Protein 8G4P (pdb70)

Secondary structure (DSSP, 8-state):
--EEEEES-SEE-TTS-EEEEEEEESS--TT--EEEEEE-TT---EEEEEE-TTS-EEE-TTTTTTEEEEEETTTTEEEEEE-S--GGG-EEEEEEEEEEEE-TTS-EEEEEEEE---EEEEE-SPPPBPPEEEEE----TTEEEEEEEEEEEBSS--EEEEGGGT--TTEEEPPPEE-TTS-EEEEEEEEEEGGGGTT---EEEEEEGGGTEEEEEE----/---EEEE-SEEEEETT--EEEEEEEEEEE-S-EEEEEE-TTS--EEEEETTTEEPTT--TTEEEEEEEEEEEEEESS--GGG-EEEEEEE-SSSSPEE---EEEEEE---BPPEEEEEPPPHHHHHTTEEEEEEEEEEEBSS--EEEEEETTEEP-SSEEEEEPPPPTTT--EEEEEEEEEEHHHHHT--EEEEEEE-TTSSS-EEEEEETT--/--EEEEE--EEE-TT--EEEEEEEESS-GGGEEEEEEEE-TTS-EEEEEEE-TTT--EEE-TTTTTTEEEEEETTTTEEEEEE-S--GGG-EEEEEEEEEEETT-SS---EEEE---EEEEE-SPPPBPPEEEEE---GGGEETTEEEEEEEEEEEBSS--EEEEGGGT--TTEEEPPPEE-TTS-EEEEEEEEEEGGGBTTB--EEEEEEGGGTEEEEEE----/-EEE-SEEEE-TTS-EEEEEE-S--TT-EEEEEEE-TTS--EEEEETTTEEPTT--TTEEEEEETTEEEEEE-S--GGG-EEEEEEEEETTTTEEEE---EEEEE--S-BPPEEEEEPPPHHHHHTTEEEEEEEEEEEBSS--EEEEEETTEEE-SSEEEEEPPPPTTT--EEEEEEEEEEHHHHHT--EEEEEEE-TTSSS-EEEEEETT-/-HHHHHHHHH---HHHHHHHHHHHHH---HHHHHHHHHHTTTT-HHHHHHHHHHHHHHTTTT--HHHHHHHHHHHHHHHHHHTT-PPPSS----

Foldseek 3Di:
DKAKAKDFADEAEAQAKTKIKIAIDDDQLLFWKKFKWWAAPPGDIHTAKIAASPPRDIDGDPVCPPQKDWGADNVRNMIMIMGRGDDQVVFTWMKMFIFPDTGPDPDGDGTDDIHPTHGHGYHPDDWDAWDKDWFAFEVVQDDPFKGKIKIKTDFGDDDDKDKDKPVNPDDPQKDWDDWDQDPVRTIITMIMGMDTPVCAPVPWIWMWMADVNVRDTDIDTHHHD/DAKDDQEAEEAAQAKDKIKDFAPDDAVKKKWKWWAFFPDDIDTAGIRQFHGDPPHDPQWGWDDDVRMIMIMRGRDALLSQTKMKMWMWHDPVTDIDIYPIHGYAYDDPFFFWDKDKDWADPVVLVVFKTKIKIKTPFGDDPDKDKWKAFPNRTDDDQKDKDKGRQDSHRRGIMMMIMGMGTSVVVVVTFKIKIWMDDPNDPDIDIDIDTPPD/DKAKAKDFAQEDEAQAKGKMKIAIPDDFPAQFKKFKWWAAPVRDIHTAWIAHQVGDIDGDVVQVVFKGKGDDRVRRMIMIMGGRDDQVRFTWMKMFTFDFDQDPVRDTDTDTPHIHPTGTHGYHDDDWDAWDKDKQAWDDPQKIKIKIKTDFTDDDDKDKDKPVPPDDPQKDWDDWDQDPVRGTITMIMGIDGPVCLVVDWMWMWIDDVNVGDTDIDTHHHD/DKAKAKPPQEDEEAFFAKDKMKIFIPWFADFWKWKWWADPPGDTDTADTRQAHGDPPHDPLWGKDDGTGIIMIMRRGDDLLSQTWMWIWGDRDPPIDIYPTYGYAYDDDWDFWDKDKDWADPVVLVVFKTKIKIKTPFGPDPDKDKWKAFVNHTDPPQKDKDKDAQDSHNRGIMMMIIGMDTSVVVVVTFKIKIWMDDPPDPDIDIDIGTPPHD/DVVLVVLLVVFDQVLVLVVLVVVVVVCPCSLVSNLVRLVVCLVPQVSSLVSLLVSLVVCPVVADDPVRSVSSNVCSQCSCVVSVGDHRPDHDND

Nearest PDB structures (foldseek):
  8g4p-assembly1_C  TM=1.004E+00  e=1.514E-43  Homo sapiens
  7uvi-assembly1_A  TM=8.624E-01  e=2.134E-35  Homo sapiens
  7k8o-assembly1_H  TM=7.332E-01  e=3.390E-35  Homo sapiens
  7y3o-assembly1_H  TM=6.859E-01  e=2.111E-36  Homo sapiens
  6m3b-assembly1_C  TM=5.567E-01  e=5.669E-35  Homo sapiens

Radius of gyration: 39.74 Å; Cα contacts (8 Å, |Δi|>4): 2470; chains: 5; bounding box: 72×88×125 Å

InterPro domains:
  IPR000617 Napin/ 2S seed storage protein/Conglutin [PTHR35496] (1-151)
  IPR016140 Bifunctional inhibitor/plant lipid transfer protein/seed storage helical domain [PF00234] (76-148)
  IPR016140 Bifunctional inhibitor/plant lipid transfer protein/seed storage helical domain [SM00499] (33-148)
  IPR036312 Bifunctional inhibitor/plant lipid transfer protein/seed storage helical domain superfamily [G3DSA:1.10.110.10] (32-158)
  IPR036312 Bifunctional inhibitor/plant lipid transfer protein/seed storage helical domain superfamily [SSF47699] (8-149)

Solvent-accessible surface area: 40681 Å² total; per-residue (Å²): 187,47,92,12,82,18,65,37,31,11,46,8,79,77,67,24,76,22,147,0,27,0,78,2,44,54,36,92,1,86,62,42,14,1,5,0,0,2,40,23,105,85,104,18,13,64,8,0,0,17,8,8,9,25,69,83,38,51,37,39,15,137,67,0,122,75,52,6,72,4,45,40,51,73,102,81,49,11,0,39,0,54,0,58,50,10,40,91,70,0,32,2,48,0,10,0,0,8,13,29,9,56,18,4,48,2,16,19,23,1,0,55,31,13,2,130,20,16,30,0,13,18,30,90,60,95,56,37,30,15,55,13,20,18,2,25,12,21,99,28,0,56,43,78,53,67,2,0,2,0,0,5,0,22,50,0,14,0,48,64,17,88,25,41,1,44,92,40,90,36,99,92,34,40,34,57,3,71,25,38,107,34,122,87,30,46,41,9,16,4,0,2,0,38,9,75,42,94,16,40,70,118,43,97,23,55,0,23,2,61,1,113,44,36,98,34,79,44,102,24,53,8,126,75,98,31,104,16,56,45,74,102,34,35,36,39,69,56,83,107,0,78,0,33,5,38,8,102,51,67,30,20,11,8,12,3,1,0,13,18,55,48,79,100,26,7,37,8,2,0,33,21,3,68,47,115,13,105,82,28,68,75,53,5,57,10,59,99,84,66,66,65,16,33,0,41,0,35,61,3,78,30,69,3,5,9,45,0,9,6,3,13,46,10,18,49,43,15,56,12,51,22,2,112,8,0,67,5,41,0,84,84,109,71,17,46,8,48,8,2,0,0,46,14,14,125,85,1,58,95,73,32,60,0,1,0,0,0,0,0,8,60,0,13,32,129,108,18,125,10,48,1,57,5,65,127,54,89,31,101,84,58,41,51,88,12,25,16,88,9,46,31,75,64,3,6,13,0,2,7,4,21,0,50,25,50,26,78,76,9,106,93,64,63,60,0,7,0,44,1,64,13,131,28,34,125,68,94,30,76,81,58,26,84,84,82,126,125,41,117,14,83,9,61,37,81,14,37,12,118,60,87,81,74,0,57,2,40,0,52,6,56,60,36,59,0,5,0,21,2,2,0,0,0,13,22,30,112,70,47,22,14,65,7,3,0,24,0,1,8,10,25,49,48,70,43,26,88,87,12,77,109,60,8,47,14,64,8,47,10,63,140,29,50,2,30,2,66,2,45,61,1,73,76,80,5,43,3,55,1,0,0,0,26,1,48,13,2,108,12,162,69,79,55,15,19,31,12,0,28,38,34,1,165,13,28,45,0,21,10,31,93,52,94,62,32,31,17,51,11,16,32,4,22,9,143,95,91,40,66,13,5,0,0,0,8,0,19,49,0,18,0,50,60,17,78,26,41,1,29,100,40,92,33,100,92,35,40,26,56,3,68,25,41,90,25,128,81,36,46,43,8,15,7,0,1,0,39,9,78,48,96,16,47,80,123,92,103,11,59,0,21,1,72,1,79,39,28,144,46,85,53,101,21,71,7,65,76,126,120,6,88,10,71,8,66,48,70,60,33,73,13,39,74,43,57,171,4,89,0,46,0,111,12,69,89,102,10,108,102,10,0,0,0,0,8,20,52,56,90,92,17,4,97,5,1,0,15,11,10,72,23,65,38,102,80,10,48,99,46,4,74,9,59,40,85,25,39,70,6,28,0,54,0,61,41,0,55,26,68,1,23,5,28,0,1,0,0,0,1,45,66,48,29,9,22,20,3,88,4,0,79,1,66,2,82,78,102,68,21,45,8,62,10,32,19,4,52,14,15,122,101,2,23,138,81,34,40,0,2,0,0,0,0,0,6,59,0,29,27,116,129,33,53,27,71,6,52,7,61,129,55,117,45,105,90,41,55,71,82,15,41,19,110,6,41,49,128,62,4,6,20,0,5,6,1,29,0,52,24,51,73,67,60,9,83,153,62,92,56,0,9,0,35,0,63,9,128,32,34,128,69,75,45,73,72,63,29,50,55,84,104,141,111,69,77,16,80,16,58,2,40,47,7,16,0,49,0,0,12,69,17,2,82,87,73,41,107,113,119,122,69,40,30,10,49,0,0,1,1,0,24,43,2,71,127,73,60,79,1,1,14,40,0,3,57,5,0,31,68,10,9,70,72,76,35,88,56,86,87,36,33,64,77,0,34,58,44,0,52,83,3,0,128,74,0,47,6,68,54,20,118,92,41,72,21,167

Structure (mmCIF, N/CA/C/O backbone):
data_8G4P
#
_entry.id   8G4P
#
_cell.length_a   136.302
_cell.length_b   136.794
_cell.length_c   96.819
_cell.angle_alpha   90.000
_cell.angle_beta   127.340
_cell.angle_gamma   90.000
#
_symmetry.space_group_name_H-M   'C 1 2 1'
#
loop_
_entity.id
_entity.type
_entity.pdbx_description
1 polymer '13t1 Fab heavy chain'
2 polymer '13T1 Fab light chain'
3 polymer '13T5 Fab heavy chain'
4 polymer '13T5 Fab light chain'
5 polymer 'Ara h 2 allergen'
6 non-polymer 1,2-ETHANEDIOL
7 non-polymer 'CHLORIDE ION'
8 non-polymer 'SULFATE ION'
9 non-polymer 2-acetamido-2-deoxy-beta-D-glucopyranose
10 water water
#
loop_
_atom_site.group_PDB
_atom_site.id
_atom_site.type_symbol
_atom_site.label_atom_id
_atom_site.label_alt_id
_atom_site.label_comp_id
_atom_site.label_asym_id
_atom_site.label_entity_id
_atom_site.label_seq_id
_atom_site.pdbx_PDB_ins_code
_atom_site.Cartn_x
_atom_site.Cartn_y
_atom_site.Cartn_z
_atom_site.occupancy
_atom_site.B_iso_or_equiv
_atom_site.auth_seq_id
_atom_site.auth_comp_id
_atom_site.auth_asym_id
_atom_site.auth_atom_id
_atom_site.pdbx_PDB_model_num
ATOM 1 N N . GLU A 1 1 ? 13.33900 17.22300 76.01000 1.000 73.36335 1 GLU C N 1
ATOM 2 C CA . GLU A 1 1 ? 14.41300 16.65300 75.14300 1.000 73.30706 1 GLU C CA 1
ATOM 3 C C . GLU A 1 1 ? 13.90300 15.39500 74.46400 1.000 64.77083 1 GLU C C 1
ATOM 4 O O . GLU A 1 1 ? 12.98600 14.74300 74.96800 1.000 60.90869 1 GLU C O 1
ATOM 18 N N . VAL A 1 2 ? 14.48600 15.05000 73.32500 1.000 51.35880 2 VAL C N 1
ATOM 19 C CA . VAL A 1 2 ? 14.11200 13.81800 72.65200 1.000 53.18637 2 VAL C CA 1
ATOM 20 C C . VAL A 1 2 ? 14.74900 12.66200 73.40200 1.000 49.41989 2 VAL C C 1
ATOM 21 O O . VAL A 1 2 ? 15.91600 12.72600 73.79800 1.000 60.73842 2 VAL C O 1
ATOM 34 N N . GLN A 1 3 ? 13.98000 11.59800 73.59100 1.000 51.71077 3 GLN C N 1
ATOM 35 C CA . GLN A 1 3 ? 14.42000 10.43600 74.35100 1.000 59.00395 3 GLN C CA 1
ATOM 36 C C . GLN A 1 3 ? 13.96300 9.17400 73.63000 1.000 55.73050 3 GLN C C 1
ATOM 37 O O . GLN A 1 3 ? 12.81700 9.09500 73.17300 1.000 53.64800 3 GLN C O 1
ATOM 51 N N . LEU A 1 4 ? 14.87600 8.20800 73.51400 1.000 52.08644 4 LEU C N 1
ATOM 52 C CA . LEU A 1 4 ? 14.59900 6.88600 72.96300 1.000 54.02588 4 LEU C CA 1
ATOM 53 C C . LEU A 1 4 ? 15.16200 5.83600 73.91300 1.000 51.33140 4 LEU C C 1
ATOM 54 O O . LEU A 1 4 ? 16.35700 5.85900 74.22200 1.000 50.78345 4 LEU C O 1
ATOM 70 N N . VAL A 1 5 ? 14.31000 4.91300 74.36100 1.000 49.22858 5 VAL C N 1
ATOM 71 C CA . VAL A 1 5 ? 14.67500 3.88400 75.33300 1.000 53.31379 5 VAL C CA 1
ATOM 72 C C . VAL A 1 5 ? 14.34500 2.52100 74.73800 1.000 53.31419 5 VAL C C 1
ATOM 73 O O . VAL A 1 5 ? 13.16800 2.15300 74.64200 1.000 52.73545 5 VAL C O 1
ATOM 86 N N . GLU A 1 6 ? 15.37900 1.76400 74.36100 1.000 53.94430 6 GLU C N 1
ATOM 87 C CA . GLU A 1 6 ? 15.21800 0.43300 73.79100 1.000 53.08056 6 GLU C CA 1
ATOM 88 C C . GLU A 1 6 ? 15.11300 -0.61600 74.89000 1.000 56.88813 6 GLU C C 1
ATOM 89 O O . GLU A 1 6 ? 15.71800 -0.49300 75.95400 1.000 54.87525 6 GLU C O 1
ATOM 101 N N . SER A 1 7 ? 14.36700 -1.67900 74.60200 1.000 61.41693 7 SER C N 1
ATOM 102 C CA . SER A 1 7 ? 14.14000 -2.73000 75.57900 1.000 66.01814 7 SER C CA 1
ATOM 103 C C . SER A 1 7 ? 13.94800 -4.05300 74.85000 1.000 66.73221 7 SER C C 1
ATOM 104 O O . SER A 1 7 ? 13.81200 -4.10200 73.62400 1.000 57.08340 7 SER C O 1
ATOM 112 N N . GLY A 1 8 ? 13.95300 -5.13500 75.62900 1.000 61.88339 8 GLY C N 1
ATOM 113 C CA . GLY A 1 8 ? 13.59700 -6.44700 75.13500 1.000 61.02784 8 GLY C CA 1
ATOM 114 C C . GLY A 1 8 ? 14.75700 -7.31600 74.71200 1.000 60.41137 8 GLY C C 1
ATOM 115 O O . GLY A 1 8 ? 14.52700 -8.44200 74.25400 1.000 60.42171 8 GLY C O 1
ATOM 119 N N . GLY A 1 9 ? 15.98900 -6.83600 74.84900 1.000 58.55979 9 GLY C N 1
ATOM 120 C CA . GLY A 1 9 ? 17.14000 -7.65500 74.54800 1.000 59.94643 9 GLY C CA 1
ATOM 121 C C . GLY A 1 9 ? 17.29300 -8.79700 75.53400 1.000 64.35801 9 GLY C C 1
ATOM 122 O O . GLY A 1 9 ? 16.61500 -8.89100 76.55900 1.000 60.27506 9 GLY C O 1
ATOM 126 N N . GLY A 1 10 ? 18.21900 -9.68200 75.20400 1.000 64.80675 10 GLY C N 1
ATOM 127 C CA . GLY A 1 10 ? 18.43100 -10.89000 75.97900 1.000 67.82247 10 GLY C CA 1
ATOM 128 C C . GLY A 1 10 ? 19.09400 -11.94100 75.11200 1.000 72.51675 10 GLY C C 1
ATOM 129 O O . GLY A 1 10 ? 19.85500 -11.61800 74.20000 1.000 76.69846 10 GLY C O 1
ATOM 133 N N . VAL A 1 11 ? 18.77400 -13.19500 75.40600 1.000 75.81376 11 VAL C N 1
ATOM 134 C CA . VAL A 1 11 ? 19.26900 -14.33400 74.64500 1.000 77.02006 11 VAL C CA 1
ATOM 135 C C . VAL A 1 11 ? 18.11100 -14.92300 73.86000 1.000 82.04621 11 VAL C C 1
ATOM 136 O O . VAL A 1 11 ? 16.97700 -14.97600 74.35000 1.000 83.19416 11 VAL C O 1
ATOM 149 N N . VAL A 1 12 ? 18.40100 -15.36100 72.64000 1.000 87.67406 12 VAL C N 1
ATOM 150 C CA . VAL A 1 12 ? 17.42100 -15.97300 71.75700 1.000 87.41454 12 VAL C CA 1
ATOM 151 C C . VAL A 1 12 ? 18.02600 -17.24900 71.19500 1.000 87.64415 12 VAL C C 1
ATOM 152 O O . VAL A 1 12 ? 19.14700 -17.23300 70.67500 1.000 90.37136 12 VAL C O 1
ATOM 165 N N . GLN A 1 13 ? 17.27800 -18.34100 71.26900 1.000 85.22072 13 GLN C N 1
ATOM 166 C CA . GLN A 1 13 ? 17.75100 -19.58000 70.67500 1.000 88.34405 13 GLN C CA 1
ATOM 167 C C . GLN A 1 13 ? 17.69400 -19.45000 69.15300 1.000 95.38278 13 GLN C C 1
ATOM 168 O O . GLN A 1 13 ? 16.79200 -18.79800 68.62400 1.000 96.50752 13 GLN C O 1
ATOM 175 N N . PRO A 1 14 ? 18.63400 -20.04900 68.42000 1.000 92.67727 14 PRO C N 1
ATOM 176 C CA . PRO A 1 14 ? 18.54700 -19.96600 66.95400 1.000 93.41357 14 PRO C CA 1
ATOM 177 C C . PRO A 1 14 ? 17.30700 -20.70000 66.46400 1.000 96.88051 14 PRO C C 1
ATOM 178 O O . PRO A 1 14 ? 17.10800 -21.88100 66.75500 1.000 96.78426 14 PRO C O 1
ATOM 189 N N . GLY A 1 15 ? 16.45600 -19.97500 65.74200 1.000 99.96231 15 GLY C N 1
ATOM 190 C CA . GLY A 1 15 ? 15.14100 -20.45900 65.37700 1.000 98.82617 15 GLY C CA 1
ATOM 191 C C . GLY A 1 15 ? 14.02600 -20.09000 66.33400 1.000 92.77809 15 GLY C C 1
ATOM 192 O O . GLY A 1 15 ? 12.94200 -20.68000 66.24600 1.000 88.45309 15 GLY C O 1
ATOM 196 N N . GLY A 1 16 ? 14.25800 -19.14600 67.24700 1.000 89.98929 16 GLY C N 1
ATOM 197 C CA . GLY A 1 16 ? 13.24300 -18.64100 68.15100 1.000 98.96773 16 GLY C CA 1
ATOM 198 C C . GLY A 1 16 ? 12.73200 -17.27800 67.72900 1.000 94.48919 16 GLY C C 1
ATOM 199 O O . GLY A 1 16 ? 12.88400 -16.85700 66.57700 1.000 95.72002 16 GLY C O 1
ATOM 203 N N . SER A 1 17 ? 12.11100 -16.57400 68.68000 1.000 89.36562 17 SER C N 1
ATOM 204 C CA . SER A 1 17 ? 11.53900 -15.25900 68.41400 1.000 89.45766 17 SER C CA 1
ATOM 205 C C . SER A 1 17 ? 11.81300 -14.30200 69.56200 1.000 86.90092 17 SER C C 1
ATOM 206 O O . SER A 1 17 ? 11.80200 -14.69500 70.73100 1.000 84.71071 17 SER C O 1
ATOM 214 N N . LEU A 1 18 ? 12.03100 -13.03600 69.20800 1.000 82.01033 18 LEU C N 1
ATOM 215 C CA . LEU A 1 18 ? 12.25700 -11.97100 70.17300 1.000 76.70007 18 LEU C CA 1
ATOM 216 C C . LEU A 1 18 ? 11.71900 -10.66500 69.61800 1.000 72.64687 18 LEU C C 1
ATOM 217 O O . LEU A 1 18 ? 12.04500 -10.30000 68.48600 1.000 75.02208 18 LEU C O 1
ATOM 224 N N . ARG A 1 19 ? 10.92800 -9.96000 70.42100 1.000 69.88529 19 ARG C N 1
ATOM 225 C CA . ARG A 1 19 ? 10.43800 -8.63400 70.07300 1.000 68.24261 19 ARG C CA 1
ATOM 226 C C . ARG A 1 19 ? 11.23400 -7.58800 70.84300 1.000 67.76093 19 ARG C C 1
ATOM 227 O O . ARG A 1 19 ? 11.17800 -7.53900 72.07800 1.000 66.50663 19 ARG C O 1
ATOM 248 N N . LEU A 1 20 ? 11.94700 -6.74300 70.11100 1.000 60.42767 20 LEU C N 1
ATOM 249 C CA . LEU A 1 20 ? 12.55100 -5.55100 70.68400 1.000 61.38758 20 LEU C CA 1
ATOM 250 C C . LEU A 1 20 ? 11.56700 -4.39200 70.63100 1.000 60.93109 20 LEU C C 1
ATOM 251 O O . LEU A 1 20 ? 10.72500 -4.31100 69.73300 1.000 59.84128 20 LEU C O 1
ATOM 267 N N . SER A 1 21 ? 11.69400 -3.48500 71.59900 1.000 62.51532 21 SER C N 1
ATOM 268 C CA . SER A 1 21 ? 10.84400 -2.30900 71.69500 1.000 59.43165 21 SER C CA 1
ATOM 269 C C . SER A 1 21 ? 11.71500 -1.07600 71.86300 1.000 59.93582 21 SER C C 1
ATOM 270 O O . SER A 1 21 ? 12.87100 -1.16100 72.27900 1.000 59.14178 21 SER C O 1
ATOM 278 N N . CYS A 1 22 ? 11.14300 0.07000 71.50800 1.000 62.60333 22 CYS C N 1
ATOM 279 C CA . CYS A 1 22 ? 11.79200 1.36500 71.68600 1.000 58.59048 22 CYS C CA 1
ATOM 280 C C . CYS A 1 22 ? 10.69800 2.38700 71.93300 1.000 56.80674 22 CYS C C 1
ATOM 281 O O . CYS A 1 22 ? 9.87300 2.62600 71.04900 1.000 61.16704 22 CYS C O 1
ATOM 288 N N . VAL A 1 23 ? 10.69300 2.98600 73.11400 1.000 57.93595 23 VAL C N 1
ATOM 289 C CA . VAL A 1 23 ? 9.71000 4.00000 73.47700 1.000 56.57711 23 VAL C CA 1
ATOM 290 C C . VAL A 1 23 ? 10.31000 5.36700 73.20100 1.000 56.78939 23 VAL C C 1
ATOM 291 O O . VAL A 1 23 ? 11.44000 5.65500 73.61500 1.000 57.93211 23 VAL C O 1
ATOM 304 N N . ALA A 1 24 ? 9.55000 6.20100 72.50100 1.000 56.94091 24 ALA C N 1
ATOM 305 C CA . ALA A 1 24 ? 9.99300 7.49700 72.01800 1.000 57.21562 24 ALA C CA 1
ATOM 306 C C . ALA A 1 24 ? 9.21600 8.60900 72.70300 1.000 53.12350 24 ALA C C 1
ATOM 307 O O . ALA A 1 24 ? 8.01700 8.47900 72.96600 1.000 58.79424 24 ALA C O 1
ATOM 314 N N . SER A 1 25 ? 9.89800 9.72500 72.94400 1.000 54.57112 25 SER C N 1
ATOM 315 C CA . SER A 1 25 ? 9.27500 10.86000 73.60700 1.000 54.59880 25 SER C CA 1
ATOM 316 C C . SER A 1 25 ? 10.06200 12.12300 73.29800 1.000 54.65794 25 SER C C 1
ATOM 317 O O . SER A 1 25 ? 11.20100 12.07200 72.82800 1.000 55.36462 25 SER C O 1
ATOM 325 N N . GLY A 1 26 ? 9.43900 13.26100 73.60400 1.000 52.75766 26 GLY C N 1
ATOM 326 C CA . GLY A 1 26 ? 10.01600 14.56700 73.37300 1.000 52.81833 26 GLY C CA 1
ATOM 327 C C . GLY A 1 26 ? 9.86600 15.10100 71.96300 1.000 58.44234 26 GLY C C 1
ATOM 328 O O . GLY A 1 26 ? 10.46800 16.13100 71.64600 1.000 63.92048 26 GLY C O 1
ATOM 332 N N . PHE A 1 27 ? 9.08900 14.44200 71.10600 1.000 55.89757 27 PHE C N 1
ATOM 333 C CA . PHE A 1 27 ? 8.89400 14.90000 69.73300 1.000 57.33446 27 PHE C CA 1
ATOM 334 C C . PHE A 1 27 ? 7.63900 14.23700 69.17300 1.000 58.41420 27 PHE C C 1
ATOM 335 O O . PHE A 1 27 ? 7.10700 13.28700 69.75100 1.000 58.79705 27 PHE C O 1
ATOM 352 N N . LYS A 1 28 ? 7.16300 14.75900 68.04000 1.000 58.90718 28 LYS C N 1
ATOM 353 C CA . LYS A 1 28 ? 5.93700 14.25300 67.41700 1.000 59.88715 28 LYS C CA 1
ATOM 354 C C . LYS A 1 28 ? 6.28000 12.96300 66.68700 1.000 57.57762 28 LYS C C 1
ATOM 355 O O . LYS A 1 28 ? 6.64400 12.96500 65.51000 1.000 49.18552 28 LYS C O 1
ATOM 367 N N . PHE A 1 29 ? 6.15200 11.85000 67.42200 1.000 57.78468 29 PHE C N 1
ATOM 368 C CA . PHE A 1 29 ? 6.56900 10.53300 66.93900 1.000 58.69807 29 PHE C CA 1
ATOM 369 C C . PHE A 1 29 ? 5.94300 10.19400 65.59500 1.000 59.71114 29 PHE C C 1
ATOM 370 O O . PHE A 1 29 ? 6.58900 9.58800 64.73300 1.000 57.21207 29 PHE C O 1
ATOM 387 N N . GLN A 1 30 ? 4.69000 10.59800 65.39000 1.000 63.39440 30 GLN C N 1
ATOM 388 C CA . GLN A 1 30 ? 3.98900 10.26000 64.15900 1.000 65.10692 30 GLN C CA 1
ATOM 389 C C . GLN A 1 30 ? 4.58000 10.95300 62.92900 1.000 63.43858 30 GLN C C 1
ATOM 390 O O . GLN A 1 30 ? 4.30500 10.51900 61.80500 1.000 64.65136 30 GLN C O 1
ATOM 404 N N . ASN A 1 31 ? 5.39200 11.99900 63.10800 1.000 58.92765 31 ASN C N 1
ATOM 405 C CA . ASN A 1 31 ? 5.84700 12.84500 62.00800 1.000 59.30861 31 ASN C CA 1
ATOM 406 C C . ASN A 1 31 ? 7.29600 12.58300 61.59700 1.000 56.11246 31 ASN C C 1
ATOM 407 O O . ASN A 1 31 ? 7.89500 13.42900 60.92700 1.000 55.28818 31 ASN C O 1
ATOM 418 N N . TYR A 1 32 ? 7.87400 11.44000 61.97600 1.000 52.09742 32 TYR C N 1
ATOM 419 C CA . TYR A 1 32 ? 9.26800 11.13900 61.66500 1.000 47.34033 32 TYR C CA 1
ATOM 420 C C . TYR A 1 32 ? 9.42500 9.67800 61.26900 1.000 51.19809 32 TYR C C 1
ATOM 421 O O . TYR A 1 32 ? 8.78200 8.79600 61.84100 1.000 49.64043 32 TYR C O 1
ATOM 439 N N . GLY A 1 33 ? 10.27400 9.42500 60.27300 1.000 48.57650 33 GLY C N 1
ATOM 440 C CA . GLY A 1 33 ? 10.76300 8.07800 60.06000 1.000 45.36452 33 GLY C CA 1
ATOM 441 C C . GLY A 1 33 ? 11.61700 7.60700 61.22500 1.000 48.68802 33 GLY C C 1
ATOM 442 O O . GLY A 1 33 ? 12.22300 8.40000 61.94800 1.000 42.41145 33 GLY C O 1
ATOM 446 N N . MET A 1 34 ? 11.64700 6.29000 61.41800 1.000 47.76600 34 MET C N 1
ATOM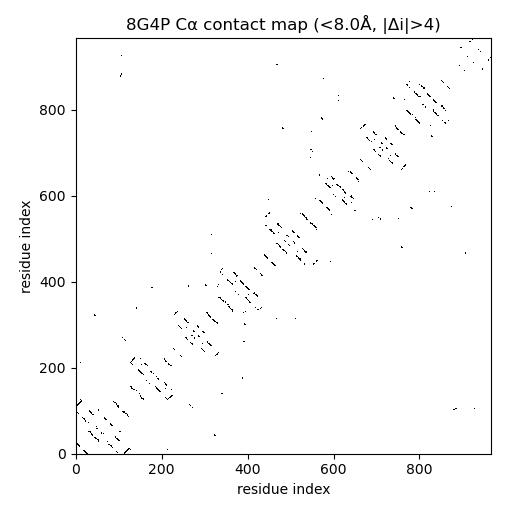 447 C CA . MET A 1 34 ? 12.42200 5.65900 62.47800 1.000 49.13539 34 MET C CA 1
ATOM 448 C C . MET A 1 34 ? 13.17300 4.47400 61.89900 1.000 48.48631 34 MET C C 1
ATOM 449 O O . MET A 1 34 ? 12.75800 3.87800 60.90100 1.000 49.98761 34 MET C O 1
ATOM 463 N N . SER A 1 35 ? 14.26000 4.10900 62.57000 1.000 48.55568 35 SER C N 1
ATOM 464 C CA . SER A 1 35 ? 15.15900 3.08800 62.06400 1.000 50.58174 35 SER C CA 1
ATOM 465 C C . SER A 1 35 ? 15.72800 2.26900 63.21400 1.000 51.50776 35 SER C C 1
ATOM 466 O O . SER A 1 35 ? 15.81800 2.73500 64.35400 1.000 45.09265 35 SER C O 1
ATOM 474 N N . TRP A 1 36 ? 16.09700 1.03200 62.89200 1.000 50.64948 36 TRP C N 1
ATOM 475 C CA . TRP A 1 36 ? 16.93400 0.20000 63.73900 1.000 46.81560 36 TRP C CA 1
ATOM 476 C C . TRP A 1 36 ? 18.29800 0.08300 63.07600 1.000 50.22206 36 TRP C C 1
ATOM 477 O O . TRP A 1 36 ? 18.39000 -0.18200 61.87000 1.000 49.73417 36 TRP C O 1
ATOM 498 N N . VAL A 1 37 ? 19.34300 0.32100 63.86000 1.000 47.64783 37 VAL C N 1
ATOM 499 C CA . VAL A 1 37 ? 20.72600 0.13100 63.45300 1.000 45.11716 37 VAL C CA 1
ATOM 500 C C . VAL A 1 37 ? 21.37000 -0.71900 64.53700 1.000 51.30609 37 VAL C C 1
ATOM 501 O O . VAL A 1 37 ? 21.08900 -0.52200 65.72400 1.000 45.62658 37 VAL C O 1
ATOM 514 N N . ARG A 1 38 ? 22.19900 -1.68200 64.13300 1.000 49.39478 38 ARG C N 1
ATOM 515 C CA . ARG A 1 38 ? 22.83300 -2.59800 65.06900 1.000 49.43124 38 ARG C CA 1
ATOM 516 C C . ARG A 1 38 ? 24.35300 -2.50900 64.97300 1.000 54.16739 38 ARG C C 1
ATOM 517 O O . ARG A 1 38 ? 24.91500 -2.00100 63.99600 1.000 48.92063 38 ARG C O 1
ATOM 538 N N . GLN A 1 39 ? 25.00900 -3.00600 66.02500 1.000 52.17663 39 GLN C N 1
ATOM 539 C CA . GLN A 1 39 ? 26.46600 -3.07300 66.09700 1.000 52.95698 39 GLN C CA 1
ATOM 540 C C . GLN A 1 39 ? 26.84800 -4.41700 66.70100 1.000 58.34657 39 GLN C C 1
ATOM 541 O O . GLN A 1 39 ? 26.67000 -4.63900 67.90300 1.000 56.20163 39 GLN C O 1
ATOM 555 N N . ALA A 1 40 ? 27.36700 -5.30600 65.86900 1.000 61.37039 40 ALA C N 1
ATOM 556 C CA . ALA A 1 40 ? 27.84400 -6.59700 66.33300 1.000 63.72332 40 ALA C CA 1
ATOM 557 C C . ALA A 1 40 ? 29.17900 -6.42400 67.06300 1.000 66.34984 40 ALA C C 1
ATOM 558 O O . ALA A 1 40 ? 29.91100 -5.46700 66.80300 1.000 63.18001 40 ALA C O 1
ATOM 565 N N . PRO A 1 41 ? 29.52100 -7.32400 67.99200 1.000 70.36282 41 PRO C N 1
ATOM 566 C CA . PRO A 1 41 ? 30.69900 -7.07600 68.83500 1.000 73.43420 41 PRO C CA 1
ATOM 567 C C . PRO A 1 41 ? 31.98300 -7.08400 68.01700 1.000 75.55763 41 PRO C C 1
ATOM 568 O O . PRO A 1 41 ? 32.23100 -7.99600 67.22300 1.000 72.58441 41 PRO C O 1
ATOM 579 N N . GLY A 1 42 ? 32.78900 -6.04400 68.20900 1.000 71.82567 42 GLY C N 1
ATOM 580 C CA . GLY A 1 42 ? 33.98700 -5.87400 67.41300 1.000 77.23790 42 GLY C CA 1
ATOM 581 C C . GLY A 1 42 ? 33.73100 -5.50500 65.96800 1.000 74.83013 42 GLY C C 1
ATOM 582 O O . GLY A 1 42 ? 34.54800 -5.82500 65.10200 1.000 77.40853 42 GLY C O 1
ATOM 586 N N . LYS A 1 43 ? 32.61400 -4.84100 65.68000 1.000 73.98411 43 LYS C N 1
ATOM 587 C CA . LYS A 1 43 ? 32.26800 -4.43500 64.32300 1.000 77.94965 43 LYS C CA 1
ATOM 588 C C . LYS A 1 43 ? 31.64100 -3.04700 64.37600 1.000 71.62844 43 LYS C C 1
ATOM 589 O O . LYS A 1 43 ? 31.42800 -2.47800 65.45100 1.000 67.83088 43 LYS C O 1
ATOM 601 N N . GLY A 1 44 ? 31.35900 -2.49400 63.20000 1.000 62.85603 44 GLY C N 1
ATOM 602 C CA . GLY A 1 44 ? 30.83000 -1.15400 63.08400 1.000 54.54398 44 GLY C CA 1
ATOM 603 C C . GLY A 1 44 ? 29.31400 -1.13900 63.07400 1.000 51.57807 44 GLY C C 1
ATOM 604 O O . GLY A 1 44 ? 28.64500 -2.13300 63.35500 1.000 53.82160 44 GLY C O 1
ATOM 608 N N . LEU A 1 45 ? 28.76900 0.02900 62.75500 1.000 49.91836 45 LEU C N 1
ATOM 609 C CA . LEU A 1 45 ? 27.32700 0.16200 62.62700 1.000 48.96160 45 LEU C CA 1
ATOM 610 C C . LEU A 1 45 ? 26.84800 -0.55500 61.37300 1.000 48.64064 45 LEU C C 1
ATOM 611 O O . LEU A 1 45 ? 27.53200 -0.57100 60.34800 1.000 48.96381 45 LEU C O 1
ATOM 627 N N . GLU A 1 46 ? 25.67200 -1.16700 61.47500 1.000 45.94831 46 GLU C N 1
ATOM 628 C CA . GLU A 1 46 ? 25.02300 -1.84900 60.36300 1.000 54.31879 46 GLU C CA 1
ATOM 629 C C . GLU A 1 46 ? 23.54600 -1.50700 60.41000 1.000 47.69137 46 GLU C C 1
ATOM 630 O O . GLU A 1 46 ? 22.87800 -1.79300 61.40600 1.000 47.72387 46 GLU C O 1
ATOM 642 N N . TRP A 1 47 ? 23.03800 -0.91500 59.33800 1.000 46.33598 47 TRP C N 1
ATOM 643 C CA . TRP A 1 47 ? 21.62400 -0.58900 59.27300 1.000 45.46844 47 TRP C CA 1
ATOM 644 C C . TRP A 1 47 ? 20.79500 -1.85900 59.18700 1.000 45.92316 47 TRP C C 1
ATOM 645 O O . TRP A 1 47 ? 21.17100 -2.81600 58.50400 1.000 48.17110 47 TRP C O 1
ATOM 666 N N . VAL A 1 48 ? 19.66100 -1.86000 59.88700 1.000 49.18129 48 VAL C N 1
ATOM 667 C CA . VAL A 1 48 ? 18.75900 -3.00600 59.94300 1.000 50.41517 48 VAL C CA 1
ATOM 668 C C . VAL A 1 48 ? 17.47800 -2.73400 59.16200 1.000 48.71292 48 VAL C C 1
ATOM 669 O O . VAL A 1 48 ? 17.13000 -3.48400 58.24800 1.000 52.39217 48 VAL C O 1
ATOM 682 N N . ALA A 1 49 ? 16.76100 -1.66400 59.50800 1.000 47.17298 49 ALA C N 1
ATOM 683 C CA . ALA A 1 49 ? 15.45300 -1.42500 58.91600 1.000 48.73811 49 ALA C CA 1
ATOM 684 C C . ALA A 1 49 ? 15.02600 0.02100 59.14100 1.000 51.01789 49 ALA C C 1
ATOM 685 O O . ALA A 1 49 ? 15.43300 0.65700 60.11600 1.000 50.78098 49 ALA C O 1
ATOM 692 N N . ASP A 1 50 ? 14.21200 0.53100 58.20800 1.000 48.71126 50 ASP C N 1
ATOM 693 C CA . ASP A 1 50 ? 13.54500 1.82500 58.29600 1.000 48.11461 50 ASP C CA 1
ATOM 694 C C . ASP A 1 50 ? 12.03500 1.62000 58.23200 1.000 51.34433 50 ASP C C 1
ATOM 695 O O . ASP A 1 50 ? 11.55000 0.61500 57.70600 1.000 50.35070 50 ASP C O 1
ATOM 704 N N . ILE A 1 51 ? 11.29700 2.61100 58.72800 1.000 46.65680 51 ILE C N 1
ATOM 705 C CA . ILE A 1 51 ? 9.85000 2.67600 58.57600 1.000 48.27214 51 ILE C CA 1
ATOM 706 C C . ILE A 1 51 ? 9.47600 4.13900 58.39200 1.000 52.32839 51 ILE C C 1
ATOM 707 O O . ILE A 1 51 ? 10.01000 5.01600 59.07900 1.000 47.55284 51 ILE C O 1
ATOM 723 N N . SER A 1 52 ? 8.58200 4.41000 57.44000 1.000 56.61670 52 SER C N 1
ATOM 724 C CA . SER A 1 52 ? 8.25500 5.78600 57.09400 1.000 54.59720 52 SER C CA 1
ATOM 725 C C . SER A 1 52 ? 7.23800 6.36400 58.07200 1.000 56.71503 52 SER C C 1
ATOM 726 O O . SER A 1 52 ? 6.34000 5.66300 58.54400 1.000 58.06111 52 SER C O 1
ATOM 734 N N . GLY A 1 53 ? 7.40500 7.65100 58.39100 1.000 55.58267 53 GLY C N 1
ATOM 735 C CA . GLY A 1 53 ? 6.40300 8.39900 59.12600 1.000 54.87827 53 GLY C CA 1
ATOM 736 C C . GLY A 1 53 ? 5.24800 8.91200 58.28600 1.000 62.50812 53 GLY C C 1
ATOM 737 O O . GLY A 1 53 ? 4.28800 9.45700 58.84000 1.000 61.93569 53 GLY C O 1
ATOM 741 N N . SER A 1 54 ? 5.32500 8.75500 56.96300 1.000 61.62459 54 SER C N 1
ATOM 742 C CA . SER A 1 54 ? 4.22800 9.12500 56.07300 1.000 64.25429 54 SER C CA 1
ATOM 743 C C . SER A 1 54 ? 3.20700 7.99800 55.97000 1.000 65.24705 54 SER C C 1
ATOM 744 O O . SER A 1 54 ? 2.06200 8.15500 56.40400 1.000 69.73965 54 SER C O 1
ATOM 752 N N . ASP A 1 55 ? 3.62100 6.84500 55.42700 1.000 64.11469 55 ASP C N 1
ATOM 753 C CA . ASP A 1 55 ? 2.70500 5.75900 55.09600 1.000 68.24116 55 ASP C CA 1
ATOM 754 C C . ASP A 1 55 ? 3.07300 4.42200 55.73200 1.000 68.41458 55 ASP C C 1
ATOM 755 O O . ASP A 1 55 ? 2.45300 3.40700 55.39000 1.000 71.46987 55 ASP C O 1
ATOM 764 N N . GLU A 1 56 ? 4.04600 4.38800 56.64800 1.000 64.88586 56 GLU C N 1
ATOM 765 C CA . GLU A 1 56 ? 4.45600 3.15500 57.32600 1.000 67.97588 56 GLU C CA 1
ATOM 766 C C . GLU A 1 56 ? 4.96100 2.09700 56.34600 1.000 65.88497 56 GLU C C 1
ATOM 767 O O . GLU A 1 56 ? 4.85700 0.89500 56.60500 1.000 66.43089 56 GLU C O 1
ATOM 779 N N . SER A 1 57 ? 5.51100 2.51700 55.21100 1.000 65.10997 57 SER C N 1
ATOM 780 C CA . SER A 1 57 ? 6.25600 1.58400 54.38300 1.000 60.98191 57 SER C CA 1
ATOM 781 C C . SER A 1 57 ? 7.58100 1.25100 55.06100 1.000 60.28475 57 SER C C 1
ATOM 782 O O . SER A 1 57 ? 8.16900 2.07600 55.77200 1.000 55.84039 57 SER C O 1
ATOM 790 N N . THR A 1 58 ? 8.02800 0.01300 54.86300 1.000 55.77632 58 THR C N 1
ATOM 791 C CA . THR A 1 58 ? 9.16900 -0.54600 55.57200 1.000 59.68564 58 THR C CA 1
ATOM 792 C C . THR A 1 58 ? 10.25500 -0.93000 54.57800 1.000 58.56477 58 THR C C 1
ATOM 793 O O . THR A 1 58 ? 9.96700 -1.34900 53.45400 1.000 52.92509 58 THR C O 1
ATOM 804 N N . TYR A 1 59 ? 11.50900 -0.79900 55.01800 1.000 55.68860 59 TYR C N 1
ATOM 805 C CA . TYR A 1 59 ? 12.68400 -1.09600 54.20800 1.000 53.34334 59 TYR C CA 1
ATOM 806 C C . TYR A 1 59 ? 13.70500 -1.82800 55.06600 1.000 57.28394 59 TYR C C 1
ATOM 807 O O . TYR A 1 59 ? 13.87900 -1.49800 56.24000 1.000 49.94881 59 TYR C O 1
ATOM 825 N N . TYR A 1 60 ? 14.38300 -2.81100 54.47100 1.000 56.07574 60 TYR C N 1
ATOM 826 C CA . TYR A 1 60 ? 15.21100 -3.75600 55.20600 1.000 56.56418 60 TYR C CA 1
ATOM 827 C C . TYR A 1 60 ? 16.54900 -3.94100 54.50400 1.000 57.28834 60 TYR C C 1
ATOM 828 O O . TYR A 1 60 ? 16.63400 -3.91700 53.27400 1.000 55.28223 60 TYR C O 1
ATOM 846 N N . ALA A 1 61 ? 17.59600 -4.14100 55.30300 1.000 55.79610 61 ALA C N 1
ATOM 847 C CA . ALA A 1 61 ? 18.87500 -4.57500 54.76000 1.000 59.08744 61 ALA C CA 1
ATOM 848 C C . ALA A 1 61 ? 18.77500 -6.00700 54.24500 1.000 61.98303 61 ALA C C 1
ATOM 849 O O . ALA A 1 61 ? 18.04100 -6.83500 54.79200 1.000 60.64568 61 ALA C O 1
ATOM 856 N N . ASP A 1 62 ? 19.54600 -6.29900 53.19000 1.000 69.97999 62 ASP C N 1
ATOM 857 C CA . ASP A 1 62 ? 19.41100 -7.57800 52.49100 1.000 70.90190 62 ASP C CA 1
ATOM 858 C C . ASP A 1 62 ? 19.66800 -8.75400 53.42000 1.000 73.25480 62 ASP C C 1
ATOM 859 O O . ASP A 1 62 ? 18.96900 -9.77100 53.35300 1.000 70.30313 62 ASP C O 1
ATOM 868 N N . SER A 1 63 ? 20.59800 -8.58900 54.36600 1.000 75.65372 63 SER C N 1
ATOM 869 C CA . SER A 1 63 ? 20.94200 -9.68100 55.26900 1.000 73.80342 63 SER C CA 1
ATOM 870 C C . SER A 1 63 ? 19.81700 -10.03300 56.23600 1.000 73.38816 63 SER C C 1
ATOM 871 O O . SER A 1 63 ? 19.85400 -11.12100 56.82000 1.000 81.15916 63 SER C O 1
ATOM 879 N N . VAL A 1 64 ? 18.82700 -9.15900 56.41600 1.000 67.11194 64 VAL C N 1
ATOM 880 C CA . VAL A 1 64 ? 17.74400 -9.40300 57.36400 1.000 71.14990 64 VAL C CA 1
ATOM 881 C C . VAL A 1 64 ? 16.37100 -9.47300 56.70400 1.000 70.86007 64 VAL C C 1
ATOM 882 O O . VAL A 1 64 ? 15.39900 -9.84100 57.38400 1.000 70.25017 64 VAL C O 1
ATOM 895 N N . LYS A 1 65 ? 16.25200 -9.15100 55.41200 1.000 75.66735 65 LYS C N 1
ATOM 896 C CA . LYS A 1 65 ? 14.95700 -9.17800 54.73700 1.000 78.41530 65 LYS C CA 1
ATOM 897 C C . LYS A 1 65 ? 14.34300 -10.57100 54.81200 1.000 78.92091 65 LYS C C 1
ATOM 898 O O . LYS A 1 65 ? 14.96700 -11.55900 54.41800 1.000 76.93499 65 LYS C O 1
ATOM 911 N N . GLY A 1 66 ? 13.10800 -10.63800 55.31600 1.000 74.88478 66 GLY C N 1
ATOM 912 C CA . GLY A 1 66 ? 12.38200 -11.88500 55.43600 1.000 69.63823 66 GLY C CA 1
ATOM 913 C C . GLY A 1 66 ? 12.51000 -12.58100 56.77400 1.000 76.54342 66 GLY C C 1
ATOM 914 O O . GLY A 1 66 ? 11.81800 -13.58400 56.99900 1.000 73.78516 66 GLY C O 1
ATOM 918 N N . ARG A 1 67 ? 13.37700 -12.09300 57.65900 1.000 77.95175 67 ARG C N 1
ATOM 919 C CA . ARG A 1 67 ? 13.52500 -12.60800 59.01500 1.000 83.76577 67 ARG C CA 1
ATOM 920 C C . ARG A 1 67 ? 13.05000 -11.62600 60.07500 1.000 79.56461 67 ARG C C 1
ATOM 921 O O . ARG A 1 67 ? 12.38900 -12.03900 61.02900 1.000 79.18212 67 ARG C O 1
ATOM 942 N N . PHE A 1 68 ? 13.34300 -10.33400 59.91800 1.000 73.60571 68 PHE C N 1
ATOM 943 C CA . PHE A 1 68 ? 12.93700 -9.31300 60.87500 1.000 73.02885 68 PHE C CA 1
ATOM 944 C C . PHE A 1 68 ? 11.73200 -8.54400 60.34500 1.000 71.19633 68 PHE C C 1
ATOM 945 O O . PHE A 1 68 ? 11.44800 -8.53500 59.14600 1.000 65.24484 68 PHE C O 1
ATOM 962 N N . THR A 1 69 ? 11.04400 -7.86400 61.26300 1.000 68.79257 69 THR C N 1
ATOM 963 C CA . THR A 1 69 ? 9.89200 -7.03200 60.93100 1.000 65.61095 69 THR C CA 1
ATOM 964 C C . THR A 1 69 ? 9.93700 -5.77800 61.79000 1.000 62.65559 69 THR C C 1
ATOM 965 O O . THR A 1 69 ? 9.83200 -5.86700 63.01600 1.000 64.89644 69 THR C O 1
ATOM 976 N N . ILE A 1 70 ? 10.08400 -4.61700 61.14800 1.000 58.53949 70 ILE C N 1
ATOM 977 C CA . ILE A 1 70 ? 9.96600 -3.32700 61.82000 1.000 55.57958 70 ILE C CA 1
ATOM 978 C C . ILE A 1 70 ? 8.50900 -2.88900 61.79200 1.000 58.79401 70 ILE C C 1
ATOM 979 O O . ILE A 1 70 ? 7.80600 -3.07100 60.78900 1.000 55.85003 70 ILE C O 1
ATOM 995 N N . SER A 1 71 ? 8.05400 -2.30000 62.89500 1.000 59.74930 71 SER C N 1
ATOM 996 C CA . SER A 1 71 ? 6.67800 -1.83700 63.00700 1.000 61.25930 71 SER C CA 1
ATOM 997 C C . SER A 1 71 ? 6.61400 -0.69500 64.01600 1.000 60.11604 71 SER C C 1
ATOM 998 O O . SER A 1 71 ? 7.55800 -0.43400 64.76400 1.000 55.75807 71 SER C O 1
ATOM 1006 N N . ARG A 1 72 ? 5.45100 -0.05600 64.05400 1.000 61.10605 72 ARG C N 1
ATOM 1007 C CA . ARG A 1 72 ? 5.21700 1.23700 64.67700 1.000 66.28358 72 ARG C CA 1
ATOM 1008 C C . ARG A 1 72 ? 3.89900 1.14100 65.43500 1.000 68.53399 72 ARG C C 1
ATOM 1009 O O . ARG A 1 72 ? 2.92600 0.60000 64.90700 1.000 61.21104 72 ARG C O 1
ATOM 1030 N N . ASP A 1 73 ? 3.86300 1.64400 66.67000 1.000 65.95029 73 ASP C N 1
ATOM 1031 C CA . ASP A 1 73 ? 2.63700 1.68600 67.47700 1.000 67.99009 73 ASP C CA 1
ATOM 1032 C C . ASP A 1 73 ? 2.46600 3.14500 67.87500 1.000 70.82255 73 ASP C C 1
ATOM 1033 O O . ASP A 1 73 ? 2.92600 3.57300 68.93600 1.000 68.95720 73 ASP C O 1
ATOM 1042 N N . THR A 1 74 ? 1.80200 3.90100 67.00500 1.000 73.05452 74 THR C N 1
ATOM 1043 C CA . THR A 1 74 ? 1.68000 5.33900 67.20400 1.000 80.37690 74 THR C CA 1
ATOM 1044 C C . THR A 1 74 ? 0.90600 5.66600 68.47800 1.000 79.79945 74 THR C C 1
ATOM 1045 O O . THR A 1 74 ? 1.15100 6.70800 69.09700 1.000 79.90723 74 THR C O 1
ATOM 1056 N N . SER A 1 75 ? -0.01000 4.78400 68.89600 1.000 75.13211 75 SER C N 1
ATOM 1057 C CA . SER A 1 75 ? -0.78600 5.04100 70.10500 1.000 78.19837 75 SER C CA 1
ATOM 1058 C C . SER A 1 75 ? 0.08900 4.99900 71.35300 1.000 74.31039 75 SER C C 1
ATOM 1059 O O . SER A 1 75 ? -0.14500 5.75700 72.30200 1.000 75.56747 75 SER C O 1
ATOM 1067 N N . LYS A 1 76 ? 1.08100 4.10900 71.38200 1.000 71.52940 76 LYS C N 1
ATOM 1068 C CA . LYS A 1 76 ? 2.01200 3.99400 72.50000 1.000 64.81218 76 LYS C CA 1
ATOM 1069 C C . LYS A 1 76 ? 3.35500 4.66700 72.24100 1.000 61.99859 76 LYS C C 1
ATOM 1070 O O . LYS A 1 76 ? 4.24300 4.57400 73.09100 1.000 66.80726 76 LYS C O 1
ATOM 1079 N N . ASN A 1 77 ? 3.51600 5.35700 71.10900 1.000 74.00181 77 ASN C N 1
ATOM 1080 C CA . ASN A 1 77 ? 4.77200 6.02000 70.73600 1.000 67.24391 77 ASN C CA 1
ATOM 1081 C C . ASN A 1 77 ? 5.94800 5.04600 70.81500 1.000 66.73907 77 ASN C C 1
ATOM 1082 O O . ASN A 1 77 ? 6.99300 5.32700 71.40900 1.000 64.74896 77 ASN C O 1
ATOM 1093 N N . THR A 1 78 ? 5.76700 3.88100 70.19800 1.000 62.45019 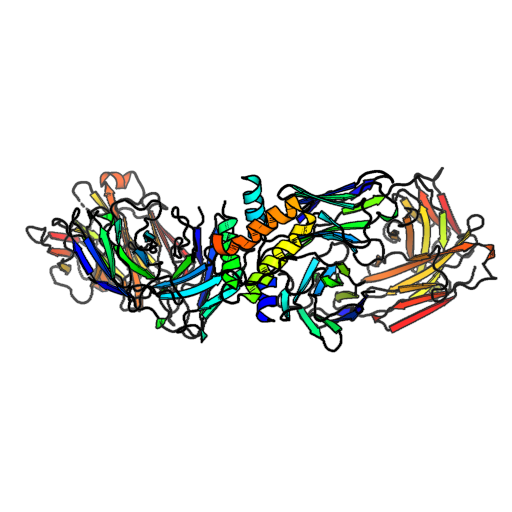78 THR C N 1
ATOM 1094 C CA . THR A 1 78 ? 6.69500 2.77000 70.34900 1.000 61.58110 78 THR C CA 1
ATOM 1095 C C . THR A 1 78 ? 7.08000 2.18700 68.99600 1.000 60.21733 78 THR C C 1
ATOM 1096 O O . THR A 1 78 ? 6.22000 1.94300 68.15000 1.000 57.89571 78 THR C O 1
ATOM 1107 N N . LEU A 1 79 ? 8.37400 1.97100 68.80300 1.000 58.00988 79 LEU C N 1
ATOM 1108 C CA . LEU A 1 79 ? 8.90800 1.25400 67.65800 1.000 53.49718 79 LEU C CA 1
ATOM 1109 C C . LEU A 1 79 ? 9.26400 -0.16700 68.07800 1.000 55.57660 79 LEU C C 1
ATOM 1110 O O . LEU A 1 79 ? 9.62600 -0.41900 69.23100 1.000 55.04211 79 LEU C O 1
ATOM 1126 N N . HIS A 1 80 ? 9.13900 -1.09900 67.13400 1.000 50.76986 80 HIS C N 1
ATOM 1127 C CA . HIS A 1 80 ? 9.32100 -2.51500 67.40400 1.000 53.77123 80 HIS C CA 1
ATOM 1128 C C . HIS A 1 80 ? 10.19200 -3.16100 66.34100 1.000 54.92703 80 HIS C C 1
ATOM 1129 O O . HIS A 1 80 ? 10.15000 -2.78400 65.16600 1.000 56.01013 80 HIS C O 1
ATOM 1143 N N . LEU A 1 81 ? 10.96000 -4.16300 66.76500 1.000 56.77774 81 LEU C N 1
ATOM 1144 C CA . LEU A 1 81 ? 11.63100 -5.08100 65.85000 1.000 61.28353 81 LEU C CA 1
ATOM 1145 C C . LEU A 1 81 ? 11.35200 -6.50300 66.31000 1.000 63.40201 81 LEU C C 1
ATOM 1146 O O . LEU A 1 81 ? 11.75900 -6.89400 67.40900 1.000 63.04300 81 LEU C O 1
ATOM 1162 N N . GLN A 1 82 ? 10.64400 -7.26100 65.47800 1.000 63.61146 82 GLN C N 1
ATOM 1163 C CA . GLN A 1 82 ? 10.46300 -8.69100 65.67900 1.000 70.34016 82 GLN C CA 1
ATOM 1164 C C . GLN A 1 82 ? 11.61700 -9.40600 64.99700 1.000 73.72006 82 GLN C C 1
ATOM 1165 O O . GLN A 1 82 ? 11.95200 -9.08300 63.85700 1.000 70.97159 82 GLN C O 1
ATOM 1179 N N . MET A 1 83 ? 12.20800 -10.37700 65.68700 1.000 76.78841 83 MET C N 1
ATOM 1180 C CA . MET A 1 83 ? 13.34400 -11.14400 65.17900 1.000 80.83945 83 MET C CA 1
ATOM 1181 C C . MET A 1 83 ? 12.93400 -12.61300 65.16300 1.000 89.70224 83 MET C C 1
ATOM 1182 O O . MET A 1 83 ? 13.11800 -13.32500 66.15100 1.000 93.61537 83 MET C O 1
ATOM 1196 N N . SER A 1 84 ? 12.40200 -13.07000 64.02700 1.000 87.73355 84 SER C N 1
ATOM 1197 C CA . SER A 1 84 ? 11.72100 -14.35700 63.95400 1.000 97.84152 84 SER C CA 1
ATOM 1198 C C . SER A 1 84 ? 12.57500 -15.49500 63.40500 1.000 102.56630 84 SER C C 1
ATOM 1199 O O . SER A 1 84 ? 12.14800 -16.65100 63.49100 1.000 105.55804 84 SER C O 1
ATOM 1207 N N . SER A 1 85 ? 13.75300 -15.21700 62.85000 1.000 105.19122 85 SER C N 1
ATOM 1208 C CA . SER A 1 85 ? 14.67400 -16.26300 62.39500 1.000 110.07315 85 SER C CA 1
ATOM 1209 C C . SER A 1 85 ? 16.10000 -15.86300 62.75700 1.000 106.86816 85 SER C C 1
ATOM 1210 O O . SER A 1 85 ? 16.90800 -15.51500 61.89000 1.000 103.01555 85 SER C O 1
ATOM 1218 N N . PRO A 1 86 ? 16.44500 -15.91300 64.04800 1.000 106.08979 86 PRO C N 1
ATOM 1219 C CA . PRO A 1 86 ? 17.78000 -15.47700 64.47900 1.000 100.34051 86 PRO C CA 1
ATOM 1220 C C . PRO A 1 86 ? 18.89700 -16.30400 63.86100 1.000 99.10753 86 PRO C C 1
ATOM 1221 O O . PRO A 1 86 ? 18.75400 -17.50400 63.61900 1.000 99.95479 86 PRO C O 1
ATOM 1232 N N . ARG A 1 87 ? 20.02400 -15.63800 63.61800 1.000 97.49190 87 ARG C N 1
ATOM 1233 C CA . ARG A 1 87 ? 21.22900 -16.27000 63.10000 1.000 94.12059 87 ARG C CA 1
ATOM 1234 C C . ARG A 1 87 ? 22.41900 -15.72800 63.87900 1.000 93.22045 87 ARG C C 1
ATOM 1235 O O . ARG A 1 87 ? 22.29800 -14.76900 64.64700 1.000 88.54300 87 ARG C O 1
ATOM 1239 N N . ALA A 1 88 ? 23.58200 -16.35400 63.67200 1.000 98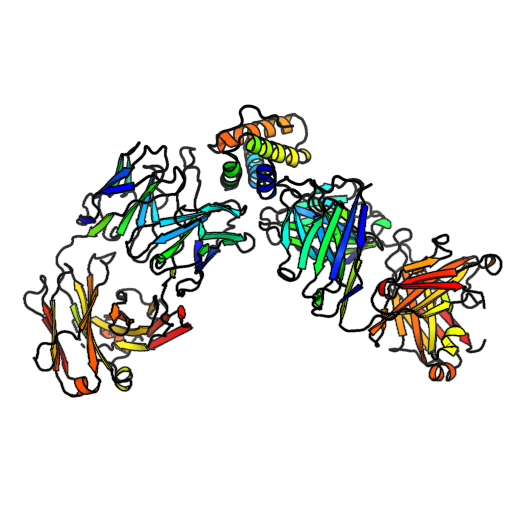.83266 88 ALA C N 1
ATOM 1240 C CA . ALA A 1 88 ? 24.78100 -15.96600 64.41200 1.000 91.90425 88 ALA C CA 1
ATOM 1241 C C . ALA A 1 88 ? 25.15600 -14.51500 64.13900 1.000 89.11957 88 ALA C C 1
ATOM 1242 O O . ALA A 1 88 ? 25.60200 -13.80100 65.04400 1.000 84.35599 88 ALA C O 1
ATOM 1249 N N . GLU A 1 89 ? 24.96300 -14.05500 62.90100 1.000 86.36815 89 GLU C N 1
ATOM 1250 C CA . GLU A 1 89 ? 25.26500 -12.67300 62.55100 1.000 81.17944 89 GLU C CA 1
ATOM 1251 C C . GLU A 1 89 ? 24.36300 -11.66500 63.25100 1.000 76.89126 89 GLU C C 1
ATOM 1252 O O . GLU A 1 89 ? 24.67200 -10.46900 63.21700 1.000 75.84434 89 GLU C O 1
ATOM 1256 N N . ASP A 1 90 ? 23.26300 -12.10200 63.87100 1.000 72.16222 90 ASP C N 1
ATOM 1257 C CA . ASP A 1 90 ? 22.31900 -11.16500 64.46700 1.000 71.69471 90 ASP C CA 1
ATOM 1258 C C . ASP A 1 90 ? 22.72400 -10.72500 65.86900 1.000 68.90912 90 ASP C C 1
ATOM 1259 O O . ASP A 1 90 ? 22.20400 -9.71600 66.35700 1.000 63.33075 90 ASP C O 1
ATOM 1268 N N . THR A 1 91 ? 23.63600 -11.45000 66.52000 1.000 66.39358 91 THR C N 1
ATOM 1269 C CA . THR A 1 91 ? 24.16700 -11.05400 67.82000 1.000 64.88794 91 THR C CA 1
ATOM 1270 C C . THR A 1 91 ? 24.77000 -9.65800 67.76500 1.000 61.80392 91 THR C C 1
ATOM 1271 O O . THR A 1 91 ? 25.81400 -9.45100 67.13700 1.000 64.06950 91 THR C O 1
ATOM 1282 N N . ALA A 1 92 ? 24.13700 -8.70000 68.43000 1.000 57.36255 92 ALA C N 1
ATOM 1283 C CA . ALA A 1 92 ? 24.55600 -7.31400 68.29300 1.000 60.44011 92 ALA C CA 1
ATOM 1284 C C . ALA A 1 92 ? 23.87000 -6.46600 69.35100 1.000 53.93774 92 ALA C C 1
ATOM 1285 O O . ALA A 1 92 ? 22.89800 -6.88400 69.98300 1.000 54.98301 92 ALA C O 1
ATOM 1292 N N . LEU A 1 93 ? 24.40200 -5.25900 69.52800 1.000 53.89629 93 LEU C N 1
ATOM 1293 C CA . LEU A 1 93 ? 23.67400 -4.18100 70.18000 1.000 54.24082 93 LEU C CA 1
ATOM 1294 C C . LEU A 1 93 ? 22.76900 -3.52200 69.15400 1.000 53.33987 93 LEU C C 1
ATOM 1295 O O . LEU A 1 93 ? 23.23100 -3.15200 68.07400 1.000 50.66133 93 LEU C O 1
ATOM 1311 N N . TYR A 1 94 ? 21.49500 -3.35200 69.49900 1.000 51.09180 94 TYR C N 1
ATOM 1312 C CA . TYR A 1 94 ? 20.48900 -2.82500 68.58300 1.000 52.88940 94 TYR C CA 1
ATOM 1313 C C . TYR A 1 94 ? 20.07600 -1.43200 69.03600 1.000 47.94436 94 TYR C C 1
ATOM 1314 O O . TYR A 1 94 ? 19.58300 -1.26300 70.15500 1.000 51.67515 94 TYR C O 1
ATOM 1332 N N . TYR A 1 95 ? 20.29900 -0.44500 68.17400 1.000 44.28068 95 TYR C N 1
ATOM 1333 C CA . TYR A 1 95 ? 19.94200 0.94000 68.43600 1.000 43.61882 95 TYR C CA 1
ATOM 1334 C C . TYR A 1 95 ? 18.64100 1.30500 67.73300 1.000 48.25141 95 TYR C C 1
ATOM 1335 O O . TYR A 1 95 ? 18.39500 0.90400 66.59400 1.000 46.44339 95 TYR C O 1
ATOM 1353 N N . CYS A 1 96 ? 17.85000 2.11400 68.40900 1.000 50.26095 96 CYS C N 1
ATOM 1354 C CA . CYS A 1 96 ? 16.69700 2.80000 67.86200 1.000 51.96642 96 CYS C CA 1
ATOM 1355 C C . CYS A 1 96 ? 17.11700 4.22600 67.52500 1.000 47.67856 96 CYS C C 1
ATOM 1356 O O . CYS A 1 96 ? 17.80800 4.87000 68.32100 1.000 46.40570 96 CYS C O 1
ATOM 1363 N N . ALA A 1 97 ? 16.71400 4.71800 66.34600 1.000 45.70515 97 ALA C N 1
ATOM 1364 C CA . ALA A 1 97 ? 17.17400 6.01900 65.86800 1.000 40.05463 97 ALA C CA 1
ATOM 1365 C C . ALA A 1 97 ? 16.07300 6.79400 65.16500 1.000 48.30960 97 ALA C C 1
ATOM 1366 O O . ALA A 1 97 ? 15.31500 6.23500 64.36900 1.000 46.11624 97 ALA C O 1
ATOM 1373 N N . LYS A 1 98 ? 16.02300 8.09700 65.44900 1.000 46.96154 98 LYS C N 1
ATOM 1374 C CA . LYS A 1 98 ? 15.05700 9.02500 64.86600 1.000 43.46530 98 LYS C CA 1
ATOM 1375 C C . LYS A 1 98 ? 15.68100 9.73500 63.67000 1.000 46.62779 98 LYS C C 1
ATOM 1376 O O . LYS A 1 98 ? 16.79200 10.26500 63.77600 1.000 40.20478 98 LYS C O 1
ATOM 1395 N N . ALA A 1 99 ? 14.92800 9.81700 62.56900 1.000 41.38501 99 ALA C N 1
ATOM 1396 C CA . ALA A 1 99 ? 15.35300 10.60500 61.41500 1.000 42.70834 99 ALA C CA 1
ATOM 1397 C C . ALA A 1 99 ? 15.38600 12.09400 61.74900 1.000 43.18492 99 ALA C C 1
ATOM 1398 O O . ALA A 1 99 ? 14.48200 12.62400 62.40400 1.000 43.98786 99 ALA C O 1
ATOM 1405 N N . THR A 1 100 ? 16.43800 12.77000 61.28500 1.000 42.14230 100 THR C N 1
ATOM 1406 C CA . THR A 1 100 ? 16.53800 14.21700 61.45700 1.000 42.71673 100 THR C CA 1
ATOM 1407 C C . THR A 1 100 ? 15.37500 14.93200 60.77800 1.000 43.79845 100 THR C C 1
ATOM 1408 O O . THR A 1 100 ? 14.63400 15.69300 61.41000 1.000 45.03654 100 THR C O 1
ATOM 1419 N N . ALA A 1 101 ? 15.21300 14.70000 59.47900 1.000 43.20661 101 ALA C N 1
ATOM 1420 C CA . ALA A 1 101 ? 14.22000 15.41300 58.68900 1.000 47.19025 101 ALA C CA 1
ATOM 1421 C C . ALA A 1 101 ? 12.82700 14.82500 58.93200 1.000 46.03845 101 ALA C C 1
ATOM 1422 O O . ALA A 1 101 ? 12.67800 13.60100 58.98400 1.000 44.57713 101 ALA C O 1
ATOM 1429 N N . PRO A 1 102 ? 11.78500 15.65600 59.06300 1.000 45.28080 102 PRO C N 1
ATOM 1430 C CA . PRO A 1 102 ? 10.43600 15.09800 59.23200 1.000 50.58698 102 PRO C CA 1
ATOM 1431 C C . PRO A 1 102 ? 10.00500 14.27800 58.02400 1.000 51.91447 102 PRO C C 1
ATOM 1432 O O . PRO A 1 102 ? 10.56900 14.37500 56.93200 1.000 47.97637 102 PRO C O 1
ATOM 1443 N N . ALA A 1 103 ? 8.96900 13.47000 58.23400 1.000 51.45710 103 ALA C N 1
ATOM 1444 C CA . ALA A 1 103 ? 8.42500 12.67000 57.15300 1.000 56.39069 103 ALA C CA 1
ATOM 1445 C C . ALA A 1 103 ? 7.89200 13.56900 56.04100 1.000 51.55686 103 ALA C C 1
ATOM 1446 O O . ALA A 1 103 ? 7.44900 14.69600 56.27800 1.000 50.38914 103 ALA C O 1
ATOM 1453 N N . GL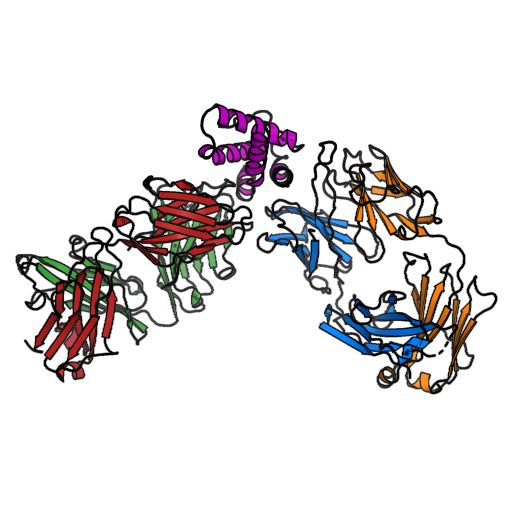Y A 1 104 ? 7.95700 13.06300 54.81500 1.000 55.21822 104 GLY C N 1
ATOM 1454 C CA . GLY A 1 104 ? 7.44200 13.77500 53.66100 1.000 55.63564 104 GLY C CA 1
ATOM 1455 C C . GLY A 1 104 ? 8.44500 14.64300 52.93200 1.000 52.51137 104 GLY C C 1
ATOM 1456 O O . GLY A 1 104 ? 8.03900 15.43600 52.07400 1.000 51.19898 104 GLY C O 1
ATOM 1460 N N . LYS A 1 105 ? 9.73200 14.51900 53.23900 1.000 51.31596 105 LYS C N 1
ATOM 1461 C CA . LYS A 1 105 ? 10.78700 15.29900 52.60800 1.000 47.71264 105 LYS C CA 1
ATOM 1462 C C . LYS A 1 105 ? 11.56400 14.41000 51.64700 1.000 47.29170 105 LYS C C 1
ATOM 1463 O O . LYS A 1 105 ? 11.88400 13.26400 51.97600 1.000 46.59688 105 LYS C O 1
ATOM 1482 N N . TYR A 1 106 ? 11.87300 14.93600 50.45800 1.000 47.24085 106 TYR C N 1
ATOM 1483 C CA . TYR A 1 106 ? 12.71500 14.16900 49.54400 1.000 47.08020 106 TYR C CA 1
ATOM 1484 C C . TYR A 1 106 ? 14.14700 14.08600 50.04900 1.000 50.48682 106 TYR C C 1
ATOM 1485 O O . TYR A 1 106 ? 14.84000 13.10200 49.77600 1.000 54.17911 106 TYR C O 1
ATOM 1503 N N . TYR A 1 107 ? 14.61100 15.10900 50.76200 1.000 45.78844 107 TYR C N 1
ATOM 1504 C CA . TYR A 1 107 ? 15.98300 15.11800 51.23500 1.000 46.79433 107 TYR C CA 1
ATOM 1505 C C . TYR A 1 107 ? 16.10200 14.31800 52.53400 1.000 50.88864 107 TYR C C 1
ATOM 1506 O O . TYR A 1 107 ? 15.13300 14.12800 53.27500 1.000 48.28927 107 TYR C O 1
ATOM 1524 N N . TYR A 1 108 ? 17.31600 13.83600 52.78900 1.000 47.23018 108 TYR C N 1
ATOM 1525 C CA . TYR A 1 108 ? 17.60100 12.96800 53.92400 1.000 51.03598 108 TYR C CA 1
ATOM 1526 C C . TYR A 1 108 ? 18.74700 13.56800 54.72400 1.000 43.34792 108 TYR C C 1
ATOM 1527 O O . TYR A 1 108 ? 19.83700 13.80200 54.18800 1.000 42.72498 108 TYR C O 1
ATOM 1545 N N . TYR A 1 109 ? 18.48900 13.81900 56.00300 1.000 41.18871 109 TYR C N 1
ATOM 1546 C CA . TYR A 1 109 ? 19.40200 14.51300 56.89900 1.000 44.38027 109 TYR C CA 1
ATOM 1547 C C . TYR A 1 109 ? 19.91600 13.60100 58.01600 1.000 42.25387 109 TYR C C 1
ATOM 1548 O O . TYR A 1 109 ? 20.27100 14.07600 59.09800 1.000 44.46718 109 TYR C O 1
ATOM 1566 N N . GLY A 1 110 ? 19.96300 12.28800 57.77200 1.000 42.99455 110 GLY C N 1
ATOM 1567 C CA . GLY A 1 110 ? 20.53600 11.37800 58.74900 1.000 40.05961 110 GLY C CA 1
ATOM 1568 C C . GLY A 1 110 ? 19.61900 11.10200 59.93100 1.000 42.28937 110 GLY C C 1
ATOM 1569 O O . GLY A 1 110 ? 18.38900 11.22700 59.86300 1.000 39.19597 110 GLY C O 1
ATOM 1573 N N . MET A 1 111 ? 20.24900 10.72100 61.04400 1.000 38.81935 111 MET C N 1
ATOM 1574 C CA . MET A 1 111 ? 19.55400 10.32900 62.27000 1.000 37.00922 111 MET C CA 1
ATOM 1575 C C . MET A 1 111 ? 20.10900 11.16700 63.41500 1.000 39.40180 111 MET C C 1
ATOM 1576 O O . MET A 1 111 ? 21.25800 10.97500 63.82900 1.000 39.39119 111 MET C O 1
ATOM 1590 N N . ASP A 1 112 ? 19.30400 12.10900 63.91400 1.000 40.88826 112 ASP C N 1
ATOM 1591 C CA . ASP A 1 112 ? 19.79400 13.08300 64.88000 1.000 43.39633 112 ASP C CA 1
ATOM 1592 C C . ASP A 1 112 ? 19.61300 12.66300 66.33300 1.000 42.25941 112 ASP C C 1
ATOM 1593 O O . ASP A 1 112 ? 20.21200 13.29700 67.20600 1.000 41.33834 112 ASP C O 1
ATOM 1602 N N . VAL A 1 113 ? 18.83400 11.61800 66.62100 1.000 40.35148 113 VAL C N 1
ATOM 1603 C CA . VAL A 1 113 ? 18.72500 11.08700 67.97900 1.000 40.31164 113 VAL C CA 1
ATOM 1604 C C . VAL A 1 113 ? 18.75300 9.56800 67.92300 1.000 41.65975 113 VAL C C 1
ATOM 1605 O O . VAL A 1 113 ? 18.04700 8.95200 67.11400 1.000 45.20979 113 VAL C O 1
ATOM 1618 N N . TRP A 1 114 ? 19.55700 8.97800 68.80200 1.000 43.02873 114 TRP C N 1
ATOM 1619 C CA . TRP A 1 114 ? 19.75900 7.54400 68.91800 1.000 44.48466 114 TRP C CA 1
ATOM 1620 C C . TRP A 1 114 ? 19.54300 7.14800 70.36800 1.000 42.24434 114 TRP C C 1
ATOM 1621 O O . TRP A 1 114 ? 19.82700 7.92900 71.27500 1.000 43.30746 114 TRP C O 1
ATOM 1642 N N . GLY A 1 115 ? 19.06000 5.92300 70.58300 1.000 44.16414 115 GLY C N 1
ATOM 1643 C CA . GLY A 1 115 ? 19.01000 5.38000 71.92300 1.000 48.96634 115 GLY C CA 1
ATOM 1644 C C . GLY A 1 115 ? 20.35800 4.78700 72.33200 1.000 52.22444 115 GLY C C 1
ATOM 1645 O O . GLY A 1 115 ? 21.29700 4.69500 71.53900 1.000 47.22863 115 GLY C O 1
ATOM 1649 N N . GLN A 1 116 ? 20.44800 4.37800 73.60200 1.000 51.09250 116 GLN C N 1
ATOM 1650 C CA . GLN A 1 116 ? 21.65400 3.71400 74.08400 1.000 58.68472 116 GLN C CA 1
ATOM 1651 C C . GLN A 1 116 ? 21.73500 2.25900 73.63700 1.000 55.25513 116 GLN C C 1
ATOM 1652 O O . GLN A 1 116 ? 22.83200 1.69200 73.61400 1.000 50.96101 116 GLN C O 1
ATOM 1666 N N . GLY A 1 117 ? 20.61000 1.65000 73.27900 1.000 52.35333 117 GLY C N 1
ATOM 1667 C CA . GLY A 1 117 ? 20.58600 0.35300 72.63600 1.000 53.53993 117 GLY C CA 1
ATOM 1668 C C . GLY A 1 117 ? 20.25700 -0.77000 73.60400 1.000 55.98767 117 GLY C C 1
ATOM 1669 O O . GLY A 1 117 ? 20.29000 -0.61900 74.82600 1.000 61.37260 117 GLY C O 1
ATOM 1673 N N . THR A 1 118 ? 19.93800 -1.92600 73.02500 1.000 52.32289 118 THR C N 1
ATOM 1674 C CA . THR A 1 118 ? 19.63600 -3.12900 73.78900 1.000 59.76152 118 THR C CA 1
ATOM 1675 C C . THR A 1 118 ? 20.35000 -4.30800 73.14400 1.000 58.99768 118 THR C C 1
ATOM 1676 O O . THR A 1 118 ? 20.46100 -4.38300 71.91700 1.000 58.36589 118 THR C O 1
ATOM 1687 N N . THR A 1 119 ? 20.83400 -5.22300 73.97600 1.000 58.66889 119 THR C N 1
ATOM 1688 C CA . THR A 1 119 ? 21.77600 -6.24900 73.55500 1.000 60.35656 119 THR C CA 1
ATOM 1689 C C . THR A 1 119 ? 21.05200 -7.56300 73.30100 1.000 59.69143 119 THR C C 1
ATOM 1690 O O . THR A 1 119 ? 20.31000 -8.04600 74.16000 1.000 65.33371 119 THR C O 1
ATOM 1701 N N . VAL A 1 120 ? 21.29400 -8.14500 72.13100 1.000 61.74117 120 VAL C N 1
ATOM 1702 C CA . VAL A 1 120 ? 20.72500 -9.42700 71.73600 1.000 64.28053 120 VAL C CA 1
ATOM 1703 C C . VAL A 1 120 ? 21.87900 -10.38100 71.45500 1.000 64.79639 120 VAL C C 1
ATOM 1704 O O . VAL A 1 120 ? 22.83000 -10.02300 70.75000 1.000 64.89815 120 VAL C O 1
ATOM 1717 N N . THR A 1 121 ? 21.79500 -11.58500 72.01500 1.000 62.78679 121 THR C N 1
ATOM 1718 C CA . THR A 1 121 ? 22.74300 -12.66100 71.76200 1.000 66.26943 121 THR C CA 1
ATOM 1719 C C . THR A 1 121 ? 21.97500 -13.85300 71.20500 1.000 72.03436 121 THR C C 1
ATOM 1720 O O . THR A 1 121 ? 20.97500 -14.28000 71.78900 1.000 78.30278 121 THR C O 1
ATOM 1731 N N . VAL A 1 122 ? 22.43300 -14.37900 70.07600 1.000 74.44431 122 VAL C N 1
ATOM 1732 C CA . VAL A 1 122 ? 21.84900 -15.56900 69.46900 1.000 84.00042 122 VAL C CA 1
ATOM 1733 C C . VAL A 1 122 ? 22.71100 -16.75500 69.87600 1.000 86.16291 122 VAL C C 1
ATOM 1734 O O . VAL A 1 122 ? 23.83400 -16.91600 69.39000 1.000 86.69738 122 VAL C O 1
ATOM 1747 N N . SER A 1 123 ? 22.19300 -17.58100 70.77900 1.000 87.74402 123 SER C N 1
ATOM 1748 C CA . SER A 1 123 ? 22.85900 -18.82700 71.12400 1.000 90.10243 123 SER C CA 1
ATOM 1749 C C . SER A 1 123 ? 21.85200 -19.74800 71.79200 1.000 91.22076 123 SER C C 1
ATOM 1750 O O . SER A 1 123 ? 20.79500 -19.31600 72.25900 1.000 92.74818 123 SER C O 1
ATOM 1758 N N . SER A 1 124 ? 22.20000 -21.03000 71.82300 1.000 96.59231 124 SER C N 1
ATOM 1759 C CA . SER A 1 124 ? 21.39200 -22.03700 72.49100 1.000 96.75724 124 SER C CA 1
ATOM 1760 C C . SER A 1 124 ? 21.73400 -22.17800 73.96600 1.000 98.89814 124 SER C C 1
ATOM 1761 O O . SER A 1 124 ? 21.02600 -22.89100 74.68400 1.000 94.79935 124 SER C O 1
ATOM 1769 N N . ALA A 1 125 ? 22.78400 -21.51100 74.43700 1.000 93.62055 125 ALA C N 1
ATOM 1770 C CA . ALA A 1 125 ? 23.20700 -21.66600 75.81800 1.000 92.15457 125 ALA C CA 1
ATOM 1771 C C . ALA A 1 125 ? 22.21600 -21.00400 76.77100 1.000 90.56286 125 ALA C C 1
ATOM 1772 O O . ALA A 1 125 ? 21.41300 -20.14700 76.39000 1.000 96.10155 125 ALA C O 1
ATOM 1779 N N . SER A 1 126 ? 22.29700 -21.40700 78.03200 1.000 97.52919 126 SER C N 1
ATOM 1780 C CA . SER A 1 126 ? 21.35400 -20.97500 79.04900 1.000 95.72959 126 SER C CA 1
ATOM 1781 C C . SER A 1 126 ? 21.83500 -19.70100 79.73400 1.000 90.70780 126 SER C C 1
ATOM 1782 O O . SER A 1 126 ? 23.00400 -19.31900 79.65600 1.000 92.36172 126 SER C O 1
ATOM 1790 N N . THR A 1 127 ? 20.90000 -19.04400 80.41100 1.000 87.85492 127 THR C N 1
ATOM 1791 C CA . THR A 1 127 ? 21.16000 -17.80100 81.12100 1.000 84.14483 127 THR C CA 1
ATOM 1792 C C . THR A 1 127 ? 21.70300 -18.10900 82.51100 1.000 88.24748 127 THR C C 1
ATOM 1793 O O . THR A 1 127 ? 21.09600 -18.88000 83.26200 1.000 90.12350 127 THR C O 1
ATOM 1804 N N . LYS A 1 128 ? 22.84800 -17.51200 82.84400 1.000 85.82188 128 LYS C N 1
ATOM 1805 C CA . LYS A 1 128 ? 23.48900 -17.67800 84.14500 1.000 86.83593 128 LYS C CA 1
ATOM 1806 C C . LYS A 1 128 ? 23.80200 -16.30300 84.71600 1.000 85.21035 128 LYS C C 1
ATOM 1807 O O . LYS A 1 128 ? 24.35500 -15.45000 84.01500 1.000 80.19902 128 LYS C O 1
ATOM 1811 N N . GLY A 1 129 ? 23.44500 -16.08800 85.98100 1.000 79.26277 129 GLY C N 1
ATOM 1812 C CA . GLY A 1 129 ? 23.72000 -14.83200 86.64000 1.000 84.49508 129 GLY C CA 1
ATOM 1813 C C . GLY A 1 129 ? 25.11200 -14.80200 87.23500 1.000 82.03461 129 GLY C C 1
ATOM 1814 O O . GLY A 1 129 ? 25.78100 -15.83500 87.40800 1.000 82.20530 129 GLY C O 1
ATOM 1818 N N . PRO A 1 130 ? 25.57300 -13.60300 87.57900 1.000 86.85717 130 PRO C N 1
ATOM 1819 C CA . PRO A 1 130 ? 26.93100 -13.46300 88.10300 1.000 82.62831 130 PRO C CA 1
ATOM 1820 C C . PRO A 1 130 ? 27.02900 -13.85800 89.56800 1.000 82.42249 130 PRO C C 1
ATOM 1821 O O . PRO A 1 130 ? 26.05300 -13.82500 90.32000 1.000 78.33096 130 PRO C O 1
ATOM 1832 N N . SER A 1 131 ? 28.23600 -14.26200 89.94900 1.000 85.38900 131 SER C N 1
ATOM 1833 C CA . SER A 1 131 ? 28.66500 -14.30100 91.34000 1.000 82.27328 131 SER C CA 1
ATOM 1834 C C . SER A 1 131 ? 29.51700 -13.06400 91.57900 1.000 76.41926 131 SER C C 1
ATOM 1835 O O . SER A 1 131 ? 30.40300 -12.75900 90.77400 1.000 81.40652 131 SER C O 1
ATOM 1843 N N . VAL A 1 132 ? 29.23300 -12.33900 92.65800 1.000 73.29250 132 VAL C N 1
ATOM 1844 C CA . VAL A 1 132 ? 29.88100 -11.06200 92.93600 1.000 74.57964 132 VAL C CA 1
ATOM 1845 C C . VAL A 1 132 ? 30.78800 -11.24000 94.14400 1.000 72.04850 132 VAL C C 1
ATOM 1846 O O . VAL A 1 132 ? 30.32900 -11.65100 95.21600 1.000 78.40629 132 VAL C O 1
ATOM 1859 N N . PHE A 1 133 ? 32.07500 -10.91500 93.97000 1.000 73.19067 133 PHE C N 1
ATOM 1860 C CA . PHE A 1 133 ? 33.09400 -11.03300 95.00200 1.000 74.61045 133 PHE C CA 1
ATOM 1861 C C . PHE A 1 133 ? 33.79100 -9.69100 95.21800 1.000 73.40656 133 PHE C C 1
ATOM 1862 O O . PHE A 1 133 ? 34.03300 -8.97100 94.24500 1.000 73.78896 133 PHE C O 1
ATOM 1879 N N . PRO A 1 134 ? 34.14400 -9.32700 96.45200 1.000 80.17833 134 PRO C N 1
ATOM 1880 C CA . PRO A 1 134 ? 34.79800 -8.03300 96.66500 1.000 80.58859 134 PRO C CA 1
ATOM 1881 C C . PRO A 1 134 ? 36.26500 -8.04000 96.25400 1.000 77.89607 134 PRO C C 1
ATOM 1882 O O . PRO A 1 134 ? 36.92400 -9.07900 96.16200 1.000 77.03961 134 PRO C O 1
ATOM 1893 N N . LEU A 1 135 ? 36.76700 -6.83500 96.00700 1.000 70.52735 135 LEU C N 1
ATOM 1894 C CA . LEU A 1 135 ? 38.18600 -6.56600 95.80400 1.000 74.30922 135 LEU C CA 1
ATOM 1895 C C . LEU A 1 135 ? 38.55900 -5.57400 96.90400 1.000 75.14322 135 LEU C C 1
ATOM 1896 O O . LEU A 1 135 ? 38.47800 -4.35700 96.71800 1.000 74.06649 135 LEU C O 1
ATOM 1912 N N . ALA A 1 136 ? 38.94900 -6.10900 98.06000 1.000 73.47327 136 ALA C N 1
ATOM 1913 C CA . ALA A 1 136 ? 39.03300 -5.29700 99.26600 1.000 74.92776 136 ALA C CA 1
ATOM 1914 C C . ALA A 1 136 ? 40.27100 -4.39700 99.23000 1.000 75.40037 136 ALA C C 1
ATOM 1915 O O . ALA A 1 136 ? 41.35000 -4.84500 98.83300 1.000 75.86522 136 ALA C O 1
ATOM 1922 N N . PRO A 1 137 ? 40.15900 -3.12100 99.66600 1.000 85.48085 137 PRO C N 1
ATOM 1923 C CA . PRO A 1 137 ? 41.35600 -2.27100 99.72100 1.000 90.55683 137 PRO C CA 1
ATOM 1924 C C . PRO A 1 137 ? 42.24400 -2.56000 100.92000 1.000 94.14775 137 PRO C C 1
ATOM 1925 O O . PRO A 1 137 ? 42.00400 -2.03100 102.00800 1.000 103.58924 137 PRO C O 1
ATOM 1936 N N . SER A 1 138 ? 43.26000 -3.40000 100.73200 1.000 88.67768 138 SER C N 1
ATOM 1937 C CA . SER A 1 138 ? 44.30000 -3.62200 101.72700 1.000 89.55115 138 SER C CA 1
ATOM 1938 C C . SER A 1 138 ? 45.46300 -2.66800 101.44600 1.000 94.15521 138 SER C C 1
ATOM 1939 O O . SER A 1 138 ? 45.37300 -1.78500 100.59000 1.000 109.51241 138 SER C O 1
ATOM 1947 N N . SER A 1 139 ? 46.58100 -2.84200 102.16000 1.000 99.16829 139 SER C N 1
ATOM 1948 C CA . SER A 1 139 ? 47.75400 -2.00800 101.91700 1.000 101.81806 139 SER C CA 1
ATOM 1949 C C . SER A 1 139 ? 48.41500 -2.31100 100.57700 1.000 103.31732 139 SER C C 1
ATOM 1950 O O . SER A 1 139 ? 49.19300 -1.48600 100.08300 1.000 101.95437 139 SER C O 1
ATOM 1958 N N . LYS A 1 140 ? 48.13400 -3.47500 99.98600 1.000 110.16685 140 LYS C N 1
ATOM 1959 C CA . LYS A 1 140 ? 48.62900 -3.79000 98.65200 1.000 106.65332 140 LYS C CA 1
ATOM 1960 C C . LYS A 1 140 ? 47.88000 -3.04000 97.55400 1.000 108.94470 140 LYS C C 1
ATOM 1961 O O . LYS A 1 140 ? 48.27400 -3.14300 96.38400 1.000 99.42873 140 LYS C O 1
ATOM 1965 N N . SER A 1 141 ? 46.81900 -2.30300 97.89500 1.000 94.63142 141 SER C N 1
ATOM 1966 C CA . SER A 1 141 ? 46.06700 -1.47400 96.95800 1.000 88.01462 141 SER C CA 1
ATOM 1967 C C . SER A 1 141 ? 45.96800 -0.03800 97.46400 1.000 91.52022 141 SER C C 1
ATOM 1968 O O . SER A 1 141 ? 44.95100 0.64000 97.27000 1.000 94.04387 141 SER C O 1
ATOM 1976 N N . THR A 1 142 ? 47.02600 0.44000 98.12500 1.000 109.06729 142 THR C N 1
ATOM 1977 C CA . THR A 1 142 ? 47.12800 1.81200 98.60900 1.000 115.04465 142 THR C CA 1
ATOM 1978 C C . THR A 1 142 ? 48.42200 2.42000 98.09100 1.000 117.35399 142 THR C C 1
ATOM 1979 O O . THR A 1 142 ? 49.49900 1.84300 98.27600 1.000 115.43742 142 THR C O 1
ATOM 1990 N N . SER A 1 143 ? 48.31300 3.58700 97.45800 1.000 126.20054 143 SER C N 1
ATOM 1991 C CA . SER A 1 143 ? 49.45100 4.31000 96.89900 1.000 132.23265 143 SER C CA 1
ATOM 1992 C C . SER A 1 143 ? 49.35300 5.75100 97.37700 1.000 124.08140 143 SER C C 1
ATOM 1993 O O . SER A 1 143 ? 48.49800 6.50800 96.90400 1.000 122.61383 143 SER C O 1
ATOM 1997 N N . GLY A 1 144 ? 50.22100 6.12900 98.30700 1.000 129.88426 144 GLY C N 1
ATOM 1998 C CA . GLY A 1 144 ? 50.11600 7.45400 98.89100 1.000 130.78706 144 GLY C CA 1
ATOM 1999 C C . GLY A 1 144 ? 48.79100 7.60500 99.61300 1.000 129.51077 144 GLY C C 1
ATOM 2000 O O . GLY A 1 144 ? 48.37500 6.73200 100.38400 1.000 144.35841 144 GLY C O 1
ATOM 2004 N N . GLY A 1 145 ? 48.10300 8.71400 99.34800 1.000 125.18037 145 GLY C N 1
ATOM 2005 C CA . GLY A 1 145 ? 46.85300 9.00900 100.02100 1.000 115.94867 145 GLY C CA 1
ATOM 2006 C C . GLY A 1 145 ? 45.61400 8.55200 99.27600 1.000 111.55339 145 GLY C C 1
ATOM 2007 O O . GLY A 1 145 ? 44.51900 9.06400 99.53100 1.000 110.50400 145 GLY C O 1
ATOM 2011 N N . THR A 1 146 ? 45.76400 7.59400 98.35900 1.000 106.06697 146 THR C N 1
ATOM 2012 C CA . THR A 1 146 ? 44.65100 7.08000 97.57000 1.000 98.54495 146 THR C CA 1
ATOM 2013 C C . THR A 1 146 ? 44.62800 5.56100 97.64900 1.000 99.84813 146 THR C C 1
ATOM 2014 O O . THR A 1 146 ? 45.65600 4.91000 97.44000 1.000 113.13089 146 THR C O 1
ATOM 2025 N N . ALA A 1 147 ? 43.45800 5.00800 97.94200 1.000 87.78794 147 ALA C N 1
ATOM 2026 C CA . ALA A 1 147 ? 43.22300 3.57300 97.92000 1.000 87.82763 147 ALA C CA 1
ATOM 2027 C C . ALA A 1 147 ? 42.42700 3.19300 96.67700 1.000 81.03591 147 ALA C C 1
ATOM 2028 O O . ALA A 1 147 ? 41.78700 4.03100 96.04100 1.000 79.10817 147 ALA C O 1
ATOM 2035 N N . ALA A 1 148 ? 42.47800 1.90800 96.34100 1.000 76.75246 148 ALA C N 1
ATOM 2036 C CA . ALA A 1 148 ? 41.69400 1.33700 95.25800 1.000 74.96326 148 ALA C CA 1
ATOM 2037 C C . ALA A 1 148 ? 40.91100 0.15600 95.80600 1.000 76.93271 148 ALA C C 1
ATOM 2038 O O . ALA A 1 148 ? 41.43600 -0.63600 96.59300 1.000 73.68575 148 ALA C O 1
ATOM 2045 N N . LEU A 1 149 ? 39.64900 0.05700 95.39700 1.000 75.24886 149 LEU C N 1
ATOM 2046 C CA . LEU A 1 149 ? 38.78400 -1.04200 95.79800 1.000 77.19302 149 LEU C CA 1
ATOM 2047 C C . LEU A 1 149 ? 37.82900 -1.32800 94.65400 1.000 73.74078 149 LEU C C 1
ATOM 2048 O O . LEU A 1 149 ? 37.66100 -0.51200 93.74300 1.000 74.98307 149 LEU C O 1
ATOM 2064 N N . GLY A 1 150 ? 37.20100 -2.48700 94.70300 1.000 70.65449 150 GLY C N 1
ATOM 2065 C CA . GLY A 1 150 ? 36.37300 -2.87900 93.59200 1.000 72.40476 150 GLY C CA 1
ATOM 2066 C C . GLY A 1 150 ? 35.42400 -4.00700 93.88100 1.000 73.23835 150 GLY C C 1
ATOM 2067 O O . GLY A 1 150 ? 35.07100 -4.27800 95.02700 1.000 72.54127 150 GLY C O 1
ATOM 2071 N N . CYS A 1 151 ? 35.05200 -4.68400 92.80400 1.000 74.46498 151 CYS C N 1
ATOM 2072 C CA . CYS A 1 151 ? 33.94400 -5.62700 92.77600 1.000 78.89943 151 CYS C CA 1
ATOM 2073 C C . CYS A 1 151 ? 34.20700 -6.53300 91.58400 1.000 73.10604 151 CYS C C 1
ATOM 2074 O O . CYS A 1 151 ? 34.38900 -6.03600 90.46700 1.000 70.75954 151 CYS C O 1
ATOM 2081 N N . LEU A 1 152 ? 34.28300 -7.83800 91.82000 1.000 70.14049 152 LEU C N 1
ATOM 2082 C CA . LEU A 1 152 ? 34.54100 -8.82100 90.77300 1.000 67.72036 152 LEU C CA 1
ATOM 2083 C C . LEU A 1 152 ? 33.22300 -9.47800 90.38100 1.000 68.92118 152 LEU C C 1
ATOM 2084 O O . LEU A 1 152 ? 32.55800 -10.08700 91.22400 1.000 66.44311 152 LEU C O 1
ATOM 2100 N N . VAL A 1 153 ? 32.86300 -9.36300 89.10600 1.000 66.94774 153 VAL C N 1
ATOM 2101 C CA . VAL A 1 153 ? 31.58200 -9.81400 88.57000 1.000 66.02938 153 VAL C CA 1
ATOM 2102 C C . VAL A 1 153 ? 31.87600 -11.01600 87.68100 1.000 69.43154 153 VAL C C 1
ATOM 2103 O O . VAL A 1 153 ? 32.31100 -10.85900 86.53400 1.000 68.35566 153 VAL C O 1
ATOM 2116 N N . LYS A 1 154 ? 31.59700 -12.21800 88.18400 1.000 70.67118 154 LYS C N 1
ATOM 2117 C CA . LYS A 1 154 ? 32.14600 -13.45700 87.64500 1.000 77.69213 154 LYS C CA 1
ATOM 2118 C C . LYS A 1 154 ? 31.04100 -14.38200 87.14200 1.000 75.35201 154 LYS C C 1
ATOM 2119 O O . LYS A 1 154 ? 30.01300 -14.55600 87.80200 1.000 76.92375 154 LYS C O 1
ATOM 2138 N N . ASP A 1 155 ? 31.27800 -14.98000 85.96900 1.000 78.74272 155 ASP C N 1
ATOM 2139 C CA . ASP A 1 155 ? 30.48700 -16.09200 85.42700 1.000 80.20489 155 ASP C CA 1
ATOM 2140 C C . ASP A 1 155 ? 29.00700 -15.71300 85.28300 1.000 81.46006 155 ASP C C 1
ATOM 2141 O O . ASP A 1 155 ? 28.13700 -16.14400 86.04700 1.000 83.10158 155 ASP C O 1
ATOM 2150 N N . TYR A 1 156 ? 28.74700 -14.89500 84.26600 1.000 78.24575 156 TYR C N 1
ATOM 2151 C CA . TYR A 1 156 ? 27.38900 -14.57800 83.84700 1.000 80.33368 156 TYR C CA 1
ATOM 2152 C C . TYR A 1 156 ? 27.29400 -14.71800 82.33400 1.000 76.90383 156 TYR C C 1
ATOM 2153 O O . TYR A 1 156 ? 28.29600 -14.65000 81.61800 1.000 74.32865 156 TYR C O 1
ATOM 2171 N N . PHE A 1 157 ? 26.06100 -14.91600 81.85600 1.000 78.34163 157 PHE C N 1
ATOM 2172 C CA . PHE A 1 157 ? 25.78400 -14.99300 80.42800 1.000 76.61637 157 PHE C CA 1
ATOM 2173 C C . PHE A 1 157 ? 24.30000 -14.74100 80.22100 1.000 78.62451 157 PHE C C 1
ATOM 2174 O O . PHE A 1 157 ? 23.49500 -15.30600 80.97100 1.000 79.63800 157 PHE C O 1
ATOM 2191 N N . PRO A 1 158 ? 23.88400 -13.93100 79.22300 1.000 75.49576 158 PRO C N 1
ATOM 2192 C CA . PRO A 1 158 ? 24.65300 -13.15000 78.24200 1.000 71.22177 158 PRO C CA 1
ATOM 2193 C C . PRO A 1 158 ? 24.98700 -11.75500 78.75000 1.000 69.55802 158 PRO C C 1
ATOM 2194 O O . PRO A 1 158 ? 24.67800 -11.41200 79.88900 1.000 70.97668 158 PRO C O 1
ATOM 2205 N N . GLU A 1 159 ? 25.62900 -10.93400 77.91600 1.000 68.41942 159 GLU C N 1
ATOM 2206 C CA . GLU A 1 159 ? 25.77100 -9.52200 78.21500 1.000 65.77379 159 GLU C CA 1
ATOM 2207 C C . GLU A 1 159 ? 24.39100 -8.86500 78.25800 1.000 67.51800 159 GLU C C 1
ATOM 2208 O O . GLU A 1 159 ? 23.42700 -9.40000 77.70400 1.000 67.28818 159 GLU C O 1
ATOM 2220 N N . PRO A 1 160 ? 24.25900 -7.69500 78.90900 1.000 63.79908 160 PRO C N 1
ATOM 2221 C CA . PRO A 1 160 ? 25.22900 -6.93200 79.70000 1.000 63.56555 160 PRO C CA 1
ATOM 2222 C C . PRO A 1 160 ? 24.99500 -7.06400 81.20500 1.000 64.36706 160 PRO C C 1
ATOM 2223 O O . PRO A 1 160 ? 24.04500 -7.70100 81.64400 1.000 65.19612 160 PRO C O 1
ATOM 2234 N N . VAL A 1 161 ? 25.88400 -6.47700 82.00300 1.000 64.04324 161 VAL C N 1
ATOM 2235 C CA . VAL A 1 161 ? 25.63400 -6.17800 83.40500 1.000 66.94735 161 VAL C CA 1
ATOM 2236 C C . VAL A 1 161 ? 25.87400 -4.68600 83.59700 1.000 67.13144 161 VAL C C 1
ATOM 2237 O O . VAL A 1 161 ? 26.72500 -4.09200 82.92700 1.000 65.67269 161 VAL C O 1
ATOM 2250 N N . THR A 1 162 ? 25.11400 -4.08000 84.50400 1.000 69.93502 162 THR C N 1
ATOM 2251 C CA . THR A 1 162 ? 25.39600 -2.73700 84.99100 1.000 72.59176 162 THR C CA 1
ATOM 2252 C C . THR A 1 162 ? 25.96800 -2.83100 86.40100 1.000 70.27784 162 THR C C 1
ATOM 2253 O O . THR A 1 162 ? 25.59300 -3.71500 87.17700 1.000 72.86981 162 THR C O 1
ATOM 2264 N N . VAL A 1 163 ? 26.90200 -1.93800 86.71000 1.000 67.38014 163 VAL C N 1
ATOM 2265 C CA . VAL A 1 163 ? 27.49200 -1.81300 88.03700 1.000 68.42712 163 VAL C CA 1
ATOM 2266 C C . VAL A 1 163 ? 27.39300 -0.34600 88.42900 1.000 69.05216 163 VAL C C 1
ATOM 2267 O O . VAL A 1 163 ? 27.71200 0.53500 87.62500 1.000 73.47227 163 VAL C O 1
ATOM 2280 N N . SER A 1 164 ? 26.93700 -0.08200 89.64800 1.000 72.24024 164 SER C N 1
ATOM 2281 C CA . SER A 1 164 ? 27.02900 1.24700 90.23200 1.000 74.10004 164 SER C CA 1
ATOM 2282 C C . SER A 1 164 ? 27.68000 1.11800 91.60100 1.000 79.95661 164 SER C C 1
ATOM 2283 O O . SER A 1 164 ? 27.96200 0.01300 92.07700 1.000 80.31326 164 SER C O 1
ATOM 2291 N N . TRP A 1 165 ? 27.94900 2.26500 92.21900 1.000 80.17625 165 TRP C N 1
ATOM 2292 C CA . TRP A 1 165 ? 28.58400 2.32200 93.52700 1.000 77.91382 165 TRP C CA 1
ATOM 2293 C C . TRP A 1 165 ? 27.78700 3.25000 94.42900 1.000 81.37084 165 TRP C C 1
ATOM 2294 O O . TRP A 1 165 ? 27.45500 4.37200 94.03300 1.000 83.79849 165 TRP C O 1
ATOM 2315 N N . ASN A 1 166 ? 27.48300 2.77000 95.63600 1.000 80.98750 166 ASN C N 1
ATOM 2316 C CA . ASN A 1 166 ? 26.70300 3.52700 96.61400 1.000 84.39738 166 ASN C CA 1
ATOM 2317 C C . ASN A 1 166 ? 25.38600 3.99700 96.00800 1.000 84.90608 166 ASN C C 1
ATOM 2318 O O . ASN A 1 166 ? 24.98000 5.15000 96.16300 1.000 89.83498 166 ASN C O 1
ATOM 2329 N N . SER A 1 167 ? 24.72500 3.09000 95.28400 1.000 88.94855 167 SER C N 1
ATOM 2330 C CA . SER A 1 167 ? 23.43100 3.36400 94.65800 1.000 88.83287 167 SER C CA 1
ATOM 2331 C C . SER A 1 167 ? 23.51400 4.56400 93.71900 1.000 88.66190 167 SER C C 1
ATOM 2332 O O . SER A 1 167 ? 22.56700 5.34400 93.59700 1.000 92.70635 167 SER C O 1
ATOM 2336 N N . GLY A 1 168 ? 24.66000 4.72000 93.05500 1.000 88.62051 168 GLY C N 1
ATOM 2337 C CA . GLY A 1 168 ? 24.87100 5.82000 92.14000 1.000 88.44883 168 GLY C CA 1
ATOM 2338 C C . GLY A 1 168 ? 25.41500 7.08800 92.76500 1.000 91.27566 168 GLY C C 1
ATOM 2339 O O . GLY A 1 168 ? 25.64800 8.06300 92.03800 1.000 92.88960 168 GLY C O 1
ATOM 2343 N N . ALA A 1 169 ? 25.61800 7.11200 94.08600 1.000 94.33048 169 ALA C N 1
ATOM 2344 C CA . ALA A 1 169 ? 26.18700 8.28600 94.73900 1.000 93.38572 169 ALA C CA 1
ATOM 2345 C C . ALA A 1 169 ? 27.67100 8.46000 94.44400 1.000 92.85354 169 ALA C C 1
ATOM 2346 O O . ALA A 1 169 ? 28.19300 9.56800 94.61100 1.000 93.58606 169 ALA C O 1
ATOM 2353 N N . LEU A 1 170 ? 28.35600 7.39800 94.02000 1.000 85.28858 170 LEU C N 1
ATOM 2354 C CA . LEU A 1 170 ? 29.79400 7.40700 93.76800 1.000 86.23038 170 LEU C CA 1
ATOM 2355 C C . LEU A 1 170 ? 30.02800 7.16700 92.28000 1.000 85.38887 170 LEU C C 1
ATOM 2356 O O . LEU A 1 170 ? 29.75800 6.07200 91.77500 1.000 84.18397 170 LEU C O 1
ATOM 2372 N N . THR A 1 171 ? 30.52500 8.19100 91.58500 1.000 81.89584 171 THR C N 1
ATOM 2373 C CA . THR A 1 171 ? 30.81700 8.12600 90.15700 1.000 80.14348 171 THR C CA 1
ATOM 2374 C C . THR A 1 171 ? 32.26400 8.45300 89.82800 1.000 77.26201 171 THR C C 1
ATOM 2375 O O . THR A 1 171 ? 32.87300 7.76000 89.01000 1.000 77.30141 171 THR C O 1
ATOM 2386 N N . SER A 1 172 ? 32.82900 9.49300 90.44200 1.000 85.19128 172 SER C N 1
ATOM 2387 C CA . SER A 1 172 ? 34.20700 9.88000 90.16000 1.000 85.80011 172 SER C CA 1
ATOM 2388 C C . SER A 1 172 ? 35.15900 8.74200 90.49800 1.000 79.06482 172 SER C C 1
ATOM 2389 O O . SER A 1 172 ? 35.02700 8.08600 91.53300 1.000 83.73401 172 SER C O 1
ATOM 2397 N N . GLY A 1 173 ? 36.10600 8.48900 89.60000 1.000 74.71205 173 GLY C N 1
ATOM 2398 C CA . GLY A 1 173 ? 37.11400 7.47600 89.82800 1.000 71.42548 173 GLY C CA 1
ATOM 2399 C C . GLY A 1 173 ? 36.69400 6.05200 89.53100 1.000 67.44520 173 GLY C C 1
ATOM 2400 O O . GLY A 1 173 ? 37.50100 5.14000 89.73500 1.000 65.97520 173 GLY C O 1
ATOM 2404 N N . VAL A 1 174 ? 35.47200 5.82600 89.05700 1.000 67.03401 174 VAL C N 1
ATOM 2405 C CA . VAL A 1 174 ? 34.97400 4.47700 88.80600 1.000 64.41214 174 VAL C CA 1
ATOM 2406 C C . VAL A 1 174 ? 35.44300 4.03900 87.42800 1.000 61.19603 174 VAL C C 1
ATOM 2407 O O . VAL A 1 174 ? 35.43600 4.82500 86.47400 1.000 58.88349 174 VAL C O 1
ATOM 2420 N N . HIS A 1 175 ? 35.86800 2.78100 87.32800 1.000 64.06826 175 HIS C N 1
ATOM 2421 C CA . HIS A 1 175 ? 36.19500 2.15700 86.05100 1.000 64.86969 175 HIS C CA 1
ATOM 2422 C C . HIS A 1 175 ? 35.57500 0.77000 86.05100 1.000 63.81032 175 HIS C C 1
ATOM 2423 O O . HIS A 1 175 ? 36.00700 -0.09800 86.81500 1.000 61.91919 175 HIS C O 1
ATOM 2437 N N . THR A 1 176 ? 34.55800 0.57200 85.21300 1.000 60.45791 176 THR C N 1
ATOM 2438 C CA . THR A 1 176 ? 33.95700 -0.73800 84.99700 1.000 61.08024 176 THR C CA 1
ATOM 2439 C C . THR A 1 176 ? 34.50000 -1.28600 83.68200 1.000 58.82753 176 THR C C 1
ATOM 2440 O O . THR A 1 176 ? 34.17000 -0.78300 82.60400 1.000 55.00204 176 THR C O 1
ATOM 2451 N N . PHE A 1 177 ? 35.33500 -2.30900 83.77000 1.000 57.09562 177 PHE C N 1
ATOM 2452 C CA . PHE A 1 177 ? 36.04600 -2.76200 82.59400 1.000 59.45584 177 PHE C CA 1
ATOM 2453 C C . PHE A 1 177 ? 35.10000 -3.48900 81.63600 1.000 56.57387 177 PHE C C 1
ATOM 2454 O O . PHE A 1 177 ? 34.09800 -4.06800 82.06100 1.000 52.49277 177 PHE C O 1
ATOM 2471 N N . PRO A 1 178 ? 35.38200 -3.46100 80.33000 1.000 54.63187 178 PRO C N 1
ATOM 2472 C CA . PRO A 1 178 ? 34.59500 -4.28900 79.41000 1.000 58.14218 178 PRO C CA 1
ATOM 2473 C C . PRO A 1 178 ? 34.81900 -5.75900 79.72300 1.000 57.65442 178 PRO C C 1
ATOM 2474 O O . PRO A 1 178 ? 35.91800 -6.17300 80.09600 1.000 54.57963 178 PRO C O 1
ATOM 2485 N N . ALA A 1 179 ? 33.75600 -6.54500 79.59400 1.000 53.92094 179 ALA C N 1
ATOM 2486 C CA . ALA A 1 179 ? 33.82200 -7.94600 79.96000 1.000 56.48327 179 ALA C CA 1
ATOM 2487 C C . ALA A 1 179 ? 34.70800 -8.71900 78.98900 1.000 57.74427 179 ALA C C 1
ATOM 2488 O O . ALA A 1 179 ? 34.95000 -8.30000 77.85300 1.000 59.03248 179 ALA C O 1
ATOM 2495 N N . VAL A 1 180 ? 35.19400 -9.86600 79.46100 1.000 60.15181 180 VAL C N 1
ATOM 2496 C CA . VAL A 1 180 ? 35.95500 -10.81000 78.65400 1.000 63.83067 180 VAL C CA 1
ATOM 2497 C C . VAL A 1 180 ? 35.21200 -12.13700 78.65900 1.000 67.18112 180 VAL C C 1
ATOM 2498 O O . VAL A 1 180 ? 34.68700 -12.56500 79.69300 1.000 70.92540 180 VAL C O 1
ATOM 2511 N N . LEU A 1 181 ? 35.15400 -12.77400 77.49300 1.000 67.94267 181 LEU C N 1
ATOM 2512 C CA . LEU A 1 181 ? 34.47700 -14.05500 77.33200 1.000 70.50273 181 LEU C CA 1
ATOM 2513 C C . LEU A 1 181 ? 35.44800 -15.16900 77.70500 1.000 74.22248 181 LEU C C 1
ATOM 2514 O O . LEU A 1 181 ? 36.43700 -15.39900 77.00400 1.000 82.03329 181 LEU C O 1
ATOM 2530 N N . GLN A 1 182 ? 35.16100 -15.86500 78.80000 1.000 85.69017 182 GLN C N 1
ATOM 2531 C CA . GLN A 1 182 ? 36.02500 -16.94500 79.24700 1.000 88.06636 182 GLN C CA 1
ATOM 2532 C C . GLN A 1 182 ? 35.83600 -18.17100 78.35400 1.000 93.54943 182 GLN C C 1
ATOM 2533 O O . GLN A 1 182 ? 34.90200 -18.25200 77.55100 1.000 89.73226 182 GLN C O 1
ATOM 2547 N N . SER A 1 183 ? 36.75100 -19.13800 78.50100 1.000 101.57251 183 SER C N 1
ATOM 2548 C CA . SER A 1 183 ? 36.72700 -20.32700 77.65100 1.000 99.58103 183 SER C CA 1
ATOM 2549 C C . SER A 1 183 ? 35.43100 -21.11200 77.81500 1.000 101.53449 183 SER C C 1
ATOM 2550 O O . SER A 1 183 ? 34.97100 -21.76100 76.86700 1.000 98.45407 183 SER C O 1
ATOM 2554 N N . SER A 1 184 ? 34.82100 -21.04300 79.00000 1.000 86.48520 184 SER C N 1
ATOM 2555 C CA . SER A 1 184 ? 33.56900 -21.73900 79.26600 1.000 91.17639 184 SER C CA 1
ATOM 2556 C C . SER A 1 184 ? 32.40000 -21.21300 78.44000 1.000 87.64216 184 SER C C 1
ATOM 2557 O O . SER A 1 184 ? 31.38100 -21.90700 78.32500 1.000 96.96289 184 SER C O 1
ATOM 2565 N N . GLY A 1 185 ? 32.51600 -20.01400 77.87200 1.000 102.64614 185 GLY C N 1
ATOM 2566 C CA . GLY A 1 185 ? 31.38500 -19.33000 77.28500 1.000 95.75375 185 GLY C CA 1
ATOM 2567 C C . GLY A 1 185 ? 30.65100 -18.40300 78.22600 1.000 89.96602 185 GLY C C 1
ATOM 2568 O O . GLY A 1 185 ? 29.53800 -17.97200 77.89900 1.000 91.25758 185 GLY C O 1
ATOM 2572 N N . LEU A 1 186 ? 31.23000 -18.09000 79.38300 1.000 83.84360 186 LEU C N 1
ATOM 2573 C CA . LEU A 1 186 ? 30.66600 -17.15500 80.34100 1.000 81.47031 186 LEU C CA 1
ATOM 2574 C C . LEU A 1 186 ? 31.53200 -15.90500 80.39600 1.000 78.53338 186 LEU C C 1
ATOM 2575 O O . LEU A 1 186 ? 32.74400 -15.96000 80.17200 1.000 77.00914 186 LEU C O 1
ATOM 2591 N N . TYR A 1 187 ? 30.89300 -14.77600 80.68000 1.000 74.61775 187 TYR C N 1
ATOM 2592 C CA . TYR A 1 187 ? 31.57200 -13.49400 80.76300 1.000 68.04168 187 TYR C CA 1
ATOM 2593 C C . TYR A 1 187 ? 32.00000 -13.21000 82.20200 1.000 68.69380 187 TYR C C 1
ATOM 2594 O O . TYR A 1 187 ? 31.46400 -13.76800 83.16000 1.000 66.77701 187 TYR C O 1
ATOM 2612 N N . SER A 1 188 ? 32.98700 -12.32800 82.33900 1.000 67.71871 188 SER C N 1
ATOM 2613 C CA . SER A 1 188 ? 33.44500 -11.87600 83.64200 1.000 66.22809 188 SER C CA 1
ATOM 2614 C C . SER A 1 188 ? 34.04500 -10.48900 83.49500 1.000 63.41922 188 SER C C 1
ATOM 2615 O O . SER A 1 188 ? 34.69400 -10.18300 82.49100 1.000 61.73828 188 SER C O 1
ATOM 2623 N N . LEU A 1 189 ? 33.83300 -9.65800 84.51100 1.000 60.17433 189 LEU C N 1
ATOM 2624 C CA . LEU A 1 189 ? 34.43900 -8.33900 84.54800 1.000 61.56609 189 LEU C CA 1
ATOM 2625 C C . LEU A 1 189 ? 34.70800 -7.94600 85.99000 1.000 60.87333 189 LEU C C 1
ATOM 2626 O O . LEU A 1 189 ? 34.34600 -8.65500 86.93300 1.000 62.03615 189 LEU C O 1
ATOM 2642 N N . SER A 1 190 ? 35.35500 -6.79600 86.14200 1.000 59.35121 190 SER C N 1
ATOM 2643 C CA . SER A 1 190 ? 35.54100 -6.14700 87.42600 1.000 63.09097 190 SER C CA 1
ATOM 2644 C C . SER A 1 190 ? 35.20500 -4.67300 87.27500 1.000 60.45444 190 SER C C 1
ATOM 2645 O O . SER A 1 190 ? 35.26500 -4.11100 86.17500 1.000 56.86421 190 SER C O 1
ATOM 2653 N N . SER A 1 191 ? 34.82700 -4.06500 88.39300 1.000 58.26562 191 SER C N 1
ATOM 2654 C CA . SER A 1 191 ? 34.58300 -2.63300 88.48200 1.000 61.41242 191 SER C CA 1
ATOM 2655 C C . SER A 1 191 ? 35.32800 -2.11700 89.69800 1.000 61.59679 191 SER C C 1
ATOM 2656 O O . SER A 1 191 ? 35.16400 -2.65400 90.79800 1.000 64.45798 191 SER C O 1
ATOM 2664 N N . VAL A 1 192 ? 36.13500 -1.08000 89.49700 1.000 59.00025 192 VAL C N 1
ATOM 2665 C CA . VAL A 1 192 ? 37.03200 -0.56100 90.51600 1.000 62.10631 192 VAL C CA 1
ATOM 2666 C C . VAL A 1 192 ? 36.75200 0.92300 90.69100 1.000 64.56180 192 VAL C C 1
ATOM 2667 O O . VAL A 1 192 ? 36.22700 1.59000 89.79900 1.000 61.52242 192 VAL C O 1
ATOM 2680 N N . VAL A 1 193 ? 37.11000 1.43200 91.86500 1.000 64.70999 193 VAL C N 1
ATOM 2681 C CA . VAL A 1 193 ? 37.02300 2.86000 92.14600 1.000 64.77605 193 VAL C CA 1
ATOM 2682 C C . VAL A 1 193 ? 38.18600 3.23100 93.05800 1.000 70.90261 193 VAL C C 1
ATOM 2683 O O . VAL A 1 193 ? 38.60000 2.44000 93.91100 1.000 69.57030 193 VAL C O 1
ATOM 2696 N N . THR A 1 194 ? 38.74000 4.42300 92.84400 1.000 75.54473 194 THR C N 1
ATOM 2697 C CA . THR A 1 194 ? 39.78700 4.97100 93.69700 1.000 78.60468 194 THR C CA 1
ATOM 2698 C C . THR A 1 194 ? 39.16100 5.95700 94.67100 1.000 81.77997 194 THR C C 1
ATOM 2699 O O . THR A 1 194 ? 38.34200 6.79400 94.27300 1.000 77.64450 194 THR C O 1
ATOM 2710 N N . VAL A 1 195 ? 39.53900 5.84500 95.94100 1.000 87.49470 195 VAL C N 1
ATOM 2711 C CA . VAL A 1 195 ? 39.03500 6.72100 96.99900 1.000 80.55823 195 VAL C CA 1
ATOM 2712 C C . VAL A 1 195 ? 40.18300 7.06900 97.93400 1.000 87.75280 195 VAL C C 1
ATOM 2713 O O . VAL A 1 195 ? 41.17100 6.32800 98.02900 1.000 95.24361 195 VAL C O 1
ATOM 2726 N N . PRO A 1 196 ? 40.08300 8.19700 98.64300 1.000 97.85767 196 PRO C N 1
ATOM 2727 C CA . PRO A 1 196 ? 41.13300 8.52200 99.61300 1.000 103.90635 196 PRO C CA 1
ATOM 2728 C C . PRO A 1 196 ? 41.20900 7.47100 100.71000 1.000 105.64988 196 PRO C C 1
ATOM 2729 O O . PRO A 1 196 ? 40.19200 6.94800 101.17000 1.000 105.86408 196 PRO C O 1
ATOM 2740 N N . SER A 1 197 ? 42.44000 7.15000 101.11200 1.000 111.00041 197 SER C N 1
ATOM 2741 C CA . SER A 1 197 ? 42.65300 6.10900 102.10900 1.000 107.60650 197 SER C CA 1
ATOM 2742 C C . SER A 1 197 ? 42.09500 6.48700 103.47500 1.000 108.69442 197 SER C C 1
ATOM 2743 O O . SER A 1 197 ? 41.81600 5.59300 104.28100 1.000 111.26041 197 SER C O 1
ATOM 2751 N N . SER A 1 198 ? 41.91600 7.78100 103.75300 1.000 111.10593 198 SER C N 1
ATOM 2752 C CA . SER A 1 198 ? 41.30800 8.19500 105.01400 1.000 113.07291 198 SER C CA 1
ATOM 2753 C C . SER A 1 198 ? 39.82000 7.87000 105.07700 1.000 111.48448 198 SER C C 1
ATOM 2754 O O . SER A 1 198 ? 39.26000 7.80100 106.17600 1.000 111.88698 198 SER C O 1
ATOM 2762 N N . SER A 1 199 ? 39.16900 7.67300 103.92900 1.000 112.16638 199 SER C N 1
ATOM 2763 C CA . SER A 1 199 ? 37.75100 7.33900 103.89000 1.000 111.77241 199 SER C CA 1
ATOM 2764 C C . SER A 1 199 ? 37.46500 5.89000 104.26600 1.000 109.48476 199 SER C C 1
ATOM 2765 O O . SER A 1 199 ? 36.29800 5.54700 104.48800 1.000 112.33587 199 SER C O 1
ATOM 2769 N N . LEU A 1 200 ? 38.48400 5.03800 104.33900 1.000 106.21410 200 LEU C N 1
ATOM 2770 C CA . LEU A 1 200 ? 38.26600 3.63900 104.67600 1.000 110.91728 200 LEU C CA 1
ATOM 2771 C C . LEU A 1 200 ? 37.87700 3.50800 106.14200 1.000 115.94024 200 LEU C C 1
ATOM 2772 O O . LEU A 1 200 ? 38.46900 4.14600 107.01900 1.000 117.32485 200 LEU C O 1
ATOM 2776 N N . GLY A 1 201 ? 36.87200 2.68600 106.40400 1.000 111.54160 201 GLY C N 1
ATOM 2777 C CA . GLY A 1 201 ? 36.32100 2.58800 107.75900 1.000 112.23691 201 GLY C CA 1
ATOM 2778 C C . GLY A 1 201 ? 35.30000 3.65900 108.07800 1.000 112.02313 201 GLY C C 1
ATOM 2779 O O . GLY A 1 201 ? 34.23700 3.35700 108.62700 1.000 118.81105 201 GLY C O 1
ATOM 2783 N N . THR A 1 202 ? 35.59400 4.91400 107.73200 1.000 119.40015 202 THR C N 1
ATOM 2784 C CA . THR A 1 202 ? 34.63900 5.99400 107.95900 1.000 119.31205 202 THR C CA 1
ATOM 2785 C C . THR A 1 202 ? 33.50100 5.93700 106.94400 1.000 125.07961 202 THR C C 1
ATOM 2786 O O . THR A 1 202 ? 32.32100 5.97500 107.31600 1.000 121.45559 202 THR C O 1
ATOM 2797 N N . GLN A 1 203 ? 33.83700 5.84500 105.65600 1.000 113.35400 203 GLN C N 1
ATOM 2798 C CA . GLN A 1 203 ? 32.85700 5.80400 104.57900 1.000 108.03608 203 GLN C CA 1
ATOM 2799 C C . GLN A 1 203 ? 32.59800 4.36600 104.15200 1.000 111.33378 203 GLN C C 1
ATOM 2800 O O . GLN A 1 203 ? 33.51600 3.53900 104.12500 1.000 115.39929 203 GLN C O 1
ATOM 2804 N N . THR A 1 204 ? 31.34200 4.07700 103.81700 1.000 119.56151 204 THR C N 1
ATOM 2805 C CA . THR A 1 204 ? 30.93100 2.76000 103.34900 1.000 124.83072 204 THR C CA 1
ATOM 2806 C C . THR A 1 204 ? 30.91500 2.72500 101.82500 1.000 110.01387 204 THR C C 1
ATOM 2807 O O . THR A 1 204 ? 30.56100 3.71500 101.17700 1.000 107.55319 204 THR C O 1
ATOM 2818 N N . TYR A 1 205 ? 31.28700 1.57200 101.26100 1.000 91.57727 205 TYR C N 1
ATOM 2819 C CA . TYR A 1 205 ? 31.35000 1.37300 99.81600 1.000 90.05063 205 TYR C CA 1
ATOM 2820 C C . TYR A 1 205 ? 30.67700 0.05400 99.45500 1.000 89.85684 205 TYR C C 1
ATOM 2821 O O . TYR A 1 205 ? 31.04000 -0.99900 99.99100 1.000 88.91933 205 TYR C O 1
ATOM 2839 N N . ILE A 1 206 ? 29.69400 0.11900 98.55100 1.000 89.94508 206 ILE C N 1
ATOM 2840 C CA . ILE A 1 206 ? 28.89600 -1.03400 98.12900 1.000 82.64934 206 ILE C CA 1
ATOM 2841 C C . ILE A 1 206 ? 28.73800 -0.96900 96.61300 1.000 84.69828 206 ILE C C 1
ATOM 2842 O O . ILE A 1 206 ? 28.41000 0.09200 96.07100 1.000 83.71776 206 ILE C O 1
ATOM 2858 N N . CYS A 1 207 ? 28.96000 -2.09500 95.92700 1.000 91.00222 207 CYS C N 1
ATOM 2859 C CA . CYS A 1 207 ? 28.72700 -2.19600 94.48600 1.000 90.87485 207 CYS C CA 1
ATOM 2860 C C . CYS A 1 207 ? 27.35500 -2.80300 94.22400 1.000 88.65829 207 CYS C C 1
ATOM 2861 O O . CYS A 1 207 ? 27.02300 -3.85900 94.77100 1.000 88.85554 207 CYS C O 1
ATOM 2868 N N . ASN A 1 208 ? 26.57600 -2.14500 93.36800 1.000 86.58624 208 ASN C N 1
ATOM 2869 C CA . ASN A 1 208 ? 25.24200 -2.59900 92.98700 1.000 81.56358 208 ASN C CA 1
ATOM 2870 C C . ASN A 1 208 ? 25.32700 -3.20000 91.58900 1.000 81.71230 208 ASN C C 1
ATOM 2871 O O . ASN A 1 208 ? 25.49900 -2.47300 90.60500 1.000 80.05288 208 ASN C O 1
ATOM 2882 N N . VAL A 1 209 ? 25.20800 -4.52300 91.50700 1.000 77.79181 209 VAL C N 1
ATOM 2883 C CA . VAL A 1 209 ? 25.36500 -5.27100 90.26500 1.000 73.50839 209 VAL C CA 1
ATOM 2884 C C . VAL A 1 209 ? 23.98700 -5.73600 89.81700 1.000 77.74800 209 VAL C C 1
ATOM 2885 O O . VAL A 1 209 ? 23.26700 -6.37900 90.58900 1.000 78.04534 209 VAL C O 1
ATOM 2898 N N . ASN A 1 210 ? 23.62000 -5.40700 88.57500 1.000 85.10626 210 ASN C N 1
ATOM 2899 C CA . ASN A 1 210 ? 22.34100 -5.80100 87.99300 1.000 86.49698 210 ASN C CA 1
ATOM 2900 C C . ASN A 1 210 ? 22.57600 -6.56900 86.70100 1.000 84.31437 210 ASN C C 1
ATOM 2901 O O . ASN A 1 210 ? 23.34100 -6.12700 85.83800 1.000 79.45250 210 ASN C O 1
ATOM 2912 N N . HIS A 1 211 ? 21.91400 -7.71800 86.57900 1.000 79.41777 211 HIS C N 1
ATOM 2913 C CA . HIS A 1 211 ? 21.94200 -8.55800 85.38300 1.000 73.41030 211 HIS C CA 1
ATOM 2914 C C . HIS A 1 211 ? 20.49000 -8.82800 84.99100 1.000 79.32617 211 HIS C C 1
ATOM 2915 O O . HIS A 1 211 ? 19.86600 -9.76200 85.50700 1.000 80.48319 211 HIS C O 1
ATOM 2929 N N . LYS A 1 212 ? 19.96000 -8.00100 84.09000 1.000 83.02579 212 LYS C N 1
ATOM 2930 C CA . LYS A 1 212 ? 18.55400 -8.11600 83.70800 1.000 85.20029 212 LYS C CA 1
ATOM 2931 C C . LYS A 1 212 ? 18.16500 -9.49200 83.17400 1.000 81.29040 212 LYS C C 1
ATOM 2932 O O . LYS A 1 212 ? 17.10400 -9.99100 83.58200 1.000 84.77032 212 LYS C O 1
ATOM 2939 N N . PRO A 1 213 ? 18.93700 -10.14800 82.29200 1.000 81.58421 213 PRO C N 1
ATOM 2940 C CA . PRO A 1 213 ? 18.50700 -11.46400 81.78100 1.000 81.40374 213 PRO C CA 1
ATOM 2941 C C . PRO A 1 213 ? 18.23800 -12.50600 82.85400 1.000 86.91718 213 PRO C C 1
ATOM 2942 O O . PRO A 1 213 ? 17.41200 -13.40000 82.62800 1.000 87.29741 213 PRO C O 1
ATOM 2953 N N . SER A 1 214 ? 18.89500 -12.41300 84.01300 1.000 97.01054 214 SER C N 1
ATOM 2954 C CA . SER A 1 214 ? 18.70100 -13.34800 85.11800 1.000 99.15269 214 SER C CA 1
ATOM 2955 C C . SER A 1 214 ? 17.80700 -12.80600 86.22900 1.000 96.14925 214 SER C C 1
ATOM 2956 O O . SER A 1 214 ? 17.52200 -13.54200 87.17800 1.000 100.06107 214 SER C O 1
ATOM 2964 N N . ASN A 1 215 ? 17.36800 -11.54600 86.14400 1.000 93.19925 215 ASN C N 1
ATOM 2965 C CA . ASN A 1 215 ? 16.65500 -10.88700 87.24200 1.000 95.03587 215 ASN C CA 1
ATOM 2966 C C . ASN A 1 215 ? 17.49400 -10.92500 88.52300 1.000 93.99625 215 ASN C C 1
ATOM 2967 O O . ASN A 1 215 ? 16.99900 -11.21900 89.61200 1.000 95.26872 215 ASN C O 1
ATOM 2971 N N . THR A 1 216 ? 18.78600 -10.63600 88.38100 1.000 92.34107 216 THR C N 1
ATOM 2972 C CA . THR A 1 216 ? 19.73300 -10.61000 89.48800 1.000 93.38848 216 THR C CA 1
ATOM 2973 C C . THR A 1 216 ? 20.07700 -9.16600 89.81800 1.000 95.37004 216 THR C C 1
ATOM 2974 O O . THR A 1 216 ? 20.50200 -8.41000 88.93800 1.000 97.02333 216 THR C O 1
ATOM 2985 N N . LYS A 1 217 ? 19.88900 -8.79000 91.08000 1.000 94.33230 217 LYS C N 1
ATOM 2986 C CA . LYS A 1 217 ? 20.29100 -7.48500 91.59700 1.000 94.86134 217 LYS C CA 1
ATOM 2987 C C . LYS A 1 217 ? 21.01000 -7.73200 92.91600 1.000 96.60543 217 LYS C C 1
ATOM 2988 O O . LYS A 1 217 ? 20.37000 -8.03700 93.92800 1.000 96.90400 217 LYS C O 1
ATOM 2992 N N . VAL A 1 218 ? 22.33500 -7.61000 92.89900 1.000 90.35562 218 VAL C N 1
ATOM 2993 C CA . VAL A 1 218 ? 23.18800 -7.98000 94.02300 1.000 87.70966 218 VAL C CA 1
ATOM 2994 C C . VAL A 1 218 ? 23.87600 -6.72900 94.54700 1.000 86.29438 218 VAL C C 1
ATOM 2995 O O . VAL A 1 218 ? 24.43600 -5.94800 93.76800 1.000 84.64084 218 VAL C O 1
ATOM 3008 N N . ASP A 1 219 ? 23.83000 -6.54800 95.86300 1.000 92.61220 219 ASP C N 1
ATOM 3009 C CA . ASP A 1 219 ? 24.56300 -5.50500 96.56900 1.000 92.90567 219 ASP C CA 1
ATOM 3010 C C . ASP A 1 219 ? 25.60200 -6.19000 97.44800 1.000 95.90083 219 ASP C C 1
ATOM 3011 O O . ASP A 1 219 ? 25.25000 -7.01600 98.29800 1.000 95.69786 219 ASP C O 1
ATOM 3020 N N . LYS A 1 220 ? 26.87200 -5.85900 97.23100 1.000 88.76509 220 LYS C N 1
ATOM 3021 C CA . LYS A 1 220 ? 27.99200 -6.48800 97.92200 1.000 90.13234 220 LYS C CA 1
ATOM 3022 C C . LYS A 1 220 ? 28.80100 -5.40300 98.61500 1.000 88.73303 220 LYS C C 1
ATOM 3023 O O . LYS A 1 220 ? 29.27500 -4.46400 97.96400 1.000 90.39588 220 LYS C O 1
ATOM 3033 N N . ARG A 1 221 ? 28.94900 -5.53300 99.93100 1.000 93.88572 221 ARG C N 1
ATOM 3034 C CA . ARG A 1 221 ? 29.74800 -4.60500 100.71500 1.000 96.01019 221 ARG C CA 1
ATOM 3035 C C . ARG A 1 221 ? 31.22300 -4.97000 100.59200 1.000 91.72950 221 ARG C C 1
ATOM 3036 O O . ARG A 1 221 ? 31.60100 -6.13400 100.76500 1.000 93.24816 221 ARG C O 1
ATOM 3040 N N . VAL A 1 222 ? 32.05000 -3.97600 100.28800 1.000 84.34434 222 VAL C N 1
ATOM 3041 C CA . VAL A 1 222 ? 33.48300 -4.15800 100.10300 1.000 82.50759 222 VAL C CA 1
ATOM 3042 C C . VAL A 1 222 ? 34.15700 -3.53900 101.32000 1.000 89.54261 222 VAL C C 1
ATOM 3043 O O . VAL A 1 222 ? 34.26600 -2.31200 101.42400 1.000 88.01486 222 VAL C O 1
ATOM 3056 N N . GLU A 1 223 ? 34.62500 -4.39100 102.24100 1.000 94.98455 223 GLU C N 1
ATOM 3057 C CA . GLU A 1 223 ? 35.23600 -3.93000 103.47700 1.000 98.11160 223 GLU C CA 1
ATOM 3058 C C . GLU A 1 223 ? 36.75700 -4.03400 103.39000 1.000 92.59483 223 GLU C C 1
ATOM 3059 O O . GLU A 1 223 ? 37.28300 -4.92800 102.72000 1.000 90.93414 223 GLU C O 1
ATOM 3071 N N . PRO A 1 224 ? 37.51300 -3.14200 104.03300 1.000 94.87604 224 PRO C N 1
ATOM 3072 C CA . PRO A 1 224 ? 38.97300 -3.22200 103.92800 1.000 94.49936 224 PRO C CA 1
ATOM 3073 C C . PRO A 1 224 ? 39.51500 -4.48200 104.58900 1.000 93.41029 224 PRO C C 1
ATOM 3074 O O . PRO A 1 224 ? 38.87100 -5.10400 105.43600 1.000 95.60171 224 PRO C O 1
ATOM 3085 N N . LYS A 1 225 ? 40.71900 -4.85800 104.16200 1.000 104.78220 225 LYS C N 1
ATOM 3086 C CA . LYS A 1 225 ? 41.38200 -6.07500 104.62100 1.000 113.00319 225 LYS C CA 1
ATOM 3087 C C . LYS A 1 225 ? 42.65800 -5.73400 105.39500 1.000 111.40798 225 LYS C C 1
ATOM 3088 O O . LYS A 1 225 ? 43.35900 -4.77100 105.06700 1.000 107.44070 225 LYS C O 1
ATOM 3092 N N . MET B 2 4 ? 30.94000 2.85700 50.74600 1.000 96.98234 4 MET D N 1
ATOM 3093 C CA . MET B 2 4 ? 31.57700 3.73300 51.72200 1.000 94.81753 4 MET D CA 1
ATOM 3094 C C . MET B 2 4 ? 32.83100 3.08300 52.28400 1.000 99.87602 4 MET D C 1
ATOM 3095 O O . MET B 2 4 ? 32.75500 2.26900 53.21100 1.000 90.38699 4 MET D O 1
ATOM 3101 N N . THR B 2 5 ? 33.98500 3.44900 51.71600 1.000 79.38435 5 THR D N 1
ATOM 3102 C CA . THR B 2 5 ? 35.28500 2.96700 52.17500 1.000 77.91442 5 THR D CA 1
ATOM 3103 C C . THR B 2 5 ? 35.91400 4.07100 53.02000 1.000 71.08957 5 THR D C 1
ATOM 3104 O O . THR B 2 5 ? 36.28400 5.12500 52.49600 1.000 67.74661 5 THR D O 1
ATOM 3115 N N . GLN B 2 6 ? 36.03000 3.82900 54.32400 1.000 69.66833 6 GLN D N 1
ATOM 3116 C CA . GLN B 2 6 ? 36.47300 4.84100 55.27500 1.000 65.32615 6 GLN D CA 1
ATOM 3117 C C . GLN B 2 6 ? 37.95300 4.67100 55.59400 1.000 62.32517 6 GLN D C 1
ATOM 3118 O O . GLN B 2 6 ? 38.44600 3.54900 55.73300 1.000 66.69239 6 GLN D O 1
ATOM 3132 N N . SER B 2 7 ? 38.65800 5.79200 55.68900 1.000 63.64773 7 SER D N 1
ATOM 3133 C CA . SER B 2 7 ? 40.05200 5.79000 56.10600 1.000 63.21219 7 SER D CA 1
ATOM 3134 C C . SER B 2 7 ? 40.35400 7.12400 56.76700 1.000 63.41474 7 SER D C 1
ATOM 3135 O O . SER B 2 7 ? 39.66300 8.11800 56.51300 1.000 61.71544 7 SER D O 1
ATOM 3143 N N . PRO B 2 8 ? 41.36600 7.17900 57.65300 1.000 66.04733 8 PRO D N 1
ATOM 3144 C CA . PRO B 2 8 ? 42.19600 6.07300 58.15700 1.000 61.37971 8 PRO D CA 1
ATOM 3145 C C . PRO B 2 8 ? 41.39400 5.22900 59.14900 1.000 56.94469 8 PRO D C 1
ATOM 3146 O O . PRO B 2 8 ? 40.39900 5.69800 59.67000 1.000 55.49670 8 PRO D O 1
ATOM 3157 N N . ALA B 2 9 ? 41.77300 3.97500 59.39600 1.000 53.62756 9 ALA D N 1
ATOM 3158 C CA . ALA B 2 9 ? 41.10000 3.18300 60.42000 1.000 56.07790 9 ALA D CA 1
ATOM 3159 C C . ALA B 2 9 ? 41.45700 3.67500 61.81800 1.000 57.70222 9 ALA D C 1
ATOM 3160 O O . ALA B 2 9 ? 40.62000 3.63900 62.72700 1.000 51.61162 9 ALA D O 1
ATOM 3167 N N . THR B 2 10 ? 42.69000 4.14200 61.99800 1.000 64.18969 10 THR D N 1
ATOM 3168 C CA . THR B 2 10 ? 43.23000 4.55800 63.28200 1.000 60.13099 10 THR D CA 1
ATOM 3169 C C . THR B 2 10 ? 43.90500 5.90900 63.11700 1.000 58.45274 10 THR D C 1
ATOM 3170 O O . THR B 2 10 ? 44.52100 6.18800 62.08300 1.000 59.32039 10 THR D O 1
ATOM 3181 N N . LEU B 2 11 ? 43.78300 6.74000 64.14400 1.000 52.18487 11 LEU D N 1
ATOM 3182 C CA . LEU B 2 11 ? 44.35400 8.07400 64.13700 1.000 52.71040 11 LEU D CA 1
ATOM 3183 C C . LEU B 2 11 ? 44.70700 8.43500 65.57500 1.000 49.50332 11 LEU D C 1
ATOM 3184 O O . LEU B 2 11 ? 43.95700 8.11700 66.49900 1.000 44.17852 11 LEU D O 1
ATOM 3200 N N . SER B 2 12 ? 45.86600 9.06000 65.75900 1.000 50.16190 12 SER D N 1
ATOM 3201 C CA . SER B 2 12 ? 46.32000 9.50000 67.07700 1.000 52.93739 12 SER D CA 1
ATOM 3202 C C . SER B 2 12 ? 46.95900 10.87200 66.91600 1.000 48.84156 12 SER D C 1
ATOM 3203 O O . SER B 2 12 ? 48.02400 10.98900 66.30900 1.000 50.75877 12 SER D O 1
ATOM 3211 N N . LEU B 2 13 ? 46.31400 11.89900 67.46800 1.000 51.05380 13 LEU D N 1
ATOM 3212 C CA . LEU B 2 13 ? 46.71900 13.28900 67.29500 1.000 49.49885 13 LEU D CA 1
ATOM 3213 C C . LEU B 2 13 ? 46.62000 14.01800 68.62800 1.000 50.22621 13 LEU D C 1
ATOM 3214 O O . LEU B 2 13 ? 45.86200 13.62200 69.51700 1.000 48.29249 13 LEU D O 1
ATOM 3230 N N . SER B 2 14 ? 47.35700 15.11600 68.74400 1.000 49.44382 14 SER D N 1
ATOM 3231 C CA . SER B 2 14 ? 47.38500 15.85100 69.99900 1.000 54.63953 14 SER D CA 1
ATOM 3232 C C . SER B 2 14 ? 46.32600 16.94400 70.00400 1.000 55.28502 14 SER D C 1
ATOM 3233 O O . SER B 2 14 ? 45.82000 17.33700 68.94700 1.000 56.85055 14 SER D O 1
ATOM 3241 N N . PRO B 2 15 ? 45.95900 17.45600 71.18300 1.000 55.48602 15 PRO D N 1
ATOM 3242 C CA . PRO B 2 15 ? 45.01100 18.57500 71.23000 1.000 55.46740 15 PRO D CA 1
ATOM 3243 C C . PRO B 2 15 ? 45.49600 19.76400 70.41300 1.000 57.85665 15 PRO D C 1
ATOM 3244 O O . PRO B 2 15 ? 46.69500 20.03000 70.30900 1.000 57.54935 15 PRO D O 1
ATOM 3255 N N . GLY B 2 16 ? 44.54000 20.46500 69.80600 1.000 56.14278 16 GLY D N 1
ATOM 3256 C CA . GLY B 2 16 ? 44.84000 21.61700 68.98900 1.000 59.59140 16 GLY D CA 1
ATOM 3257 C C . GLY B 2 16 ? 45.22100 21.31200 67.55700 1.000 60.37476 16 GLY D C 1
ATOM 3258 O O . GLY B 2 16 ? 45.34600 22.24900 66.76100 1.000 62.02330 16 GLY D O 1
ATOM 3262 N N . GLU B 2 17 ? 45.41000 20.04100 67.19900 1.000 60.69587 17 GLU D N 1
ATOM 3263 C CA . GLU B 2 17 ? 45.70600 19.65400 65.83100 1.000 62.28707 17 GLU D CA 1
ATOM 3264 C C . GLU B 2 17 ? 44.40900 19.41600 65.05100 1.000 57.71435 17 GLU D C 1
ATOM 3265 O O . GLU B 2 17 ? 43.30000 19.55300 65.57400 1.000 55.76696 17 GLU D O 1
ATOM 3277 N N . ILE B 2 18 ? 44.55700 19.06000 63.77700 1.000 56.11288 18 ILE D N 1
ATOM 3278 C CA . ILE B 2 18 ? 43.44200 18.85600 62.85900 1.000 53.77445 18 ILE D CA 1
ATOM 3279 C C . ILE B 2 18 ? 43.39400 17.38400 62.48700 1.000 52.24115 18 ILE D C 1
ATOM 3280 O O . ILE B 2 18 ? 44.39700 16.82100 62.03500 1.000 53.11561 18 ILE D O 1
ATOM 3296 N N . ALA B 2 19 ? 42.22400 16.77500 62.64900 1.000 51.80680 19 ALA D N 1
ATOM 3297 C CA . ALA B 2 19 ? 41.96800 15.41000 62.21500 1.000 51.17054 19 ALA D CA 1
ATOM 3298 C C . ALA B 2 19 ? 41.15300 15.43800 60.92800 1.000 55.09072 19 ALA D C 1
ATOM 3299 O O . ALA B 2 19 ? 40.13100 16.13000 60.85500 1.000 53.03542 19 ALA D O 1
ATOM 3306 N N . THR B 2 20 ? 41.58800 14.66100 59.93400 1.000 55.39751 20 THR D N 1
ATOM 3307 C CA . THR B 2 20 ? 40.92400 14.56300 58.63400 1.000 57.18536 20 THR D CA 1
ATOM 3308 C C . THR B 2 20 ? 40.55300 13.10300 58.38800 1.000 53.77602 20 THR D C 1
ATOM 3309 O O . THR B 2 20 ? 41.43000 12.23700 58.31300 1.000 53.09465 20 THR D O 1
ATOM 3320 N N . LEU B 2 21 ? 39.25300 12.83300 58.30100 1.000 54.08686 21 LEU D N 1
ATOM 3321 C CA . LEU B 2 21 ? 38.70400 11.51700 58.00700 1.000 54.26276 21 LEU D CA 1
ATOM 3322 C C . LEU B 2 21 ? 38.02000 11.58900 56.65300 1.000 56.58164 21 LEU D C 1
ATOM 3323 O O . LEU B 2 21 ? 37.42700 12.61600 56.32300 1.000 53.70116 21 LEU D O 1
ATOM 3339 N N . SER B 2 22 ? 38.09100 10.50600 55.87600 1.000 57.63492 22 SER D N 1
ATOM 3340 C CA . SER B 2 22 ? 37.52500 10.50100 54.53300 1.000 61.71059 22 SER D CA 1
ATOM 3341 C C . SER B 2 22 ? 36.76000 9.21100 54.26300 1.000 61.40615 22 SER D C 1
ATOM 3342 O O . SER B 2 22 ? 37.09600 8.14800 54.78900 1.000 57.82023 22 SER D O 1
ATOM 3350 N N . CYS B 2 23 ? 35.72300 9.32600 53.42700 1.000 61.10836 23 CYS D N 1
ATOM 3351 C CA . CYS B 2 23 ? 34.99100 8.18500 52.89300 1.000 65.88310 23 CYS D CA 1
ATOM 3352 C C . CYS B 2 23 ? 34.81100 8.35600 51.38900 1.000 62.95817 23 CYS D C 1
ATOM 3353 O O . CYS B 2 23 ? 34.71800 9.47700 50.87900 1.000 64.30582 23 CYS D O 1
ATOM 3360 N N . ARG B 2 24 ? 34.76900 7.22700 50.68500 1.000 66.90573 24 ARG D N 1
ATOM 3361 C CA . ARG B 2 24 ? 34.51900 7.18400 49.24600 1.000 72.96329 24 ARG D CA 1
ATOM 3362 C C . ARG B 2 24 ? 33.20300 6.45400 49.01800 1.000 75.29385 24 ARG D C 1
ATOM 3363 O O . ARG B 2 24 ? 33.09400 5.25800 49.30400 1.000 78.07932 24 ARG D O 1
ATOM 3367 N N . ALA B 2 25 ? 32.20600 7.17600 48.51500 1.000 91.60439 25 ALA D N 1
ATOM 3368 C CA . ALA B 2 25 ? 30.95800 6.54400 48.11400 1.000 83.43154 25 ALA D CA 1
ATOM 3369 C C . ALA B 2 25 ? 31.16900 5.74900 46.82900 1.000 84.23056 25 ALA D C 1
ATOM 3370 O O . ALA B 2 25 ? 31.80000 6.23300 45.88600 1.000 83.41465 25 ALA D O 1
ATOM 3377 N N . SER B 2 26 ? 30.65000 4.51700 46.79900 1.000 83.09926 26 SER D N 1
ATOM 3378 C CA . SER B 2 26 ? 30.76100 3.70000 45.59400 1.000 86.97809 26 SER D CA 1
ATOM 3379 C C . SER B 2 26 ? 29.89600 4.25800 44.46800 1.000 91.06269 26 SER D C 1
ATOM 3380 O O . SER B 2 26 ? 30.32200 4.28800 43.30700 1.000 94.27049 26 SER D O 1
ATOM 3384 N N . GLN B 2 27 ? 28.67700 4.69300 44.79200 1.000 101.80567 27 GLN D N 1
ATOM 3385 C CA . GLN B 2 27 ? 27.80400 5.38700 43.85500 1.000 98.55314 27 GLN D CA 1
ATOM 3386 C C . GLN B 2 27 ? 27.17200 6.56400 44.58300 1.000 93.07414 27 GLN D C 1
ATOM 3387 O O . GLN B 2 27 ? 27.22800 6.65500 45.81300 1.000 87.87189 27 GLN D O 1
ATOM 3391 N N . THR B 2 28 ? 26.57900 7.47800 43.81000 1.000 91.94021 28 THR D N 1
ATOM 3392 C CA . THR B 2 28 ? 25.96500 8.69200 44.34700 1.000 89.37772 28 THR D CA 1
ATOM 3393 C C . THR B 2 28 ? 24.58700 8.93300 43.73500 1.000 80.57250 28 THR D C 1
ATOM 3394 O O . THR B 2 28 ? 24.19200 10.07300 43.47400 1.000 77.40059 28 THR D O 1
ATOM 3405 N N . VAL B 2 29 ? 23.82200 7.86600 43.51900 1.000 83.97666 29 VAL D N 1
ATOM 3406 C CA . VAL B 2 29 ? 22.43400 7.98400 43.07800 1.000 90.60890 29 VAL D CA 1
ATOM 3407 C C . VAL B 2 29 ? 21.58300 8.42600 44.26800 1.000 82.64038 29 VAL D C 1
ATOM 3408 O O . VAL B 2 29 ? 21.41600 7.66800 45.23000 1.000 66.72663 29 VAL D O 1
ATOM 3421 N N . SER B 2 30 ? 21.02200 9.63700 44.17900 1.000 64.55597 30 SER D N 1
ATOM 3422 C CA . SER B 2 30 ? 20.20800 10.26300 45.22800 1.000 64.30456 30 SER D CA 1
ATOM 3423 C C . SER B 2 30 ? 20.81900 10.01200 46.60800 1.000 57.62963 30 SER D C 1
ATOM 3424 O O . SER B 2 30 ? 20.18900 9.48400 47.52800 1.000 56.13929 30 SER D O 1
ATOM 3432 N N . SER B 2 31 ? 22.10100 10.34100 46.70400 1.000 58.88453 31 SER D N 1
ATOM 3433 C CA . SER B 2 31 ? 22.90700 10.02000 47.86700 1.000 58.52706 31 SER D CA 1
ATOM 3434 C C . SER B 2 31 ? 22.87000 11.16400 48.86700 1.000 53.85506 31 SER D C 1
ATOM 3435 O O . SER B 2 31 ? 22.82400 12.33800 48.48700 1.000 51.72762 31 SER D O 1
ATOM 3443 N N . TYR B 2 32 ? 22.85300 10.80300 50.14900 1.000 48.74752 32 TYR D N 1
ATOM 3444 C CA . TYR B 2 32 ? 22.94300 11.75200 51.24900 1.000 45.50534 32 TYR D CA 1
ATOM 3445 C C . TYR B 2 32 ? 23.94800 11.21300 52.25300 1.000 48.22916 32 TYR D C 1
ATOM 3446 O O . TYR B 2 32 ? 23.84700 10.05500 52.67100 1.000 45.65603 32 TYR D O 1
ATOM 3464 N N . LEU B 2 33 ? 24.92000 12.05000 52.61600 1.000 43.12324 33 LEU D N 1
ATOM 3465 C CA . LEU B 2 33 ? 26.05600 11.66100 53.43800 1.000 46.04668 33 LEU D CA 1
ATOM 3466 C C . LEU B 2 33 ? 25.97500 12.29900 54.82400 1.000 44.93050 33 LEU D C 1
ATOM 3467 O O . LEU B 2 33 ? 25.65600 13.48600 54.95800 1.000 41.24937 33 LEU D O 1
ATOM 3471 N N . ALA B 2 34 ? 26.28400 11.50700 55.85300 1.000 38.13280 34 ALA D N 1
ATOM 3472 C CA . ALA B 2 34 ? 26.33800 11.99900 57.22400 1.000 44.60073 34 ALA D CA 1
ATOM 3473 C C . ALA B 2 34 ? 27.54900 11.40600 57.93600 1.000 42.05455 34 ALA D C 1
ATOM 3474 O O . ALA B 2 34 ? 28.17300 10.45200 57.45900 1.000 40.52416 34 ALA D O 1
ATOM 3481 N N . TRP B 2 35 ? 27.88500 12.00800 59.08400 1.000 42.36401 35 TRP D N 1
ATOM 3482 C CA . TRP B 2 35 ? 28.95500 11.55000 59.96800 1.000 42.41793 35 TRP D CA 1
ATOM 3483 C C . TRP B 2 35 ? 28.45900 11.47000 61.41100 1.000 40.76161 35 TRP D C 1
ATOM 3484 O O . TRP B 2 35 ? 27.77800 12.38400 61.89600 1.000 48.28946 35 TRP D O 1
ATOM 3505 N N . TYR B 2 36 ? 28.81900 10.38000 62.09700 1.000 40.20245 36 TYR D N 1
ATOM 3506 C CA . TYR B 2 36 ? 28.42600 10.13700 63.48300 1.000 40.62423 36 TYR D CA 1
ATOM 3507 C C . TYR B 2 36 ? 29.64000 9.91700 64.37100 1.000 41.47494 36 TYR D C 1
ATOM 3508 O O . TYR B 2 36 ? 30.66900 9.39600 63.93000 1.000 38.92964 36 TYR D O 1
ATOM 3526 N N . GLN B 2 37 ? 29.47900 10.28900 65.63900 1.000 44.84659 37 GLN D N 1
ATOM 3527 C CA . GLN B 2 37 ? 30.49000 10.13400 66.67600 1.000 39.77088 37 GLN D CA 1
ATOM 3528 C C . GLN B 2 37 ? 29.96900 9.20600 67.76700 1.000 43.92134 37 GLN D C 1
ATOM 3529 O O . GLN B 2 37 ? 28.86800 9.40900 68.29000 1.000 45.76747 37 GLN D O 1
ATOM 3543 N N . LEU B 2 38 ? 30.77400 8.21300 68.12500 1.000 41.20632 38 LEU D N 1
ATOM 3544 C CA . LEU B 2 38 ? 30.46500 7.28100 69.20700 1.000 49.39687 38 LEU D CA 1
ATOM 3545 C C . LEU B 2 38 ? 31.49400 7.45800 70.31800 1.000 50.19654 38 LEU D C 1
ATOM 3546 O O . LEU B 2 38 ? 32.59100 6.89700 70.24500 1.000 48.45279 38 LEU D O 1
ATOM 3562 N N . LYS B 2 39 ? 31.14400 8.23100 71.34300 1.000 49.57363 39 LYS D N 1
ATOM 3563 C CA . LYS B 2 39 ? 32.02100 8.38500 72.49100 1.000 53.51230 39 LYS D CA 1
ATOM 3564 C C . LYS B 2 39 ? 31.91900 7.16100 73.39200 1.000 57.85325 39 LYS D C 1
ATOM 3565 O O . LYS B 2 39 ? 30.94600 6.41100 73.31400 1.000 57.83028 39 LYS D O 1
ATOM 3584 N N . PRO B 2 40 ? 32.91300 6.93100 74.25400 1.000 56.82322 40 PRO D N 1
ATOM 3585 C CA . PRO B 2 40 ? 32.81700 5.81300 75.20800 1.000 65.27857 40 PRO D CA 1
ATOM 3586 C C . PRO B 2 40 ? 31.55500 5.90600 76.05300 1.000 61.00082 40 PRO D C 1
ATOM 3587 O O . PRO B 2 40 ? 31.30200 6.91300 76.72000 1.000 59.78590 40 PRO D O 1
ATOM 3598 N N . GLY B 2 41 ? 30.74000 4.85500 75.98100 1.000 68.38238 41 GLY D N 1
ATOM 3599 C CA . GLY B 2 41 ? 29.56700 4.72200 76.81700 1.000 69.93609 41 GLY D CA 1
ATOM 3600 C C . GLY B 2 41 ? 28.32400 5.44900 76.34400 1.000 71.13681 41 GLY D C 1
ATOM 3601 O O . GLY B 2 41 ? 27.27300 5.30400 76.98000 1.000 73.82194 41 GLY D O 1
ATOM 3605 N N . GLN B 2 42 ? 28.39700 6.20400 75.25100 1.000 57.89583 42 GLN D N 1
ATOM 3606 C CA . GLN B 2 42 ? 27.34000 7.12200 74.85900 1.000 61.27738 42 GLN D CA 1
ATOM 3607 C C . GLN B 2 42 ? 26.66600 6.68300 73.56100 1.000 53.22040 42 GLN D C 1
ATOM 3608 O O . GLN B 2 42 ? 27.26500 6.01100 72.71600 1.000 54.29626 42 GLN D O 1
ATOM 3622 N N . ALA B 2 43 ? 25.40400 7.07400 73.41500 1.000 58.47083 43 ALA D N 1
ATOM 3623 C CA . ALA B 2 43 ? 24.68500 6.82000 72.17700 1.000 55.20871 43 ALA D CA 1
ATOM 3624 C C . ALA B 2 43 ? 25.33400 7.60100 71.03000 1.000 51.51737 43 ALA D C 1
ATOM 3625 O O . ALA B 2 43 ? 25.90400 8.67300 71.25700 1.000 50.70499 43 ALA D O 1
ATOM 3632 N N . PRO B 2 44 ? 25.26900 7.09000 69.78700 1.000 48.06309 44 PRO D N 1
ATOM 3633 C CA . PRO B 2 44 ? 25.85900 7.82900 68.66200 1.000 47.95638 44 PRO D CA 1
ATOM 3634 C C . PRO B 2 44 ? 25.29000 9.22900 68.54600 1.000 40.41707 44 PRO D C 1
ATOM 3635 O O . PRO B 2 44 ? 24.13900 9.48600 68.90000 1.000 42.30631 44 PRO D O 1
ATOM 3646 N N . ARG B 2 45 ? 26.13500 10.14300 68.08600 1.000 39.08552 45 ARG D N 1
ATOM 3647 C CA . ARG B 2 45 ? 25.79800 11.55600 67.97000 1.000 41.76940 45 ARG D CA 1
ATOM 3648 C C . ARG B 2 45 ? 26.02100 11.98700 66.52900 1.000 42.56840 45 ARG D C 1
ATOM 3649 O O . ARG B 2 45 ? 27.11500 11.80200 65.98400 1.000 39.02632 45 ARG D O 1
ATOM 3653 N N . LEU B 2 46 ? 24.97900 12.53600 65.91300 1.000 43.10031 46 LEU D N 1
ATOM 3654 C CA . LEU B 2 46 ? 25.10200 13.10900 64.58000 1.000 42.14519 46 LEU D CA 1
ATOM 3655 C C . LEU B 2 46 ? 25.97400 14.36000 64.62500 1.000 39.12084 46 LEU D C 1
ATOM 3656 O O . LEU B 2 46 ? 25.68900 15.29500 65.37200 1.000 47.61269 46 LEU D O 1
ATOM 3672 N N . LEU B 2 47 ? 27.02100 14.38500 63.80100 1.000 44.41592 47 LEU D N 1
ATOM 3673 C CA . LEU B 2 47 ? 27.87700 15.55400 63.62700 1.000 45.69228 47 LEU D CA 1
ATOM 3674 C C . LEU B 2 47 ? 27.50400 16.37200 62.40000 1.000 45.55572 47 LEU D C 1
ATOM 3675 O O . LEU B 2 47 ? 27.30700 17.58700 62.49200 1.000 46.28530 47 LEU D O 1
ATOM 3691 N N . ILE B 2 48 ? 27.45400 15.71800 61.24500 1.000 42.26245 48 ILE D N 1
ATOM 3692 C CA . ILE B 2 48 ? 27.33900 16.36500 59.94500 1.000 44.86033 48 ILE D CA 1
ATOM 3693 C C . ILE B 2 48 ? 26.29100 15.59900 59.16000 1.000 40.31452 48 ILE D C 1
ATOM 3694 O O . ILE B 2 48 ? 26.26600 14.36500 59.18500 1.000 41.08548 48 ILE D O 1
ATOM 3710 N N . TYR B 2 49 ? 25.42400 16.32200 58.47500 1.000 44.01562 49 TYR D N 1
ATOM 3711 C CA . TYR B 2 49 ? 24.44000 15.71500 57.59600 1.000 43.12016 49 TYR D CA 1
ATOM 3712 C C . TYR B 2 49 ? 24.45500 16.43300 56.25300 1.000 43.57250 49 TYR D C 1
ATOM 3713 O O . TYR B 2 49 ? 24.87800 17.58600 56.14800 1.000 42.30411 49 TYR D O 1
ATOM 3731 N N . ASP B 2 50 ? 24.00600 15.71700 55.22000 1.000 45.50903 50 ASP D N 1
ATOM 3732 C CA . ASP B 2 50 ? 24.03000 16.20600 53.84200 1.000 44.96969 50 ASP D CA 1
ATOM 3733 C C . ASP B 2 50 ? 25.41600 16.72400 53.47200 1.000 45.02363 50 ASP D C 1
ATOM 3734 O O . ASP B 2 50 ? 25.56600 17.81600 52.92200 1.000 45.61041 50 ASP D O 1
ATOM 3743 N N . ALA B 2 51 ? 26.43600 15.95300 53.85900 1.000 43.53665 51 ALA D N 1
ATOM 3744 C CA . ALA B 2 51 ? 27.84700 16.17500 53.55200 1.000 48.86610 51 ALA D CA 1
ATOM 3745 C C . ALA B 2 51 ? 28.50900 17.32700 54.31000 1.000 48.22587 51 ALA D C 1
ATOM 3746 O O . ALA B 2 51 ? 29.66000 17.17800 54.74200 1.000 47.44020 51 ALA D O 1
ATOM 3753 N N . SER B 2 52 ? 27.82900 18.47500 54.46600 1.000 47.22842 52 SER D N 1
ATOM 3754 C CA . SER B 2 52 ? 28.46800 19.66400 55.02400 1.000 49.57000 52 SER D CA 1
ATOM 3755 C C . SER B 2 52 ? 27.62000 20.47800 55.99400 1.000 49.49798 52 SER D C 1
ATOM 3756 O O . SER B 2 52 ? 28.07300 21.54500 56.41900 1.000 51.64663 52 SER D O 1
ATOM 3764 N N . ARG B 2 53 ? 26.42200 20.03800 56.35300 1.000 52.45469 53 ARG D N 1
ATOM 3765 C CA . ARG B 2 53 ? 25.57800 20.77700 57.28500 1.000 54.09616 53 ARG D CA 1
ATOM 3766 C C . ARG B 2 53 ? 25.82700 20.25800 58.69300 1.000 50.99808 53 ARG D C 1
ATOM 3767 O O . ARG B 2 53 ? 25.87800 19.04500 58.91800 1.000 47.40537 53 ARG D O 1
ATOM 3788 N N . ARG B 2 54 ? 26.01300 21.18100 59.62800 1.000 51.05308 54 ARG D N 1
ATOM 3789 C CA . ARG B 2 54 ? 26.41300 20.84400 60.98500 1.000 53.44110 54 ARG D CA 1
ATOM 3790 C C . ARG B 2 54 ? 25.17600 20.71300 61.86400 1.000 51.40777 54 ARG D C 1
ATOM 3791 O O . ARG B 2 54 ? 24.29300 21.57100 61.84300 1.000 48.90347 54 ARG D O 1
ATOM 3812 N N . ALA B 2 55 ? 25.10300 19.61300 62.60900 1.000 50.91433 55 ALA D N 1
ATOM 3813 C CA . ALA B 2 55 ? 23.92800 19.34500 63.42000 1.000 51.04177 55 ALA D CA 1
ATOM 3814 C C . ALA B 2 55 ? 23.87200 20.28000 64.62600 1.000 53.18510 55 ALA D C 1
ATOM 3815 O O . ALA B 2 55 ? 24.87100 20.89000 65.02600 1.000 55.06063 55 ALA D O 1
ATOM 3822 N N . ALA B 2 56 ? 22.68100 20.37000 65.21500 1.000 52.82285 56 ALA D N 1
ATOM 3823 C CA . ALA B 2 56 ? 22.48900 21.16800 66.41800 1.000 64.26561 56 ALA D CA 1
ATOM 3824 C C . ALA B 2 56 ? 23.35000 20.63800 67.55900 1.000 59.74862 56 ALA D C 1
ATOM 3825 O O . ALA B 2 56 ? 23.49200 19.42500 67.74600 1.000 58.92449 56 ALA D O 1
ATOM 3832 N N . GLY B 2 57 ? 23.94000 21.55900 68.31800 1.000 61.55181 57 GLY D N 1
ATOM 3833 C CA . GLY B 2 57 ? 24.76100 21.18200 69.44800 1.000 54.79705 57 GLY D CA 1
ATOM 3834 C C . GLY B 2 57 ? 26.16300 20.72800 69.10800 1.000 60.64059 57 GLY D C 1
ATOM 3835 O O . GLY B 2 57 ? 26.85200 20.19200 69.98900 1.000 56.50806 57 GLY D O 1
ATOM 3839 N N . ILE B 2 58 ? 26.61000 20.93100 67.87700 1.000 51.95530 58 ILE D N 1
ATOM 3840 C CA . ILE B 2 58 ? 27.91500 20.47300 67.40100 1.000 53.06945 58 ILE D CA 1
ATOM 3841 C C . ILE B 2 58 ? 28.82000 21.69100 67.24500 1.000 56.26791 58 ILE D C 1
ATOM 3842 O O . ILE B 2 58 ? 28.44800 22.62800 66.53200 1.000 58.06156 58 ILE D O 1
ATOM 3858 N N . PRO B 2 59 ? 30.00900 21.72300 67.87100 1.000 54.02886 59 PRO D N 1
ATOM 3859 C CA . PRO B 2 59 ? 30.88400 22.89300 67.70400 1.000 54.64008 59 PRO D CA 1
ATOM 3860 C C . PRO B 2 59 ? 31.29900 23.13200 66.25800 1.000 55.70408 59 PRO D C 1
ATOM 3861 O O . PRO B 2 59 ? 31.43400 22.20400 65.45400 1.000 50.39193 59 PRO D O 1
ATOM 3872 N N . ALA B 2 60 ? 31.54000 24.41000 65.95000 1.000 55.31515 60 ALA D N 1
ATOM 3873 C CA . ALA B 2 60 ? 31.85900 24.83600 64.59400 1.000 57.67083 60 ALA D CA 1
ATOM 3874 C C . ALA B 2 60 ? 33.17400 24.26800 64.08000 1.000 58.02406 60 ALA D C 1
ATOM 3875 O O . ALA B 2 60 ? 33.40100 24.27300 62.86400 1.000 60.36365 60 ALA D O 1
ATOM 3882 N N . ARG B 2 61 ? 34.05300 23.79500 64.96200 1.000 50.44044 61 ARG D N 1
ATOM 3883 C CA . ARG B 2 61 ? 35.30600 23.20800 64.51200 1.000 49.60091 61 ARG D CA 1
ATOM 3884 C C . ARG B 2 61 ? 35.11200 21.87400 63.78600 1.000 50.17531 61 ARG D C 1
ATOM 3885 O O . ARG B 2 61 ? 36.06200 21.39200 63.16200 1.000 49.14486 61 ARG D O 1
ATOM 3906 N N . PHE B 2 62 ? 33.92500 21.26800 63.86100 1.000 47.32817 62 PHE D N 1
ATOM 3907 C CA . PHE B 2 62 ? 33.56000 20.13300 63.01800 1.000 52.12220 62 PHE D CA 1
ATOM 3908 C C . PHE B 2 62 ? 33.00300 20.65000 61.69400 1.000 52.34058 62 PHE D C 1
ATOM 3909 O O . PHE B 2 62 ? 32.06700 21.45500 61.68600 1.000 51.31989 62 PHE D O 1
ATOM 3926 N N . SER B 2 63 ? 33.55800 20.17400 60.57900 1.000 52.23928 63 SER D N 1
ATOM 3927 C CA . SER B 2 63 ? 33.03100 20.54000 59.27100 1.000 51.79866 63 SER D CA 1
ATOM 3928 C C . SER B 2 63 ? 33.17900 19.36900 58.31100 1.000 51.80404 63 SER D C 1
ATOM 3929 O O . SER B 2 63 ? 34.07000 18.52900 58.45900 1.000 49.42712 63 SER D O 1
ATOM 3937 N N . GLY B 2 64 ? 32.28700 19.32800 57.32900 1.000 53.03785 64 GLY D N 1
ATOM 3938 C CA . GLY B 2 64 ? 32.31000 18.29000 56.32000 1.000 54.87874 64 GLY D CA 1
ATOM 3939 C C . GLY B 2 64 ? 32.34400 18.89000 54.93300 1.000 54.72241 64 GLY D C 1
ATOM 3940 O O . GLY B 2 64 ? 31.88400 20.00800 54.70300 1.000 57.03322 64 GLY D O 1
ATOM 3944 N N . SER B 2 65 ? 32.90500 18.12600 54.00200 1.000 60.65757 65 SER D N 1
ATOM 3945 C CA . SER B 2 65 ? 33.00200 18.56500 52.62000 1.000 59.52469 65 SER D CA 1
ATOM 3946 C C . SER B 2 65 ? 32.94600 17.35000 51.70500 1.000 64.30855 65 SER D C 1
ATOM 3947 O O . SER B 2 65 ? 33.08000 16.20700 52.14600 1.000 62.05241 65 SER D O 1
ATOM 3955 N N . GLU B 2 66 ? 32.72700 17.61400 50.41600 1.000 70.22654 66 GLU D N 1
ATOM 3956 C CA . GLU B 2 66 ? 32.69800 16.57000 49.40200 1.000 76.63959 66 GLU D CA 1
ATOM 3957 C C . GLU B 2 66 ? 33.38200 17.06500 48.13800 1.000 80.95439 66 GLU D C 1
ATOM 3958 O O . GLU B 2 66 ? 33.26100 18.23700 47.77000 1.000 81.12971 66 GLU D O 1
ATOM 3970 N N . SER B 2 67 ? 34.11700 16.16300 47.48900 1.000 94.76528 67 SER D N 1
ATOM 3971 C CA . SER B 2 67 ? 34.76900 16.42900 46.20500 1.000 95.93344 67 SER D CA 1
ATOM 3972 C C . SER B 2 67 ? 34.49200 15.21400 45.32300 1.000 97.84969 67 SER D C 1
ATOM 3973 O O . SER B 2 67 ? 35.28300 14.26700 45.28400 1.000 101.11501 67 SER D O 1
ATOM 3981 N N . GLY B 2 68 ? 33.36000 15.24600 44.62500 1.000 97.37919 68 GLY D N 1
ATOM 3982 C CA . GLY B 2 68 ? 32.95800 14.14400 43.77500 1.000 97.13525 68 GLY D CA 1
ATOM 3983 C C . GLY B 2 68 ? 32.41300 12.97800 44.56900 1.000 93.99040 68 GLY D C 1
ATOM 3984 O O . GLY B 2 68 ? 31.35100 13.08500 45.18900 1.000 95.25153 68 GLY D O 1
ATOM 3988 N N . THR B 2 69 ? 33.13300 11.85800 44.55700 1.000 103.94732 69 THR D N 1
ATOM 3989 C CA . THR B 2 69 ? 32.76600 10.68500 45.33700 1.000 92.06542 69 THR D CA 1
ATOM 3990 C C . THR B 2 69 ? 33.40900 10.65700 46.71900 1.000 88.16255 69 THR D C 1
ATOM 3991 O O . THR B 2 69 ? 33.02600 9.81700 47.54100 1.000 88.25637 69 THR D O 1
ATOM 4002 N N . ASP B 2 70 ? 34.36900 11.53900 46.99300 1.000 82.39339 70 ASP D N 1
ATOM 4003 C CA . ASP B 2 70 ? 35.09200 11.54700 48.25600 1.000 82.34574 70 ASP D CA 1
ATOM 4004 C C . ASP B 2 70 ? 34.47300 12.56900 49.19900 1.000 84.84025 70 ASP D C 1
ATOM 4005 O O . ASP B 2 70 ? 34.30100 13.73700 48.83600 1.000 87.82929 70 ASP D O 1
ATOM 4014 N N . PHE B 2 71 ? 34.13800 12.11300 50.40400 1.000 77.46855 71 PHE D N 1
ATOM 4015 C CA . PHE B 2 71 ? 33.53000 12.91300 51.45600 1.000 75.46581 71 PHE D CA 1
ATOM 4016 C C . PHE B 2 71 ? 34.48300 12.90800 52.64000 1.000 66.54252 71 PHE D C 1
ATOM 4017 O O . PHE B 2 71 ? 35.04800 11.86100 52.97100 1.000 62.71393 71 PHE D O 1
ATOM 4034 N N . THR B 2 72 ? 34.66800 14.06900 53.27700 1.000 59.07621 72 THR D N 1
ATOM 4035 C CA . THR B 2 72 ? 35.66200 14.19800 54.33600 1.000 59.02980 72 THR D CA 1
ATOM 4036 C C . THR B 2 72 ? 35.09700 14.95200 55.53000 1.000 54.05699 72 THR D C 1
ATOM 4037 O O . THR B 2 72 ? 34.38300 15.94600 55.37500 1.000 51.61804 72 THR D O 1
ATOM 4048 N N . LEU B 2 73 ? 35.44800 14.47600 56.72000 1.000 48.36221 73 LEU D N 1
ATOM 4049 C CA . LEU B 2 73 ? 35.17500 15.16300 57.97500 1.000 49.21382 73 LEU D CA 1
ATOM 4050 C C . LEU B 2 73 ? 36.47200 15.76700 58.47900 1.000 47.29217 73 LEU D C 1
ATOM 4051 O O . LEU B 2 73 ? 37.48700 15.07400 58.57500 1.000 50.33898 73 LEU D O 1
ATOM 4067 N N . THR B 2 74 ? 36.43200 17.05400 58.79400 1.000 50.40116 74 THR D N 1
ATOM 4068 C CA . THR B 2 74 ? 37.56900 17.76700 59.35600 1.000 49.80387 74 THR D CA 1
ATOM 4069 C C . THR B 2 74 ? 37.19400 18.20100 60.76600 1.000 49.31395 74 THR D C 1
ATOM 4070 O O . THR B 2 74 ? 36.17400 18.87100 60.96100 1.000 50.30914 74 THR D O 1
ATOM 4081 N N . ILE B 2 75 ? 37.99500 17.78600 61.73900 1.000 50.77949 75 ILE D N 1
ATOM 4082 C CA . ILE B 2 75 ? 37.84000 18.17700 63.13600 1.000 51.28385 75 ILE D CA 1
ATOM 4083 C C . ILE B 2 75 ? 39.06900 19.00100 63.47700 1.000 50.29223 75 ILE D C 1
ATOM 4084 O O . ILE B 2 75 ? 40.14600 18.44500 63.70600 1.000 52.25907 75 ILE D O 1
ATOM 4100 N N . SER B 2 76 ? 38.91600 20.31600 63.51400 1.000 51.33792 76 SER D N 1
ATOM 4101 C CA . SER B 2 76 ? 40.00800 21.20300 63.88000 1.000 57.53022 76 SER D CA 1
ATOM 4102 C C . SER B 2 76 ? 39.97300 21.48900 65.38400 1.000 52.07512 76 SER D C 1
ATOM 4103 O O . SER B 2 76 ? 38.97300 21.24300 66.06000 1.000 49.63015 76 SER D O 1
ATOM 4111 N N . SER B 2 77 ? 41.10100 21.98300 65.90100 1.000 59.77503 77 SER D N 1
ATOM 4112 C CA . SER B 2 77 ? 41.27700 22.33100 67.31800 1.000 57.22008 77 SER D CA 1
ATOM 4113 C C . SER B 2 77 ? 40.83200 21.19200 68.23600 1.000 55.53648 77 SER D C 1
ATOM 4114 O O . SER B 2 77 ? 39.94400 21.34700 69.07700 1.000 57.63787 77 SER D O 1
ATOM 4122 N N . LEU B 2 78 ? 41.47000 20.03500 68.05300 1.000 52.02673 78 LEU D N 1
ATOM 4123 C CA . LEU B 2 78 ? 41.04700 18.81700 68.73500 1.000 55.24214 78 LEU D CA 1
ATOM 4124 C C . LEU B 2 78 ? 41.05600 18.98800 70.25100 1.000 53.36569 78 LEU D C 1
ATOM 4125 O O . LEU B 2 78 ? 41.89900 19.69200 70.81300 1.000 52.75579 78 LEU D O 1
ATOM 4141 N N . GLU B 2 79 ? 40.09900 18.33800 70.90300 1.000 49.85189 79 GLU D N 1
ATOM 4142 C CA . GLU B 2 79 ? 39.94300 18.29200 72.34600 1.000 55.73562 79 GLU D CA 1
ATOM 4143 C C . GLU B 2 79 ? 40.02400 16.84200 72.81000 1.000 53.42969 79 GLU D C 1
ATOM 4144 O O . GLU B 2 79 ? 39.71500 15.92900 72.03400 1.000 51.64136 79 GLU D O 1
ATOM 4156 N N . PRO B 2 80 ? 40.41200 16.59100 74.07300 1.000 54.00170 80 PRO D N 1
ATOM 4157 C CA . PRO B 2 80 ? 40.34000 15.21400 74.60200 1.000 53.86816 80 PRO D CA 1
ATOM 4158 C C . PRO B 2 80 ? 38.98000 14.56200 74.43000 1.000 52.59643 80 PRO D C 1
ATOM 4159 O O . PRO B 2 80 ? 38.89200 13.34900 74.20800 1.000 52.32022 80 PRO D O 1
ATOM 4170 N N . GLU B 2 81 ? 37.91500 15.35400 74.48900 1.000 50.78435 81 GLU D N 1
ATOM 4171 C CA . GLU B 2 81 ? 36.57300 14.82100 74.33500 1.000 59.35908 81 GLU D CA 1
ATOM 4172 C C . GLU B 2 81 ? 36.32100 14.28700 72.92800 1.000 54.41522 81 GLU D C 1
ATOM 4173 O O . GLU B 2 81 ? 35.39000 13.51200 72.73800 1.000 47.56823 81 GLU D O 1
ATOM 4185 N N . ASP B 2 82 ? 37.14800 14.64000 71.94700 1.000 50.70746 82 ASP D N 1
ATOM 4186 C CA . ASP B 2 82 ? 37.00100 14.06300 70.61400 1.000 45.60028 82 ASP D CA 1
ATOM 4187 C C . ASP B 2 82 ? 37.43100 12.59800 70.54000 1.000 46.83539 82 ASP D C 1
ATOM 4188 O O . ASP B 2 82 ? 37.23300 11.97300 69.48900 1.000 44.92071 82 ASP D O 1
ATOM 4197 N N . SER B 2 83 ? 37.99000 12.03200 71.61500 1.000 44.81791 83 SER D N 1
ATOM 4198 C CA . SER B 2 83 ? 38.33900 10.61500 71.64500 1.000 45.03922 83 SER D CA 1
ATOM 4199 C C . SER B 2 83 ? 37.08700 9.77000 71.44000 1.000 43.39664 83 SER D C 1
ATOM 4200 O O . SER B 2 83 ? 36.19600 9.76100 72.29400 1.000 45.94869 83 SER D O 1
ATOM 4208 N N . ALA B 2 84 ? 37.00100 9.06200 70.31600 1.000 44.48084 84 ALA D N 1
ATOM 4209 C CA . ALA B 2 84 ? 35.75600 8.40800 69.92000 1.000 45.82513 84 ALA D CA 1
ATOM 4210 C C . ALA B 2 84 ? 35.99300 7.61900 68.63600 1.000 42.67995 84 ALA D C 1
ATOM 4211 O O . ALA B 2 84 ? 37.06500 7.69200 68.02600 1.000 39.91617 84 ALA D O 1
ATOM 4218 N N . VAL B 2 85 ? 34.97000 6.86400 68.23500 1.000 44.61364 85 VAL D N 1
ATOM 4219 C CA . VAL B 2 85 ? 34.92800 6.19300 66.93700 1.000 43.47651 85 VAL D CA 1
ATOM 4220 C C . VAL B 2 85 ? 33.95400 6.95000 66.04000 1.000 42.75917 85 VAL D C 1
ATOM 4221 O O . VAL B 2 85 ? 32.82200 7.23900 66.44300 1.000 42.41449 85 VAL D O 1
ATOM 4234 N N . TYR B 2 86 ? 34.39000 7.24700 64.81800 1.000 46.89094 86 TYR D N 1
ATOM 4235 C CA . TYR B 2 86 ? 33.64200 8.06100 63.86900 1.000 43.98698 86 TYR D CA 1
ATOM 4236 C C . TYR B 2 86 ? 33.23600 7.21900 62.67400 1.000 46.39147 86 TYR D C 1
ATOM 4237 O O . TYR B 2 86 ? 34.04000 6.43800 62.16100 1.000 43.57196 86 TYR D O 1
ATOM 4255 N N . TYR B 2 87 ? 31.98700 7.39900 62.23200 1.000 44.05626 87 TYR D N 1
ATOM 4256 C CA . TYR B 2 87 ? 31.40800 6.66300 61.11900 1.000 46.01424 87 TYR D CA 1
ATOM 4257 C C . TYR B 2 87 ? 30.78400 7.61600 60.11300 1.000 43.59776 87 TYR D C 1
ATOM 4258 O O . TYR B 2 87 ? 30.01500 8.50500 60.49100 1.000 41.68033 87 TYR D O 1
ATOM 4276 N N . CYS B 2 88 ? 31.08700 7.40200 58.83400 1.000 42.98841 88 CYS D N 1
ATOM 4277 C CA . CYS B 2 88 ? 30.33800 8.03300 57.75400 1.000 46.20908 88 CYS D CA 1
ATOM 4278 C C . CYS B 2 88 ? 29.12100 7.18900 57.40400 1.000 43.52032 88 CYS D C 1
ATOM 4279 O O . CYS B 2 88 ? 29.09200 5.97600 57.62400 1.000 44.66298 88 CYS D O 1
ATOM 4286 N N . HIS B 2 89 ? 28.13500 7.84100 56.79900 1.000 44.16220 89 HIS D N 1
ATOM 4287 C CA . HIS B 2 89 ? 26.81800 7.24900 56.60700 1.000 44.94351 89 HIS D CA 1
ATOM 4288 C C . HIS B 2 89 ? 26.24000 7.71700 55.28400 1.000 43.49445 89 HIS D C 1
ATOM 4289 O O . HIS B 2 89 ? 25.95500 8.90700 55.13000 1.000 44.04128 89 HIS D O 1
ATOM 4303 N N . GLN B 2 90 ? 26.00400 6.78400 54.36600 1.000 45.96313 90 GLN D N 1
ATOM 4304 C CA . GLN B 2 90 ? 25.36200 7.07600 53.08600 1.000 49.49091 90 GLN D CA 1
ATOM 4305 C C . GLN B 2 90 ? 23.99000 6.41600 53.01500 1.000 42.93234 90 GLN D C 1
ATOM 4306 O O . GLN B 2 90 ? 23.87800 5.19800 53.18200 1.000 42.69350 90 GLN D O 1
ATOM 4320 N N . ARG B 2 91 ? 22.95700 7.21400 52.75200 1.000 42.14122 91 ARG D N 1
ATOM 4321 C CA . ARG B 2 91 ? 21.67900 6.71000 52.26200 1.000 49.42081 91 ARG D CA 1
ATOM 4322 C C . ARG B 2 91 ? 21.55800 7.03800 50.78100 1.000 48.29705 91 ARG D C 1
ATOM 4323 O O . ARG B 2 91 ? 21.75200 8.19100 50.38300 1.000 45.70775 91 ARG D O 1
ATOM 4344 N N . SER B 2 92 ? 21.19200 6.03900 49.97900 1.000 47.53497 92 SER D N 1
ATOM 4345 C CA . SER B 2 92 ? 21.16900 6.21000 48.53500 1.000 54.45731 92 SER D CA 1
ATOM 4346 C C . SER B 2 92 ? 20.14900 5.28300 47.88900 1.000 50.37527 92 SER D C 1
ATOM 4347 O O . SER B 2 92 ? 19.71400 4.28900 48.47800 1.000 45.97941 92 SER D O 1
ATOM 4355 N N . ASN B 2 93 ? 19.79400 5.62900 46.64400 1.000 55.82339 93 ASN D N 1
ATOM 4356 C CA . ASN B 2 93 ? 18.97900 4.81900 45.73800 1.000 57.50809 93 ASN D CA 1
ATOM 4357 C C . ASN B 2 93 ? 17.52400 4.72300 46.17300 1.000 56.29330 93 ASN D C 1
ATOM 4358 O O . ASN B 2 93 ? 17.13100 5.30800 47.18700 1.000 54.74304 93 ASN D O 1
ATOM 4369 N N . TRP B 2 94 ? 16.71000 4.01800 45.37900 1.000 52.70299 94 TRP D N 1
ATOM 4370 C CA . TRP B 2 94 ? 15.36100 3.68200 45.76700 1.000 54.97025 94 TRP D CA 1
ATOM 4371 C C . TRP B 2 94 ? 15.12300 2.24800 45.29100 1.000 57.94047 94 TRP D C 1
ATOM 4372 O O . TRP B 2 94 ? 15.37400 1.94200 44.10700 1.000 58.87463 94 TRP D O 1
ATOM 4393 N N . PRO B 2 95 ? 14.65100 1.33100 46.16000 1.000 54.16387 95 PRO D N 1
ATOM 4394 C CA . PRO B 2 95 ? 14.36500 1.44700 47.60800 1.000 54.64928 95 PRO D CA 1
ATOM 4395 C C . PRO B 2 95 ? 15.62400 1.84200 48.38700 1.000 49.81123 95 PRO D C 1
ATOM 4396 O O . PRO B 2 95 ? 16.72000 1.43700 48.01800 1.000 44.27353 95 PRO D O 1
ATOM 4407 N N . PRO B 2 96 ? 15.51500 2.69700 49.40100 1.000 55.08842 96 PRO D N 1
ATOM 4408 C CA . PRO B 2 96 ? 16.72400 3.23600 50.03100 1.000 57.53128 96 PRO D CA 1
ATOM 4409 C C . PRO B 2 96 ? 17.59200 2.15500 50.66200 1.000 55.01837 96 PRO D C 1
ATOM 4410 O O . PRO B 2 96 ? 17.10200 1.14000 51.16300 1.000 51.79351 96 PRO D O 1
ATOM 4421 N N . VAL B 2 97 ? 18.90300 2.37500 50.58000 1.000 49.34864 97 VAL D N 1
ATOM 4422 C CA . VAL B 2 97 ? 19.91400 1.50900 51.17300 1.000 54.39815 97 VAL D CA 1
ATOM 4423 C C . VAL B 2 97 ? 20.81700 2.38900 52.03400 1.000 49.52049 97 VAL D C 1
ATOM 4424 O O . VAL B 2 97 ? 21.24600 3.46000 51.58900 1.000 44.87864 97 VAL D O 1
ATOM 4437 N N . HIS B 2 98 ? 21.07600 1.95700 53.26600 1.000 50.07339 98 HIS D N 1
ATOM 4438 C CA . HIS B 2 98 ? 21.96300 2.66800 54.18700 1.000 49.41557 98 HIS D CA 1
ATOM 4439 C C . HIS B 2 98 ? 23.27400 1.90800 54.32300 1.000 45.83129 98 HIS D C 1
ATOM 4440 O O . HIS B 2 98 ? 23.28000 0.72400 54.67800 1.000 45.61515 98 HIS D O 1
ATOM 4454 N N . THR B 2 99 ? 24.37400 2.60100 54.06300 1.000 48.62532 99 THR D N 1
ATOM 4455 C CA . THR B 2 99 ? 25.72100 2.07200 54.18300 1.000 49.39913 99 THR D CA 1
ATOM 4456 C C . THR B 2 99 ? 26.47100 2.90300 55.21400 1.000 45.63248 99 THR D C 1
ATOM 4457 O O . THR B 2 99 ? 26.33400 4.13100 55.24300 1.000 45.22231 99 THR D O 1
ATOM 4468 N N . PHE B 2 100 ? 27.24300 2.23100 56.06800 1.000 48.56334 100 PHE D N 1
ATOM 4469 C CA . PHE B 2 100 ? 28.14300 2.87700 57.01700 1.000 47.85128 100 PHE D CA 1
ATOM 4470 C C . PHE B 2 100 ? 29.58400 2.52600 56.67200 1.000 44.28153 100 PHE D C 1
ATOM 4471 O O . PHE B 2 100 ? 29.87400 1.40100 56.26600 1.000 47.62196 100 PHE D O 1
ATOM 4488 N N . GLY B 2 101 ? 30.48100 3.49700 56.81100 1.000 50.28708 101 GLY D N 1
ATOM 4489 C CA . GLY B 2 101 ? 31.89900 3.20800 56.74600 1.000 48.26163 101 GLY D CA 1
ATOM 4490 C C . GLY B 2 101 ? 32.33000 2.27800 57.86400 1.000 48.60373 101 GLY D C 1
ATOM 4491 O O . GLY B 2 101 ? 31.62300 2.06100 58.84900 1.000 46.10201 101 GLY D O 1
ATOM 4495 N N . GLN B 2 102 ? 33.52800 1.71200 57.69800 1.000 51.72327 102 GLN D N 1
ATOM 4496 C CA . GLN B 2 102 ? 34.05700 0.76700 58.67600 1.000 48.56489 102 GLN D CA 1
ATOM 4497 C C . GLN B 2 102 ? 34.44600 1.43100 59.99400 1.000 53.48772 102 GLN D C 1
ATOM 4498 O O . GLN B 2 102 ? 34.63800 0.72100 60.98700 1.000 52.77841 102 GLN D O 1
ATOM 4505 N N . GLY B 2 103 ? 34.56600 2.75200 60.02700 1.000 50.16323 103 GLY D N 1
ATOM 4506 C CA . GLY B 2 103 ? 34.83000 3.48800 61.24800 1.000 53.22131 103 GLY D CA 1
ATOM 4507 C C . GLY B 2 103 ? 36.27800 3.93800 61.35400 1.000 53.67747 103 GLY D C 1
ATOM 4508 O O . GLY B 2 103 ? 37.19000 3.33500 60.78200 1.000 52.03553 103 GLY D O 1
ATOM 4512 N N . THR B 2 104 ? 36.49400 5.02700 62.09800 1.000 50.06782 104 THR D N 1
ATOM 4513 C CA . THR B 2 104 ? 37.82600 5.52700 62.43300 1.000 50.58718 104 THR D CA 1
ATOM 4514 C C . THR B 2 104 ? 37.92400 5.71900 63.94200 1.000 48.16195 104 THR D C 1
ATOM 4515 O O . THR B 2 104 ? 37.15200 6.49400 64.51800 1.000 42.25343 104 THR D O 1
ATOM 4526 N N . LYS B 2 105 ? 38.88400 5.04400 64.57800 1.000 47.88406 105 LYS D N 1
ATOM 4527 C CA . LYS B 2 105 ? 39.14600 5.22300 66.00800 1.000 47.51853 105 LYS D CA 1
ATOM 4528 C C . LYS B 2 105 ? 40.12500 6.38100 66.18500 1.000 43.83743 105 LYS D C 1
ATOM 4529 O O . LYS B 2 105 ? 41.28200 6.29100 65.76400 1.000 41.53072 105 LYS D O 1
ATOM 4536 N N . LEU B 2 106 ? 39.65300 7.47900 66.77900 1.000 42.78620 106 LEU D N 1
ATOM 4537 C CA . LEU B 2 106 ? 40.47800 8.65800 67.03800 1.000 46.38931 106 LEU D CA 1
ATOM 4538 C C . LEU B 2 106 ? 40.92700 8.67700 68.49800 1.000 44.18157 106 LEU D C 1
ATOM 4539 O O . LEU B 2 106 ? 40.10300 8.84100 69.40800 1.000 45.37571 106 LEU D O 1
ATOM 4555 N N . GLU B 2 107 ? 42.23300 8.52200 68.70600 1.000 42.84840 107 GLU D N 1
ATOM 4556 C CA . GLU B 2 107 ? 42.87000 8.71600 70.00500 1.000 45.30233 107 GLU D CA 1
ATOM 4557 C C . GLU B 2 107 ? 43.39300 10.14500 70.11000 1.000 45.39837 107 GLU D C 1
ATOM 4558 O O . GLU B 2 107 ? 43.91200 10.70700 69.14200 1.000 43.84420 107 GLU D O 1
ATOM 4570 N N . ILE B 2 108 ? 43.28100 10.71800 71.30500 1.000 43.42078 108 ILE D N 1
ATOM 4571 C CA . ILE B 2 108 ? 43.82300 12.04000 71.60200 1.000 44.86823 108 ILE D CA 1
ATOM 4572 C C . ILE B 2 108 ? 45.04900 11.85600 72.49100 1.000 49.06653 108 ILE D C 1
ATOM 4573 O O . ILE B 2 108 ? 44.94900 11.30300 73.59400 1.000 49.18065 108 ILE D O 1
ATOM 4589 N N . LYS B 2 109 ? 46.20000 12.33100 72.01800 1.000 47.65421 109 LYS D N 1
ATOM 4590 C CA . LYS B 2 109 ? 47.43800 12.19400 72.76900 1.000 45.58974 109 LYS D CA 1
ATOM 4591 C C . LYS B 2 109 ? 47.42800 13.08500 74.01000 1.000 51.76389 109 LYS D C 1
ATOM 4592 O O . LYS B 2 109 ? 46.69300 14.07300 74.10300 1.000 50.86950 109 LYS D O 1
ATOM 4611 N N . ARG B 2 110 ? 48.25500 12.70500 74.98000 1.000 47.81741 110 ARG D N 1
ATOM 4612 C CA . ARG B 2 110 ? 48.51800 13.52700 76.14700 1.000 52.40068 110 ARG D CA 1
ATOM 4613 C C . ARG B 2 110 ? 49.96300 13.31500 76.57700 1.000 49.45917 110 ARG D C 1
ATOM 4614 O O . ARG B 2 110 ? 50.67100 12.45100 76.05200 1.000 46.41710 110 ARG D O 1
ATOM 4635 N N . THR B 2 111 ? 50.39000 14.10700 77.55800 1.000 51.12373 111 THR D N 1
ATOM 4636 C CA . THR B 2 111 ? 51.67200 13.85100 78.19600 1.000 53.58312 111 THR D CA 1
ATOM 4637 C C . THR B 2 111 ? 51.66400 12.46700 78.83400 1.000 49.68264 111 THR D C 1
ATOM 4638 O O . THR B 2 111 ? 50.63600 11.98300 79.31500 1.000 47.84817 111 THR D O 1
ATOM 4649 N N . VAL B 2 112 ? 52.82900 11.82000 78.80700 1.000 53.74777 112 VAL D N 1
ATOM 4650 C CA . VAL B 2 112 ? 52.94500 10.45700 79.30700 1.000 54.46982 112 VAL D CA 1
ATOM 4651 C C . VAL B 2 112 ? 52.56300 10.42700 80.78300 1.000 55.52613 112 VAL D C 1
ATOM 4652 O O . VAL B 2 112 ? 52.85800 11.35700 81.54600 1.000 57.15238 112 VAL D O 1
ATOM 4665 N N . ALA B 2 113 ? 51.85900 9.36900 81.17600 1.000 53.12447 113 ALA D N 1
ATOM 4666 C CA . ALA B 2 113 ? 51.32800 9.23000 82.52700 1.000 49.75196 113 ALA D CA 1
ATOM 4667 C C . ALA B 2 113 ? 51.57200 7.79500 82.96200 1.000 50.69378 113 ALA D C 1
ATOM 4668 O O . ALA B 2 113 ? 51.08100 6.85900 82.31700 1.000 49.92308 113 ALA D O 1
ATOM 4675 N N . ALA B 2 114 ? 52.35200 7.63000 84.03000 1.000 49.53759 114 ALA D N 1
ATOM 4676 C CA . ALA B 2 114 ? 52.64700 6.31100 84.56100 1.000 51.41497 114 ALA D CA 1
ATOM 4677 C C . ALA B 2 114 ? 51.40500 5.70900 85.21700 1.000 51.04912 114 ALA D C 1
ATOM 4678 O O . ALA B 2 114 ? 50.61000 6.43200 85.82000 1.000 52.71552 114 ALA D O 1
ATOM 4685 N N . PRO B 2 115 ? 51.22900 4.38700 85.15400 1.000 51.63547 115 PRO D N 1
ATOM 4686 C CA . PRO B 2 115 ? 50.08300 3.77800 85.83900 1.000 53.09241 115 PRO D CA 1
ATOM 4687 C C . PRO B 2 115 ? 50.29400 3.69100 87.33800 1.000 56.24930 115 PRO D C 1
ATOM 4688 O O . PRO B 2 115 ? 51.39700 3.42100 87.81300 1.000 55.52558 115 PRO D O 1
ATOM 4699 N N . SER B 2 116 ? 49.21100 3.89500 88.08300 1.000 58.48043 116 SER D N 1
ATOM 4700 C CA . SER B 2 116 ? 49.17900 3.47500 89.47600 1.000 63.44863 116 SER D CA 1
ATOM 4701 C C . SER B 2 116 ? 48.79100 2.00600 89.51000 1.000 62.72829 116 SER D C 1
ATOM 4702 O O . SER B 2 116 ? 47.77300 1.61400 88.92800 1.000 59.77216 116 SER D O 1
ATOM 4710 N N . VAL B 2 117 ? 49.61200 1.19900 90.17500 1.000 59.34696 117 VAL D N 1
ATOM 4711 C CA . VAL B 2 117 ? 49.47900 -0.25400 90.18100 1.000 61.64757 117 VAL D CA 1
ATOM 4712 C C . VAL B 2 117 ? 48.91600 -0.70000 91.52300 1.000 59.83329 117 VAL D C 1
ATOM 4713 O O . VAL B 2 117 ? 49.47100 -0.37400 92.57900 1.000 63.84982 117 VAL D O 1
ATOM 4726 N N . PHE B 2 118 ? 47.83700 -1.47900 91.47400 1.000 61.05439 118 PHE D N 1
ATOM 4727 C CA . PHE B 2 118 ? 47.20200 -2.04800 92.65100 1.000 64.10104 118 PHE D CA 1
ATOM 4728 C C . PHE B 2 118 ? 46.96600 -3.53100 92.41800 1.000 65.96014 118 PHE D C 1
ATOM 4729 O O . PHE B 2 118 ? 46.75300 -3.96800 91.28500 1.000 63.42991 118 PHE D O 1
ATOM 4746 N N . ILE B 2 119 ? 46.98700 -4.30100 93.50100 1.000 70.35374 119 ILE D N 1
ATOM 4747 C CA . ILE B 2 119 ? 46.82500 -5.74800 93.44100 1.000 72.22935 119 ILE D CA 1
ATOM 4748 C C . ILE B 2 119 ? 45.80800 -6.16400 94.49600 1.000 72.23250 119 ILE D C 1
ATOM 4749 O O . ILE B 2 119 ? 45.77500 -5.59700 95.59200 1.000 76.62697 119 ILE D O 1
ATOM 4765 N N . PHE B 2 120 ? 44.95700 -7.13000 94.14500 1.000 69.32569 120 PHE D N 1
ATOM 4766 C CA . PHE B 2 120 ? 43.86200 -7.59400 95.00000 1.000 71.59214 120 PHE D CA 1
ATOM 4767 C C . PHE B 2 120 ? 43.93300 -9.11200 95.10300 1.000 67.62238 120 PHE D C 1
ATOM 4768 O O . PHE B 2 120 ? 43.75600 -9.80400 94.08100 1.000 72.37684 120 PHE D O 1
ATOM 4785 N N . PRO B 2 121 ? 44.17700 -9.68900 96.27600 1.000 74.27175 121 PRO D N 1
ATOM 4786 C CA . PRO B 2 121 ? 44.09600 -11.15100 96.39100 1.000 73.02936 121 PRO D CA 1
ATOM 4787 C C . PRO B 2 121 ? 42.65400 -11.62300 96.30100 1.000 74.35329 121 PRO D C 1
ATOM 4788 O O . PRO B 2 121 ? 41.72100 -10.80800 96.35000 1.000 75.27579 121 PRO D O 1
ATOM 4799 N N . PRO B 2 122 ? 42.42200 -12.92800 96.15500 1.000 75.35459 122 PRO D N 1
ATOM 4800 C CA . PRO B 2 122 ? 41.04000 -13.41700 96.07700 1.000 73.79614 122 PRO D CA 1
ATOM 4801 C C . PRO B 2 122 ? 40.29900 -13.22900 97.38900 1.000 81.76736 122 PRO D C 1
ATOM 4802 O O . PRO B 2 122 ? 40.86900 -13.34600 98.47800 1.000 81.63619 122 PRO D O 1
ATOM 4813 N N . SER B 2 123 ? 39.00300 -12.95000 97.26800 1.000 81.07749 123 SER D N 1
ATOM 4814 C CA . SER B 2 123 ? 38.15000 -12.80700 98.43600 1.000 83.76806 123 SER D CA 1
ATOM 4815 C C . SER B 2 123 ? 38.03900 -14.13100 99.17800 1.000 86.31432 123 SER D C 1
ATOM 4816 O O . SER B 2 123 ? 38.22600 -15.21200 98.61100 1.000 86.74182 123 SER D O 1
ATOM 4824 N N . ASP B 2 124 ? 37.71800 -14.03400 100.47000 1.000 86.94763 124 ASP D N 1
ATOM 4825 C CA . ASP B 2 124 ? 37.41700 -15.23600 101.23700 1.000 90.84919 124 ASP D CA 1
ATOM 4826 C C . ASP B 2 124 ? 36.17300 -15.92600 100.69400 1.000 87.34690 124 ASP D C 1
ATOM 4827 O O . ASP B 2 124 ? 36.11200 -17.15900 100.64500 1.000 88.46530 124 ASP D O 1
ATOM 4836 N N . GLU B 2 125 ? 35.18700 -15.14700 100.24700 1.000 85.58349 125 GLU D N 1
ATOM 4837 C CA . GLU B 2 125 ? 33.96800 -15.73800 99.69900 1.000 86.58367 125 GLU D CA 1
ATOM 4838 C C . GLU B 2 125 ? 34.28400 -16.62300 98.49900 1.000 87.62953 125 GLU D C 1
ATOM 4839 O O . GLU B 2 125 ? 33.81900 -17.76500 98.41700 1.000 93.20907 125 GLU D O 1
ATOM 4851 N N . GLN B 2 126 ? 35.10200 -16.11900 97.56800 1.000 81.63463 126 GLN D N 1
ATOM 4852 C CA . GLN B 2 126 ? 35.39100 -16.87800 96.35500 1.000 81.53530 126 GLN D CA 1
ATOM 4853 C C . GLN B 2 126 ? 36.17600 -18.14500 96.66300 1.000 82.99338 126 GLN D C 1
ATOM 4854 O O . GLN B 2 126 ? 35.94700 -19.18600 96.03500 1.000 85.46666 126 GLN D O 1
ATOM 4868 N N . LEU B 2 127 ? 37.12800 -18.06900 97.59800 1.000 88.37721 127 LEU D N 1
ATOM 4869 C CA . LEU B 2 127 ? 37.91200 -19.25000 97.95100 1.000 94.38783 127 LEU D CA 1
ATOM 4870 C C . LEU B 2 127 ? 37.01700 -20.36800 98.47300 1.000 97.83934 127 LEU D C 1
ATOM 4871 O O . LEU B 2 127 ? 37.21700 -21.53900 98.13200 1.000 100.16189 127 LEU D O 1
ATOM 4887 N N . LYS B 2 128 ? 36.00300 -20.02400 99.27300 1.000 106.87166 128 LYS D N 1
ATOM 4888 C CA . LYS B 2 128 ? 35.04800 -21.03400 99.71900 1.000 103.09063 128 LYS D CA 1
ATOM 4889 C C . LYS B 2 128 ? 34.26300 -21.61600 98.54900 1.000 105.74582 128 LYS D C 1
ATOM 4890 O O . LYS B 2 128 ? 33.80500 -22.76300 98.62000 1.000 109.56381 128 LYS D O 1
ATOM 4894 N N . SER B 2 129 ? 34.09600 -20.84700 97.47100 1.000 100.07742 129 SER D N 1
ATOM 4895 C CA . SER B 2 129 ? 33.41000 -21.33100 96.28000 1.000 100.52517 129 SER D CA 1
ATOM 4896 C C . SER B 2 129 ? 34.25900 -22.28600 95.44800 1.000 104.19356 129 SER D C 1
ATOM 4897 O O . SER B 2 129 ? 33.72400 -22.90500 94.52000 1.000 104.17703 129 SER D O 1
ATOM 4901 N N . GLY B 2 130 ? 35.55800 -22.40700 95.73900 1.000 99.67468 130 GLY D N 1
ATOM 4902 C CA . GLY B 2 130 ? 36.42500 -23.36800 95.08400 1.000 96.63825 130 GLY D CA 1
ATOM 4903 C C . GLY B 2 130 ? 37.39100 -22.80500 94.06300 1.000 90.44463 130 GLY D C 1
ATOM 4904 O O . GLY B 2 130 ? 38.13900 -23.58700 93.46100 1.000 90.41558 130 GLY D O 1
ATOM 4908 N N . THR B 2 131 ? 37.40800 -21.48800 93.85000 1.000 91.86744 131 THR D N 1
ATOM 4909 C CA . THR B 2 131 ? 38.28900 -20.86000 92.87200 1.000 85.47134 131 THR D CA 1
ATOM 4910 C C . THR B 2 131 ? 38.92700 -19.62400 93.48500 1.000 83.82725 131 THR D C 1
ATOM 4911 O O . THR B 2 131 ? 38.47500 -19.10700 94.51000 1.000 85.34406 131 THR D O 1
ATOM 4922 N N . ALA B 2 132 ? 39.98600 -19.15100 92.82900 1.000 83.66169 132 ALA D N 1
ATOM 4923 C CA . ALA B 2 132 ? 40.74700 -17.99400 93.28200 1.000 82.65100 132 ALA D CA 1
ATOM 4924 C C . ALA B 2 132 ? 41.03900 -17.10300 92.08600 1.000 81.34409 132 ALA D C 1
ATOM 4925 O O . ALA B 2 132 ? 41.72100 -17.52900 91.14900 1.000 80.15384 132 ALA D O 1
ATOM 4932 N N . SER B 2 133 ? 40.52900 -15.87500 92.12500 1.000 72.70406 133 SER D N 1
ATOM 4933 C CA . SER B 2 133 ? 40.82800 -14.85400 91.13000 1.000 70.76439 133 SER D CA 1
ATOM 4934 C C . SER B 2 133 ? 41.71200 -13.79800 91.77500 1.000 70.82325 133 SER D C 1
ATOM 4935 O O . SER B 2 133 ? 41.34600 -13.22800 92.81000 1.000 71.40820 133 SER D O 1
ATOM 4943 N N . VAL B 2 134 ? 42.87700 -13.55800 91.17500 1.000 68.57478 134 VAL D N 1
ATOM 4944 C CA . VAL B 2 134 ? 43.77600 -12.48500 91.57800 1.000 67.42651 134 VAL D CA 1
ATOM 4945 C C . VAL B 2 134 ? 43.69400 -11.40800 90.50900 1.000 67.17138 134 VAL D C 1
ATOM 4946 O O . VAL B 2 134 ? 43.69600 -11.71300 89.31200 1.000 64.09226 134 VAL D O 1
ATOM 4959 N N . VAL B 2 135 ? 43.61800 -10.15200 90.94000 1.000 67.33984 135 VAL D N 1
ATOM 4960 C CA . VAL B 2 135 ? 43.37900 -9.02200 90.05000 1.000 61.08735 135 VAL D CA 1
ATOM 4961 C C . VAL B 2 135 ? 44.50000 -8.00900 90.23400 1.000 62.26083 135 VAL D C 1
ATOM 4962 O O . VAL B 2 135 ? 44.87300 -7.68300 91.36800 1.000 65.96475 135 VAL D O 1
ATOM 4975 N N . CYS B 2 136 ? 45.04600 -7.53500 89.11400 1.000 66.34393 136 CYS D N 1
ATOM 4976 C CA . CYS B 2 136 ? 46.03100 -6.46200 89.07700 1.000 63.77710 136 CYS D CA 1
ATOM 4977 C C . CYS B 2 136 ? 45.45900 -5.32000 88.25200 1.000 60.84412 136 CYS D C 1
ATOM 4978 O O . CYS B 2 136 ? 44.95300 -5.54100 87.14900 1.000 56.53517 136 CYS D O 1
ATOM 4985 N N . LEU B 2 137 ? 45.54300 -4.11000 88.79100 1.000 59.67965 137 LEU D N 1
ATOM 4986 C CA . LEU B 2 137 ? 44.94200 -2.92500 88.20100 1.000 55.00814 137 LEU D CA 1
ATOM 4987 C C . LEU B 2 137 ? 46.04300 -1.93600 87.86300 1.000 57.32105 137 LEU D C 1
ATOM 4988 O O . LEU B 2 137 ? 46.90600 -1.65900 88.69900 1.000 57.42396 137 LEU D O 1
ATOM 5004 N N . LEU B 2 138 ? 46.01900 -1.43500 86.63300 1.000 55.30164 138 LEU D N 1
ATOM 5005 C CA . LEU B 2 138 ? 46.79700 -0.27800 86.21500 1.000 54.02844 138 LEU D CA 1
ATOM 5006 C C . LEU B 2 138 ? 45.80700 0.85100 85.98700 1.000 58.58356 138 LEU D C 1
ATOM 5007 O O . LEU B 2 138 ? 44.85600 0.68600 85.21400 1.000 52.88861 138 LEU D O 1
ATOM 5023 N N . ASN B 2 139 ? 46.02700 1.98800 86.64400 1.000 51.05362 139 ASN D N 1
ATOM 5024 C CA . ASN B 2 139 ? 45.05100 3.06600 86.66200 1.000 55.38452 139 ASN D CA 1
ATOM 5025 C C . ASN B 2 139 ? 45.63300 4.34200 86.07400 1.000 57.44556 139 ASN D C 1
ATOM 5026 O O . ASN B 2 139 ? 46.70400 4.79400 86.49100 1.000 54.38796 139 ASN D O 1
ATOM 5037 N N . ASN B 2 140 ? 44.91300 4.90600 85.09800 1.000 52.95640 140 ASN D N 1
ATOM 5038 C CA . ASN B 2 140 ? 45.10900 6.26800 84.60200 1.000 53.42627 140 ASN D CA 1
ATOM 5039 C C . ASN B 2 140 ? 46.52500 6.47800 84.05400 1.000 50.39671 140 ASN D C 1
ATOM 5040 O O . ASN B 2 140 ? 47.31500 7.26200 84.58200 1.000 52.15818 140 ASN D O 1
ATOM 5051 N N . PHE B 2 141 ? 46.80800 5.78300 82.95200 1.000 50.06212 141 PHE D N 1
ATOM 5052 C CA . PHE B 2 141 ? 48.10200 5.87000 82.29200 1.000 51.09027 141 PHE D CA 1
ATOM 5053 C C . PHE B 2 141 ? 47.92800 6.21200 80.81700 1.000 49.54145 141 PHE D C 1
ATOM 5054 O O . PHE B 2 141 ? 46.85400 6.04800 80.23500 1.000 47.24711 141 PHE D O 1
ATOM 5071 N N . TYR B 2 142 ? 49.01800 6.69400 80.21700 1.000 47.70215 142 TYR D N 1
ATOM 5072 C CA . TYR B 2 142 ? 49.08600 6.96700 78.78900 1.000 52.50591 142 TYR D CA 1
ATOM 5073 C C . TYR B 2 142 ? 50.56100 6.89500 78.42000 1.000 47.00462 142 TYR D C 1
ATOM 5074 O O . TYR B 2 142 ? 51.38300 7.44400 79.16200 1.000 48.95154 142 TYR D O 1
ATOM 5092 N N . PRO B 2 143 ? 50.94500 6.28200 77.27500 1.000 48.48658 143 PRO D N 1
ATOM 5093 C CA . PRO B 2 143 ? 50.14300 5.62600 76.21900 1.000 45.59782 143 PRO D CA 1
ATOM 5094 C C . PRO B 2 143 ? 49.52700 4.28900 76.62800 1.000 49.11972 143 PRO D C 1
ATOM 5095 O O . PRO B 2 143 ? 49.74800 3.79300 77.73400 1.000 49.13130 143 PRO D O 1
ATOM 5106 N N . ARG B 2 144 ? 48.74800 3.70800 75.70500 1.000 50.22776 144 ARG D N 1
ATOM 5107 C CA . ARG B 2 144 ? 47.98100 2.49600 75.98100 1.000 48.88090 144 ARG D CA 1
ATOM 5108 C C . ARG B 2 144 ? 48.86800 1.26300 76.10700 1.000 48.67245 144 ARG D C 1
ATOM 5109 O O . ARG B 2 144 ? 48.47500 0.28600 76.75600 1.000 50.49327 144 ARG D O 1
ATOM 5130 N N . GLU B 2 145 ? 50.04100 1.26600 75.48300 1.000 43.09986 145 GLU D N 1
ATOM 5131 C CA . GLU B 2 145 ? 50.90100 0.09200 75.53400 1.000 50.70975 145 GLU D CA 1
ATOM 5132 C C . GLU B 2 145 ? 51.45800 -0.09300 76.94000 1.000 51.01417 145 GLU D C 1
ATOM 5133 O O . GLU B 2 145 ? 52.02000 0.83100 77.53200 1.000 52.05473 145 GLU D O 1
ATOM 5140 N N . ALA B 2 146 ? 51.28900 -1.29400 77.47200 1.000 49.14536 146 ALA D N 1
ATOM 5141 C CA . ALA B 2 146 ? 51.81200 -1.65100 78.77900 1.000 50.89131 146 ALA D CA 1
ATOM 5142 C C . ALA B 2 146 ? 51.84500 -3.16500 78.81900 1.000 52.51800 146 ALA D C 1
ATOM 5143 O O . ALA B 2 146 ? 50.92600 -3.81000 78.31600 1.000 51.51008 146 ALA D O 1
ATOM 5150 N N . LYS B 2 147 ? 52.91700 -3.72500 79.37100 1.000 52.79541 147 LYS D N 1
ATOM 5151 C CA . LYS B 2 147 ? 53.03300 -5.16700 79.52700 1.000 52.90585 147 LYS D CA 1
ATOM 5152 C C . LYS B 2 147 ? 52.78100 -5.50600 80.98500 1.000 54.34291 147 LYS D C 1
ATOM 5153 O O . LYS B 2 147 ? 53.49200 -5.02400 81.87400 1.000 55.83659 147 LYS D O 1
ATOM 5172 N N . VAL B 2 148 ? 51.76400 -6.32800 81.21200 1.000 55.15250 148 VAL D N 1
ATOM 5173 C CA . VAL B 2 148 ? 51.32100 -6.73400 82.53500 1.000 49.89718 148 VAL D CA 1
ATOM 5174 C C . VAL B 2 148 ? 51.26500 -8.25100 82.53200 1.000 56.93160 148 VAL D C 1
ATOM 5175 O O . VAL B 2 148 ? 50.54400 -8.84400 81.71800 1.000 50.41749 148 VAL D O 1
ATOM 5188 N N . GLN B 2 149 ? 52.03200 -8.87200 83.42700 1.000 60.05297 149 GLN D N 1
ATOM 5189 C CA . GLN B 2 149 ? 52.08100 -10.31900 83.56700 1.000 61.32623 149 GLN D CA 1
ATOM 5190 C C . GLN B 2 149 ? 51.99100 -10.71800 85.03000 1.000 60.89022 149 GLN D C 1
ATOM 5191 O O . GLN B 2 149 ? 52.50000 -10.02900 85.92000 1.000 62.37505 149 GLN D O 1
ATOM 5205 N N . TRP B 2 150 ? 51.36400 -11.86400 85.25800 1.000 61.12522 150 TRP D N 1
ATOM 5206 C CA . TRP B 2 150 ? 51.36500 -12.50100 86.56200 1.000 65.28121 150 TRP D CA 1
ATOM 5207 C C . TRP B 2 150 ? 52.58700 -13.39200 86.68700 1.000 62.56017 150 TRP D C 1
ATOM 5208 O O . TRP B 2 150 ? 52.97700 -14.06900 85.73300 1.000 61.68872 150 TRP D O 1
ATOM 5229 N N . LYS B 2 151 ? 53.19400 -13.37000 87.87000 1.000 60.36535 151 LYS D N 1
ATOM 5230 C CA . LYS B 2 151 ? 54.37800 -14.16000 88.17600 1.000 63.77480 151 LYS D CA 1
ATOM 5231 C C . LYS B 2 151 ? 54.11500 -14.87800 89.48900 1.000 63.74226 151 LYS D C 1
ATOM 5232 O O . LYS B 2 151 ? 53.91800 -14.22500 90.52000 1.000 63.61315 151 LYS D O 1
ATOM 5251 N N . VAL B 2 152 ? 54.09600 -16.20800 89.45000 1.000 59.26298 152 VAL D N 1
ATOM 5252 C CA . VAL B 2 152 ? 53.70700 -17.03500 90.58700 1.000 61.47360 152 VAL D CA 1
ATOM 5253 C C . VAL B 2 152 ? 54.89800 -17.90900 90.94000 1.000 63.59423 152 VAL D C 1
ATOM 5254 O O . VAL B 2 152 ? 55.25400 -18.81700 90.17700 1.000 60.21588 152 VAL D O 1
ATOM 5267 N N . ASP B 2 153 ? 55.49900 -17.65100 92.10500 1.000 66.35147 153 ASP D N 1
ATOM 5268 C CA . ASP B 2 153 ? 56.71900 -18.33400 92.53500 1.000 64.84365 153 ASP D CA 1
ATOM 5269 C C . ASP B 2 153 ? 57.77900 -18.27700 91.42800 1.000 60.80478 153 ASP D C 1
ATOM 5270 O O . ASP B 2 153 ? 58.37500 -19.28700 91.04900 1.000 60.99428 153 ASP D O 1
ATOM 5279 N N . ASN B 2 154 ? 57.97800 -17.07400 90.88300 1.000 61.03149 154 ASN D N 1
ATOM 5280 C CA . ASN B 2 154 ? 58.94900 -16.72200 89.84100 1.000 66.19429 154 ASN D CA 1
ATOM 5281 C C . ASN B 2 154 ? 58.58800 -17.23300 88.44700 1.000 62.58847 154 ASN D C 1
ATOM 5282 O O . ASN B 2 154 ? 59.35200 -16.97700 87.50700 1.000 62.56064 154 ASN D O 1
ATOM 5293 N N . ALA B 2 155 ? 57.46800 -17.93300 88.27000 1.000 59.09697 155 ALA D N 1
ATOM 5294 C CA . ALA B 2 155 ? 57.06200 -18.44400 86.96300 1.000 57.17846 155 ALA D CA 1
ATOM 5295 C C . ALA B 2 155 ? 56.02800 -17.50400 86.36300 1.000 57.75644 155 ALA D C 1
ATOM 5296 O O . ALA B 2 155 ? 54.95000 -17.31400 86.94000 1.000 55.05215 155 ALA D O 1
ATOM 5303 N N . LEU B 2 156 ? 56.35300 -16.92400 85.20700 1.000 58.67479 156 LEU D N 1
ATOM 5304 C CA . LEU B 2 156 ? 55.41300 -16.04600 84.52100 1.000 59.45286 156 LEU D CA 1
ATOM 5305 C C . LEU B 2 156 ? 54.22500 -16.85100 84.00800 1.000 55.25430 156 LEU D C 1
ATOM 5306 O O . LEU B 2 156 ? 54.37400 -17.97700 83.52700 1.000 56.59119 156 LEU D O 1
ATOM 5322 N N . GLN B 2 157 ? 53.04100 -16.27100 84.13100 1.000 54.06237 157 GLN D N 1
ATOM 5323 C CA . GLN B 2 157 ? 51.79600 -16.92100 83.74800 1.000 62.13945 157 GLN D CA 1
ATOM 5324 C C . GLN B 2 157 ? 51.40500 -16.45400 82.35100 1.000 64.92980 157 GLN D C 1
ATOM 5325 O O . GLN B 2 157 ? 51.20400 -15.25400 82.12600 1.000 60.93050 157 GLN D O 1
ATOM 5339 N N . SER B 2 158 ? 51.30800 -17.39900 81.41600 1.000 71.04212 158 SER D N 1
ATOM 5340 C CA . SER B 2 158 ? 50.88500 -17.11200 80.04800 1.000 76.18916 158 SER D CA 1
ATOM 5341 C C . SER B 2 158 ? 49.82800 -18.13000 79.64600 1.000 75.42714 158 SER D C 1
ATOM 5342 O O . SER B 2 158 ? 50.09600 -19.33700 79.64600 1.000 78.60527 158 SER D O 1
ATOM 5350 N N . GLY B 2 159 ? 48.62400 -17.64500 79.33400 1.000 77.58075 159 GLY D N 1
ATOM 5351 C CA . GLY B 2 159 ? 47.53300 -18.47300 78.84900 1.000 76.37768 159 GLY D CA 1
ATOM 5352 C C . GLY B 2 159 ? 46.42000 -18.73700 79.84300 1.000 79.99930 159 GLY D C 1
ATOM 5353 O O . GLY B 2 159 ? 45.38100 -19.27200 79.43900 1.000 84.42647 159 GLY D O 1
ATOM 5357 N N . ASN B 2 160 ? 46.60300 -18.40600 81.12700 1.000 76.40853 160 ASN D N 1
ATOM 5358 C CA . ASN B 2 160 ? 45.57600 -18.58400 82.15300 1.000 77.00766 160 ASN D CA 1
ATOM 5359 C C . ASN B 2 160 ? 45.14800 -17.25600 82.77500 1.000 70.49682 160 ASN D C 1
ATOM 5360 O O . ASN B 2 160 ? 44.54700 -17.24900 83.85700 1.000 76.44985 160 ASN D O 1
ATOM 5371 N N . SER B 2 161 ? 45.45300 -16.13700 82.11900 1.000 62.64161 161 SER D N 1
ATOM 5372 C CA . SER B 2 161 ? 45.04800 -14.81200 82.55700 1.000 64.55069 161 SER D CA 1
ATOM 5373 C C . SER B 2 161 ? 44.27900 -14.12100 81.43900 1.000 64.70324 161 SER D C 1
ATOM 5374 O O . SER B 2 161 ? 44.39100 -14.47400 80.26200 1.000 61.43010 161 SER D O 1
ATOM 5382 N N . GLN B 2 162 ? 43.48000 -13.13700 81.83500 1.000 65.04181 162 GLN D N 1
ATOM 5383 C CA . GLN B 2 162 ? 42.63800 -12.37500 80.93100 1.000 62.39301 162 GLN D CA 1
ATOM 5384 C C . GLN B 2 162 ? 42.85500 -10.89700 81.21500 1.000 61.21020 162 GLN D C 1
ATOM 5385 O O . GLN B 2 162 ? 42.94600 -10.48400 82.37600 1.000 59.21148 162 GLN D O 1
ATOM 5392 N N . GLU B 2 163 ? 42.94700 -10.11300 80.14600 1.000 57.79661 163 GLU D N 1
ATOM 5393 C CA . GLU B 2 163 ? 43.23300 -8.68800 80.22200 1.000 58.25261 163 GLU D CA 1
ATOM 5394 C C . GLU B 2 163 ? 42.07800 -7.89400 79.62300 1.000 57.42077 163 GLU D C 1
ATOM 5395 O O . GLU B 2 163 ? 41.49900 -8.29500 78.60900 1.000 57.22198 163 GLU D O 1
ATOM 5407 N N . SER B 2 164 ? 41.74200 -6.77300 80.26400 1.000 52.46502 164 SER D N 1
ATOM 5408 C CA . SER B 2 164 ? 40.71500 -5.85900 79.78300 1.000 48.82480 164 SER D CA 1
ATOM 5409 C C . SER B 2 164 ? 41.20000 -4.43200 79.97200 1.000 50.58823 164 SER D C 1
ATOM 5410 O O . SER B 2 164 ? 41.83300 -4.11600 80.98300 1.000 47.84188 164 SER D O 1
ATOM 5418 N N . VAL B 2 165 ? 40.91200 -3.58700 78.98300 1.000 49.15581 165 VAL D N 1
ATOM 5419 C CA . VAL B 2 165 ? 41.38300 -2.20700 78.92000 1.000 49.50629 165 VAL D CA 1
ATOM 5420 C C . VAL B 2 165 ? 40.16800 -1.31800 78.69800 1.000 48.72947 165 VAL D C 1
ATOM 5421 O O . VAL B 2 165 ? 39.29500 -1.64600 77.88800 1.000 50.59810 165 VAL D O 1
ATOM 5434 N N . THR B 2 166 ? 40.09500 -0.21100 79.43000 1.000 49.85355 166 THR D N 1
ATOM 5435 C CA . THR B 2 166 ? 39.01200 0.73100 79.20700 1.000 54.43770 166 THR D CA 1
ATOM 5436 C C . THR B 2 166 ? 39.23300 1.48200 77.89900 1.000 54.74714 166 THR D C 1
ATOM 5437 O O . THR B 2 166 ? 40.33800 1.53000 77.35300 1.000 49.28640 166 THR D O 1
ATOM 5448 N N . GLU B 2 167 ? 38.16000 2.08200 77.40100 1.000 51.03695 167 GLU D N 1
ATOM 5449 C CA . GLU B 2 167 ? 38.30600 3.05800 76.33800 1.000 51.31761 167 GLU D CA 1
ATOM 5450 C C . GLU B 2 167 ? 38.93200 4.32700 76.90200 1.000 49.13329 167 GLU D C 1
ATOM 5451 O O . GLU B 2 167 ? 38.85200 4.60000 78.10300 1.000 50.57424 167 GLU D O 1
ATOM 5458 N N . GLN B 2 168 ? 39.58700 5.08700 76.02200 1.000 49.30726 168 GLN D N 1
ATOM 5459 C CA . GLN B 2 168 ? 40.25300 6.31700 76.42700 1.000 46.85796 168 GLN D CA 1
ATOM 5460 C C . GLN B 2 168 ? 39.27000 7.26200 77.10100 1.000 49.12647 168 GLN D C 1
ATOM 5461 O O . GLN B 2 168 ? 38.17600 7.51500 76.58800 1.000 46.20224 168 GLN D O 1
ATOM 5475 N N . ASP B 2 169 ? 39.66500 7.77100 78.26500 1.000 49.98418 169 ASP D N 1
ATOM 5476 C CA . ASP B 2 169 ? 38.81700 8.69300 79.00400 1.000 49.21095 169 ASP D CA 1
ATOM 5477 C C . ASP B 2 169 ? 38.63600 9.99300 78.23400 1.000 48.93130 169 ASP D C 1
ATOM 5478 O O . ASP B 2 169 ? 39.60800 10.59900 77.77600 1.000 49.25630 169 ASP D O 1
ATOM 5487 N N . SER B 2 170 ? 37.38100 10.43000 78.12600 1.000 49.65115 170 SER D N 1
ATOM 5488 C CA . SER B 2 170 ? 37.06600 11.67000 77.43400 1.000 53.15395 170 SER D CA 1
ATOM 5489 C C . SER B 2 170 ? 37.67900 12.88700 78.11300 1.000 55.44759 170 SER D C 1
ATOM 5490 O O . SER B 2 170 ? 38.03000 13.85800 77.43500 1.000 55.57784 170 SER D O 1
ATOM 5498 N N . LYS B 2 171 ? 37.79700 12.86800 79.44100 1.000 50.48794 171 LYS D N 1
ATOM 5499 C CA . LYS B 2 171 ? 38.23800 14.05300 80.16900 1.000 54.75114 171 LYS D CA 1
ATOM 5500 C C . LYS B 2 171 ? 39.75900 14.16500 80.22500 1.000 52.26752 171 LYS D C 1
ATOM 5501 O O . LYS B 2 171 ? 40.30700 15.20500 79.85000 1.000 55.29410 171 LYS D O 1
ATOM 5505 N N . ASP B 2 172 ? 40.45700 13.10800 80.66000 1.000 50.85136 172 ASP D N 1
ATOM 5506 C CA . ASP B 2 172 ? 41.89700 13.17400 80.90000 1.000 51.19279 172 ASP D CA 1
ATOM 5507 C C . ASP B 2 172 ? 42.72800 12.30600 79.95900 1.000 51.51127 172 ASP D C 1
ATOM 5508 O O . ASP B 2 172 ? 43.94800 12.23500 80.13400 1.000 49.90410 172 ASP D O 1
ATOM 5517 N N . SER B 2 173 ? 42.11200 11.62600 78.99200 1.000 49.27533 173 SER D N 1
ATOM 5518 C CA . SER B 2 173 ? 42.81400 10.93000 77.91600 1.000 49.51537 173 SER D CA 1
ATOM 5519 C C . SER B 2 173 ? 43.63000 9.73000 78.39100 1.000 46.78161 173 SER D C 1
ATOM 5520 O O . SER B 2 173 ? 44.54700 9.29200 77.68000 1.000 44.79025 173 SER D O 1
ATOM 5528 N N . THR B 2 174 ? 43.31800 9.17200 79.55800 1.000 45.88456 174 THR D N 1
ATOM 5529 C CA . THR B 2 174 ? 44.04600 8.03200 80.10000 1.000 49.37754 174 THR D CA 1
ATOM 5530 C C . THR B 2 174 ? 43.29100 6.73100 79.86000 1.000 48.71374 174 THR D C 1
ATOM 5531 O O . THR B 2 174 ? 42.09000 6.71400 79.58800 1.000 45.08204 174 THR D O 1
ATOM 5542 N N . TYR B 2 175 ? 44.02900 5.63500 79.97800 1.000 48.81190 175 TYR D N 1
ATOM 5543 C CA . TYR B 2 175 ? 43.49300 4.28700 80.00500 1.000 47.96718 175 TYR D CA 1
ATOM 5544 C C . TYR B 2 175 ? 43.66400 3.70300 81.40000 1.000 52.69907 175 TYR D C 1
ATOM 5545 O O . TYR B 2 175 ? 44.50400 4.14700 82.18700 1.000 49.85254 175 TYR D O 1
ATOM 5563 N N . SER B 2 176 ? 42.84700 2.69900 81.69500 1.000 51.38480 176 SER D N 1
ATOM 5564 C CA . SER B 2 176 ? 43.07500 1.79400 82.80800 1.000 49.46256 176 SER D CA 1
ATOM 5565 C C . SER B 2 176 ? 42.97700 0.36900 82.28100 1.000 49.54197 176 SER D C 1
ATOM 5566 O O . SER B 2 176 ? 42.41200 0.11800 81.21100 1.000 50.34287 176 SER D O 1
ATOM 5574 N N . LEU B 2 177 ? 43.53300 -0.56300 83.04500 1.000 46.94215 177 LEU D N 1
ATOM 5575 C CA . LEU B 2 177 ? 43.69200 -1.93800 82.59300 1.000 51.45787 177 LEU D CA 1
ATOM 5576 C C . LEU B 2 177 ? 43.62400 -2.86000 83.80100 1.000 52.39431 177 LEU D C 1
ATOM 5577 O O . LEU B 2 177 ? 44.14600 -2.53700 84.87100 1.000 56.16259 177 LEU D O 1
ATOM 5593 N N . SER B 2 178 ? 42.96000 -3.99800 83.62000 1.000 51.88202 178 SER D N 1
ATOM 5594 C CA . SER B 2 178 ? 42.88100 -5.04800 84.62200 1.000 51.22567 178 SER D CA 1
ATOM 5595 C C . SER B 2 178 ? 43.46200 -6.32800 84.04300 1.000 53.81730 178 SER D C 1
ATOM 5596 O O . SER B 2 178 ? 43.27400 -6.62600 82.86000 1.000 50.78854 178 SER D O 1
ATOM 5604 N N . SER B 2 179 ? 44.17200 -7.07400 84.88100 1.000 52.53824 179 SER D N 1
ATOM 5605 C CA . SER B 2 179 ? 44.70000 -8.38200 84.52300 1.000 56.69610 179 SER D CA 1
ATOM 5606 C C . SER B 2 179 ? 44.26900 -9.36300 85.59800 1.000 60.43056 179 SER D C 1
ATOM 5607 O O . SER B 2 179 ? 44.66500 -9.22800 86.76100 1.000 63.81294 179 SER D O 1
ATOM 5615 N N . THR B 2 180 ? 43.46600 -10.34400 85.20800 1.000 57.75053 180 THR D N 1
ATOM 5616 C CA . THR B 2 180 ? 42.85500 -11.28800 86.12900 1.000 56.11059 180 THR D CA 1
ATOM 5617 C C . THR B 2 180 ? 43.44700 -12.66800 85.89400 1.000 59.61666 180 THR D C 1
ATOM 5618 O O . THR B 2 180 ? 43.38300 -13.19400 84.77900 1.000 56.76720 180 THR D O 1
ATOM 5629 N N . LEU B 2 181 ? 44.02000 -13.24500 86.94500 1.000 61.33854 181 LEU D N 1
ATOM 5630 C CA . LEU B 2 181 ? 44.49000 -14.62200 86.93800 1.000 63.19836 181 LEU D CA 1
ATOM 5631 C C . LEU B 2 181 ? 43.46200 -15.45500 87.68800 1.000 66.93234 181 LEU D C 1
ATOM 5632 O O . LEU B 2 181 ? 43.15000 -15.15900 88.84500 1.000 65.85958 181 LEU D O 1
ATOM 5648 N N . THR B 2 182 ? 42.95300 -16.49900 87.04100 1.000 71.06484 182 THR D N 1
ATOM 5649 C CA . THR B 2 182 ? 41.93700 -17.37500 87.61100 1.000 74.27730 182 THR D CA 1
ATOM 5650 C C . THR B 2 182 ? 42.53100 -18.75900 87.81900 1.000 75.51490 182 THR D C 1
ATOM 5651 O O . THR B 2 182 ? 43.11900 -19.33200 86.89700 1.000 83.26911 182 THR D O 1
ATOM 5662 N N . LEU B 2 183 ? 42.36800 -19.29300 89.02200 1.000 75.53346 183 LEU D N 1
ATOM 5663 C CA . LEU B 2 183 ? 42.95100 -20.57000 89.39100 1.000 77.73874 183 LEU D CA 1
ATOM 5664 C C . LEU B 2 183 ? 41.95800 -21.35900 90.22500 1.000 83.55408 183 LEU D C 1
ATOM 5665 O O . LEU B 2 183 ? 41.10200 -20.78800 90.90800 1.000 83.41614 183 LEU D O 1
ATOM 5681 N N . SER B 2 184 ? 42.08300 -22.67900 90.16600 1.000 85.52897 184 SER D N 1
ATOM 5682 C CA . SER B 2 184 ? 41.34900 -23.51300 91.09800 1.000 84.94498 184 SER D CA 1
ATOM 5683 C C . SER B 2 184 ? 41.84600 -23.25700 92.51500 1.000 88.25688 184 SER D C 1
ATOM 5684 O O . SER B 2 184 ? 42.93700 -22.72000 92.73500 1.000 86.78726 184 SER D O 1
ATOM 5692 N N . LYS B 2 185 ? 41.01300 -23.63700 93.48400 1.000 84.24950 185 LYS D N 1
ATOM 5693 C CA . LYS B 2 185 ? 41.43000 -23.59100 94.88000 1.000 85.21833 185 LYS D CA 1
ATOM 5694 C C . LYS B 2 185 ? 42.71800 -24.37900 95.08000 1.000 84.67704 185 LYS D C 1
ATOM 5695 O O . LYS B 2 185 ? 43.68000 -23.87700 95.67100 1.000 81.60627 185 LYS D O 1
ATOM 5699 N N . ALA B 2 186 ? 42.76500 -25.60200 94.54400 1.000 91.15708 186 ALA D N 1
ATOM 5700 C CA . ALA B 2 186 ? 43.92500 -26.46800 94.73000 1.000 94.24883 186 ALA D CA 1
ATOM 5701 C C . ALA B 2 186 ? 45.17700 -25.85600 94.11400 1.000 93.89932 186 ALA D C 1
ATOM 5702 O O . ALA B 2 186 ? 46.24600 -25.83600 94.73700 1.000 91.95542 186 ALA D O 1
ATOM 5709 N N . ASP B 2 187 ? 45.06500 -25.34900 92.88500 1.000 82.88669 187 ASP D N 1
ATOM 5710 C CA . ASP B 2 187 ? 46.21700 -24.72900 92.24000 1.000 83.14207 187 ASP D CA 1
ATOM 5711 C C . ASP B 2 187 ? 46.67500 -23.49000 93.00100 1.000 84.58175 187 ASP D C 1
ATOM 5712 O O . ASP B 2 187 ? 47.88000 -23.27700 93.18300 1.000 83.85439 187 ASP D O 1
ATOM 5721 N N . TYR B 2 188 ? 45.72700 -22.66800 93.46100 1.000 83.74584 188 TYR D N 1
ATOM 5722 C CA . TYR B 2 188 ? 46.08000 -21.43900 94.16600 1.000 79.84490 188 TYR D CA 1
ATOM 5723 C C . TYR B 2 188 ? 46.88400 -21.73600 95.42500 1.000 79.67028 188 TYR D C 1
ATOM 5724 O O . TYR B 2 188 ? 47.89900 -21.08400 95.70100 1.000 77.08955 188 TYR D O 1
ATOM 5742 N N . GLU B 2 189 ? 46.44800 -22.72900 96.19600 1.000 82.75014 189 GLU D N 1
ATOM 5743 C CA . GLU B 2 189 ? 47.12000 -23.05600 97.44400 1.000 91.41895 189 GLU D CA 1
ATOM 5744 C C . GLU B 2 189 ? 48.47200 -23.72200 97.22900 1.000 85.15051 189 GLU D C 1
ATOM 5745 O O . GLU B 2 189 ? 49.24100 -23.83800 98.18700 1.000 86.80108 189 GLU D O 1
ATOM 5757 N N . LYS B 2 190 ? 48.78300 -24.15400 96.00700 1.000 89.03975 190 LYS D N 1
ATOM 5758 C CA . LYS B 2 190 ? 50.05000 -24.81400 95.72200 1.000 83.43467 190 LYS D CA 1
ATOM 5759 C C . LYS B 2 190 ? 51.23500 -23.84700 95.66800 1.000 82.11505 190 LYS D C 1
ATOM 5760 O O . LYS B 2 190 ? 52.37900 -24.31200 95.64900 1.000 82.24219 190 LYS D O 1
ATOM 5769 N N . HIS B 2 191 ? 50.99900 -22.53200 95.66900 1.000 78.16092 191 HIS D N 1
ATOM 5770 C CA . HIS B 2 191 ? 52.04700 -21.53100 95.50700 1.000 75.84013 191 HIS D CA 1
ATOM 5771 C C . HIS B 2 191 ? 51.90300 -20.45300 96.57200 1.000 74.16016 191 HIS D C 1
ATOM 5772 O O . HIS B 2 191 ? 50.83200 -20.26800 97.15600 1.000 73.43201 191 HIS D O 1
ATOM 5786 N N . LYS B 2 192 ? 52.99700 -19.71900 96.79100 1.000 69.04850 192 LYS D N 1
ATOM 5787 C CA . LYS B 2 192 ? 53.09000 -18.73100 97.86000 1.000 70.83395 192 LYS D CA 1
ATOM 5788 C C . LYS B 2 192 ? 53.04300 -17.29700 97.34800 1.000 71.29235 192 LYS D C 1
ATOM 5789 O O . LYS B 2 192 ? 52.20700 -16.51000 97.79900 1.000 69.99299 192 LYS D O 1
ATOM 5796 N N . VAL B 2 193 ? 53.93600 -16.93000 96.42900 1.000 74.08455 193 VAL D N 1
ATOM 5797 C CA . VAL B 2 193 ? 54.16300 -15.53900 96.05000 1.000 70.60191 193 VAL D CA 1
ATOM 5798 C C . VAL B 2 193 ? 53.40900 -15.24900 94.75700 1.000 70.58160 193 VAL D C 1
ATOM 5799 O O . VAL B 2 193 ? 53.66500 -15.88200 93.72500 1.000 67.15234 193 VAL D O 1
ATOM 5812 N N . TYR B 2 194 ? 52.50800 -14.26900 94.80600 1.000 65.99167 194 TYR D N 1
ATOM 5813 C CA . TYR B 2 194 ? 51.74800 -13.81200 93.64700 1.000 60.83264 194 TYR D CA 1
ATOM 5814 C C . TYR B 2 194 ? 52.11600 -12.36200 93.38500 1.000 62.68874 194 TYR D C 1
ATOM 5815 O O . TYR B 2 194 ? 51.85100 -11.49300 94.22100 1.000 63.52673 194 TYR D O 1
ATOM 5833 N N . ALA B 2 195 ? 52.72800 -12.10800 92.23100 1.000 62.17963 195 ALA D N 1
ATOM 5834 C CA . ALA B 2 195 ? 53.27200 -10.80200 91.88800 1.000 60.21284 195 ALA D CA 1
ATOM 5835 C C . ALA B 2 195 ? 52.78200 -10.37700 90.51100 1.000 62.81550 195 ALA D C 1
ATOM 5836 O O . ALA B 2 195 ? 52.67800 -11.19700 89.59100 1.000 60.57908 195 ALA D O 1
ATOM 5843 N N . CYS B 2 196 ? 52.48000 -9.08800 90.38400 1.000 65.61189 196 CYS D N 1
ATOM 5844 C CA . CYS B 2 196 ? 52.05900 -8.47600 89.13200 1.000 64.61232 196 CYS D CA 1
ATOM 5845 C C . CYS B 2 196 ? 53.20100 -7.61300 88.61100 1.000 62.38122 196 CYS D C 1
ATOM 5846 O O . CYS B 2 196 ? 53.54500 -6.60400 89.23600 1.000 59.67988 196 CYS D O 1
ATOM 5853 N N . GLU B 2 197 ? 53.77000 -8.00200 87.46500 1.000 52.42537 197 GLU D N 1
ATOM 5854 C CA . GLU B 2 197 ? 54.92200 -7.32800 86.87000 1.000 58.68374 197 GLU D CA 1
ATOM 5855 C C . GLU B 2 197 ? 54.47800 -6.39700 85.74800 1.000 58.07264 197 GLU D C 1
ATOM 5856 O O . GLU B 2 197 ? 53.80700 -6.83100 84.80700 1.000 54.00976 197 GLU D O 1
ATOM 5868 N N . VAL B 2 198 ? 54.89900 -5.13500 85.82300 1.000 52.25245 198 VAL D N 1
ATOM 5869 C CA . VAL B 2 198 ? 54.38700 -4.07400 84.96700 1.000 53.78643 198 VAL D CA 1
ATOM 5870 C C . VAL B 2 198 ? 55.55300 -3.29000 84.37900 1.000 54.73608 198 VAL D C 1
ATOM 5871 O O . VAL B 2 198 ? 56.45200 -2.86700 85.11300 1.000 55.44374 198 VAL D O 1
ATOM 5884 N N . THR B 2 199 ? 55.53000 -3.08400 83.05700 1.000 50.74841 199 THR D N 1
ATOM 5885 C CA . THR B 2 199 ? 56.39000 -2.10600 82.40700 1.000 51.91581 199 THR D CA 1
ATOM 5886 C C . THR B 2 199 ? 55.53500 -1.11700 81.63100 1.000 47.39857 199 THR D C 1
ATOM 5887 O O . THR B 2 199 ? 54.53400 -1.48200 81.00800 1.000 46.25560 199 THR D O 1
ATOM 5898 N N . HIS B 2 200 ? 55.92200 0.14700 81.70600 1.000 46.50796 200 HIS D N 1
ATOM 5899 C CA . HIS B 2 200 ? 55.22000 1.20100 81.00200 1.000 47.87432 200 HIS D CA 1
ATOM 5900 C C . HIS B 2 200 ? 56.18700 2.36500 80.85800 1.000 50.61246 200 HIS D C 1
ATOM 5901 O O . HIS B 2 200 ? 56.97400 2.64500 81.77000 1.000 48.47145 200 HIS D O 1
ATOM 5915 N N . GLN B 2 201 ? 56.11200 3.02700 79.70300 1.000 43.10258 201 GLN D N 1
ATOM 5916 C CA . GLN B 2 201 ? 57.06000 4.07800 79.34100 1.000 48.21787 201 GLN D CA 1
ATOM 5917 C C . GLN B 2 201 ? 57.10500 5.19500 80.37600 1.000 49.96635 201 GLN D C 1
ATOM 5918 O O . GLN B 2 201 ? 58.14600 5.83400 80.55800 1.000 51.93288 201 GLN D O 1
ATOM 5932 N N . GLY B 2 202 ? 55.98400 5.46200 81.03800 1.000 45.60954 202 GLY D N 1
ATOM 5933 C CA . GLY B 2 202 ? 55.92900 6.48500 82.05800 1.000 50.47795 202 GLY D CA 1
ATOM 5934 C C . GLY B 2 202 ? 56.60500 6.11300 83.36100 1.000 53.35906 202 GLY D C 1
ATOM 5935 O O . GLY B 2 202 ? 56.81600 6.99700 84.19600 1.000 56.40794 202 GLY D O 1
ATOM 5939 N N . LEU B 2 203 ? 56.94600 4.83900 83.55800 1.000 52.37963 203 LEU D N 1
ATOM 5940 C CA . LEU B 2 203 ? 57.63800 4.40700 84.76800 1.000 53.75046 203 LEU D CA 1
ATOM 5941 C C . LEU B 2 203 ? 59.14600 4.58300 84.62100 1.000 54.86659 203 LEU D C 1
ATOM 5942 O O . LEU B 2 203 ? 59.70900 4.38800 83.53800 1.000 57.07943 203 LEU D O 1
ATOM 5958 N N . SER B 2 204 ? 59.80600 4.94900 85.72500 1.000 53.51124 204 SER D N 1
ATOM 5959 C CA . SER B 2 204 ? 61.26400 5.04700 85.70900 1.000 54.25192 204 SER D CA 1
ATOM 5960 C C . SER B 2 204 ? 61.93400 3.67700 85.68300 1.000 51.39311 204 SER D C 1
ATOM 5961 O O . SER B 2 204 ? 63.10900 3.58600 85.32600 1.000 52.26513 204 SER D O 1
ATOM 5969 N N . SER B 2 205 ? 61.22000 2.62300 86.05600 1.000 53.19054 205 SER D N 1
ATOM 5970 C CA . SER B 2 205 ? 61.71700 1.25600 85.97000 1.000 52.69609 205 SER D CA 1
ATOM 5971 C C . SER B 2 205 ? 60.51200 0.32700 86.05700 1.000 49.35054 205 SER D C 1
ATOM 5972 O O . SER B 2 205 ? 59.39700 0.77400 86.36000 1.000 52.82646 205 SER D O 1
ATOM 5980 N N . PRO B 2 206 ? 60.68300 -0.96100 85.76100 1.000 54.60035 206 PRO D N 1
ATOM 5981 C CA . PRO B 2 206 ? 59.55300 -1.88600 85.91500 1.000 57.72831 206 PRO D CA 1
ATOM 5982 C C . PRO B 2 206 ? 59.05800 -1.90700 87.35200 1.000 62.99431 206 PRO D C 1
ATOM 5983 O O . PRO B 2 206 ? 59.82200 -1.70100 88.29800 1.000 60.60413 206 PRO D O 1
ATOM 5994 N N . VAL B 2 207 ? 57.75500 -2.12400 87.50300 1.000 59.86941 207 VAL D N 1
ATOM 5995 C CA . VAL B 2 207 ? 57.09100 -2.15600 88.80000 1.000 60.49989 207 VAL D CA 1
ATOM 5996 C C . VAL B 2 207 ? 56.66200 -3.59000 89.07000 1.000 64.86891 207 VAL D C 1
ATOM 5997 O O . VAL B 2 207 ? 56.27600 -4.32100 88.14600 1.000 60.19186 207 VAL D O 1
ATOM 6010 N N . THR B 2 208 ? 56.75300 -3.99100 90.33800 1.000 57.93878 208 THR D N 1
ATOM 6011 C CA . THR B 2 208 ? 56.22000 -5.25500 90.83000 1.000 63.51846 208 THR D CA 1
ATOM 6012 C C . THR B 2 208 ? 55.44200 -4.98100 92.11100 1.000 69.24133 208 THR D C 1
ATOM 6013 O O . THR B 2 208 ? 56.00200 -4.46300 93.08200 1.000 64.85093 208 THR D O 1
ATOM 6024 N N . LYS B 2 209 ? 54.15300 -5.30400 92.10200 1.000 70.97555 209 LYS D N 1
ATOM 6025 C CA . LYS B 2 209 ? 53.33400 -5.36700 93.30700 1.000 65.83843 209 LYS D CA 1
ATOM 6026 C C . LYS B 2 209 ? 53.03900 -6.83500 93.57900 1.000 65.76991 209 LYS D C 1
ATOM 6027 O O . LYS B 2 209 ? 52.66200 -7.56900 92.66100 1.000 63.01511 209 LYS D O 1
ATOM 6046 N N . SER B 2 210 ? 53.23900 -7.26700 94.82400 1.000 67.33827 210 SER D N 1
ATOM 6047 C CA . SER B 2 210 ? 53.11600 -8.67600 95.16800 1.000 66.22926 210 SER D CA 1
ATOM 6048 C C . SER B 2 210 ? 52.49900 -8.81700 96.54900 1.000 65.75724 210 SER D C 1
ATOM 6049 O O . SER B 2 210 ? 52.47900 -7.87600 97.34400 1.000 66.77740 210 SER D O 1
ATOM 6057 N N . PHE B 2 211 ? 51.97600 -10.01100 96.81400 1.000 63.63287 211 PHE D N 1
ATOM 6058 C CA . PHE B 2 211 ? 51.51300 -10.37500 98.14400 1.000 66.95672 211 PHE D CA 1
ATOM 6059 C C . PHE B 2 211 ? 51.88300 -11.82700 98.39000 1.000 69.58312 211 PHE D C 1
ATOM 6060 O O . PHE B 2 211 ? 51.91600 -12.64100 97.46200 1.000 65.13656 211 PHE D O 1
ATOM 6077 N N . ASN B 2 212 ? 52.16500 -12.13600 99.65300 1.000 71.21100 212 ASN D N 1
ATOM 6078 C CA . ASN B 2 212 ? 52.35300 -13.50900 100.08500 1.000 76.83088 212 ASN D CA 1
ATOM 6079 C C . ASN B 2 212 ? 50.98700 -14.10300 100.39000 1.000 83.92480 212 ASN D C 1
ATOM 6080 O O . ASN B 2 212 ? 50.16700 -13.48100 101.07000 1.000 86.88911 212 ASN D O 1
ATOM 6091 N N . ARG B 2 213 ? 50.73700 -15.28800 99.85100 1.000 80.99005 213 ARG D N 1
ATOM 6092 C CA . ARG B 2 213 ? 49.45900 -15.95100 100.04300 1.000 83.83530 213 ARG D CA 1
ATOM 6093 C C . ARG B 2 213 ? 49.26600 -16.31700 101.51000 1.000 87.34389 213 ARG D C 1
ATOM 6094 O O . ARG B 2 213 ? 50.11200 -16.98400 102.11300 1.000 83.77794 213 ARG D O 1
ATOM 6115 N N . GLY B 2 214 ? 48.14500 -15.87800 102.07700 1.000 92.86371 214 GLY D N 1
ATOM 6116 C CA . GLY B 2 214 ? 47.87400 -16.06600 103.48700 1.000 97.26942 214 GLY D CA 1
ATOM 6117 C C . GLY B 2 214 ? 48.29200 -14.91800 104.37500 1.000 103.07488 214 GLY D C 1
ATOM 6118 O O . GLY B 2 214 ? 48.37700 -15.10200 105.59400 1.000 107.81745 214 GLY D O 1
ATOM 6122 N N . GLU B 2 215 ? 48.55100 -13.74100 103.80900 1.000 122.93810 215 GLU D N 1
ATOM 6123 C CA . GLU B 2 215 ? 49.01600 -12.58700 104.57200 1.000 117.99766 215 GLU D CA 1
ATOM 6124 C C . GLU B 2 215 ? 48.31000 -11.32100 104.09800 1.000 110.81871 215 GLU D C 1
ATOM 6125 O O . GLU B 2 215 ? 47.08200 -11.27400 104.02800 1.000 113.12455 215 GLU D O 1
ATOM 6129 N N . GLN C 3 1 ? 25.21700 5.00700 25.15400 1.000 74.25571 1 GLN A N 1
ATOM 6130 C CA . GLN C 3 1 ? 25.39100 3.52500 25.15200 1.000 66.58995 1 GLN A CA 1
ATOM 6131 C C . GLN C 3 1 ? 24.60400 2.85300 26.28600 1.000 61.26315 1 GLN A C 1
ATOM 6132 O O . GLN C 3 1 ? 25.04600 1.84100 26.83600 1.000 62.17472 1 GLN A O 1
ATOM 6138 N N . VAL C 3 2 ? 23.44600 3.41400 26.64000 1.000 50.83926 2 VAL A N 1
ATOM 6139 C CA . VAL C 3 2 ? 22.53100 2.71900 27.54100 1.000 47.57030 2 VAL A CA 1
ATOM 6140 C C . VAL C 3 2 ? 21.86300 1.57800 26.79000 1.000 49.61038 2 VAL A C 1
ATOM 6141 O O . VAL C 3 2 ? 21.36700 1.75300 25.66800 1.000 54.86825 2 VAL A O 1
ATOM 6154 N N . GLN C 3 3 ? 21.83500 0.40400 27.41700 1.000 47.09542 3 GLN A N 1
ATOM 6155 C CA . GLN C 3 3 ? 21.27700 -0.79600 26.81400 1.000 53.89382 3 GLN A CA 1
ATOM 6156 C C . GLN C 3 3 ? 20.41200 -1.50800 27.84000 1.000 48.38875 3 GLN A C 1
ATOM 6157 O O . GLN C 3 3 ? 20.61000 -1.36500 29.05100 1.000 44.83614 3 GLN A O 1
ATOM 6171 N N . LEU C 3 4 ? 19.44100 -2.26400 27.32700 1.000 45.47592 4 LEU A N 1
ATOM 6172 C CA . LEU C 3 4 ? 18.49600 -3.02800 28.12400 1.000 45.96571 4 LEU A CA 1
ATOM 6173 C C . LEU C 3 4 ? 18.52800 -4.49200 27.71400 1.000 47.49732 4 LEU A C 1
ATOM 6174 O O . LEU C 3 4 ? 18.75600 -4.81400 26.54400 1.000 48.26567 4 LEU A O 1
ATOM 6190 N N . GLN C 3 5 ? 18.28100 -5.37800 28.68000 1.000 43.66654 5 GLN A N 1
ATOM 6191 C CA . GLN C 3 5 ? 18.19500 -6.79500 28.37200 1.000 48.34813 5 GLN A CA 1
ATOM 6192 C C . GLN C 3 5 ? 17.27100 -7.49500 29.35300 1.000 49.56762 5 GLN A C 1
ATOM 6193 O O . GLN C 3 5 ? 17.42200 -7.35500 30.57300 1.000 44.17255 5 GLN A O 1
ATOM 6207 N N . GLU C 3 6 ? 16.35100 -8.28200 28.79900 1.000 42.00470 6 GLU A N 1
ATOM 6208 C CA . GLU C 3 6 ? 15.40200 -9.06100 29.57100 1.000 47.65268 6 GLU A CA 1
ATOM 6209 C C . GLU C 3 6 ? 16.04500 -10.37000 30.00400 1.000 50.27812 6 GLU A C 1
ATOM 6210 O O . GLU C 3 6 ? 16.88000 -10.93800 29.29900 1.000 48.63039 6 GLU A O 1
ATOM 6222 N N . SER C 3 7 ? 15.65200 -10.83800 31.18300 1.000 50.05904 7 SER A N 1
ATOM 6223 C CA . SER C 3 7 ? 16.00400 -12.16100 31.66100 1.000 50.75931 7 SER A CA 1
ATOM 6224 C C . SER C 3 7 ? 14.83100 -12.70600 32.45700 1.000 53.31918 7 SER A C 1
ATOM 6225 O O . SER C 3 7 ? 14.08000 -11.95500 33.08700 1.000 48.34713 7 SER A O 1
ATOM 6233 N N . GLY C 3 8 ? 14.67800 -14.02300 32.40100 1.000 62.12170 8 GLY A N 1
ATOM 6234 C CA . GLY C 3 8 ? 13.64500 -14.71700 33.13000 1.000 67.41142 8 GLY A CA 1
ATOM 6235 C C . GLY C 3 8 ? 13.26800 -16.00600 32.42700 1.000 68.07461 8 GLY A C 1
ATOM 6236 O O . GLY C 3 8 ? 13.67700 -16.24100 31.28700 1.000 69.91060 8 GLY A O 1
ATOM 6240 N N . PRO C 3 9 ? 12.49700 -16.87400 33.09100 1.000 81.17993 9 PRO A N 1
ATOM 6241 C CA . PRO C 3 9 ? 12.17100 -18.17700 32.49000 1.000 78.50129 9 PRO A CA 1
ATOM 6242 C C . PRO C 3 9 ? 11.41700 -18.04600 31.17400 1.000 75.03663 9 PRO A C 1
ATOM 6243 O O . PRO C 3 9 ? 10.52200 -17.21200 31.02800 1.000 71.66802 9 PRO A O 1
ATOM 6254 N N . GLY C 3 10 ? 11.78900 -18.89000 30.21300 1.000 69.13460 10 GLY A N 1
ATOM 6255 C CA . GLY C 3 10 ? 11.11200 -18.97600 28.93900 1.000 64.02987 10 GLY A CA 1
ATOM 6256 C C . GLY C 3 10 ? 9.88800 -19.86100 28.92600 1.000 64.69679 10 GLY A C 1
ATOM 6257 O O . GLY C 3 10 ? 9.20700 -19.93600 27.90000 1.000 62.97730 10 GLY A O 1
ATOM 6261 N N . LEU C 3 11 ? 9.57700 -20.52900 30.03900 1.000 66.20693 11 LEU A N 1
ATOM 6262 C CA . LEU C 3 11 ? 8.46500 -21.46700 30.12400 1.000 65.16768 11 LEU A CA 1
ATOM 6263 C C . LEU C 3 11 ? 7.76500 -21.30500 31.46200 1.000 66.03453 11 LEU A C 1
ATOM 6264 O O . LEU C 3 11 ? 8.40600 -21.40700 32.51100 1.000 66.92488 11 LEU A O 1
ATOM 6280 N N . VAL C 3 12 ? 6.45100 -21.10300 31.41700 1.000 64.18811 12 VAL A N 1
ATOM 6281 C CA . VAL C 3 12 ? 5.62600 -20.92500 32.60600 1.000 65.02010 12 VAL A CA 1
ATOM 6282 C C . VAL C 3 12 ? 4.41100 -21.82700 32.46700 1.000 64.21335 12 VAL A C 1
ATOM 6283 O O . VAL C 3 12 ? 3.77700 -21.85900 31.40800 1.000 65.77760 12 VAL A O 1
ATOM 6296 N N . LYS C 3 13 ? 4.09200 -22.55700 33.51100 1.000 68.16604 13 LYS A N 1
ATOM 6297 C CA . LYS C 3 13 ? 2.88500 -23.36200 33.43800 1.000 67.42322 13 LYS A CA 1
ATOM 6298 C C . LYS C 3 13 ? 1.65700 -22.46300 33.59900 1.000 67.43246 13 LYS A C 1
ATOM 6299 O O . LYS C 3 13 ? 1.72600 -21.42800 34.26800 1.000 66.89571 13 LYS A O 1
ATOM 6318 N N . PRO C 3 14 ? 0.52400 -22.81500 32.98300 1.000 67.51959 14 PRO A N 1
ATOM 6319 C CA . PRO C 3 14 ? -0.66600 -21.96600 33.12900 1.000 70.24441 14 PRO A CA 1
ATOM 6320 C C . PRO C 3 14 ? -1.13500 -21.92600 34.57700 1.000 70.31484 14 PRO A C 1
ATOM 6321 O O . PRO C 3 14 ? -1.06300 -22.92000 35.29900 1.000 70.18632 14 PRO A O 1
ATOM 6332 N N . SER C 3 15 ? -1.59400 -20.74700 34.99600 1.000 74.57535 15 SER A N 1
ATOM 6333 C CA . SER C 3 15 ? -2.04100 -20.37300 36.33300 1.000 75.84855 15 SER A CA 1
ATOM 6334 C C . SER C 3 15 ? -0.86600 -20.00700 37.24700 1.000 75.18921 15 SER A C 1
ATOM 6335 O O . SER C 3 15 ? -1.09900 -19.44100 38.31700 1.000 79.36836 15 SER A O 1
ATOM 6343 N N . GLU C 3 16 ? 0.37900 -20.30800 36.87400 1.000 71.24816 16 GLU A N 1
ATOM 6344 C CA . GLU C 3 16 ? 1.54000 -19.87900 37.63600 1.000 67.18439 16 GLU A CA 1
ATOM 6345 C C . GLU C 3 16 ? 1.91200 -18.46000 37.22000 1.000 65.27439 16 GLU A C 1
ATOM 6346 O O . GLU C 3 16 ? 1.29500 -17.86900 36.32900 1.000 66.01323 16 GLU A O 1
ATOM 6358 N N . THR C 3 17 ? 2.92000 -17.89200 37.87500 1.000 63.43343 17 THR A N 1
ATOM 6359 C CA . THR C 3 17 ? 3.25900 -16.48700 37.69800 1.000 63.20535 17 THR A CA 1
ATOM 6360 C C . THR C 3 17 ? 4.46000 -16.35100 36.77500 1.000 61.99481 17 THR A C 1
ATOM 6361 O O . THR C 3 17 ? 5.49400 -16.99400 36.98400 1.000 60.70688 17 THR A O 1
ATOM 6372 N N . LEU C 3 18 ? 4.30800 -15.51300 35.75800 1.000 58.05780 18 LEU A N 1
ATOM 6373 C CA . LEU C 3 18 ? 5.42100 -15.10000 34.92400 1.000 58.91176 18 LEU A CA 1
ATOM 6374 C C . LEU C 3 18 ? 6.17900 -13.98200 35.62500 1.000 54.66835 18 LEU A C 1
ATOM 6375 O O . LEU C 3 18 ? 5.58000 -12.99100 36.05800 1.000 53.35045 18 LEU A O 1
ATOM 6391 N N . SER C 3 19 ? 7.49900 -14.12600 35.70800 1.000 51.17267 19 SER A N 1
ATOM 6392 C CA . SER C 3 19 ? 8.35500 -13.08500 36.25600 1.000 54.56969 19 SER A CA 1
ATOM 6393 C C . SER C 3 19 ? 9.52900 -12.86400 35.31800 1.000 50.17828 19 SER A C 1
ATOM 6394 O O . SER C 3 19 ? 10.13900 -13.82000 34.83000 1.000 54.04159 19 SER A O 1
ATOM 6402 N N . LEU C 3 20 ? 9.83300 -11.59500 35.07600 1.000 46.71624 20 LEU A N 1
ATOM 6403 C CA . LEU C 3 20 ? 10.92400 -11.18800 34.21300 1.000 49.32530 20 LEU A CA 1
ATOM 6404 C C . LEU C 3 20 ? 11.63100 -10.00600 34.84700 1.000 45.61522 20 LEU A C 1
ATOM 6405 O O . LEU C 3 20 ? 11.03100 -9.23400 35.59700 1.000 48.09202 20 LEU A O 1
ATOM 6421 N N . THR C 3 21 ? 12.89800 -9.85000 34.48800 1.000 46.94562 21 THR A N 1
ATOM 6422 C CA . THR C 3 21 ? 13.73000 -8.75600 34.95000 1.000 48.45030 21 THR A CA 1
ATOM 6423 C C . THR C 3 21 ? 14.44300 -8.13900 33.75900 1.000 43.31270 21 THR A C 1
ATOM 6424 O O . THR C 3 21 ? 14.98200 -8.85900 32.91900 1.000 48.49626 21 THR A O 1
ATOM 6435 N N . CYS C 3 22 ? 14.45000 -6.81000 33.70600 1.000 44.87241 22 CYS A N 1
ATOM 6436 C CA . CYS C 3 22 ? 15.24200 -6.04500 32.75200 1.000 42.89331 22 CYS A CA 1
ATOM 6437 C C . CYS C 3 22 ? 16.43900 -5.44300 33.47600 1.000 46.45650 22 CYS A C 1
ATOM 6438 O O . CYS C 3 22 ? 16.28700 -4.85100 34.54900 1.000 44.49702 22 CYS A O 1
ATOM 6445 N N . THR C 3 23 ? 17.62000 -5.59600 32.89300 1.000 43.26632 23 THR A N 1
ATOM 6446 C CA . THR C 3 23 ? 18.85100 -5.04200 33.43700 1.000 48.70693 23 THR A CA 1
ATOM 6447 C C . THR C 3 23 ? 19.29900 -3.88500 32.55200 1.000 49.21133 23 THR A C 1
ATOM 6448 O O . THR C 3 23 ? 19.47900 -4.05400 31.33900 1.000 45.81260 23 THR A O 1
ATOM 6459 N N . VAL C 3 24 ? 19.47300 -2.72100 33.16300 1.000 47.05059 24 VAL A N 1
ATOM 6460 C CA . VAL C 3 24 ? 19.97500 -1.53300 32.48700 1.000 42.53035 24 VAL A CA 1
ATOM 6461 C C . VAL C 3 24 ? 21.48900 -1.47900 32.64600 1.000 48.16214 24 VAL A C 1
ATOM 6462 O O . VAL C 3 24 ? 22.01100 -1.66100 33.75200 1.000 47.72669 24 VAL A O 1
ATOM 6475 N N . SER C 3 25 ? 22.19300 -1.23100 31.54300 1.000 42.77520 25 SER A N 1
ATOM 6476 C CA . SER C 3 25 ? 23.64400 -1.10300 31.52200 1.000 49.39916 25 SER A CA 1
ATOM 6477 C C . SER C 3 25 ? 24.00400 0.21900 30.85300 1.000 50.85713 25 SER A C 1
ATOM 6478 O O . SER C 3 25 ? 23.17000 0.86000 30.20900 1.000 50.87687 25 SER A O 1
ATOM 6486 N N . GLY C 3 26 ? 25.25900 0.62800 31.00200 1.000 46.44927 26 GLY A N 1
ATOM 6487 C CA . GLY C 3 26 ? 25.73800 1.82500 30.34200 1.000 47.35096 26 GLY A CA 1
ATOM 6488 C C . GLY C 3 26 ? 25.32500 3.13800 30.97100 1.000 50.98445 26 GLY A C 1
ATOM 6489 O O . GLY C 3 26 ? 25.61600 4.19500 30.39600 1.000 51.84341 26 GLY A O 1
ATOM 6493 N N . GLY C 3 27 ? 24.67400 3.11300 32.12600 1.000 53.16837 27 GLY A N 1
ATOM 6494 C CA . GLY C 3 27 ? 24.23600 4.32000 32.80200 1.000 53.17648 27 GLY A CA 1
ATOM 6495 C C . GLY C 3 27 ? 23.17300 4.01500 33.83200 1.000 52.05797 27 GLY A C 1
ATOM 6496 O O . GLY C 3 27 ? 22.46200 3.01300 33.75900 1.000 49.34867 27 GLY A O 1
ATOM 6500 N N . SER C 3 28 ? 23.06700 4.90200 34.82300 1.000 51.71290 28 SER A N 1
ATOM 6501 C CA . SER C 3 28 ? 22.10100 4.70700 35.89800 1.000 47.32935 28 SER A CA 1
ATOM 6502 C C . SER C 3 28 ? 20.67200 4.92400 35.40300 1.000 50.51171 28 SER A C 1
ATOM 6503 O O . SER C 3 28 ? 20.37400 5.90500 34.72000 1.000 47.88265 28 SER A O 1
ATOM 6511 N N . MET C 3 29 ? 19.77100 4.01900 35.79400 1.000 43.94318 29 MET A N 1
ATOM 6512 C CA . MET C 3 29 ? 18.36200 4.15200 35.43800 1.000 44.58585 29 MET A CA 1
ATOM 6513 C C . MET C 3 29 ? 17.65500 5.26200 36.21200 1.000 47.95637 29 MET A C 1
ATOM 6514 O O . MET C 3 29 ? 16.49600 5.56100 35.90300 1.000 43.64058 29 MET A O 1
ATOM 6528 N N . SER C 3 30 ? 18.31600 5.85800 37.20200 1.000 43.55768 30 SER A N 1
ATOM 6529 C CA . SER C 3 30 ? 17.65500 6.71600 38.18200 1.000 50.20668 30 SER A CA 1
ATOM 6530 C C . SER C 3 30 ? 16.98000 7.91800 37.54300 1.000 42.74875 30 SER A C 1
ATOM 6531 O O . SER C 3 30 ? 17.57400 8.61000 36.71100 1.000 43.91599 30 SER A O 1
ATOM 6539 N N . SER C 3 31 ? 15.73800 8.16800 37.96200 1.000 43.10806 31 SER A N 1
ATOM 6540 C CA . SER C 3 31 ? 14.93500 9.30700 37.52000 1.000 43.61506 31 SER A CA 1
ATOM 6541 C C . SER C 3 31 ? 14.56700 9.23700 36.03000 1.000 41.35921 31 SER A C 1
ATOM 6542 O O . SER C 3 31 ? 14.46400 10.27200 35.37000 1.000 40.97390 31 SER A O 1
ATOM 6550 N N . TYR C 3 32 ? 14.37200 8.03100 35.49000 1.000 44.35275 32 TYR A N 1
ATOM 6551 C CA . TYR C 3 32 ? 13.75400 7.81800 34.18200 1.000 39.47615 32 TYR A CA 1
ATOM 6552 C C . TYR C 3 32 ? 12.57200 6.86200 34.31000 1.000 40.45543 32 TYR A C 1
ATOM 6553 O O . TYR C 3 32 ? 12.50500 6.04000 35.22900 1.000 42.98108 32 TYR A O 1
ATOM 6571 N N . TYR C 3 33 ? 11.63700 6.97600 33.36800 1.000 36.85838 33 TYR A N 1
ATOM 6572 C CA . TYR C 3 33 ? 10.49000 6.07900 33.29300 1.000 37.38393 33 TYR A CA 1
ATOM 6573 C C . TYR C 3 33 ? 10.84100 4.85100 32.46000 1.000 38.26497 33 TYR A C 1
ATOM 6574 O O . TYR C 3 33 ? 11.54500 4.94600 31.45100 1.000 41.20882 33 TYR A O 1
ATOM 6592 N N . TRP C 3 34 ? 10.33800 3.69900 32.88800 1.000 39.88732 34 TRP A N 1
ATOM 6593 C CA . TRP C 3 34 ? 10.59700 2.42300 32.24500 1.000 36.06250 34 TRP A CA 1
ATOM 6594 C C . TRP C 3 34 ? 9.27000 1.71300 31.99900 1.000 40.44946 34 TRP A C 1
ATOM 6595 O O . TRP C 3 34 ? 8.23300 2.08500 32.55400 1.000 42.49679 34 TRP A O 1
ATOM 6616 N N . GLY C 3 35 ? 9.29100 0.70000 31.13400 1.000 37.20164 35 GLY A N 1
ATOM 6617 C CA . GLY C 3 35 ? 8.06400 -0.01700 30.85000 1.000 37.26389 35 GLY A CA 1
ATOM 6618 C C . GLY C 3 35 ? 8.32400 -1.38700 30.27100 1.000 38.31281 35 GLY A C 1
ATOM 6619 O O . GLY C 3 35 ? 9.46800 -1.78700 30.03500 1.000 36.77938 35 GLY A O 1
ATOM 6623 N N . TRP C 3 36 ? 7.22500 -2.10700 30.04900 1.000 41.77651 36 TRP A N 1
ATOM 6624 C CA . TRP C 3 36 ? 7.22800 -3.39800 29.37900 1.000 41.59565 36 TRP A CA 1
ATOM 6625 C C . TRP C 3 36 ? 6.21100 -3.36100 28.25200 1.000 39.99702 36 TRP A C 1
ATOM 6626 O O . TRP C 3 36 ? 5.11700 -2.81100 28.41700 1.000 36.70456 36 TRP A O 1
ATOM 6647 N N . ILE C 3 37 ? 6.58800 -3.95700 27.12100 1.000 39.52026 37 ILE A N 1
ATOM 6648 C CA . ILE C 3 37 ? 5.72600 -4.08700 25.95500 1.000 39.50630 37 ILE A CA 1
ATOM 6649 C C . ILE C 3 37 ? 5.83600 -5.52000 25.46500 1.000 36.49588 37 ILE A C 1
ATOM 6650 O O . ILE C 3 37 ? 6.91200 -6.12600 25.48000 1.000 36.60506 37 ILE A O 1
ATOM 6666 N N . ARG C 3 38 ? 4.72000 -6.03000 24.98500 1.000 39.26609 38 ARG A N 1
ATOM 6667 C CA . ARG C 3 38 ? 4.47900 -7.42800 24.67500 1.000 42.80073 38 ARG A CA 1
ATOM 6668 C C . ARG C 3 38 ? 4.03200 -7.55600 23.22000 1.000 43.53383 38 ARG A C 1
ATOM 6669 O O . ARG C 3 38 ? 3.30300 -6.69800 22.72200 1.000 46.15360 38 ARG A O 1
ATOM 6690 N N . GLN C 3 39 ? 4.46600 -8.62400 22.54600 1.000 46.01754 39 GLN A N 1
ATOM 6691 C CA . GLN C 3 39 ? 4.14300 -8.87000 21.13800 1.000 45.63334 39 GLN A CA 1
ATOM 6692 C C . GLN C 3 39 ? 3.70500 -10.32200 21.00700 1.000 48.02240 39 GLN A C 1
ATOM 6693 O O . GLN C 3 39 ? 4.55500 -11.22500 20.92000 1.000 41.49051 39 GLN A O 1
ATOM 6707 N N . PRO C 3 40 ? 2.40700 -10.60200 20.99800 1.000 50.82910 40 PRO A N 1
ATOM 6708 C CA . PRO C 3 40 ? 1.99700 -12.00700 20.88100 1.000 60.72207 40 PRO A CA 1
ATOM 6709 C C . PRO C 3 40 ? 2.00400 -12.49200 19.43800 1.000 69.15478 40 PRO A C 1
ATOM 6710 O O . PRO C 3 40 ? 2.54200 -11.82100 18.55200 1.000 65.43220 40 PRO A O 1
ATOM 6721 N N . ALA C 3 41 ? 1.41700 -13.67000 19.20800 1.000 77.58517 41 ALA A N 1
ATOM 6722 C CA . ALA C 3 41 ? 1.36100 -14.25800 17.87200 1.000 87.70717 41 ALA A CA 1
ATOM 6723 C C . ALA C 3 41 ? 0.70300 -13.33300 16.85400 1.000 93.29237 41 ALA A C 1
ATOM 6724 O O . ALA C 3 41 ? 1.09600 -13.32800 15.68200 1.000 104.83476 41 ALA A O 1
ATOM 6731 N N . GLY C 3 42 ? -0.28300 -12.53900 17.27200 1.000 90.88882 42 GLY A N 1
ATOM 6732 C CA . GLY C 3 42 ? -0.98800 -11.65400 16.35200 1.000 100.85124 42 GLY A CA 1
ATOM 6733 C C . GLY C 3 42 ? -0.13500 -10.56000 15.72300 1.000 99.25148 42 GLY A C 1
ATOM 6734 O O . GLY C 3 42 ? -0.63000 -9.85700 14.83300 1.000 95.11458 42 GLY A O 1
ATOM 6738 N N . ARG C 3 43 ? 1.10900 -10.38200 16.16900 1.000 111.93042 43 ARG A N 1
ATOM 6739 C CA . ARG C 3 43 ? 2.09600 -9.43100 15.67100 1.000 90.70857 43 ARG A CA 1
ATOM 6740 C C . ARG C 3 43 ? 1.86700 -8.02100 16.22200 1.000 74.31401 43 ARG A C 1
ATOM 6741 O O . ARG C 3 43 ? 2.74000 -7.16800 16.05700 1.000 67.52674 43 ARG A O 1
ATOM 6745 N N . GLY C 3 44 ? 0.73900 -7.73600 16.86300 1.000 69.40025 44 GLY A N 1
ATOM 6746 C CA . GLY C 3 44 ? 0.54100 -6.41900 17.43000 1.000 65.77250 44 GLY A CA 1
ATOM 6747 C C . GLY C 3 44 ? 1.47200 -6.18100 18.60000 1.000 54.81957 44 GLY A C 1
ATOM 6748 O O . GLY C 3 44 ? 2.17000 -7.07900 19.06300 1.000 59.07442 44 GLY A O 1
ATOM 6752 N N . LEU C 3 45 ? 1.49500 -4.93700 19.07300 1.000 53.02814 45 LEU A N 1
ATOM 6753 C CA . LEU C 3 45 ? 2.26300 -4.54800 20.24900 1.000 49.22922 45 LEU A CA 1
ATOM 6754 C C . LEU C 3 45 ? 1.28900 -4.07500 21.31700 1.000 54.44375 45 LEU A C 1
ATOM 6755 O O . LEU C 3 45 ? 0.45300 -3.20100 21.05500 1.000 51.61750 45 LEU A O 1
ATOM 6771 N N . GLU C 3 46 ? 1.38100 -4.68100 22.50200 1.000 48.80737 46 GLU A N 1
ATOM 6772 C CA . GLU C 3 46 ? 0.52500 -4.37300 23.64100 1.000 48.51961 46 GLU A CA 1
ATOM 6773 C C . GLU C 3 46 ? 1.37800 -3.77800 24.75100 1.000 46.56942 46 GLU A C 1
ATOM 6774 O O . GLU C 3 46 ? 2.28400 -4.44300 25.26300 1.000 44.11736 46 GLU A O 1
ATOM 6786 N N . TRP C 3 47 ? 1.05800 -2.55400 25.14600 1.000 43.60410 47 TRP A N 1
ATOM 6787 C CA . TRP C 3 47 ? 1.73700 -1.89600 26.25100 1.000 44.53598 47 TRP A CA 1
ATOM 6788 C C . TRP C 3 47 ? 1.22900 -2.46700 27.56800 1.000 46.00852 47 TRP A C 1
ATOM 6789 O O . TRP C 3 47 ? 0.01600 -2.55100 27.78600 1.000 47.06528 47 TRP A O 1
ATOM 6810 N N . ILE C 3 48 ? 2.15100 -2.88400 28.43200 1.000 44.19879 48 ILE A N 1
ATOM 6811 C CA . ILE C 3 48 ? 1.79800 -3.54100 29.68800 1.000 43.83055 48 ILE A CA 1
ATOM 6812 C C . ILE C 3 48 ? 1.74900 -2.54000 30.84000 1.000 44.85954 48 ILE A C 1
ATOM 6813 O O . ILE C 3 48 ? 0.79600 -2.53100 31.61600 1.000 45.91916 48 ILE A O 1
ATOM 6829 N N . GLY C 3 49 ? 2.74900 -1.67400 30.96800 1.000 43.02599 49 GLY A N 1
ATOM 6830 C CA . GLY C 3 49 ? 2.71400 -0.66900 32.01700 1.000 43.45799 49 GLY A CA 1
ATOM 6831 C C . GLY C 3 49 ? 3.98400 0.14700 32.03000 1.000 41.88186 49 GLY A C 1
ATOM 6832 O O . GLY C 3 49 ? 4.95600 -0.16500 31.33600 1.000 41.35704 49 GLY A O 1
ATOM 6836 N N . ARG C 3 50 ? 3.94600 1.21500 32.83500 1.000 39.93695 50 ARG A N 1
ATOM 6837 C CA . ARG C 3 50 ? 5.05700 2.13700 33.03300 1.000 38.50373 50 ARG A CA 1
ATOM 6838 C C . ARG C 3 50 ? 5.39100 2.21300 34.52100 1.000 44.68197 50 ARG A C 1
ATOM 6839 O O . ARG C 3 50 ? 4.49100 2.22100 35.36200 1.000 40.35557 50 ARG A O 1
ATOM 6860 N N . ILE C 3 51 ? 6.68300 2.28600 34.83700 1.000 40.01755 51 ILE A N 1
ATOM 6861 C CA . ILE C 3 51 ? 7.15600 2.38400 36.21600 1.000 44.38063 51 ILE A CA 1
ATOM 6862 C C . ILE C 3 51 ? 8.24000 3.44800 36.28200 1.000 39.37974 51 ILE A C 1
ATOM 6863 O O . ILE C 3 51 ? 9.13500 3.48500 35.43000 1.000 38.11590 51 ILE A O 1
ATOM 6879 N N . PHE C 3 52 ? 8.12000 4.34400 37.25600 1.000 40.93023 52 PHE A N 1
ATOM 6880 C CA . PHE C 3 52 ? 9.13100 5.34400 37.56600 1.000 40.69931 52 PHE A CA 1
ATOM 6881 C C . PHE C 3 52 ? 9.97900 4.85200 38.74400 1.000 46.24527 52 PHE A C 1
ATOM 6882 O O . PHE C 3 52 ? 9.57900 3.95700 39.49200 1.000 44.26975 52 PHE A O 1
ATOM 6899 N N . THR C 3 53 ? 11.17100 5.43700 38.88900 1.000 43.84863 53 THR A N 1
ATOM 6900 C CA . THR C 3 53 ? 12.14100 4.96200 39.87600 1.000 46.54192 53 THR A CA 1
ATOM 6901 C C . THR C 3 53 ? 11.80100 5.37300 41.30700 1.000 48.68898 53 THR A C 1
ATOM 6902 O O . THR C 3 53 ? 12.57900 5.07400 42.22500 1.000 48.83545 53 THR A O 1
ATOM 6913 N N . THR C 3 54 ? 10.66800 6.04400 41.51700 1.000 47.27115 54 THR A N 1
ATOM 6914 C CA . THR C 3 54 ? 10.04700 6.11500 42.82900 1.000 46.94167 54 THR A CA 1
ATOM 6915 C C . THR C 3 54 ? 9.23000 4.87000 43.15200 1.000 46.71592 54 THR A C 1
ATOM 6916 O O . THR C 3 54 ? 8.76300 4.74000 44.29000 1.000 49.05813 54 THR A O 1
ATOM 6927 N N . GLY C 3 55 ? 9.05200 3.95700 42.19000 1.000 47.59868 55 GLY A N 1
ATOM 6928 C CA . GLY C 3 55 ? 8.18700 2.80800 42.35700 1.000 47.51758 55 GLY A CA 1
ATOM 6929 C C . GLY C 3 55 ? 6.74300 3.01800 41.94400 1.000 45.54530 55 GLY A C 1
ATOM 6930 O O . GLY C 3 55 ? 5.96500 2.05600 41.96400 1.000 48.78462 55 GLY A O 1
ATOM 6934 N N . SER C 3 56 ? 6.35800 4.23600 41.57100 1.000 47.54505 56 SER A N 1
ATOM 6935 C CA . SER C 3 56 ? 4.99600 4.48700 41.11000 1.000 53.80850 56 SER A CA 1
ATOM 6936 C C . SER C 3 56 ? 4.77500 3.87300 39.72900 1.000 44.88619 56 SER A C 1
ATOM 6937 O O . SER C 3 56 ? 5.67800 3.85700 38.88700 1.000 42.73379 56 SER A O 1
ATOM 6945 N N . THR C 3 57 ? 3.56000 3.37800 39.49800 1.000 42.26983 57 THR A N 1
ATOM 6946 C CA . THR C 3 57 ? 3.24500 2.60200 38.31200 1.000 47.31596 57 THR A CA 1
ATOM 6947 C C . THR C 3 57 ? 1.93800 3.08100 37.69200 1.000 42.60066 57 THR A C 1
ATOM 6948 O O . THR C 3 57 ? 1.08600 3.66800 38.36500 1.000 41.72355 57 THR A O 1
ATOM 6959 N N . ILE C 3 58 ? 1.80500 2.82600 36.38900 1.000 47.87639 58 ILE A N 1
ATOM 6960 C CA . ILE C 3 58 ? 0.53700 2.89200 35.66200 1.000 47.13606 58 ILE A CA 1
ATOM 6961 C C . ILE C 3 58 ? 0.47100 1.65100 34.78100 1.000 43.99237 58 ILE A C 1
ATOM 6962 O O . ILE C 3 58 ? 1.37800 1.41200 33.97400 1.000 41.66072 58 ILE A O 1
ATOM 6978 N N . TYR C 3 59 ? -0.56900 0.84900 34.96300 1.000 43.65477 59 TYR A N 1
ATOM 6979 C CA . TYR C 3 59 ? -0.72700 -0.41400 34.26400 1.000 47.60595 59 TYR A CA 1
ATOM 6980 C C . TYR C 3 59 ? -1.81800 -0.31700 33.20900 1.000 49.90851 59 TYR A C 1
ATOM 6981 O O . TYR C 3 59 ? -2.72600 0.51800 33.28300 1.000 44.06570 59 TYR A O 1
ATOM 6999 N N . ASN C 3 60 ? -1.70000 -1.19500 32.21600 1.000 48.00599 60 ASN A N 1
ATOM 7000 C CA . ASN C 3 60 ? -2.78900 -1.44700 31.28800 1.000 55.80696 60 ASN A CA 1
ATOM 7001 C C . ASN C 3 60 ? -3.95500 -2.10000 32.02800 1.000 59.35804 60 ASN A C 1
ATOM 7002 O O . ASN C 3 60 ? -3.78300 -3.11600 32.70400 1.000 60.34657 60 ASN A O 1
ATOM 7012 N N . ALA C 3 61 ? -5.14600 -1.51800 31.87700 1.000 57.90336 61 ALA A N 1
ATOM 7013 C CA . ALA C 3 61 ? -6.29800 -1.92100 32.68000 1.000 62.96092 61 ALA A CA 1
ATOM 7014 C C . ALA C 3 61 ? -6.73800 -3.36100 32.43300 1.000 64.70120 61 ALA A C 1
ATOM 7015 O O . ALA C 3 61 ? -7.35700 -3.96200 33.31800 1.000 66.00022 61 ALA A O 1
ATOM 7022 N N . SER C 3 62 ? -6.48900 -3.92800 31.24800 1.000 71.46248 62 SER A N 1
ATOM 7023 C CA . SER C 3 62 ? -6.87200 -5.32100 31.03900 1.000 73.72411 62 SER A CA 1
ATOM 7024 C C . SER C 3 62 ? -6.08800 -6.24700 31.96300 1.000 74.02678 62 SER A C 1
ATOM 7025 O O . SER C 3 62 ? -6.64300 -7.20400 32.51700 1.000 75.24651 62 SER A O 1
ATOM 7029 N N . LEU C 3 63 ? -4.80800 -5.95700 32.17300 1.000 75.99014 63 LEU A N 1
ATOM 7030 C CA . LEU C 3 63 ? -3.94200 -6.78600 32.99800 1.000 77.15932 63 LEU A CA 1
ATOM 7031 C C . LEU C 3 63 ? -3.76900 -6.27900 34.42600 1.000 83.88205 63 LEU A C 1
ATOM 7032 O O . LEU C 3 63 ? -3.03700 -6.91400 35.19100 1.000 85.09195 63 LEU A O 1
ATOM 7048 N N . ASN C 3 64 ? -4.40100 -5.15500 34.79700 1.000 91.79426 64 ASN A N 1
ATOM 7049 C CA . ASN C 3 64 ? -4.07100 -4.47400 36.05300 1.000 99.93961 64 ASN A CA 1
ATOM 7050 C C . ASN C 3 64 ? -4.22300 -5.39700 37.25800 1.000 101.52106 64 ASN A C 1
ATOM 7051 O O . ASN C 3 64 ? -3.41700 -5.34100 38.19500 1.000 95.07671 64 ASN A O 1
ATOM 7062 N N . SER C 3 65 ? -5.23600 -6.26400 37.24200 1.000 81.55867 65 SER A N 1
ATOM 7063 C CA . SER C 3 65 ? -5.46800 -7.15600 38.37200 1.000 79.70379 65 SER A CA 1
ATOM 7064 C C . SER C 3 65 ? -4.28900 -8.09500 38.60300 1.000 79.08912 65 SER A C 1
ATOM 7065 O O . SER C 3 65 ? -3.94600 -8.39300 39.75300 1.000 81.04669 65 SER A O 1
ATOM 7073 N N . ARG C 3 66 ? -3.65100 -8.56200 37.52500 1.000 69.96471 66 ARG A N 1
ATOM 7074 C CA . ARG C 3 66 ? -2.65500 -9.62300 37.59800 1.000 63.54627 66 ARG A CA 1
ATOM 7075 C C . ARG C 3 66 ? -1.22800 -9.14900 37.36900 1.000 64.10914 66 ARG A C 1
ATOM 7076 O O . ARG C 3 66 ? -0.30400 -9.96600 37.45800 1.000 60.00155 66 ARG A O 1
ATOM 7097 N N . VAL C 3 67 ? -1.02100 -7.87300 37.06500 1.000 61.52109 67 VAL A N 1
ATOM 7098 C CA . VAL C 3 67 ? 0.29200 -7.36500 36.70000 1.000 57.98467 67 VAL A CA 1
ATOM 7099 C C . VAL C 3 67 ? 0.83100 -6.51600 37.83900 1.000 53.54872 67 VAL A C 1
ATOM 7100 O O . VAL C 3 67 ? 0.08000 -5.84000 38.54700 1.000 58.18176 67 VAL A O 1
ATOM 7113 N N . SER C 3 68 ? 2.14900 -6.54000 37.99900 1.000 51.24819 68 SER A N 1
ATOM 7114 C CA . SER C 3 68 ? 2.82300 -5.61800 38.89600 1.000 54.44079 68 SER A CA 1
ATOM 7115 C C . SER C 3 68 ? 4.24600 -5.43500 38.39900 1.000 51.19369 68 SER A C 1
ATOM 7116 O O . SER C 3 68 ? 4.79900 -6.30300 37.72000 1.000 47.48175 68 SER A O 1
ATOM 7124 N N . MET C 3 69 ? 4.81800 -4.28400 38.72200 1.000 50.34678 69 MET A N 1
ATOM 7125 C CA . MET C 3 69 ? 6.18400 -3.95400 38.36300 1.000 48.62186 69 MET A CA 1
ATOM 7126 C C . MET C 3 69 ? 6.89200 -3.39100 39.58700 1.000 49.21674 69 MET A C 1
ATOM 7127 O O . MET C 3 69 ? 6.27600 -2.75100 40.44100 1.000 44.99803 69 MET A O 1
ATOM 7141 N N . SER C 3 70 ? 8.19700 -3.62900 39.65300 1.000 45.32240 70 SER A N 1
ATOM 7142 C CA . SER C 3 70 ? 9.02200 -3.13100 40.73800 1.000 52.34500 70 SER A CA 1
ATOM 7143 C C . SER C 3 70 ? 10.36700 -2.69900 40.17200 1.000 50.28987 70 SER A C 1
ATOM 7144 O O . SER C 3 70 ? 10.78900 -3.14100 39.10200 1.000 48.86159 70 SER A O 1
ATOM 7152 N N . VAL C 3 71 ? 11.04300 -1.83500 40.91700 1.000 52.11961 71 VAL A N 1
ATOM 7153 C CA . VAL C 3 71 ? 12.29300 -1.23100 40.48500 1.000 53.96020 71 VAL A CA 1
ATOM 7154 C C . VAL C 3 71 ? 13.27200 -1.28700 41.65000 1.000 49.42074 71 VAL A C 1
ATOM 7155 O O . VAL C 3 71 ? 12.87500 -1.16200 42.81100 1.000 51.17757 71 VAL A O 1
ATOM 7168 N N . ASP C 3 72 ? 14.55200 -1.48000 41.33200 1.000 50.95164 72 ASP A N 1
ATOM 7169 C CA . ASP C 3 72 ? 15.63800 -1.45700 42.31000 1.000 52.87035 72 ASP A CA 1
ATOM 7170 C C . ASP C 3 72 ? 16.79500 -0.72100 41.65000 1.000 52.06486 72 ASP A C 1
ATOM 7171 O O . ASP C 3 72 ? 17.57300 -1.32700 40.90900 1.000 49.95293 72 ASP A O 1
ATOM 7180 N N . THR C 3 73 ? 16.93700 0.57000 41.94800 1.000 52.73869 73 THR A N 1
ATOM 7181 C CA . THR C 3 73 ? 17.95200 1.33200 41.23400 1.000 50.22512 73 THR A CA 1
ATOM 7182 C C . THR C 3 73 ? 19.36200 0.94500 41.65400 1.000 53.11239 73 THR A C 1
ATOM 7183 O O . THR C 3 73 ? 20.30300 1.21500 40.90700 1.000 49.85568 73 THR A O 1
ATOM 7194 N N . SER C 3 74 ? 19.54300 0.32800 42.82800 1.000 49.34911 74 SER A N 1
ATOM 7195 C CA . SER C 3 74 ? 20.89800 -0.03400 43.21700 1.000 53.97168 74 SER A CA 1
ATOM 7196 C C . SER C 3 74 ? 21.39400 -1.25500 42.44900 1.000 55.51485 74 SER A C 1
ATOM 7197 O O . SER C 3 74 ? 22.60900 -1.46200 42.35600 1.000 59.91003 74 SER A O 1
ATOM 7205 N N . LYS C 3 75 ? 20.48600 -2.06400 41.90500 1.000 55.11146 75 LYS A N 1
ATOM 7206 C CA . LYS C 3 75 ? 20.82500 -3.11100 40.95200 1.000 52.19140 75 LYS A CA 1
ATOM 7207 C C . LYS C 3 75 ? 20.68000 -2.65500 39.50400 1.000 50.67676 75 LYS A C 1
ATOM 7208 O O . LYS C 3 75 ? 21.07900 -3.39000 38.59700 1.000 48.71227 75 LYS A O 1
ATOM 7227 N N . ASN C 3 76 ? 20.13500 -1.46200 39.26700 1.000 48.60441 76 ASN A N 1
ATOM 7228 C CA . ASN C 3 76 ? 19.86700 -0.97400 37.91300 1.000 48.73793 76 ASN A CA 1
ATOM 7229 C C . ASN C 3 76 ? 18.92800 -1.93800 37.18000 1.000 50.31540 76 ASN A C 1
ATOM 7230 O O . ASN C 3 76 ? 19.13100 -2.29400 36.01400 1.000 49.98356 76 ASN A O 1
ATOM 7241 N N . GLN C 3 77 ? 17.87400 -2.35500 37.88400 1.000 48.77681 77 GLN A N 1
ATOM 7242 C CA . GLN C 3 77 ? 16.93300 -3.33000 37.35800 1.000 47.03069 77 GLN A CA 1
ATOM 7243 C C . GLN C 3 77 ? 15.50500 -2.90000 37.64300 1.000 46.77707 77 GLN A C 1
ATOM 7244 O O . GLN C 3 77 ? 15.21700 -2.20000 38.61500 1.000 49.10677 77 GLN A O 1
ATOM 7258 N N . PHE C 3 78 ? 14.60600 -3.32700 36.76400 1.000 43.94146 78 PHE A N 1
ATOM 7259 C CA . PHE C 3 78 ? 13.18000 -3.29700 37.04500 1.000 45.49068 78 PHE A CA 1
ATOM 7260 C C . PHE C 3 78 ? 12.60700 -4.61000 36.54300 1.000 44.40898 78 PHE A C 1
ATOM 7261 O O . PHE C 3 78 ? 13.22400 -5.31000 35.73100 1.000 46.72482 78 PHE A O 1
ATOM 7278 N N A SER C 3 79 ? 11.42600 -4.95200 37.05100 0.460 45.61693 79 SER A N 1
ATOM 7279 N N B SER C 3 79 ? 11.43000 -4.96000 37.05300 0.540 45.12733 79 SER A N 1
ATOM 7280 C CA A SER C 3 79 ? 10.87800 -6.28800 36.88700 0.460 47.37524 79 SER A CA 1
ATOM 7281 C CA B SER C 3 79 ? 10.89000 -6.29700 36.86700 0.540 47.21110 79 SER A CA 1
ATOM 7282 C C A SER C 3 79 ? 9.40300 -6.22500 36.53400 0.460 47.16614 79 SER A C 1
ATOM 7283 C C B SER C 3 79 ? 9.40300 -6.23700 36.56500 0.540 49.60616 79 SER A C 1
ATOM 7284 O O A SER C 3 79 ? 8.74100 -5.19400 36.67100 0.460 45.59873 79 SER A O 1
ATOM 7285 O O B SER C 3 79 ? 8.73600 -5.21700 36.75500 0.540 46.41455 79 SER A O 1
ATOM 7300 N N . LEU C 3 80 ? 8.89700 -7.37400 36.10300 1.000 47.82776 80 LEU A N 1
ATOM 7301 C CA . LEU C 3 80 ? 7.50900 -7.55200 35.73200 1.000 46.87355 80 LEU A CA 1
ATOM 7302 C C . LEU C 3 80 ? 7.04800 -8.85800 36.34300 1.000 44.96790 80 LEU A C 1
ATOM 7303 O O . LEU C 3 80 ? 7.75900 -9.86100 36.26400 1.000 43.61014 80 LEU A O 1
ATOM 7319 N N . LYS C 3 81 ? 5.86600 -8.83300 36.94900 1.000 45.35770 81 LYS A N 1
ATOM 7320 C CA . LYS C 3 81 ? 5.21300 -10.01800 37.48100 1.000 52.06571 81 LYS A CA 1
ATOM 7321 C C . LYS C 3 81 ? 3.82600 -10.10400 36.86400 1.000 53.36085 81 LYS A C 1
ATOM 7322 O O . LYS C 3 81 ? 3.07200 -9.12700 36.89100 1.000 51.03767 81 LYS A O 1
ATOM 7334 N N . LEU C 3 82 ? 3.50500 -11.26200 36.29300 1.000 52.17952 82 LEU A N 1
ATOM 7335 C CA . LEU C 3 82 ? 2.18300 -11.53300 35.74200 1.000 58.48250 82 LEU A CA 1
ATOM 7336 C C . LEU C 3 82 ? 1.69100 -12.84500 36.32900 1.000 56.90098 82 LEU A C 1
ATOM 7337 O O . LEU C 3 82 ? 2.31400 -13.88900 36.11700 1.000 53.33242 82 LEU A O 1
ATOM 7353 N N . THR C 3 83 ? 0.58500 -12.78900 37.06400 1.000 63.64153 83 THR A N 1
ATOM 7354 C CA . THR C 3 83 ? 0.02600 -13.95100 37.74400 1.000 67.61410 83 THR A CA 1
ATOM 7355 C C . THR C 3 83 ? -1.08200 -14.58100 36.91000 1.000 66.51761 83 THR A C 1
ATOM 7356 O O . THR C 3 83 ? -1.61800 -13.96600 35.98300 1.000 64.23529 83 THR A O 1
ATOM 7367 N N . SER C 3 84 ? -1.41400 -15.82500 37.26400 1.000 63.10236 84 SER A N 1
ATOM 7368 C CA . SER C 3 84 ? -2.54300 -16.56600 36.69400 1.000 66.18803 84 SER A CA 1
ATOM 7369 C C . SER C 3 84 ? -2.50100 -16.58700 35.16600 1.000 68.62074 84 SER A C 1
ATOM 7370 O O . SER C 3 84 ? -3.49600 -16.31800 34.48800 1.000 67.55698 84 SER A O 1
ATOM 7378 N N . VAL C 3 85 ? -1.33200 -16.92200 34.61800 1.000 64.96397 85 VAL A N 1
ATOM 7379 C CA . VAL C 3 85 ? -1.14000 -16.80800 33.17600 1.000 64.43583 85 VAL A CA 1
ATOM 7380 C C . VAL C 3 85 ? -1.87700 -17.91700 32.43800 1.000 63.06818 85 VAL A C 1
ATOM 7381 O O . VAL C 3 85 ? -2.02000 -19.04500 32.92700 1.000 62.63370 85 VAL A O 1
ATOM 7394 N N . THR C 3 86 ? -2.33700 -17.58700 31.23300 1.000 62.64551 86 THR A N 1
ATOM 7395 C CA . THR C 3 86 ? -2.94300 -18.51700 30.28800 1.000 64.77666 86 THR A CA 1
ATOM 7396 C C . THR C 3 86 ? -2.12200 -18.52600 28.99900 1.000 64.64357 86 THR A C 1
ATOM 7397 O O . THR C 3 86 ? -1.11800 -17.81800 28.86500 1.000 63.83209 86 THR A O 1
ATOM 7408 N N . ALA C 3 87 ? -2.57700 -19.32500 28.02900 1.000 64.19861 87 ALA A N 1
ATOM 7409 C CA . ALA C 3 87 ? -1.94000 -19.32800 26.71400 1.000 64.04625 87 ALA A CA 1
ATOM 7410 C C . ALA C 3 87 ? -1.95900 -17.94600 26.07600 1.000 60.98449 87 ALA A C 1
ATOM 7411 O O . ALA C 3 87 ? -1.05200 -17.60800 25.30800 1.000 60.28336 87 ALA A O 1
ATOM 7418 N N . ALA C 3 88 ? -2.96700 -17.12700 26.39800 1.000 60.58796 88 ALA A N 1
ATOM 7419 C CA . ALA C 3 88 ? -3.03800 -15.76800 25.87800 1.000 62.12199 88 ALA A CA 1
ATOM 7420 C C . ALA C 3 88 ? -1.83100 -14.92100 26.26000 1.000 58.96675 88 ALA A C 1
ATOM 7421 O O . ALA C 3 88 ? -1.56100 -13.92000 25.59200 1.000 58.81710 88 ALA A O 1
ATOM 7428 N N . ASP C 3 89 ? -1.10700 -15.28700 27.31600 1.000 58.13290 89 ASP A N 1
ATOM 7429 C CA . ASP C 3 89 ? 0.04100 -14.51200 27.76400 1.000 54.63899 89 ASP A CA 1
ATOM 7430 C C . ASP C 3 89 ? 1.34300 -14.91900 27.08400 1.000 53.46623 89 ASP A C 1
ATOM 7431 O O . ASP C 3 89 ? 2.34500 -14.21500 27.24500 1.000 48.79755 89 ASP A O 1
ATOM 7440 N N . THR C 3 90 ? 1.35000 -16.01600 26.32400 1.000 55.71772 90 THR A N 1
ATOM 7441 C CA . THR C 3 90 ? 2.50800 -16.36200 25.50400 1.000 54.85116 90 THR A CA 1
ATOM 7442 C C . THR C 3 90 ? 2.82000 -15.21900 24.55000 1.000 52.86906 90 THR A C 1
ATOM 7443 O O . THR C 3 90 ? 1.96000 -14.79700 23.77100 1.000 53.33504 90 THR A O 1
ATOM 7454 N N . ALA C 3 91 ? 4.04500 -14.71000 24.61200 1.000 50.16073 91 ALA A N 1
ATOM 7455 C CA . ALA C 3 91 ? 4.41100 -13.57300 23.78200 1.000 49.70007 91 ALA A CA 1
ATOM 7456 C C . ALA C 3 91 ? 5.90700 -13.33900 23.88200 1.000 51.91694 91 ALA A C 1
ATOM 7457 O O . ALA C 3 91 ? 6.62100 -13.98200 24.65900 1.000 49.86310 91 ALA A O 1
ATOM 7464 N N . LEU C 3 92 ? 6.36100 -12.41300 23.05600 1.000 49.34408 92 LEU A N 1
ATOM 7465 C CA . LEU C 3 92 ? 7.68800 -11.83800 23.14500 1.000 48.78431 92 LEU A CA 1
ATOM 7466 C C . LEU C 3 92 ? 7.58500 -10.59500 24.02200 1.000 47.01687 92 LEU A C 1
ATOM 7467 O O . LEU C 3 92 ? 6.82000 -9.67500 23.71100 1.000 41.03594 92 LEU A O 1
ATOM 7483 N N . TYR C 3 93 ? 8.33800 -10.57700 25.12200 1.000 46.80160 93 TYR A N 1
ATOM 7484 C CA . TYR C 3 93 ? 8.26900 -9.51700 26.12300 1.000 40.32996 93 TYR A CA 1
ATOM 7485 C C . TYR C 3 93 ? 9.47700 -8.60800 25.94800 1.000 42.27965 93 TYR A C 1
ATOM 7486 O O . TYR C 3 93 ? 10.61500 -9.08000 25.98200 1.000 44.01726 93 TYR A O 1
ATOM 7504 N N . PHE C 3 94 ? 9.22600 -7.31500 25.76100 1.000 46.14298 94 PHE A N 1
ATOM 7505 C CA . PHE C 3 94 ? 10.26500 -6.30500 25.61900 1.000 39.88218 94 PHE A CA 1
ATOM 7506 C C . PHE C 3 94 ? 10.25100 -5.39800 26.83200 1.000 37.59789 94 PHE A C 1
ATOM 7507 O O . PHE C 3 94 ? 9.18100 -4.94600 27.24900 1.000 39.66536 94 PHE A O 1
ATOM 7524 N N . CYS C 3 95 ? 11.42900 -5.07700 27.34900 1.000 33.29847 95 CYS A N 1
ATOM 7525 C CA . CYS C 3 95 ? 11.55400 -3.95400 28.26400 1.000 39.18223 95 CYS A CA 1
ATOM 7526 C C . CYS C 3 95 ? 11.97800 -2.72100 27.48300 1.000 35.68522 95 CYS A C 1
ATOM 7527 O O . CYS C 3 95 ? 12.65400 -2.81900 26.45500 1.000 36.43149 95 CYS A O 1
ATOM 7534 N N . VAL C 3 96 ? 11.55800 -1.55400 27.96900 1.000 31.50930 96 VAL A N 1
ATOM 7535 C CA . VAL C 3 96 ? 11.73500 -0.30900 27.24000 1.000 34.06660 96 VAL A CA 1
ATOM 7536 C C . VAL C 3 96 ? 11.97700 0.85000 28.19400 1.000 40.43821 96 VAL A C 1
ATOM 7537 O O . VAL C 3 96 ? 11.67200 0.78700 29.38500 1.000 33.79537 96 VAL A O 1
ATOM 7550 N N . ARG C 3 97 ? 12.51800 1.92800 27.63300 1.000 38.43859 97 ARG A N 1
ATOM 7551 C CA . ARG C 3 97 ? 12.53500 3.23400 28.26700 1.000 37.41353 97 ARG A CA 1
ATOM 7552 C C . ARG C 3 97 ? 11.37100 4.04800 27.72000 1.000 38.47875 97 ARG A C 1
ATOM 7553 O O . ARG C 3 97 ? 11.17300 4.11500 26.50400 1.000 34.99056 97 ARG A O 1
ATOM 7574 N N . ASP C 3 98 ? 10.59100 4.63300 28.62500 1.000 34.16191 98 ASP A N 1
ATOM 7575 C CA . ASP C 3 98 ? 9.49000 5.52900 28.29200 1.000 34.59179 98 ASP A CA 1
ATOM 7576 C C . ASP C 3 98 ? 10.04700 6.94300 28.41600 1.000 38.90487 98 ASP A C 1
ATOM 7577 O O . ASP C 3 98 ? 9.94800 7.58800 29.46200 1.000 36.57975 98 ASP A O 1
ATOM 7586 N N . ARG C 3 99 ? 10.66200 7.41900 27.34300 1.000 39.92509 99 ARG A N 1
ATOM 7587 C CA . ARG C 3 99 ? 11.45200 8.64100 27.39600 1.000 46.20257 99 ARG A CA 1
ATOM 7588 C C . ARG C 3 99 ? 10.55600 9.86800 27.28600 1.000 61.71869 99 ARG A C 1
ATOM 7589 O O . ARG C 3 99 ? 9.69700 9.93000 26.40500 1.000 53.44734 99 ARG A O 1
ATOM 7610 N N A ARG C 3 100 ? 10.75700 10.83900 28.18200 0.730 58.70198 100 ARG A N 1
ATOM 7611 N N B ARG C 3 100 ? 10.78500 10.84500 28.16000 0.270 56.88719 100 ARG A N 1
ATOM 7612 C CA A ARG C 3 100 ? 10.18700 12.18500 28.06700 0.730 52.73500 100 ARG A CA 1
ATOM 7613 C CA B ARG C 3 100 ? 10.19000 12.17600 28.06800 0.270 54.14400 100 ARG A CA 1
ATOM 7614 C C A ARG C 3 100 ? 11.35500 13.13800 27.81300 0.730 51.41592 100 ARG A C 1
ATOM 7615 C C B ARG C 3 100 ? 11.33900 13.15600 27.81400 0.270 51.53338 100 ARG A C 1
ATOM 7616 O O A ARG C 3 100 ? 11.95700 13.66700 28.74900 0.730 55.96164 100 ARG A O 1
ATOM 7617 O O B ARG C 3 100 ? 11.91900 13.71000 28.75000 0.270 53.65841 100 ARG A O 1
ATOM 7658 N N . GLY C 3 101 ? 11.65200 13.37800 26.53700 1.000 49.11308 101 GLY A N 1
ATOM 7659 C CA . GLY C 3 101 ? 12.82100 14.14700 26.13300 1.000 47.76664 101 GLY A CA 1
ATOM 7660 C C . GLY C 3 101 ? 12.46700 15.49300 25.52900 1.000 50.29179 101 GLY A C 1
ATOM 7661 O O . GLY C 3 101 ? 11.40700 15.65600 24.91700 1.000 55.84073 101 GLY A O 1
ATOM 7665 N N . ARG C 3 102 ? 13.37500 16.45400 25.68800 1.000 48.45755 102 ARG A N 1
ATOM 7666 C CA . ARG C 3 102 ? 13.23300 17.76600 25.07700 1.000 52.99589 102 ARG A CA 1
ATOM 7667 C C . ARG C 3 102 ? 13.94400 17.79200 23.73200 1.000 58.16164 102 ARG A C 1
ATOM 7668 O O . ARG C 3 102 ? 15.14000 17.49400 23.64600 1.000 57.40353 102 ARG A O 1
ATOM 7689 N N . SER C 3 103 ? 13.21000 18.16400 22.69000 1.000 59.01817 103 SER A N 1
ATOM 7690 C CA . SER C 3 103 ? 13.75500 18.18900 21.34400 1.000 63.78336 103 SER A CA 1
ATOM 7691 C C . SER C 3 103 ? 14.35600 19.56100 21.05000 1.000 68.46999 103 SER A C 1
ATOM 7692 O O . SER C 3 103 ? 14.20800 20.51300 21.81800 1.000 67.34053 103 SER A O 1
ATOM 7700 N N . HIS C 3 104 ? 15.04200 19.65200 19.90800 1.000 74.11590 104 HIS A N 1
ATOM 7701 C CA . HIS C 3 104 ? 15.71600 20.89400 19.52800 1.000 76.39127 104 HIS A CA 1
ATOM 7702 C C . HIS C 3 104 ? 14.75500 22.07000 19.35400 1.000 84.32945 104 HIS A C 1
ATOM 7703 O O . HIS C 3 104 ? 15.20700 23.22000 19.34600 1.000 89.43437 104 HIS A O 1
ATOM 7717 N N . ASP C 3 105 ? 13.45200 21.82100 19.22300 1.000 77.44418 105 ASP A N 1
ATOM 7718 C CA . ASP C 3 105 ? 12.46100 22.89000 19.19100 1.000 74.62994 105 ASP A CA 1
ATOM 7719 C C . ASP C 3 105 ? 12.02600 23.33800 20.58800 1.000 75.78668 105 ASP A C 1
ATOM 7720 O O . ASP C 3 105 ? 11.02600 24.05600 20.70400 1.000 75.55261 105 ASP A O 1
ATOM 7729 N N . SER C 3 106 ? 12.72200 22.89200 21.63900 1.000 87.80431 106 SER A N 1
ATOM 7730 C CA . SER C 3 106 ? 12.50800 23.29800 23.02900 1.000 84.29189 106 SER A CA 1
ATOM 7731 C C . SER C 3 106 ? 11.21000 22.75700 23.62300 1.000 75.49433 106 SER A C 1
ATOM 7732 O O . SER C 3 106 ? 10.79300 23.20300 24.70100 1.000 73.49074 106 SER A O 1
ATOM 7740 N N . ASN C 3 107 ? 10.57800 21.78900 22.96700 1.000 67.41021 107 ASN A N 1
ATOM 7741 C CA . ASN C 3 107 ? 9.36700 21.14400 23.45000 1.000 61.58066 107 ASN A CA 1
ATOM 7742 C C . ASN C 3 107 ? 9.69300 19.74000 23.93700 1.000 54.71334 107 ASN A C 1
ATOM 7743 O O . ASN C 3 107 ? 10.69500 19.14400 23.53800 1.000 54.40714 107 ASN A O 1
ATOM 7754 N N . TRP C 3 108 ? 8.81800 19.21400 24.79400 1.000 52.28303 108 TRP A N 1
ATOM 7755 C CA . TRP C 3 108 ? 8.99300 17.90900 25.42700 1.000 48.66783 108 TRP A CA 1
ATOM 7756 C C . TRP C 3 108 ? 8.08800 16.86500 24.78000 1.000 46.90928 108 TRP A C 1
ATOM 7757 O O . TRP C 3 108 ? 6.87900 17.08500 24.64600 1.000 45.85343 108 TRP A O 1
ATOM 7778 N N . TYR C 3 109 ? 8.67300 15.71300 24.42100 1.000 44.30483 109 TYR A N 1
ATOM 7779 C CA . TYR C 3 109 ? 7.98000 14.65100 23.70200 1.000 44.58523 109 TYR A CA 1
ATOM 7780 C C . TYR C 3 109 ? 8.15700 13.31300 24.40900 1.000 48.50032 109 TYR A C 1
ATOM 7781 O O . TYR C 3 109 ? 9.21600 13.03200 24.98200 1.000 45.82902 109 TYR A O 1
ATOM 7799 N N . TRP C 3 110 ? 7.12400 12.47000 24.32200 1.000 40.47277 110 TRP A N 1
ATOM 7800 C CA . TRP C 3 110 ? 7.14400 11.12200 24.88800 1.000 41.89267 110 TRP A CA 1
ATOM 7801 C C . TRP C 3 110 ? 7.33200 10.08400 23.78300 1.000 39.38101 110 TRP A C 1
ATOM 7802 O O . TRP C 3 110 ? 6.63000 10.12500 22.76500 1.000 41.78695 110 TRP A O 1
ATOM 7823 N N . TYR C 3 111 ? 8.23200 9.12200 24.00100 1.000 36.58740 111 TYR A N 1
ATOM 7824 C CA . TYR C 3 111 ? 8.42500 8.05200 23.02000 1.000 40.55069 111 TYR A CA 1
ATOM 7825 C C . TYR C 3 111 ? 9.26300 6.93700 23.63000 1.000 37.12199 111 TYR A C 1
ATOM 7826 O O . TYR C 3 111 ? 9.92400 7.13400 24.65200 1.000 37.05342 111 TYR A O 1
ATOM 7844 N N . PHE C 3 112 ? 9.22700 5.75800 22.98500 1.000 38.11795 112 PHE A N 1
ATOM 7845 C CA . PHE C 3 112 ? 10.01300 4.58700 23.41300 1.000 36.48523 112 PHE A CA 1
ATOM 7846 C C . PHE C 3 112 ? 11.27800 4.51100 22.55600 1.000 36.49625 112 PHE A C 1
ATOM 7847 O O . PHE C 3 112 ? 11.28000 3.91000 21.47800 1.000 35.53432 112 PHE A O 1
ATOM 7864 N N . ASP C 3 113 ? 12.37400 5.11000 23.04400 1.000 34.49579 113 ASP A N 1
ATOM 7865 C CA . ASP C 3 113 ? 13.60700 5.14600 22.25900 1.000 38.82968 113 ASP A CA 1
ATOM 7866 C C . ASP C 3 113 ? 14.54300 3.97000 22.51000 1.000 36.92892 113 ASP A C 1
ATOM 7867 O O . ASP C 3 113 ? 15.33500 3.64900 21.62300 1.000 43.62255 113 ASP A O 1
ATOM 7876 N N . LEU C 3 114 ? 14.46300 3.31100 23.66500 1.000 39.36650 114 LEU A N 1
ATOM 7877 C CA . LEU C 3 114 ? 15.31400 2.17200 23.99200 1.000 42.04525 114 LEU A CA 1
ATOM 7878 C C . LEU C 3 114 ? 14.46300 0.93300 24.19800 1.000 34.93250 114 LEU A C 1
ATOM 7879 O O . LEU C 3 114 ? 13.43200 0.98600 24.87000 1.000 37.31840 114 LEU A O 1
ATOM 7895 N N . TRP C 3 115 ? 14.92800 -0.18400 23.65500 1.000 32.15721 115 TRP A N 1
ATOM 7896 C CA . TRP C 3 115 ? 14.23800 -1.45400 23.77200 1.000 37.41889 115 TRP A CA 1
ATOM 7897 C C . TRP C 3 115 ? 15.27600 -2.52400 24.03600 1.000 40.56719 115 TRP A C 1
ATOM 7898 O O . TRP C 3 115 ? 16.38100 -2.47100 23.48600 1.000 41.40479 115 TRP A O 1
ATOM 7919 N N . GLY C 3 116 ? 14.91300 -3.50100 24.85800 1.000 35.77426 116 GLY A N 1
ATOM 7920 C CA . GLY C 3 116 ? 15.66700 -4.73400 24.88800 1.000 40.58739 116 GLY A CA 1
ATOM 7921 C C . GLY C 3 116 ? 15.41900 -5.56500 23.63500 1.000 44.63711 116 GLY A C 1
ATOM 7922 O O . GLY C 3 116 ? 14.50100 -5.32000 22.84800 1.000 38.53176 116 GLY A O 1
ATOM 7926 N N . ARG C 3 117 ? 16.26000 -6.58700 23.46500 1.000 37.97809 117 ARG A N 1
ATOM 7927 C CA . ARG C 3 117 ? 16.10800 -7.51600 22.35100 1.000 46.39867 117 ARG A CA 1
ATOM 7928 C C . ARG C 3 117 ? 14.84100 -8.35500 22.45600 1.000 43.59413 117 ARG A C 1
ATOM 7929 O O . ARG C 3 117 ? 14.41800 -8.93200 21.45200 1.000 47.67524 117 ARG A O 1
ATOM 7950 N N . GLY C 3 118 ? 14.24400 -8.44500 23.63400 1.000 42.59470 118 GLY A N 1
ATOM 7951 C CA . GLY C 3 118 ? 13.06400 -9.26500 23.85800 1.000 45.31183 118 GLY A CA 1
ATOM 7952 C C . GLY C 3 118 ? 13.40700 -10.68700 24.26000 1.000 42.62445 118 GLY A C 1
ATOM 7953 O O . GLY C 3 118 ? 14.42300 -11.25200 23.86000 1.000 44.28310 118 GLY A O 1
ATOM 7957 N N . THR C 3 119 ? 12.51700 -11.27800 25.05200 1.000 44.23192 119 THR A N 1
ATOM 7958 C CA . THR C 3 119 ? 12.61700 -12.67300 25.46000 1.000 50.67811 119 THR A CA 1
ATOM 7959 C C . THR C 3 119 ? 11.25900 -13.33200 25.27100 1.000 49.99092 119 THR A C 1
ATOM 7960 O O . THR C 3 119 ? 10.23100 -12.75500 25.63800 1.000 47.56568 119 THR A O 1
ATOM 7971 N N . LEU C 3 120 ? 11.25900 -14.50600 24.64200 1.000 48.82748 120 LEU A N 1
ATOM 7972 C CA . LEU C 3 120 ? 10.04100 -15.26200 24.42900 1.000 53.30231 120 LEU A CA 1
ATOM 7973 C C . LEU C 3 120 ? 9.64200 -15.96500 25.71500 1.000 55.32497 120 LEU A C 1
ATOM 7974 O O . LEU C 3 120 ? 10.47900 -16.55700 26.40400 1.000 53.53998 120 LEU A O 1
ATOM 7990 N N . VAL C 3 121 ? 8.35300 -15.89700 26.03100 1.000 56.68610 121 VAL A N 1
ATOM 7991 C CA . VAL C 3 121 ? 7.77100 -16.62000 27.15200 1.000 57.61969 121 VAL A CA 1
ATOM 7992 C C . VAL C 3 121 ? 6.65000 -17.47800 26.59300 1.000 55.36181 121 VAL A C 1
ATOM 7993 O O . VAL C 3 121 ? 5.71400 -16.95700 25.97600 1.000 56.86542 121 VAL A O 1
ATOM 8006 N N . THR C 3 122 ? 6.75100 -18.78400 26.79800 1.000 61.91763 122 THR A N 1
ATOM 8007 C CA . THR C 3 122 ? 5.76000 -19.74600 26.34400 1.000 61.37481 122 THR A CA 1
ATOM 8008 C C . THR C 3 122 ? 4.97000 -20.24700 27.54400 1.000 64.80984 122 THR A C 1
ATOM 8009 O O . THR C 3 122 ? 5.56100 -20.66500 28.54600 1.000 69.86434 122 THR A O 1
ATOM 8020 N N . VAL C 3 123 ? 3.64300 -20.21400 27.43600 1.000 65.79210 123 VAL A N 1
ATOM 8021 C CA . VAL C 3 123 ? 2.74700 -20.70100 28.47900 1.000 69.30787 123 VAL A CA 1
ATOM 8022 C C . VAL C 3 123 ? 2.17100 -22.03200 28.01500 1.000 71.57493 123 VAL A C 1
ATOM 8023 O O . VAL C 3 123 ? 1.37700 -22.08100 27.06700 1.000 71.66565 123 VAL A O 1
ATOM 8036 N N . SER C 3 124 ? 2.56100 -23.11200 28.68700 1.000 73.25782 124 SER A N 1
ATOM 8037 C CA . SER C 3 124 ? 2.01800 -24.43700 28.42000 1.000 74.56879 124 SER A CA 1
ATOM 8038 C C . SER C 3 124 ? 2.43700 -25.35300 29.56000 1.000 81.47083 124 SER A C 1
ATOM 8039 O O . SER C 3 124 ? 3.29800 -25.00900 30.37500 1.000 76.48769 124 SER A O 1
ATOM 8047 N N . SER C 3 125 ? 1.82000 -26.53400 29.59900 1.000 88.23449 125 SER A N 1
ATOM 8048 C CA . SER C 3 125 ? 2.10100 -27.53900 30.61400 1.000 88.97143 125 SER A CA 1
ATOM 8049 C C . SER C 3 125 ? 3.12700 -28.57800 30.16500 1.000 90.50635 125 SER A C 1
ATOM 8050 O O . SER C 3 125 ? 3.45400 -29.48000 30.94200 1.000 92.31725 125 SER A O 1
ATOM 8058 N N . ALA C 3 126 ? 3.65000 -28.47900 28.94600 1.000 86.70577 126 ALA A N 1
ATOM 8059 C CA . ALA C 3 126 ? 4.65200 -29.42700 28.47800 1.000 83.79310 126 ALA A CA 1
ATOM 8060 C C . ALA C 3 126 ? 6.01100 -29.10200 29.08300 1.000 83.03086 126 ALA A C 1
ATOM 8061 O O . ALA C 3 126 ? 6.36700 -27.93300 29.25500 1.000 81.81269 126 ALA A O 1
ATOM 8068 N N . SER C 3 127 ? 6.77300 -30.14600 29.39600 1.000 92.30227 127 SER A N 1
ATOM 8069 C CA . SER C 3 127 ? 8.06700 -29.96700 30.03100 1.000 97.59027 127 SER A CA 1
ATOM 8070 C C . SER C 3 127 ? 9.14500 -29.68600 28.98600 1.000 90.16809 127 SER A C 1
ATOM 8071 O O . SER C 3 127 ? 8.94100 -29.83800 27.77700 1.000 84.12372 127 SER A O 1
ATOM 8079 N N . THR C 3 128 ? 10.30600 -29.25400 29.46800 1.000 86.84942 128 THR A N 1
ATOM 8080 C CA . THR C 3 128 ? 11.38600 -28.86800 28.57600 1.000 92.09179 128 THR A CA 1
ATOM 8081 C C . THR C 3 128 ? 12.09900 -30.10300 28.04600 1.000 87.21157 128 THR A C 1
ATOM 8082 O O . THR C 3 128 ? 12.20300 -31.12700 28.72500 1.000 82.44559 128 THR A O 1
ATOM 8093 N N . LYS C 3 129 ? 12.57600 -30.00000 26.81000 1.000 83.37222 129 LYS A N 1
ATOM 8094 C CA . LYS C 3 129 ? 13.38100 -31.04000 26.18400 1.000 79.06350 129 LYS A CA 1
ATOM 8095 C C . LYS C 3 129 ? 14.53900 -30.36800 25.46900 1.000 76.34905 129 LYS A C 1
ATOM 8096 O O . LYS C 3 129 ? 14.33200 -29.43000 24.69500 1.000 75.85305 129 LYS A O 1
ATOM 8100 N N . GLY C 3 130 ? 15.75100 -30.83500 25.73500 1.000 75.53181 130 GLY A N 1
ATOM 8101 C CA . GLY C 3 130 ? 16.90800 -30.32500 25.04400 1.000 77.66503 130 GLY A CA 1
ATOM 8102 C C . GLY C 3 130 ? 16.95900 -30.87800 23.63100 1.000 73.20327 130 GLY A C 1
ATOM 8103 O O . GLY C 3 130 ? 16.42200 -31.95700 23.36200 1.000 71.16869 130 GLY A O 1
ATOM 8107 N N . PRO C 3 131 ? 17.59500 -30.16400 22.70000 1.000 76.20849 131 PRO A N 1
ATOM 8108 C CA . PRO C 3 131 ? 17.63300 -30.63400 21.31100 1.000 72.76164 131 PRO A CA 1
ATOM 8109 C C . PRO C 3 131 ? 18.70600 -31.68400 21.07200 1.000 71.00032 131 PRO A C 1
ATOM 8110 O O . PRO C 3 131 ? 19.67600 -31.81700 21.82000 1.000 71.75189 131 PRO A O 1
ATOM 8121 N N . SER C 3 132 ? 18.50600 -32.43100 19.99000 1.000 76.61054 132 SER A N 1
ATOM 8122 C CA . SER C 3 132 ? 19.54900 -33.23900 19.37400 1.000 73.03670 132 SER A CA 1
ATOM 8123 C C . SER C 3 132 ? 20.05700 -32.50500 18.13900 1.000 70.47395 132 SER A C 1
ATOM 8124 O O . SER C 3 132 ? 19.26200 -31.98300 17.35200 1.000 70.55054 132 SER A O 1
ATOM 8132 N N . VAL C 3 133 ? 21.37600 -32.45500 17.98200 1.000 60.19554 133 VAL A N 1
ATOM 8133 C CA . VAL C 3 133 ? 22.02200 -31.75700 16.87700 1.000 62.27468 133 VAL A CA 1
ATOM 8134 C C . VAL C 3 133 ? 22.67100 -32.79800 15.97700 1.000 64.00721 133 VAL A C 1
ATOM 8135 O O . VAL C 3 133 ? 23.38600 -33.68300 16.46100 1.000 64.95728 133 VAL A O 1
ATOM 8148 N N . PHE C 3 134 ? 22.41700 -32.69400 14.67500 1.000 61.67863 134 PHE A N 1
ATOM 8149 C CA . PHE C 3 134 ? 22.96800 -33.59600 13.67600 1.000 64.06389 134 PHE A CA 1
ATOM 8150 C C . PHE C 3 134 ? 23.55100 -32.79900 12.51700 1.000 60.33265 134 PHE A C 1
ATOM 8151 O O . PHE C 3 134 ? 23.01600 -31.74700 12.16100 1.000 57.92104 134 PHE A O 1
ATOM 8168 N N . PRO C 3 135 ? 24.63500 -33.26700 11.89900 1.000 62.68782 135 PRO A N 1
ATOM 8169 C CA . PRO C 3 135 ? 25.20500 -32.50600 10.78600 1.000 63.35152 135 PRO A CA 1
ATOM 8170 C C . PRO C 3 135 ? 24.43300 -32.71600 9.49700 1.000 59.97778 135 PRO A C 1
ATOM 8171 O O . PRO C 3 135 ? 23.87000 -33.78200 9.24100 1.000 59.90208 135 PRO A O 1
ATOM 8182 N N . LEU C 3 136 ? 24.39500 -31.65700 8.69700 1.000 58.47037 136 LEU A N 1
ATOM 8183 C CA . LEU C 3 136 ? 23.93400 -31.71500 7.31200 1.000 60.18971 136 LEU A CA 1
ATOM 8184 C C . LEU C 3 136 ? 25.20600 -31.64500 6.48000 1.000 57.54863 136 LEU A C 1
ATOM 8185 O O . LEU C 3 136 ? 25.68300 -30.56600 6.12200 1.000 56.04472 136 LEU A O 1
ATOM 8201 N N . ALA C 3 137 ? 25.77200 -32.81000 6.19800 1.000 64.01340 137 ALA A N 1
ATOM 8202 C CA . ALA C 3 137 ? 27.11700 -32.85700 5.65000 1.000 70.33075 137 ALA A CA 1
ATOM 8203 C C . ALA C 3 137 ? 27.10800 -32.42300 4.18400 1.000 70.12003 137 ALA A C 1
ATOM 8204 O O . ALA C 3 137 ? 26.15900 -32.72100 3.45500 1.000 69.38427 137 ALA A O 1
ATOM 8211 N N . PRO C 3 138 ? 28.14600 -31.72800 3.71600 1.000 74.76290 138 PRO A N 1
ATOM 8212 C CA . PRO C 3 138 ? 28.14700 -31.28800 2.31700 1.000 74.83015 138 PRO A CA 1
ATOM 8213 C C . PRO C 3 138 ? 28.42500 -32.43600 1.35600 1.000 78.99852 138 PRO A C 1
ATOM 8214 O O . PRO C 3 138 ? 29.15300 -33.38300 1.66800 1.000 78.41043 138 PRO A O 1
ATOM 8225 N N . SER C 3 139 ? 27.83500 -32.33300 0.16600 1.000 92.50484 139 SER A N 1
ATOM 8226 C CA . SER C 3 139 ? 27.99100 -33.35600 -0.86600 1.000 96.23321 139 SER A CA 1
ATOM 8227 C C . SER C 3 139 ? 29.36600 -33.26700 -1.51100 1.000 89.46026 139 SER A C 1
ATOM 8228 O O . SER C 3 139 ? 29.72100 -34.10300 -2.34300 1.000 98.14746 139 SER A O 1
ATOM 8232 N N . SER C 3 144 ? 28.84600 -27.71100 -6.38900 1.000 108.54216 144 SER A N 1
ATOM 8233 C CA . SER C 3 144 ? 28.32100 -27.25800 -7.67200 1.000 99.86391 144 SER A CA 1
ATOM 8234 C C . SER C 3 144 ? 28.62600 -25.78400 -7.91700 1.000 100.59425 144 SER A C 1
ATOM 8235 O O . SER C 3 144 ? 28.29600 -24.92400 -7.10400 1.000 93.78545 144 SER A O 1
ATOM 8238 N N . GLY C 3 145 ? 29.27200 -25.50700 -9.04900 1.000 97.75594 145 GLY A N 1
ATOM 8239 C CA . GLY C 3 145 ? 29.64800 -24.15200 -9.39800 1.000 92.65011 145 GLY A CA 1
ATOM 8240 C C . GLY C 3 145 ? 30.67800 -23.52400 -8.49200 1.000 90.10918 145 GLY A C 1
ATOM 8241 O O . GLY C 3 145 ? 30.86600 -22.30500 -8.54400 1.000 92.55175 145 GLY A O 1
ATOM 8245 N N . GLY C 3 146 ? 31.35700 -24.31800 -7.66700 1.000 94.00886 146 GLY A N 1
ATOM 8246 C CA . GLY C 3 146 ? 32.29600 -23.80700 -6.69700 1.000 105.55454 146 GLY A CA 1
ATOM 8247 C C . GLY C 3 146 ? 31.71700 -23.51900 -5.32800 1.000 88.13072 146 GLY A C 1
ATOM 8248 O O . GLY C 3 146 ? 32.46800 -23.09400 -4.44100 1.000 86.46463 146 GLY A O 1
ATOM 8252 N N . THR C 3 147 ? 30.41500 -23.72400 -5.12800 1.000 86.55511 147 THR A N 1
ATOM 8253 C CA . THR C 3 147 ? 29.76400 -23.50900 -3.84200 1.000 82.36548 147 THR A CA 1
ATOM 8254 C C . THR C 3 147 ? 29.28900 -24.83900 -3.28100 1.000 82.32466 147 THR A C 1
ATOM 8255 O O . THR C 3 147 ? 28.75500 -25.68200 -4.01300 1.000 85.43714 147 THR A O 1
ATOM 8266 N N . ALA C 3 148 ? 29.50100 -25.02100 -1.98500 1.000 68.38825 148 ALA A N 1
ATOM 8267 C CA . ALA C 3 148 ? 28.96100 -26.14100 -1.23900 1.000 63.69357 148 ALA A CA 1
ATOM 8268 C C . ALA C 3 148 ? 28.03000 -25.59400 -0.17300 1.000 60.95703 148 ALA A C 1
ATOM 8269 O O . ALA C 3 148 ? 28.19600 -24.46300 0.28900 1.000 57.83698 148 ALA A O 1
ATOM 8276 N N . ALA C 3 149 ? 27.03500 -26.39500 0.18900 1.000 60.08488 149 ALA A N 1
ATOM 8277 C CA . ALA C 3 149 ? 26.12100 -26.08700 1.27700 1.000 52.63323 149 ALA A CA 1
ATOM 8278 C C . ALA C 3 149 ? 26.31000 -27.13000 2.36300 1.000 54.91344 149 ALA A C 1
ATOM 8279 O O . ALA C 3 149 ? 26.55500 -28.30600 2.07400 1.000 52.92675 149 ALA A O 1
ATOM 8286 N N . LEU C 3 150 ? 26.23200 -26.67700 3.60800 1.000 55.10852 150 LEU A N 1
ATOM 8287 C CA . LEU C 3 150 ? 26.32700 -27.54500 4.76900 1.000 58.72537 150 LEU A CA 1
ATOM 8288 C C . LEU C 3 150 ? 25.48200 -26.91000 5.85700 1.000 56.14907 150 LEU A C 1
ATOM 8289 O O . LEU C 3 150 ? 25.06200 -25.75700 5.74100 1.000 56.11816 150 LEU A O 1
ATOM 8305 N N . GLY C 3 151 ? 25.22200 -27.66800 6.91200 1.000 53.83497 151 GLY A N 1
ATOM 8306 C CA . GLY C 3 151 ? 24.38000 -27.13000 7.95300 1.000 54.75904 151 GLY A CA 1
ATOM 8307 C C . GLY C 3 151 ? 24.34400 -28.01300 9.17500 1.000 54.64458 151 GLY A C 1
ATOM 8308 O O . GLY C 3 151 ? 25.12300 -28.95600 9.31300 1.000 54.11728 151 GLY A O 1
ATOM 8312 N N . CYS C 3 152 ? 23.42400 -27.66600 10.06800 1.000 53.12591 152 CYS A N 1
ATOM 8313 C CA . CYS C 3 152 ? 23.12000 -28.43700 11.26200 1.000 58.74953 152 CYS A CA 1
ATOM 8314 C C . CYS C 3 152 ? 21.61200 -28.50800 11.41300 1.000 54.43335 152 CYS A C 1
ATOM 8315 O O . CYS C 3 152 ? 20.91000 -27.52000 11.19200 1.000 49.71656 152 CYS A O 1
ATOM 8322 N N . LEU C 3 153 ? 21.13400 -29.68400 11.79300 1.000 56.13251 153 LEU A N 1
ATOM 8323 C CA . LEU C 3 153 ? 19.72800 -29.93300 12.06500 1.000 58.70503 153 LEU A CA 1
ATOM 8324 C C . LEU C 3 153 ? 19.52700 -30.00200 13.57400 1.000 59.40944 153 LEU A C 1
ATOM 8325 O O . LEU C 3 153 ? 20.12700 -30.85200 14.24100 1.000 61.39377 153 LEU A O 1
ATOM 8341 N N . VAL C 3 154 ? 18.67100 -29.13000 14.09800 1.000 60.53274 154 VAL A N 1
ATOM 8342 C CA . VAL C 3 154 ? 18.35800 -29.05600 15.52300 1.000 60.63162 154 VAL A CA 1
ATOM 8343 C C . VAL C 3 154 ? 16.96600 -29.63200 15.71300 1.000 61.01411 154 VAL A C 1
ATOM 8344 O O . VAL C 3 154 ? 15.97700 -29.04600 15.25400 1.000 60.41662 154 VAL A O 1
ATOM 8357 N N . LYS C 3 155 ? 16.88300 -30.74100 16.43600 1.000 66.04243 155 LYS A N 1
ATOM 8358 C CA . LYS C 3 155 ? 15.72000 -31.61000 16.40500 1.000 66.98516 155 LYS A CA 1
ATOM 8359 C C . LYS C 3 155 ? 15.21200 -31.90400 17.80900 1.000 66.87542 155 LYS A C 1
ATOM 8360 O O . LYS C 3 155 ? 15.99300 -32.20100 18.71500 1.000 71.25424 155 LYS A O 1
ATOM 8379 N N . ASP C 3 156 ? 13.88500 -31.85200 17.95600 1.000 65.29246 156 ASP A N 1
ATOM 8380 C CA . ASP C 3 156 ? 13.15800 -32.37000 19.11400 1.000 66.40838 156 ASP A CA 1
ATOM 8381 C C . ASP C 3 156 ? 13.53300 -31.60900 20.38600 1.000 69.45376 156 ASP A C 1
ATOM 8382 O O . ASP C 3 156 ? 14.23800 -32.10800 21.26500 1.000 71.59564 156 ASP A O 1
ATOM 8391 N N . TYR C 3 157 ? 13.03000 -30.38100 20.45500 1.000 64.71334 157 TYR A N 1
ATOM 8392 C CA . TYR C 3 157 ? 13.22700 -29.53900 21.62000 1.000 68.45953 157 TYR A CA 1
ATOM 8393 C C . TYR C 3 157 ? 11.94800 -28.77400 21.91900 1.000 65.72611 157 TYR A C 1
ATOM 8394 O O . TYR C 3 157 ? 11.09900 -28.56800 21.04800 1.000 59.53760 157 TYR A O 1
ATOM 8412 N N . PHE C 3 158 ? 11.82100 -28.36700 23.18400 1.000 62.77445 158 PHE A N 1
ATOM 8413 C CA . PHE C 3 158 ? 10.70500 -27.54300 23.61500 1.000 62.66954 158 PHE A CA 1
ATOM 8414 C C . PHE C 3 158 ? 11.13100 -26.80600 24.87400 1.000 66.40281 158 PHE A C 1
ATOM 8415 O O . PHE C 3 158 ? 11.82300 -27.40300 25.70900 1.000 66.88899 158 PHE A O 1
ATOM 8432 N N . PRO C 3 159 ? 10.77200 -25.52200 25.04700 1.000 64.00028 159 PRO A N 1
ATOM 8433 C CA . PRO C 3 159 ? 10.08300 -24.61600 24.11700 1.000 62.22018 159 PRO A CA 1
ATOM 8434 C C . PRO C 3 159 ? 11.07300 -23.92300 23.19800 1.000 61.63431 159 PRO A C 1
ATOM 8435 O O . PRO C 3 159 ? 12.24200 -24.29700 23.12100 1.000 61.12942 159 PRO A O 1
ATOM 8446 N N A GLU C 3 160 ? 10.61100 -22.91900 22.46800 0.460 61.30253 160 GLU A N 1
ATOM 8447 N N B GLU C 3 160 ? 10.61300 -22.92100 22.46700 0.540 61.29871 160 GLU A N 1
ATOM 8448 C CA A GLU C 3 160 ? 11.49700 -21.99700 21.79000 0.460 61.06113 160 GLU A CA 1
ATOM 8449 C CA B GLU C 3 160 ? 11.50400 -22.00000 21.79500 0.540 61.05699 160 GLU A CA 1
ATOM 8450 C C A GLU C 3 160 ? 12.10600 -21.02900 22.80900 0.460 61.28058 160 GLU A C 1
ATOM 8451 C C B GLU C 3 160 ? 12.11600 -21.03700 22.81500 0.540 61.28046 160 GLU A C 1
ATOM 8452 O O A GLU C 3 160 ? 11.57200 -20.86200 23.90600 0.460 60.94583 160 GLU A O 1
ATOM 8453 O O B GLU C 3 160 ? 11.59200 -20.88000 23.91800 0.540 60.86460 160 GLU A O 1
ATOM 8476 N N . PRO C 3 161 ? 13.23700 -20.37300 22.47800 1.000 62.12159 161 PRO A N 1
ATOM 8477 C CA . PRO C 3 161 ? 14.01000 -20.44100 21.23200 1.000 59.31919 161 PRO A CA 1
ATOM 8478 C C . PRO C 3 161 ? 15.25800 -21.29200 21.31400 1.000 62.56725 161 PRO A C 1
ATOM 8479 O O . PRO C 3 161 ? 15.73200 -21.67500 22.37800 1.000 67.46867 161 PRO A O 1
ATOM 8490 N N . VAL C 3 162 ? 15.78800 -21.58700 20.13500 1.000 66.08438 162 VAL A N 1
ATOM 8491 C CA . VAL C 3 162 ? 17.14800 -22.06700 19.95200 1.000 65.53434 162 VAL A CA 1
ATOM 8492 C C . VAL C 3 162 ? 17.91500 -20.95000 19.26100 1.000 67.90456 162 VAL A C 1
ATOM 8493 O O . VAL C 3 162 ? 17.38600 -20.28900 18.35900 1.000 64.62505 162 VAL A O 1
ATOM 8506 N N . THR C 3 163 ? 19.14100 -20.71300 19.71200 1.000 67.46351 163 THR A N 1
ATOM 8507 C CA . THR C 3 163 ? 20.08200 -19.85700 19.00600 1.000 65.02293 163 THR A CA 1
ATOM 8508 C C . THR C 3 163 ? 21.11500 -20.74000 18.31900 1.000 67.37834 163 THR A C 1
ATOM 8509 O O . THR C 3 163 ? 21.53700 -21.75900 18.87300 1.000 66.85473 163 THR A O 1
ATOM 8520 N N . VAL C 3 164 ? 21.49800 -20.36300 17.10200 1.000 63.99928 164 VAL A N 1
ATOM 8521 C CA . VAL C 3 164 ? 22.53100 -21.06500 16.35200 1.000 61.56505 164 VAL A CA 1
ATOM 8522 C C . VAL C 3 164 ? 23.51800 -20.03500 15.82500 1.000 61.92204 164 VAL A C 1
ATOM 8523 O O . VAL C 3 164 ? 23.11400 -19.03100 15.22600 1.000 63.61680 164 VAL A O 1
ATOM 8536 N N . SER C 3 165 ? 24.80500 -20.27900 16.05900 1.000 59.09024 165 SER A N 1
ATOM 8537 C CA . SER C 3 165 ? 25.87900 -19.51400 15.44800 1.000 60.69834 165 SER A CA 1
ATOM 8538 C C . SER C 3 165 ? 26.82600 -20.48600 14.76400 1.000 60.40661 165 SER A C 1
ATOM 8539 O O . SER C 3 165 ? 26.73100 -21.70500 14.93800 1.000 59.97040 165 SER A O 1
ATOM 8547 N N . TRP C 3 166 ? 27.74800 -19.93000 13.97900 1.000 58.14268 166 TRP A N 1
ATOM 8548 C CA . TRP C 3 166 ? 28.69800 -20.72000 13.20900 1.000 61.91197 166 TRP A CA 1
ATOM 8549 C C . TRP C 3 166 ? 30.11100 -20.24300 13.48700 1.000 63.99263 166 TRP A C 1
ATOM 8550 O O . TRP C 3 166 ? 30.40000 -19.04600 13.38400 1.000 64.28457 166 TRP A O 1
ATOM 8571 N N . ASN C 3 167 ? 30.98900 -21.18900 13.81900 1.000 66.37202 167 ASN A N 1
ATOM 8572 C CA . ASN C 3 167 ? 32.37400 -20.89800 14.16800 1.000 69.69040 167 ASN A CA 1
ATOM 8573 C C . ASN C 3 167 ? 32.43400 -19.85000 15.27800 1.000 70.54527 167 ASN A C 1
ATOM 8574 O O . ASN C 3 167 ? 33.20800 -18.89100 15.23000 1.000 67.46263 167 ASN A O 1
ATOM 8585 N N . SER C 3 168 ? 31.58900 -20.06100 16.29300 1.000 73.01842 168 SER A N 1
ATOM 8586 C CA . SER C 3 168 ? 31.41000 -19.14000 17.41900 1.000 77.46491 168 SER A CA 1
ATOM 8587 C C . SER C 3 168 ? 31.24000 -17.69700 16.93900 1.000 74.24331 168 SER A C 1
ATOM 8588 O O . SER C 3 168 ? 31.81600 -16.75900 17.49000 1.000 75.42900 168 SER A O 1
ATOM 8596 N N . GLY C 3 169 ? 30.42700 -17.51800 15.89200 1.000 73.31262 169 GLY A N 1
ATOM 8597 C CA . GLY C 3 169 ? 30.05000 -16.20200 15.42200 1.000 67.87744 169 GLY A CA 1
ATOM 8598 C C . GLY C 3 169 ? 30.97200 -15.58200 14.39500 1.000 68.81015 169 GLY A C 1
ATOM 8599 O O . GLY C 3 169 ? 30.66400 -14.49300 13.89300 1.000 69.16547 169 GLY A O 1
ATOM 8603 N N . ALA C 3 170 ? 32.09100 -16.23000 14.06400 1.000 71.79293 170 ALA A N 1
ATOM 8604 C CA . ALA C 3 170 ? 32.99100 -15.68200 13.05500 1.000 71.63176 170 ALA A CA 1
ATOM 8605 C C . ALA C 3 170 ? 32.41200 -15.80600 11.64700 1.000 67.41804 170 ALA A C 1
ATOM 8606 O O . ALA C 3 170 ? 32.72500 -14.98400 10.77800 1.000 65.16139 170 ALA A O 1
ATOM 8613 N N . LEU C 3 171 ? 31.56900 -16.80800 11.40600 1.000 66.57019 171 LEU A N 1
ATOM 8614 C CA . LEU C 3 171 ? 30.98500 -17.07400 10.09400 1.000 65.30151 171 LEU A CA 1
ATOM 8615 C C . LEU C 3 171 ? 29.51700 -16.66600 10.13600 1.000 63.44652 171 LEU A C 1
ATOM 8616 O O . LEU C 3 171 ? 28.71100 -17.30700 10.82000 1.000 61.00705 171 LEU A O 1
ATOM 8632 N N . THR C 3 172 ? 29.17600 -15.60200 9.40100 1.000 60.98455 172 THR A N 1
ATOM 8633 C CA . THR C 3 172 ? 27.80700 -15.09700 9.33400 1.000 61.13263 172 THR A CA 1
ATOM 8634 C C . THR C 3 172 ? 27.29700 -14.86200 7.92200 1.000 60.02465 172 THR A C 1
ATOM 8635 O O . THR C 3 172 ? 26.07600 -14.82500 7.73300 1.000 58.18047 172 THR A O 1
ATOM 8646 N N . SER C 3 173 ? 28.16700 -14.67900 6.93400 1.000 65.45415 173 SER A N 1
ATOM 8647 C CA . SER C 3 173 ? 27.70500 -14.52500 5.56300 1.000 65.28550 173 SER A CA 1
ATOM 8648 C C . SER C 3 173 ? 27.09200 -15.82900 5.07600 1.000 63.26047 173 SER A C 1
ATOM 8649 O O . SER C 3 173 ? 27.61500 -16.91500 5.34300 1.000 65.09783 173 SER A O 1
ATOM 8657 N N . GLY C 3 174 ? 25.96700 -15.71900 4.37400 1.000 59.34417 174 GLY A N 1
ATOM 8658 C CA . GLY C 3 174 ? 25.33600 -16.88600 3.79000 1.000 53.30230 174 GLY A CA 1
ATOM 8659 C C . GLY C 3 174 ? 24.70900 -17.83800 4.77700 1.000 53.90986 174 GLY A C 1
ATOM 8660 O O . GLY C 3 174 ? 24.38900 -18.96700 4.39700 1.000 52.14107 174 GLY A O 1
ATOM 8664 N N . VAL C 3 175 ? 24.51900 -17.42400 6.03200 1.000 53.19525 175 VAL A N 1
ATOM 8665 C CA . VAL C 3 175 ? 23.87600 -18.25800 7.04100 1.000 48.92927 175 VAL A CA 1
ATOM 8666 C C . VAL C 3 175 ? 22.36800 -18.06600 6.94700 1.000 46.49274 175 VAL A C 1
ATOM 8667 O O . VAL C 3 175 ? 21.87700 -16.93400 6.89900 1.000 48.55185 175 VAL A O 1
ATOM 8680 N N . HIS C 3 176 ? 21.63200 -19.17200 6.93200 1.000 44.66743 176 HIS A N 1
ATOM 8681 C CA . HIS C 3 176 ? 20.17700 -19.15500 7.03800 1.000 54.48617 176 HIS A CA 1
ATOM 8682 C C . HIS C 3 176 ? 19.79300 -20.11700 8.15400 1.000 50.29525 176 HIS A C 1
ATOM 8683 O O . HIS C 3 176 ? 19.96700 -21.33300 8.01700 1.000 48.58964 176 HIS A O 1
ATOM 8697 N N . THR C 3 177 ? 19.29100 -19.57600 9.25600 1.000 46.81629 177 THR A N 1
ATOM 8698 C CA . THR C 3 177 ? 18.69600 -20.37400 10.31700 1.000 52.59928 177 THR A CA 1
ATOM 8699 C C . THR C 3 177 ? 17.19200 -20.27700 10.14100 1.000 51.43610 177 THR A C 1
ATOM 8700 O O . THR C 3 177 ? 16.62400 -19.18200 10.20000 1.000 51.78532 177 THR A O 1
ATOM 8711 N N . PHE C 3 178 ? 16.57200 -21.40200 9.88400 1.000 50.99581 178 PHE A N 1
ATOM 8712 C CA . PHE C 3 178 ? 15.17800 -21.39400 9.50600 1.000 52.13233 178 PHE A CA 1
ATOM 8713 C C . PHE C 3 178 ? 14.29600 -21.23000 10.73900 1.000 48.08438 178 PHE A C 1
ATOM 8714 O O . PHE C 3 178 ? 14.66900 -21.66300 11.83500 1.000 49.41165 178 PHE A O 1
ATOM 8731 N N . PRO C 3 179 ? 13.11700 -20.61700 10.59100 1.000 49.72900 179 PRO A N 1
ATOM 8732 C CA . PRO C 3 179 ? 12.16800 -20.61200 11.71100 1.000 50.05313 179 PRO A CA 1
ATOM 8733 C C . PRO C 3 179 ? 11.82800 -22.03500 12.11600 1.000 51.24226 179 PRO A C 1
ATOM 8734 O O . PRO C 3 179 ? 11.76000 -22.94100 11.28000 1.000 48.95713 179 PRO A O 1
ATOM 8745 N N . ALA C 3 180 ? 11.64300 -22.22700 13.41500 1.000 51.89400 180 ALA A N 1
ATOM 8746 C CA . ALA C 3 180 ? 11.30600 -23.53700 13.93700 1.000 52.68732 180 ALA A CA 1
ATOM 8747 C C . ALA C 3 180 ? 9.93400 -23.95100 13.43800 1.000 56.19524 180 ALA A C 1
ATOM 8748 O O . ALA C 3 180 ? 9.03000 -23.12100 13.30000 1.000 56.17829 180 ALA A O 1
ATOM 8755 N N . VAL C 3 181 ? 9.79200 -25.24200 13.15100 1.000 57.41919 181 VAL A N 1
ATOM 8756 C CA . VAL C 3 181 ? 8.52100 -25.84500 12.77900 1.000 62.83547 181 VAL A CA 1
ATOM 8757 C C . VAL C 3 181 ? 8.11800 -26.79100 13.90100 1.000 60.96682 181 VAL A C 1
ATOM 8758 O O . VAL C 3 181 ? 8.95100 -27.54700 14.41500 1.000 60.80820 181 VAL A O 1
ATOM 8771 N N . LEU C 3 182 ? 6.84900 -26.73500 14.29400 1.000 62.68731 182 LEU A N 1
ATOM 8772 C CA . LEU C 3 182 ? 6.32600 -27.63600 15.31300 1.000 65.26099 182 LEU A CA 1
ATOM 8773 C C . LEU C 3 182 ? 5.96100 -28.97000 14.67000 1.000 66.71003 182 LEU A C 1
ATOM 8774 O O . LEU C 3 182 ? 5.12400 -29.02300 13.76200 1.000 68.41658 182 LEU A O 1
ATOM 8790 N N . GLN C 3 183 ? 6.59500 -30.04300 15.13400 1.000 67.88310 183 GLN A N 1
ATOM 8791 C CA . GLN C 3 183 ? 6.33800 -31.36600 14.59600 1.000 67.43326 183 GLN A CA 1
ATOM 8792 C C . GLN C 3 183 ? 5.08400 -31.95900 15.23000 1.000 70.95048 183 GLN A C 1
ATOM 8793 O O . GLN C 3 183 ? 4.54400 -31.44100 16.21200 1.000 72.44600 183 GLN A O 1
ATOM 8807 N N . SER C 3 184 ? 4.62300 -33.07200 14.64900 1.000 72.01802 184 SER A N 1
ATOM 8808 C CA . SER C 3 184 ? 3.41800 -33.73200 15.14500 1.000 77.03628 184 SER A CA 1
ATOM 8809 C C . SER C 3 184 ? 3.59200 -34.22500 16.57600 1.000 75.49339 184 SER A C 1
ATOM 8810 O O . SER C 3 184 ? 2.60900 -34.34600 17.31700 1.000 85.63765 184 SER A O 1
ATOM 8818 N N . SER C 3 185 ? 4.83200 -34.50400 16.98300 1.000 83.79570 185 SER A N 1
ATOM 8819 C CA . SER C 3 185 ? 5.12100 -34.93300 18.34400 1.000 81.22778 185 SER A CA 1
ATOM 8820 C C . SER C 3 185 ? 4.90300 -33.83700 19.38100 1.000 81.44757 185 SER A C 1
ATOM 8821 O O . SER C 3 185 ? 4.88800 -34.14600 20.57800 1.000 78.62041 185 SER A O 1
ATOM 8829 N N . GLY C 3 186 ? 4.73200 -32.58200 18.96200 1.000 74.26651 186 GLY A N 1
ATOM 8830 C CA . GLY C 3 186 ? 4.67000 -31.46300 19.87700 1.000 70.74049 186 GLY A CA 1
ATOM 8831 C C . GLY C 3 186 ? 6.00300 -30.80600 20.16400 1.000 70.97396 186 GLY A C 1
ATOM 8832 O O . GLY C 3 186 ? 6.04500 -29.84400 20.94600 1.000 69.38784 186 GLY A O 1
ATOM 8836 N N . LEU C 3 187 ? 7.08500 -31.29000 19.55700 1.000 70.23409 187 LEU A N 1
ATOM 8837 C CA . LEU C 3 187 ? 8.41300 -30.71800 19.70800 1.000 66.94981 187 LEU A CA 1
ATOM 8838 C C . LEU C 3 187 ? 8.78100 -29.91500 18.46700 1.000 67.15162 187 LEU A C 1
ATOM 8839 O O . LEU C 3 187 ? 8.29800 -30.17900 17.36200 1.000 66.50597 187 LEU A O 1
ATOM 8855 N N . TYR C 3 188 ? 9.64500 -28.93000 18.66900 1.000 66.22901 188 TYR A N 1
ATOM 8856 C CA . TYR C 3 188 ? 10.09400 -28.04600 17.61000 1.000 62.28169 188 TYR A CA 1
ATOM 8857 C C . TYR C 3 188 ? 11.33600 -28.61900 16.93600 1.000 63.94323 188 TYR A C 1
ATOM 8858 O O . TYR C 3 188 ? 12.05600 -29.45000 17.49600 1.000 60.57763 188 TYR A O 1
ATOM 8876 N N . SER C 3 189 ? 11.57400 -28.16500 15.70800 1.000 60.23432 189 SER A N 1
ATOM 8877 C CA . SER C 3 189 ? 12.73600 -28.60000 14.95000 1.000 62.47906 189 SER A CA 1
ATOM 8878 C C . SER C 3 189 ? 13.09500 -27.53400 13.92600 1.000 60.48769 189 SER A C 1
ATOM 8879 O O . SER C 3 189 ? 12.21100 -26.92000 13.31900 1.000 58.55073 189 SER A O 1
ATOM 8887 N N . LEU C 3 190 ? 14.39600 -27.32400 13.74000 1.000 60.18033 190 LEU A N 1
ATOM 8888 C CA . LEU C 3 190 ? 14.88100 -26.38800 12.73800 1.000 59.65194 190 LEU A CA 1
ATOM 8889 C C . LEU C 3 190 ? 16.22200 -26.88100 12.22500 1.000 56.51392 190 LEU A C 1
ATOM 8890 O O . LEU C 3 190 ? 16.86200 -27.74200 12.82900 1.000 55.38730 190 LEU A O 1
ATOM 8906 N N . SER C 3 191 ? 16.63000 -26.33100 11.08800 1.000 51.10678 191 SER A N 1
ATOM 8907 C CA . SER C 3 191 ? 17.98800 -26.48800 10.60200 1.000 53.99782 191 SER A CA 1
ATOM 8908 C C . SER C 3 191 ? 18.58300 -25.11400 10.33200 1.000 52.53169 191 SER A C 1
ATOM 8909 O O . SER C 3 191 ? 17.86800 -24.12800 10.13800 1.000 52.03490 191 SER A O 1
ATOM 8917 N N . SER C 3 192 ? 19.91300 -25.06500 10.35600 1.000 53.17285 192 SER A N 1
ATOM 8918 C CA . SER C 3 192 ? 20.68900 -23.88800 9.99300 1.000 50.43876 192 SER A CA 1
ATOM 8919 C C . SER C 3 192 ? 21.70200 -24.30700 8.94000 1.000 50.17463 192 SER A C 1
ATOM 8920 O O . SER C 3 192 ? 22.33000 -25.36100 9.07300 1.000 51.53478 192 SER A O 1
ATOM 8928 N N . VAL C 3 193 ? 21.85300 -23.49000 7.89200 1.000 48.78970 193 VAL A N 1
ATOM 8929 C CA . VAL C 3 193 ? 22.67200 -23.84200 6.73600 1.000 50.84380 193 VAL A CA 1
ATOM 8930 C C . VAL C 3 193 ? 23.58400 -22.68200 6.35900 1.000 51.32613 193 VAL A C 1
ATOM 8931 O O . VAL C 3 193 ? 23.31100 -21.51700 6.65800 1.000 52.69689 193 VAL A O 1
ATOM 8944 N N . VAL C 3 194 ? 24.67500 -23.02700 5.67600 1.000 48.18791 194 VAL A N 1
ATOM 8945 C CA . VAL C 3 194 ? 25.63800 -22.06000 5.16500 1.000 52.10040 194 VAL A CA 1
ATOM 8946 C C . VAL C 3 194 ? 26.10700 -22.51000 3.79200 1.000 54.89427 194 VAL A C 1
ATOM 8947 O O . VAL C 3 194 ? 26.42900 -23.68600 3.59400 1.000 52.25413 194 VAL A O 1
ATOM 8960 N N . THR C 3 195 ? 26.20300 -21.56200 2.86300 1.000 50.44163 195 THR A N 1
ATOM 8961 C CA . THR C 3 195 ? 26.92200 -21.77400 1.61300 1.000 56.75947 195 THR A CA 1
ATOM 8962 C C . THR C 3 195 ? 28.34700 -21.26500 1.79200 1.000 61.84891 195 THR A C 1
ATOM 8963 O O . THR C 3 195 ? 28.55700 -20.15500 2.29500 1.000 58.90184 195 THR A O 1
ATOM 8974 N N . VAL C 3 196 ? 29.31600 -22.09400 1.41500 1.000 62.83230 196 VAL A N 1
ATOM 8975 C CA . VAL C 3 196 ? 30.73600 -21.76500 1.52900 1.000 66.23586 196 VAL A CA 1
ATOM 8976 C C . VAL C 3 196 ? 31.40600 -22.11700 0.20600 1.000 71.02221 196 VAL A C 1
ATOM 8977 O O . VAL C 3 196 ? 30.79200 -22.80100 -0.62700 1.000 66.50079 196 VAL A O 1
ATOM 8990 N N . PRO C 3 197 ? 32.63900 -21.67100 -0.04400 1.000 68.33101 197 PRO A N 1
ATOM 8991 C CA . PRO C 3 197 ? 33.34400 -22.12300 -1.24900 1.000 70.23919 197 PRO A CA 1
ATOM 8992 C C . PRO C 3 197 ? 33.60400 -23.62000 -1.19100 1.000 75.76525 197 PRO A C 1
ATOM 8993 O O . PRO C 3 197 ? 33.95800 -24.16800 -0.14500 1.000 77.13823 197 PRO A O 1
ATOM 9004 N N . SER C 3 198 ? 33.42500 -24.28500 -2.33500 1.000 79.32029 198 SER A N 1
ATOM 9005 C CA . SER C 3 198 ? 33.70100 -25.71500 -2.39600 1.000 77.46565 198 SER A CA 1
ATOM 9006 C C . SER C 3 198 ? 35.16700 -26.01900 -2.10700 1.000 79.91653 198 SER A C 1
ATOM 9007 O O . SER C 3 198 ? 35.48300 -27.09700 -1.59000 1.000 83.57810 198 SER A O 1
ATOM 9015 N N . SER C 3 199 ? 36.07400 -25.08900 -2.42300 1.000 77.64383 199 SER A N 1
ATOM 9016 C CA . SER C 3 199 ? 37.49800 -25.32400 -2.20000 1.000 78.59987 199 SER A CA 1
ATOM 9017 C C . SER C 3 199 ? 37.89300 -25.21300 -0.73100 1.000 82.95176 199 SER A C 1
ATOM 9018 O O . SER C 3 199 ? 38.98800 -25.65100 -0.36500 1.000 87.14542 199 SER A O 1
ATOM 9026 N N . SER C 3 200 ? 37.03700 -24.64500 0.11700 1.000 88.85342 200 SER A N 1
ATOM 9027 C CA . SER C 3 200 ? 37.38200 -24.44300 1.52000 1.000 88.34457 200 SER A CA 1
ATOM 9028 C C . SER C 3 200 ? 37.12000 -25.66600 2.39200 1.000 91.17822 200 SER A C 1
ATOM 9029 O O . SER C 3 200 ? 37.53300 -25.67000 3.55600 1.000 94.24690 200 SER A O 1
ATOM 9037 N N . LEU C 3 201 ? 36.45300 -26.69900 1.86900 1.000 84.41628 201 LEU A N 1
ATOM 9038 C CA . LEU C 3 201 ? 36.03500 -27.81700 2.71000 1.000 80.05036 201 LEU A CA 1
ATOM 9039 C C . LEU C 3 201 ? 37.21000 -28.62600 3.25000 1.000 88.77780 201 LEU A C 1
ATOM 9040 O O . LEU C 3 201 ? 37.02200 -29.40100 4.19500 1.000 85.39053 201 LEU A O 1
ATOM 9056 N N . GLY C 3 202 ? 38.40400 -28.47100 2.67600 1.000 97.64115 202 GLY A N 1
ATOM 9057 C CA . GLY C 3 202 ? 39.59900 -29.10800 3.19300 1.000 92.62430 202 GLY A CA 1
ATOM 9058 C C . GLY C 3 202 ? 40.43300 -28.19100 4.06600 1.000 103.26368 202 GLY A C 1
ATOM 9059 O O . GLY C 3 202 ? 41.15400 -28.66000 4.95300 1.000 104.14169 202 GLY A O 1
ATOM 9063 N N . THR C 3 203 ? 40.34000 -26.88000 3.82900 1.000 110.26493 203 THR A N 1
ATOM 9064 C CA . THR C 3 203 ? 41.21800 -25.91400 4.48100 1.000 108.70087 203 THR A CA 1
ATOM 9065 C C . THR C 3 203 ? 40.64000 -25.34300 5.77200 1.000 105.59899 203 THR A C 1
ATOM 9066 O O . THR C 3 203 ? 41.41100 -24.92200 6.64100 1.000 104.35317 203 THR A O 1
ATOM 9077 N N . GLN C 3 204 ? 39.31300 -25.31300 5.92100 1.000 109.32449 204 GLN A N 1
ATOM 9078 C CA . GLN C 3 204 ? 38.66600 -24.69800 7.07500 1.000 106.56399 204 GLN A CA 1
ATOM 9079 C C . GLN C 3 204 ? 37.60900 -25.62700 7.65100 1.000 103.05202 204 GLN A C 1
ATOM 9080 O O . GLN C 3 204 ? 36.87500 -26.28500 6.90800 1.000 104.73073 204 GLN A O 1
ATOM 9094 N N . THR C 3 205 ? 37.53200 -25.66400 8.97800 1.000 90.66964 205 THR A N 1
ATOM 9095 C CA . THR C 3 205 ? 36.51600 -26.43000 9.68100 1.000 91.86808 205 THR A CA 1
ATOM 9096 C C . THR C 3 205 ? 35.28000 -25.57100 9.90200 1.000 84.65239 205 THR A C 1
ATOM 9097 O O . THR C 3 205 ? 35.34100 -24.33800 9.91600 1.000 83.38145 205 THR A O 1
ATOM 9108 N N . TYR C 3 206 ? 34.14700 -26.24800 10.07900 1.000 70.99398 206 TYR A N 1
ATOM 9109 C CA . TYR C 3 206 ? 32.86200 -25.60400 10.30100 1.000 65.15215 206 TYR A CA 1
ATOM 9110 C C . TYR C 3 206 ? 32.19000 -26.24900 11.49900 1.000 65.90044 206 TYR A C 1
ATOM 9111 O O . TYR C 3 206 ? 32.05900 -27.47500 11.56200 1.000 66.42718 206 TYR A O 1
ATOM 9129 N N . ILE C 3 207 ? 31.80100 -25.41700 12.45900 1.000 69.08187 207 ILE A N 1
ATOM 9130 C CA . ILE C 3 207 ? 31.15200 -25.85400 13.68500 1.000 68.70337 207 ILE A CA 1
ATOM 9131 C C . ILE C 3 207 ? 29.92700 -24.97800 13.88300 1.000 69.01188 207 ILE A C 1
ATOM 9132 O O . ILE C 3 207 ? 30.02000 -23.74800 13.79600 1.000 68.59987 207 ILE A O 1
ATOM 9148 N N . CYS C 3 208 ? 28.78600 -25.60800 14.13500 1.000 69.24167 208 CYS A N 1
ATOM 9149 C CA . CYS C 3 208 ? 27.57500 -24.91200 14.53900 1.000 70.22305 208 CYS A CA 1
ATOM 9150 C C . CYS C 3 208 ? 27.49100 -24.93800 16.06000 1.000 70.57069 208 CYS A C 1
ATOM 9151 O O . CYS C 3 208 ? 27.63800 -25.99900 16.67500 1.000 72.56952 208 CYS A O 1
ATOM 9158 N N . ASN C 3 209 ? 27.29300 -23.76600 16.65700 1.000 72.34877 209 ASN A N 1
ATOM 9159 C CA . ASN C 3 209 ? 27.16800 -23.61700 18.10500 1.000 73.97708 209 ASN A CA 1
ATOM 9160 C C . ASN C 3 209 ? 25.68600 -23.45600 18.42300 1.000 73.06545 209 ASN A C 1
ATOM 9161 O O . ASN C 3 209 ? 25.07000 -22.46000 18.03400 1.000 67.63750 209 ASN A O 1
ATOM 9172 N N . VAL C 3 210 ? 25.12000 -24.43200 19.12700 1.000 68.04970 210 VAL A N 1
ATOM 9173 C CA . VAL C 3 210 ? 23.68700 -24.50300 19.38300 1.000 68.61276 210 VAL A CA 1
ATOM 9174 C C . VAL C 3 210 ? 23.47100 -24.34600 20.87700 1.000 70.80537 210 VAL A C 1
ATOM 9175 O O . VAL C 3 210 ? 24.01400 -25.12200 21.67200 1.000 71.98242 210 VAL A O 1
ATOM 9188 N N . ASN C 3 211 ? 22.67700 -23.34700 21.25300 1.000 75.36553 211 ASN A N 1
ATOM 9189 C CA . ASN C 3 211 ? 22.31800 -23.08700 22.63900 1.000 77.22041 211 ASN A CA 1
ATOM 9190 C C . ASN C 3 211 ? 20.80600 -23.14900 22.77800 1.000 79.99179 211 ASN A C 1
ATOM 9191 O O . ASN C 3 211 ? 20.07700 -22.52900 21.99400 1.000 70.11769 211 ASN A O 1
ATOM 9202 N N . HIS C 3 212 ? 20.34500 -23.90900 23.76500 1.000 76.37117 212 HIS A N 1
ATOM 9203 C CA . HIS C 3 212 ? 18.94000 -23.98200 24.14900 1.000 75.85347 212 HIS A CA 1
ATOM 9204 C C . HIS C 3 212 ? 18.89000 -23.62100 25.63300 1.000 77.55389 212 HIS A C 1
ATOM 9205 O O . HIS C 3 212 ? 19.08300 -24.47700 26.50000 1.000 79.55518 212 HIS A O 1
ATOM 9219 N N . LYS C 3 213 ? 18.64700 -22.33800 25.90700 1.000 81.23378 213 LYS A N 1
ATOM 9220 C CA . LYS C 3 213 ? 18.67000 -21.83600 27.28000 1.000 85.58451 213 LYS A CA 1
ATOM 9221 C C . LYS C 3 213 ? 17.70000 -22.55500 28.21100 1.000 85.88995 213 LYS A C 1
ATOM 9222 O O . LYS C 3 213 ? 18.11700 -22.93000 29.32100 1.000 89.83702 213 LYS A O 1
ATOM 9226 N N . PRO C 3 214 ? 16.42800 -22.77800 27.85200 1.000 87.40159 214 PRO A N 1
ATOM 9227 C CA . PRO C 3 214 ? 15.48900 -23.39600 28.81200 1.000 88.01096 214 PRO A CA 1
ATOM 9228 C C . PRO C 3 214 ? 15.92100 -24.75200 29.35500 1.000 89.28132 214 PRO A C 1
ATOM 9229 O O . PRO C 3 214 ? 15.48600 -25.11800 30.45700 1.000 95.64272 214 PRO A O 1
ATOM 9240 N N . SER C 3 215 ? 16.75800 -25.50200 28.63100 1.000 85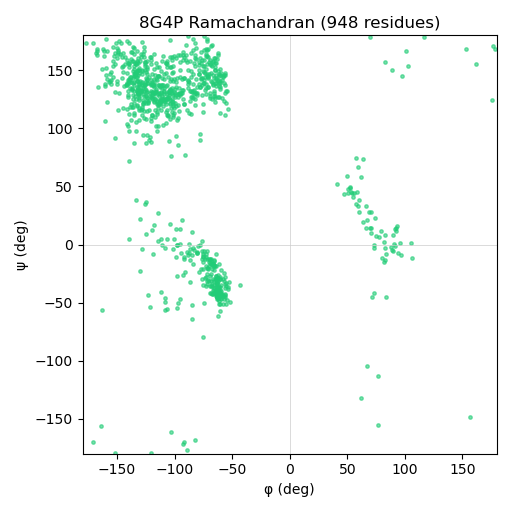.95711 215 SER A N 1
ATOM 9241 C CA . SER C 3 215 ? 17.21200 -26.82100 29.06200 1.000 85.16328 215 SER A CA 1
ATOM 9242 C C . SER C 3 215 ? 18.69900 -26.85700 29.40700 1.000 90.18144 215 SER A C 1
ATOM 9243 O O . SER C 3 215 ? 19.22600 -27.93500 29.70500 1.000 96.65373 215 SER A O 1
ATOM 9251 N N . ASN C 3 216 ? 19.38800 -25.71200 29.37600 1.000 93.46250 216 ASN A N 1
ATOM 9252 C CA . ASN C 3 216 ? 20.79600 -25.62300 29.77600 1.000 103.70572 216 ASN A CA 1
ATOM 9253 C C . ASN C 3 216 ? 21.69200 -26.52400 28.92500 1.000 98.64653 216 ASN A C 1
ATOM 9254 O O . ASN C 3 216 ? 22.64000 -27.12800 29.42900 1.000 105.04344 216 ASN A O 1
ATOM 9265 N N . THR C 3 217 ? 21.39900 -26.61700 27.62900 1.000 97.63602 217 THR A N 1
ATOM 9266 C CA . THR C 3 217 ? 22.19400 -27.41800 26.70200 1.000 97.03252 217 THR A CA 1
ATOM 9267 C C . THR C 3 217 ? 22.90700 -26.50000 25.71800 1.000 92.37906 217 THR A C 1
ATOM 9268 O O . THR C 3 217 ? 22.27300 -25.66800 25.06000 1.000 89.77557 217 THR A O 1
ATOM 9279 N N . LYS C 3 218 ? 24.22900 -26.64000 25.65500 1.000 90.17366 218 LYS A N 1
ATOM 9280 C CA . LYS C 3 218 ? 25.08900 -25.89400 24.74600 1.000 85.30696 218 LYS A CA 1
ATOM 9281 C C . LYS C 3 218 ? 25.92400 -26.91500 23.98800 1.000 84.71784 218 LYS A C 1
ATOM 9282 O O . LYS C 3 218 ? 26.74000 -27.61800 24.59300 1.000 85.98065 218 LYS A O 1
ATOM 9286 N N . VAL C 3 219 ? 25.72000 -27.00000 22.67600 1.000 83.93769 219 VAL A N 1
ATOM 9287 C CA . VAL C 3 219 ? 26.29900 -28.05400 21.85300 1.000 79.57452 219 VAL A CA 1
ATOM 9288 C C . VAL C 3 219 ? 27.06800 -27.41300 20.70700 1.000 78.14788 219 VAL A C 1
ATOM 9289 O O . VAL C 3 219 ? 26.57900 -26.47300 20.06700 1.000 74.69897 219 VAL A O 1
ATOM 9302 N N . ASP C 3 220 ? 28.27900 -27.90900 20.47300 1.000 82.68720 220 ASP A N 1
ATOM 9303 C CA . ASP C 3 220 ? 29.07800 -27.58700 19.29900 1.000 84.58684 220 ASP A CA 1
ATOM 9304 C C . ASP C 3 220 ? 29.23900 -28.86700 18.49300 1.000 83.92791 220 ASP A C 1
ATOM 9305 O O . ASP C 3 220 ? 29.75500 -29.86400 19.00900 1.000 84.75858 220 ASP A O 1
ATOM 9314 N N . LYS C 3 221 ? 28.78400 -28.84700 17.24300 1.000 84.47964 221 LYS A N 1
ATOM 9315 C CA . LYS C 3 221 ? 28.88400 -29.99500 16.35000 1.000 82.76625 221 LYS A CA 1
ATOM 9316 C C . LYS C 3 221 ? 29.74100 -29.60800 15.15500 1.000 79.48822 221 LYS A C 1
ATOM 9317 O O . LYS C 3 221 ? 29.44000 -28.63100 14.46200 1.000 80.26562 221 LYS A O 1
ATOM 9324 N N . ARG C 3 222 ? 30.81000 -30.36600 14.92600 1.000 72.90784 222 ARG A N 1
ATOM 9325 C CA . ARG C 3 222 ? 31.61300 -30.20500 13.72400 1.000 71.73063 222 ARG A CA 1
ATOM 9326 C C . ARG C 3 222 ? 30.90900 -30.87400 12.54800 1.000 71.60043 222 ARG A C 1
ATOM 9327 O O . ARG C 3 222 ? 30.38500 -31.98600 12.66700 1.000 69.03184 222 ARG A O 1
ATOM 9331 N N . VAL C 3 223 ? 30.88600 -30.17900 11.41600 1.000 64.84466 223 VAL A N 1
ATOM 9332 C CA . VAL C 3 223 ? 30.20700 -30.64000 10.21100 1.000 71.74205 223 VAL A CA 1
ATOM 9333 C C . VAL C 3 223 ? 31.29100 -30.84600 9.16300 1.000 71.92530 223 VAL A C 1
ATOM 9334 O O . VAL C 3 223 ? 31.78600 -29.88000 8.56800 1.000 67.34810 223 VAL A O 1
ATOM 9347 N N . GLU C 3 224 ? 31.66700 -32.10100 8.94800 1.000 77.46631 224 GLU A N 1
ATOM 9348 C CA . GLU C 3 224 ? 32.66700 -32.50700 7.97700 1.000 81.68848 224 GLU A CA 1
ATOM 9349 C C . GLU C 3 224 ? 32.00900 -33.25100 6.82000 1.000 82.03575 224 GLU A C 1
ATOM 9350 O O . GLU C 3 224 ? 30.87100 -33.71600 6.94000 1.000 82.27812 224 GLU A O 1
ATOM 9354 N N . PRO C 3 225 ? 32.68600 -33.37600 5.67600 1.000 84.87227 225 PRO A N 1
ATOM 9355 C CA . PRO C 3 225 ? 32.17100 -34.25900 4.62200 1.000 87.81778 225 PRO A CA 1
ATOM 9356 C C . PRO C 3 225 ? 32.15400 -35.71200 5.07500 1.000 92.16968 225 PRO A C 1
ATOM 9357 O O . PRO C 3 225 ? 32.89500 -36.12300 5.97000 1.000 95.55186 225 PRO A O 1
ATOM 9368 N N . LYS C 3 226 ? 31.28900 -36.49600 4.43600 1.000 108.50816 226 LYS A N 1
ATOM 9369 C CA . LYS C 3 226 ? 31.14500 -37.91400 4.76100 1.000 101.22989 226 LYS A CA 1
ATOM 9370 C C . LYS C 3 226 ? 32.23800 -38.74600 4.09700 1.000 99.90035 226 LYS A C 1
ATOM 9371 O O . LYS C 3 226 ? 32.79600 -39.66600 4.70300 1.000 102.73179 226 LYS A O 1
ATOM 9375 N N . ASP D 4 1 ? -9.42000 4.29500 25.70500 1.000 66.79658 1 ASP B N 1
ATOM 9376 C CA . ASP D 4 1 ? -8.16500 4.06700 24.94100 1.000 60.62996 1 ASP B CA 1
ATOM 9377 C C . ASP D 4 1 ? -8.24800 4.76500 23.59200 1.000 58.75221 1 ASP B C 1
ATOM 9378 O O . ASP D 4 1 ? -9.32600 4.88600 23.01700 1.000 57.47085 1 ASP B O 1
ATOM 9389 N N . ILE D 4 2 ? -7.10700 5.23000 23.09700 1.000 51.22383 2 ILE B N 1
ATOM 9390 C CA . ILE D 4 2 ? -7.02300 5.81300 21.76500 1.000 53.99342 2 ILE B CA 1
ATOM 9391 C C . ILE D 4 2 ? -6.71600 4.65600 20.82200 1.000 52.03159 2 ILE B C 1
ATOM 9392 O O . ILE D 4 2 ? -5.67300 4.00200 20.94300 1.000 48.56545 2 ILE B O 1
ATOM 9408 N N . VAL D 4 3 ? -7.65200 4.36900 19.92100 1.000 48.57988 3 VAL B N 1
ATOM 9409 C CA . VAL D 4 3 ? -7.47600 3.30700 18.93400 1.000 47.18464 3 VAL B CA 1
ATOM 9410 C C . VAL D 4 3 ? -6.67700 3.87200 17.76800 1.000 46.49413 3 VAL B C 1
ATOM 9411 O O . VAL D 4 3 ? -6.98800 4.95300 17.25700 1.000 46.29076 3 VAL B O 1
ATOM 9424 N N . MET D 4 4 ? -5.62000 3.16200 17.38000 1.000 48.96898 4 MET B N 1
ATOM 9425 C CA . MET D 4 4 ? -4.77300 3.51600 16.24400 1.000 48.07934 4 MET B CA 1
ATOM 9426 C C . MET D 4 4 ? -5.03500 2.51800 15.11800 1.000 48.60966 4 MET B C 1
ATOM 9427 O O . MET D 4 4 ? -4.89900 1.30800 15.32600 1.000 49.20321 4 MET B O 1
ATOM 9441 N N . THR D 4 5 ? -5.38300 3.02000 13.92900 1.000 39.60415 5 THR B N 1
ATOM 9442 C CA . THR D 4 5 ? -5.63200 2.17800 12.76200 1.000 45.16420 5 THR B CA 1
ATOM 9443 C C . THR D 4 5 ? -4.74400 2.63900 11.61600 1.000 41.24034 5 THR B C 1
ATOM 9444 O O . THR D 4 5 ? -4.71500 3.83000 11.28400 1.000 40.69036 5 THR B O 1
ATOM 9455 N N . GLN D 4 6 ? -4.01300 1.69300 11.04000 1.000 39.26885 6 GLN B N 1
ATOM 9456 C CA . GLN D 4 6 ? -3.05100 1.93900 9.98200 1.000 41.73288 6 GLN B CA 1
ATOM 9457 C C . GLN D 4 6 ? -3.58700 1.37400 8.68600 1.000 40.27477 6 GLN B C 1
ATOM 9458 O O . GLN D 4 6 ? -4.28000 0.35400 8.68800 1.000 43.27060 6 GLN B O 1
ATOM 9472 N N . SER D 4 7 ? -3.25100 2.03900 7.58100 1.000 41.53981 7 SER B N 1
ATOM 9473 C CA . SER D 4 7 ? -3.59000 1.52800 6.27100 1.000 42.86556 7 SER B CA 1
ATOM 9474 C C . SER D 4 7 ? -2.44200 1.82000 5.31200 1.000 41.85492 7 SER B C 1
ATOM 9475 O O . SER D 4 7 ? -1.91400 2.94300 5.30800 1.000 40.00441 7 SER B O 1
ATOM 9483 N N . PRO D 4 8 ? -2.06800 0.85900 4.44700 1.000 38.53899 8 PRO B N 1
ATOM 9484 C CA . PRO D 4 8 ? -2.60800 -0.51300 4.30900 1.000 43.79980 8 PRO B CA 1
ATOM 9485 C C . PRO D 4 8 ? -2.16700 -1.38700 5.47500 1.000 42.30977 8 PRO B C 1
ATOM 9486 O O . PRO D 4 8 ? -1.27100 -0.98900 6.18400 1.000 38.89019 8 PRO B O 1
ATOM 9497 N N . SER D 4 9 ? -2.79500 -2.54200 5.71300 1.000 40.52626 9 SER B N 1
ATOM 9498 C CA . SER D 4 9 ? -2.25500 -3.48300 6.68100 1.000 40.38899 9 SER B CA 1
ATOM 9499 C C . SER D 4 9 ? -1.02700 -4.18900 6.12800 1.000 42.50344 9 SER B C 1
ATOM 9500 O O . SER D 4 9 ? -0.14800 -4.59500 6.89800 1.000 37.51128 9 SER B O 1
ATOM 9508 N N . SER D 4 10 ? -0.94500 -4.34700 4.80400 1.000 38.08277 10 SER B N 1
ATOM 9509 C CA . SER D 4 10 ? 0.25300 -4.89000 4.17200 1.000 41.42978 10 SER B CA 1
ATOM 9510 C C . SER D 4 10 ? 0.34100 -4.37100 2.74500 1.000 43.56524 10 SER B C 1
ATOM 9511 O O . SER D 4 10 ? -0.66100 -3.96200 2.15500 1.000 39.96117 10 SER B O 1
ATOM 9519 N N . LEU D 4 11 ? 1.55600 -4.39400 2.20000 1.000 39.89932 11 LEU B N 1
ATOM 9520 C CA . LEU D 4 11 ? 1.81900 -3.88900 0.86200 1.000 41.39100 11 LEU B CA 1
ATOM 9521 C C . LEU D 4 11 ? 3.11700 -4.48800 0.34700 1.000 43.93333 11 LEU B C 1
ATOM 9522 O O . LEU D 4 11 ? 4.03200 -4.80300 1.11900 1.000 38.32416 11 LEU B O 1
ATOM 9538 N N . SER D 4 12 ? 3.18200 -4.60300 -0.97800 1.000 36.58797 12 SER B N 1
ATOM 9539 C CA . SER D 4 12 ? 4.36000 -5.05100 -1.70300 1.000 42.28745 12 SER B CA 1
ATOM 9540 C C . SER D 4 12 ? 4.82200 -3.90400 -2.59100 1.000 44.07933 12 SER B C 1
ATOM 9541 O O . SER D 4 12 ? 4.00900 -3.29600 -3.30100 1.000 41.24914 12 SER B O 1
ATOM 9545 N N . ALA D 4 13 ? 6.11600 -3.59100 -2.53500 1.000 38.75287 13 ALA B N 1
ATOM 9546 C CA . ALA D 4 13 ? 6.67000 -2.49300 -3.31500 1.000 43.03710 13 ALA B CA 1
ATOM 9547 C C . ALA D 4 13 ? 8.07600 -2.87000 -3.75500 1.000 46.68766 13 ALA B C 1
ATOM 9548 O O . ALA D 4 13 ? 8.66900 -3.81800 -3.24100 1.000 42.24854 13 ALA B O 1
ATOM 9555 N N . SER D 4 14 ? 8.60000 -2.12500 -4.72600 1.000 43.59998 14 SER B N 1
ATOM 9556 C CA . SER D 4 14 ? 9.93100 -2.36400 -5.27200 1.000 47.90183 14 SER B CA 1
ATOM 9557 C C . SER D 4 14 ? 10.95100 -1.37200 -4.71800 1.000 42.02154 14 SER B C 1
ATOM 9558 O O . SER D 4 14 ? 10.61200 -0.28600 -4.23900 1.000 39.12613 14 SER B O 1
ATOM 9566 N N . VAL D 4 15 ? 12.22300 -1.77500 -4.80000 1.000 47.76695 15 VAL B N 1
ATOM 9567 C CA . VAL D 4 15 ? 13.32000 -0.92600 -4.34900 1.000 46.69304 15 VAL B CA 1
ATOM 9568 C C . VAL D 4 15 ? 13.32900 0.34600 -5.17600 1.000 44.66288 15 VAL B C 1
ATOM 9569 O O . VAL D 4 15 ? 13.35200 0.30400 -6.41200 1.000 44.22884 15 VAL B O 1
ATOM 9582 N N . GLY D 4 16 ? 13.32800 1.48700 -4.49300 1.000 41.97187 16 GLY B N 1
ATOM 9583 C CA . GLY D 4 16 ? 13.22000 2.77400 -5.13400 1.000 43.26108 16 GLY B CA 1
ATOM 9584 C C . GLY D 4 16 ? 11.81800 3.34700 -5.16700 1.000 42.13472 16 GLY B C 1
ATOM 9585 O O . GLY D 4 16 ? 11.65700 4.50400 -5.57300 1.000 44.36749 16 GLY B O 1
ATOM 9589 N N . ASP D 4 17 ? 10.80300 2.57200 -4.78400 1.000 43.12233 17 ASP B N 1
ATOM 9590 C CA . ASP D 4 17 ? 9.43300 3.06700 -4.81400 1.000 45.56831 17 ASP B CA 1
ATOM 9591 C C . ASP D 4 17 ? 9.15800 3.96500 -3.61400 1.000 46.12245 17 ASP B C 1
ATOM 9592 O O . ASP D 4 17 ? 9.78000 3.85000 -2.55600 1.000 36.46080 17 ASP B O 1
ATOM 9601 N N . ARG D 4 18 ? 8.16300 4.82400 -3.77700 1.000 37.59710 18 ARG B N 1
ATOM 9602 C CA . ARG D 4 18 ? 7.60900 5.57000 -2.66500 1.000 39.75663 18 ARG B CA 1
ATOM 9603 C C . ARG D 4 18 ? 6.56900 4.71300 -1.95300 1.000 39.97851 18 ARG B C 1
ATOM 9604 O O . ARG D 4 18 ? 5.69000 4.13000 -2.59700 1.000 41.95910 18 ARG B O 1
ATOM 9625 N N . VAL D 4 19 ? 6.67000 4.64600 -0.62500 1.000 38.41716 19 VAL B N 1
ATOM 9626 C CA . VAL D 4 19 ? 5.73900 3.90300 0.21900 1.000 38.10505 19 VAL B CA 1
ATOM 9627 C C . VAL D 4 19 ? 5.08100 4.88500 1.17800 1.000 40.45487 19 VAL B C 1
ATOM 9628 O O . VAL D 4 19 ? 5.77200 5.64900 1.86300 1.000 39.74404 19 VAL B O 1
ATOM 9641 N N . ILE D 4 20 ? 3.75100 4.85600 1.22900 1.000 39.26037 20 ILE B N 1
ATOM 9642 C CA . ILE D 4 20 ? 2.96300 5.81600 1.98800 1.000 41.33222 20 ILE B CA 1
ATOM 9643 C C . ILE D 4 20 ? 2.06700 5.02600 2.92800 1.000 41.82922 20 ILE B C 1
ATOM 9644 O O . ILE D 4 20 ? 1.25900 4.21100 2.46800 1.000 37.82021 20 ILE B O 1
ATOM 9660 N N . ILE D 4 21 ? 2.19500 5.28100 4.23600 1.000 38.60460 21 ILE B N 1
ATOM 9661 C CA . ILE D 4 21 ? 1.42300 4.59100 5.26500 1.000 37.40993 21 ILE B CA 1
ATOM 9662 C C . ILE D 4 21 ? 0.59000 5.62700 6.00900 1.000 39.20333 21 ILE B C 1
ATOM 9663 O O . ILE D 4 21 ? 1.13300 6.62000 6.50500 1.000 38.43549 21 ILE B O 1
ATOM 9679 N N . THR D 4 22 ? -0.71900 5.38400 6.10500 1.000 34.32877 22 THR B N 1
ATOM 9680 C CA . THR D 4 22 ? -1.63600 6.26900 6.81500 1.000 36.07957 22 THR B CA 1
ATOM 9681 C C . THR D 4 22 ? -1.96200 5.69900 8.19400 1.000 38.77190 22 THR B C 1
ATOM 9682 O O . THR D 4 22 ? -2.11200 4.48900 8.35900 1.000 40.22485 22 THR B O 1
ATOM 9693 N N . CYS D 4 23 ? -2.04900 6.58200 9.18400 1.000 42.07655 23 CYS B N 1
ATOM 9694 C CA . CYS D 4 23 ? -2.44000 6.23700 10.54500 1.000 38.50093 23 CYS B CA 1
ATOM 9695 C C . CYS D 4 23 ? -3.57400 7.16700 10.94600 1.000 38.61173 23 CYS B C 1
ATOM 9696 O O . CYS D 4 23 ? -3.43300 8.39200 10.85100 1.000 40.19946 23 CYS B O 1
ATOM 9703 N N . ARG D 4 24 ? -4.70000 6.58400 11.35600 1.000 38.05312 24 ARG B N 1
ATOM 9704 C CA . ARG D 4 24 ? -5.84600 7.32000 11.87700 1.000 44.61834 24 ARG B CA 1
ATOM 9705 C C . ARG D 4 24 ? -6.05100 6.97600 13.35300 1.000 43.91238 24 ARG B C 1
ATOM 9706 O O . ARG D 4 24 ? -5.83300 5.83300 13.77000 1.000 42.00069 24 ARG B O 1
ATOM 9727 N N . THR D 4 25 ? -6.47900 7.96400 14.13900 1.000 42.38357 25 THR B N 1
ATOM 9728 C CA . THR D 4 25 ? -6.65300 7.81700 15.58000 1.000 45.03312 25 THR B CA 1
ATOM 9729 C C . THR D 4 25 ? -8.09400 8.13400 15.95600 1.000 48.00826 25 THR B C 1
ATOM 9730 O O . THR D 4 25 ? -8.72100 9.01000 15.35500 1.000 48.48866 25 THR B O 1
ATOM 9741 N N . SER D 4 26 ? -8.62100 7.41200 16.95000 1.000 48.66695 26 SER B N 1
ATOM 9742 C CA . SER D 4 26 ? -10.01500 7.58300 17.35600 1.000 51.64735 26 SER B CA 1
ATOM 9743 C C . SER D 4 26 ? -10.26300 8.88300 18.10700 1.000 52.35392 26 SER B C 1
ATOM 9744 O O . SER D 4 26 ? -11.42500 9.23100 18.34600 1.000 51.72035 26 SER B O 1
ATOM 9752 N N . GLN D 4 27 ? -9.21000 9.58800 18.50400 1.000 51.33253 27 GLN B N 1
ATOM 9753 C CA . GLN D 4 27 ? -9.33400 10.85300 19.20600 1.000 54.09452 27 GLN B CA 1
ATOM 9754 C C . GLN D 4 27 ? -8.21500 11.76400 18.73100 1.000 51.40702 27 GLN B C 1
ATOM 9755 O O . GLN D 4 27 ? -7.16900 11.30400 18.26500 1.000 50.65931 27 GLN B O 1
ATOM 9769 N N . THR D 4 28 ? -8.45200 13.06500 18.86200 1.000 52.11784 28 THR B N 1
ATOM 9770 C CA . THR D 4 28 ? -7.46100 14.05900 18.47700 1.000 56.50035 28 THR B CA 1
ATOM 9771 C C . THR D 4 28 ? -6.22200 13.94700 19.36100 1.000 57.00285 28 THR B C 1
ATOM 9772 O O . THR D 4 28 ? -6.32000 13.95100 20.59200 1.000 53.04474 28 THR B O 1
ATOM 9783 N N . LEU D 4 29 ? -5.05600 13.85100 18.72800 1.000 50.71710 29 LEU B N 1
ATOM 9784 C CA . LEU D 4 29 ? -3.77900 13.84300 19.43100 1.000 50.29759 29 LEU B CA 1
ATOM 9785 C C . LEU D 4 29 ? -3.24200 15.25900 19.53600 1.000 54.25540 29 LEU B C 1
ATOM 9786 O O . LEU D 4 29 ? -3.40700 16.06400 18.61500 1.000 55.59851 29 LEU B O 1
ATOM 9802 N N . SER D 4 30 ? -2.59900 15.56100 20.66500 1.000 51.95379 30 SER B N 1
ATOM 9803 C CA . SER D 4 30 ? -1.99800 16.87300 20.85600 1.000 56.83851 30 SER B CA 1
ATOM 9804 C C . SER D 4 30 ? -0.57500 16.96300 20.31100 1.000 58.30042 30 SER B C 1
ATOM 9805 O O . SER D 4 30 ? -0.16900 18.03800 19.84900 1.000 52.66636 30 SER B O 1
ATOM 9813 N N . ARG D 4 31 ? 0.19200 15.86600 20.34400 1.000 52.45558 31 ARG B N 1
ATOM 9814 C CA . ARG D 4 31 ? 1.62200 15.96400 20.07000 1.000 49.33607 31 ARG B CA 1
ATOM 9815 C C . ARG D 4 31 ? 2.30500 14.64000 19.73900 1.000 43.32941 31 ARG B C 1
ATOM 9816 O O . ARG D 4 31 ? 2.95600 14.51800 18.69600 1.000 45.98307 31 ARG B O 1
ATOM 9837 N N . ASN D 4 32 ? 2.20200 13.65500 20.63100 1.000 41.74093 32 ASN B N 1
ATOM 9838 C CA . ASN D 4 32 ? 3.14500 12.53800 20.63900 1.000 45.31397 32 ASN B CA 1
ATOM 9839 C C . ASN D 4 32 ? 2.63900 11.40000 19.76500 1.000 44.38416 32 ASN B C 1
ATOM 9840 O O . ASN D 4 32 ? 2.14500 10.38100 20.24500 1.000 42.75678 32 ASN B O 1
ATOM 9851 N N . LEU D 4 33 ? 2.78500 11.58400 18.45400 1.000 39.34833 33 LEU B N 1
ATOM 9852 C CA . LEU D 4 33 ? 2.59100 10.53100 17.46500 1.000 39.69894 33 LEU B CA 1
ATOM 9853 C C . LEU D 4 33 ? 3.96100 10.02400 17.04000 1.000 37.00213 33 LEU B C 1
ATOM 9854 O O . LEU D 4 33 ? 4.78100 10.79200 16.52300 1.000 35.25270 33 LEU B O 1
ATOM 9870 N N . ASN D 4 34 ? 4.20300 8.73900 17.27900 1.000 33.24938 34 ASN B N 1
ATOM 9871 C CA . ASN D 4 34 ? 5.48500 8.09900 17.04700 1.000 33.65805 34 ASN B CA 1
ATOM 9872 C C . ASN D 4 34 ? 5.33500 7.01300 15.98700 1.000 35.95055 34 ASN B C 1
ATOM 9873 O O . ASN D 4 34 ? 4.29400 6.35500 15.90300 1.000 34.30891 34 ASN B O 1
ATOM 9884 N N . TRP D 4 35 ? 6.38800 6.84000 15.17900 1.000 31.58427 35 TRP B N 1
ATOM 9885 C CA . TRP D 4 35 ? 6.48800 5.78100 14.18300 1.000 37.61534 35 TRP B CA 1
ATOM 9886 C C . TRP D 4 35 ? 7.66800 4.86200 14.48800 1.000 33.98734 35 TRP B C 1
ATOM 9887 O O . TRP D 4 35 ? 8.77700 5.33700 14.75600 1.000 34.19227 35 TRP B O 1
ATOM 9908 N N . TYR D 4 36 ? 7.43800 3.54500 14.38500 1.000 31.58244 36 TYR B N 1
ATOM 9909 C CA . TYR D 4 36 ? 8.46600 2.53700 14.62300 1.000 34.94799 36 TYR B CA 1
ATOM 9910 C C . TYR D 4 36 ? 8.61900 1.62000 13.41700 1.000 35.52189 36 TYR B C 1
ATOM 9911 O O . TYR D 4 36 ? 7.68800 1.43300 12.62000 1.000 36.26894 36 TYR B O 1
ATOM 9929 N N . GLN D 4 37 ? 9.82600 1.07700 13.29000 1.000 38.49555 37 GLN B N 1
ATOM 9930 C CA . GLN D 4 37 ? 10.18100 0.07700 12.29300 1.000 35.09479 37 GLN B CA 1
ATOM 9931 C C . GLN D 4 37 ? 10.69200 -1.15500 13.01900 1.000 34.74552 37 GLN B C 1
ATOM 9932 O O . GLN D 4 37 ? 11.68200 -1.07800 13.75600 1.000 35.53465 37 GLN B O 1
ATOM 9946 N N . GLN D 4 38 ? 10.07300 -2.29700 12.74400 1.000 36.75908 38 GLN B N 1
ATOM 9947 C CA . GLN D 4 38 ? 10.49300 -3.57100 13.31200 1.000 38.19264 38 GLN B CA 1
ATOM 9948 C C . GLN D 4 38 ? 10.93600 -4.48900 12.17700 1.000 39.26405 38 GLN B C 1
ATOM 9949 O O . GLN D 4 38 ? 10.10400 -4.96000 11.39600 1.000 37.94370 38 GLN B O 1
ATOM 9963 N N . LYS D 4 39 ? 12.24200 -4.75200 12.10100 1.000 39.06082 39 LYS B N 1
ATOM 9964 C CA . LYS D 4 39 ? 12.78800 -5.74200 11.18700 1.000 45.69937 39 LYS B CA 1
ATOM 9965 C C . LYS D 4 39 ? 12.66400 -7.13000 11.81200 1.000 43.29305 39 LYS B C 1
ATOM 9966 O O . LYS D 4 39 ? 12.42800 -7.24700 13.01500 1.000 49.77498 39 LYS B O 1
ATOM 9985 N N . PRO D 4 40 ? 12.78000 -8.20000 11.01700 1.000 48.64681 40 PRO B N 1
ATOM 9986 C CA . PRO D 4 40 ? 12.61500 -9.54700 11.58500 1.000 52.30883 40 PRO B CA 1
ATOM 9987 C C . PRO D 4 40 ? 13.65500 -9.85700 12.65500 1.000 51.18033 40 PRO B C 1
ATOM 9988 O O . PRO D 4 40 ? 14.84100 -9.55900 12.50500 1.000 52.07502 40 PRO B O 1
ATOM 9999 N N . GLY D 4 41 ? 13.19200 -10.45500 13.75100 1.000 50.71699 41 GLY B N 1
ATOM 10000 C CA . GLY D 4 41 ? 14.08300 -10.83500 14.82600 1.000 48.23247 41 GLY B CA 1
ATOM 10001 C C . GLY D 4 41 ? 14.65300 -9.69500 15.63400 1.000 43.19238 41 GLY B C 1
ATOM 10002 O O . GLY D 4 41 ? 15.56500 -9.92500 16.42100 1.000 45.05357 41 GLY B O 1
ATOM 10006 N N . GLU D 4 42 ? 14.16600 -8.47400 15.44500 1.000 49.40803 42 GLU B N 1
ATOM 10007 C CA . GLU D 4 42 ? 14.63600 -7.29700 16.15400 1.000 45.89805 42 GLU B CA 1
ATOM 10008 C C . GLU D 4 42 ? 13.47600 -6.67000 16.91300 1.000 46.38606 42 GLU B C 1
ATOM 10009 O O . GLU D 4 42 ? 12.30100 -6.90800 16.61300 1.000 44.32357 42 GLU B O 1
ATOM 10021 N N . ALA D 4 43 ? 13.81700 -5.84100 17.87800 1.000 43.82437 43 ALA B N 1
ATOM 10022 C CA . ALA D 4 43 ? 12.81200 -5.02400 18.52500 1.000 42.66545 43 ALA B CA 1
ATOM 10023 C C . ALA D 4 43 ? 12.45200 -3.86200 17.61400 1.000 36.09841 43 ALA B C 1
ATOM 10024 O O . ALA D 4 43 ? 13.25700 -3.46200 16.77100 1.000 41.69533 43 ALA B O 1
ATOM 10031 N N . PRO D 4 44 ? 11.25600 -3.28800 17.76900 1.000 37.25527 44 PRO B N 1
ATOM 10032 C CA . PRO D 4 44 ? 10.94000 -2.06100 17.02700 1.000 37.69680 44 PRO B CA 1
ATOM 10033 C C . PRO D 4 44 ? 11.95700 -0.97100 17.32700 1.000 40.99448 44 PRO B C 1
ATOM 10034 O O . PRO D 4 44 ? 12.49300 -0.87300 18.43700 1.000 40.62813 44 PRO B O 1
ATOM 10045 N N . LYS D 4 45 ? 12.23100 -0.17200 16.30300 1.000 39.04370 45 LYS B N 1
ATOM 10046 C CA . LYS D 4 45 ? 13.16600 0.94000 16.35500 1.000 39.56975 45 LYS B CA 1
ATOM 10047 C C . LYS D 4 45 ? 12.38000 2.21500 16.11200 1.000 37.58285 45 LYS B C 1
ATOM 10048 O O . LYS D 4 45 ? 11.59800 2.29100 15.15900 1.000 37.86770 45 LYS B O 1
ATOM 10067 N N . LEU D 4 46 ? 12.58100 3.20800 16.96800 1.000 36.93921 46 LEU B N 1
ATOM 10068 C CA . LEU D 4 46 ? 11.91400 4.48900 16.78900 1.000 38.47741 46 LEU B CA 1
ATOM 10069 C C . LEU D 4 46 ? 12.46600 5.21200 15.56100 1.000 37.43385 46 LEU B C 1
ATOM 10070 O O . LEU D 4 46 ? 13.67400 5.44200 15.45600 1.000 37.52110 46 LEU B O 1
ATOM 10086 N N . LEU D 4 47 ? 11.57600 5.60400 14.64900 1.000 36.91374 47 LEU B N 1
ATOM 10087 C CA . LEU D 4 47 ? 11.94500 6.40600 13.48700 1.000 36.96209 47 LEU B CA 1
ATOM 10088 C C . LEU D 4 47 ? 11.68500 7.88500 13.70500 1.000 32.80631 47 LEU B C 1
ATOM 10089 O O . LEU D 4 47 ? 12.55400 8.71600 13.44800 1.000 34.06679 47 LEU B O 1
ATOM 10105 N N . ILE D 4 48 ? 10.48200 8.21400 14.15900 1.000 32.81300 48 ILE B N 1
ATOM 10106 C CA . ILE D 4 48 ? 9.94900 9.56800 14.15800 1.000 34.02905 48 ILE B CA 1
ATOM 10107 C C . ILE D 4 48 ? 9.16500 9.74700 15.44500 1.000 35.93714 48 ILE B C 1
ATOM 10108 O O . ILE D 4 48 ? 8.42600 8.84600 15.85600 1.000 31.25539 48 ILE B O 1
ATOM 10124 N N . TYR D 4 49 ? 9.31000 10.91500 16.06600 1.000 32.77358 49 TYR B N 1
ATOM 10125 C CA . TYR D 4 49 ? 8.48200 11.30900 17.19800 1.000 36.45461 49 TYR B CA 1
ATOM 10126 C C . TYR D 4 49 ? 7.88600 12.68100 16.91500 1.000 39.51957 49 TYR B C 1
ATOM 10127 O O . TYR D 4 49 ? 8.32700 13.40300 16.01700 1.000 39.69599 49 TYR B O 1
ATOM 10145 N N . GLY D 4 50 ? 6.86500 13.03200 17.68500 1.000 37.96130 50 GLY B N 1
ATOM 10146 C CA . GLY D 4 50 ? 6.20200 14.30500 17.47700 1.000 41.84244 50 GLY B CA 1
ATOM 10147 C C . GLY D 4 50 ? 5.62300 14.44800 16.08800 1.000 44.64803 50 GLY B C 1
ATOM 10148 O O . GLY D 4 50 ? 5.65600 15.54500 15.52100 1.000 41.86338 50 GLY B O 1
ATOM 10152 N N . ALA D 4 51 ? 5.16900 13.34200 15.49400 1.000 38.23199 51 ALA B N 1
ATOM 10153 C CA . ALA D 4 51 ? 4.58200 13.28700 14.15500 1.000 42.68774 51 ALA B CA 1
ATOM 10154 C C . ALA D 4 51 ? 5.59900 13.48900 13.03400 1.000 38.82677 51 ALA B C 1
ATOM 10155 O O . ALA D 4 51 ? 5.56900 12.73700 12.05500 1.000 44.19165 51 ALA B O 1
ATOM 10162 N N . SER D 4 52 ? 6.49700 14.48200 13.14900 1.000 42.12619 52 SER B N 1
ATOM 10163 C CA . SER D 4 52 ? 7.38100 14.86300 12.05400 1.000 42.70151 52 SER B CA 1
ATOM 10164 C C . SER D 4 52 ? 8.86900 14.93800 12.37900 1.000 44.15494 52 SER B C 1
ATOM 10165 O O . SER D 4 52 ? 9.65600 15.18500 11.46200 1.000 42.11923 52 SER B O 1
ATOM 10173 N N . THR D 4 53 ? 9.29000 14.73600 13.63000 1.000 45.23949 53 THR B N 1
ATOM 10174 C CA . THR D 4 53 ? 10.69300 14.92000 13.99900 1.000 43.89786 53 THR B CA 1
ATOM 10175 C C . THR D 4 53 ? 11.46100 13.60800 13.85900 1.000 41.30768 53 THR B C 1
ATOM 10176 O O . THR D 4 53 ? 11.13500 12.60900 14.50700 1.000 41.76271 53 THR B O 1
ATOM 10187 N N . LEU D 4 54 ? 12.48900 13.62200 13.02400 1.000 43.97626 54 LEU B N 1
ATOM 10188 C CA . LEU D 4 54 ? 13.31900 12.44300 12.82500 1.000 45.52676 54 LEU B CA 1
ATOM 10189 C C . LEU D 4 54 ? 14.20300 12.18900 14.04500 1.000 45.99315 54 LEU B C 1
ATOM 10190 O O . LEU D 4 54 ? 14.88400 13.09300 14.53500 1.000 41.45270 54 LEU B O 1
ATOM 10206 N N . GLN D 4 55 ? 14.17600 10.95200 14.53000 1.000 45.25458 55 GLN B N 1
ATOM 10207 C CA . GLN D 4 55 ? 15.11400 10.49800 15.54100 1.000 46.03039 55 GLN B CA 1
ATOM 10208 C C . GLN D 4 55 ? 16.53300 10.50100 14.97200 1.000 48.54394 55 GLN B C 1
ATOM 10209 O O . GLN D 4 55 ? 16.74400 10.34200 13.76800 1.000 45.86342 55 GLN B O 1
ATOM 10223 N N . SER D 4 56 ? 17.51500 10.72500 15.84600 1.000 49.09839 56 SER B N 1
ATOM 10224 C CA . SER D 4 56 ? 18.90400 10.76200 15.39900 1.000 50.73954 56 SER B CA 1
ATOM 10225 C C . SER D 4 56 ? 19.32800 9.39800 14.86300 1.000 49.13069 56 SER B C 1
ATOM 10226 O O . SER D 4 56 ? 18.87700 8.35200 15.33300 1.000 51.90942 56 SER B O 1
ATOM 10234 N N . GLY D 4 57 ? 20.19300 9.41600 13.84900 1.000 49.74543 57 GLY B N 1
ATOM 10235 C CA . GLY D 4 57 ? 20.61900 8.20300 13.18400 1.000 54.75628 57 GLY B CA 1
ATOM 10236 C C . GLY D 4 57 ? 19.67700 7.66400 12.12600 1.000 56.59274 57 GLY B C 1
ATOM 10237 O O . GLY D 4 57 ? 20.09500 6.82500 11.31900 1.000 56.53318 57 GLY B O 1
ATOM 10241 N N . VAL D 4 58 ? 18.42900 8.11700 12.08500 1.000 51.38347 58 VAL B N 1
ATOM 10242 C CA . VAL D 4 58 ? 17.44400 7.55000 11.15900 1.000 42.14419 58 VAL B CA 1
ATOM 10243 C C . VAL D 4 58 ? 17.64800 8.16600 9.77800 1.000 45.13007 58 VAL B C 1
ATOM 10244 O O . VAL D 4 58 ? 17.80500 9.38900 9.67900 1.000 45.79270 58 VAL B O 1
ATOM 10257 N N . PRO D 4 59 ? 17.62900 7.39200 8.68700 1.000 48.98875 59 PRO B N 1
ATOM 10258 C CA . PRO D 4 59 ? 17.92600 7.99400 7.38200 1.000 52.06399 59 PRO B CA 1
ATOM 10259 C C . PRO D 4 59 ? 16.84400 8.95300 6.91000 1.000 45.23896 59 PRO B C 1
ATOM 10260 O O . PRO D 4 59 ? 15.67900 8.87900 7.30800 1.000 44.37029 59 PRO B O 1
ATOM 10271 N N . SER D 4 60 ? 17.26700 9.88800 6.06100 1.000 46.50576 60 SER B N 1
ATOM 10272 C CA . SER D 4 60 ? 16.38700 10.94000 5.55700 1.000 55.73358 60 SER B CA 1
ATOM 10273 C C . SER D 4 60 ? 15.25600 10.41000 4.67800 1.000 51.21139 60 SER B C 1
ATOM 10274 O O . SER D 4 60 ? 14.33100 11.16300 4.36200 1.000 49.25230 60 SER B O 1
ATOM 10282 N N . ARG D 4 61 ? 15.35100 9.15700 4.22800 1.000 52.52916 61 ARG B N 1
ATOM 10283 C CA . ARG D 4 61 ? 14.28100 8.40400 3.56800 1.000 48.79150 61 ARG B CA 1
ATOM 10284 C C . ARG D 4 61 ? 12.91600 8.55400 4.23600 1.000 44.59519 61 ARG B C 1
ATOM 10285 O O . ARG D 4 61 ? 11.87400 8.49200 3.57100 1.000 40.90419 61 ARG B O 1
ATOM 10306 N N . PHE D 4 62 ? 12.91800 8.66600 5.56100 1.000 39.59608 62 PHE B N 1
ATOM 10307 C CA . PHE D 4 62 ? 11.71400 8.56300 6.37300 1.000 39.96741 62 PHE B CA 1
ATOM 10308 C C . PHE D 4 62 ? 11.25300 9.96000 6.76800 1.000 45.62438 62 PHE B C 1
ATOM 10309 O O . PHE D 4 62 ? 12.00400 10.70400 7.41100 1.000 40.98080 62 PHE B O 1
ATOM 10326 N N . THR D 4 63 ? 10.01200 10.30200 6.40600 1.000 37.64261 63 THR B N 1
ATOM 10327 C CA . THR D 4 63 ? 9.38200 11.54200 6.83400 1.000 38.36626 63 THR B CA 1
ATOM 10328 C C . THR D 4 63 ? 7.98800 11.25500 7.37200 1.000 42.43391 63 THR B C 1
ATOM 10329 O O . THR D 4 63 ? 7.30000 10.33500 6.92000 1.000 40.73675 63 THR B O 1
ATOM 10340 N N . GLY D 4 64 ? 7.59100 12.06200 8.34600 1.000 38.78557 64 GLY B N 1
ATOM 10341 C CA . GLY D 4 64 ? 6.26100 11.98900 8.90300 1.000 37.75103 64 GLY B CA 1
ATOM 10342 C C . GLY D 4 64 ? 5.60400 13.34900 8.84000 1.000 42.75211 64 GLY B C 1
ATOM 10343 O O . GLY D 4 64 ? 6.26300 14.38600 8.89200 1.000 42.43577 64 GLY B O 1
ATOM 10347 N N . SER D 4 65 ? 4.28200 13.32800 8.72400 1.000 39.72795 65 SER B N 1
ATOM 10348 C CA . SER D 4 65 ? 3.50300 14.55000 8.73400 1.000 42.78604 65 SER B CA 1
ATOM 10349 C C . SER D 4 65 ? 2.12800 14.23700 9.29900 1.000 45.74324 65 SER B C 1
ATOM 10350 O O . SER D 4 65 ? 1.77700 13.07700 9.54300 1.000 38.53245 65 SER B O 1
ATOM 10358 N N . GLY D 4 66 ? 1.35000 15.29200 9.48900 1.000 48.96934 66 GLY B N 1
ATOM 10359 C CA . GLY D 4 66 ? -0.02800 15.19400 9.91100 1.000 48.75182 66 GLY B CA 1
ATOM 10360 C C . GLY D 4 66 ? -0.24800 15.83800 11.26300 1.000 47.67022 66 GLY B C 1
ATOM 10361 O O . GLY D 4 66 ? 0.67400 16.32500 11.91500 1.000 52.89626 66 GLY B O 1
ATOM 10365 N N . SER D 4 67 ? -1.50600 15.80000 11.68400 1.000 45.04060 67 SER B N 1
ATOM 10366 C CA . SER D 4 67 ? -1.95600 16.45700 12.90300 1.000 52.58312 67 SER B CA 1
ATOM 10367 C C . SER D 4 67 ? -3.35200 15.93700 13.20600 1.000 50.35269 67 SER B C 1
ATOM 10368 O O . SER D 4 67 ? -3.99900 15.31000 12.36200 1.000 46.19446 67 SER B O 1
ATOM 10376 N N . GLY D 4 68 ? -3.81200 16.21800 14.42200 1.000 50.91265 68 GLY B N 1
ATOM 10377 C CA . GLY D 4 68 ? -5.16100 15.86800 14.80900 1.000 49.10603 68 GLY B CA 1
ATOM 10378 C C . GLY D 4 68 ? -5.36800 14.37400 14.88900 1.000 46.81440 68 GLY B C 1
ATOM 10379 O O . GLY D 4 68 ? -4.89900 13.73100 15.83200 1.000 45.84452 68 GLY B O 1
ATOM 10383 N N . THR D 4 69 ? -6.05600 13.81300 13.89100 1.000 46.48755 69 THR B N 1
ATOM 10384 C CA . THR D 4 69 ? -6.34000 12.38400 13.83100 1.000 46.72628 69 THR B CA 1
ATOM 10385 C C . THR D 4 69 ? -5.76700 11.71400 12.59100 1.000 43.00788 69 THR B C 1
ATOM 10386 O O . THR D 4 69 ? -6.11000 10.55900 12.32800 1.000 41.03458 69 THR B O 1
ATOM 10397 N N . ASP D 4 70 ? -4.88800 12.38700 11.84300 1.000 45.12031 70 ASP B N 1
ATOM 10398 C CA . ASP D 4 70 ? -4.58100 12.02200 10.45700 1.000 42.83419 70 ASP B CA 1
ATOM 10399 C C . ASP D 4 70 ? -3.08800 12.22700 10.23000 1.000 41.11611 70 ASP B C 1
ATOM 10400 O O . ASP D 4 70 ? -2.63800 13.36100 10.05000 1.000 43.98123 70 ASP B O 1
ATOM 10409 N N . PHE D 4 71 ? -2.33800 11.12200 10.20100 1.000 36.42582 71 PHE B N 1
ATOM 10410 C CA . PHE D 4 71 ? -0.88100 11.13700 10.16700 1.000 41.19862 71 PHE B CA 1
ATOM 10411 C C . PHE D 4 71 ? -0.38100 10.20800 9.06800 1.000 40.67335 71 PHE B C 1
ATOM 10412 O O . PHE D 4 71 ? -1.03100 9.21200 8.73900 1.000 40.35656 71 PHE B O 1
ATOM 10429 N N . THR D 4 72 ? 0.78300 10.53800 8.50100 1.000 38.88422 72 THR B N 1
ATOM 10430 C CA . THR D 4 72 ? 1.32000 9.78100 7.37700 1.000 39.98011 72 THR B CA 1
ATOM 10431 C C . THR D 4 72 ? 2.82600 9.60900 7.49200 1.000 36.65278 72 THR B C 1
ATOM 10432 O O . THR D 4 72 ? 3.55200 10.57400 7.74400 1.000 37.46607 72 THR B O 1
ATOM 10443 N N . LEU D 4 73 ? 3.28400 8.37700 7.29200 1.000 36.31390 73 LEU B N 1
ATOM 10444 C CA . LEU D 4 73 ? 4.69700 8.05200 7.13800 1.000 37.09762 73 LEU B CA 1
ATOM 10445 C C . LEU D 4 73 ? 4.99100 7.83000 5.65800 1.000 38.56331 73 LEU B C 1
ATOM 10446 O O . LEU D 4 73 ? 4.29000 7.06100 5.00000 1.000 37.04896 73 LEU B O 1
ATOM 10462 N N . ILE D 4 74 ? 6.04000 8.47100 5.14900 1.000 36.72522 74 ILE B N 1
ATOM 10463 C CA . ILE D 4 74 ? 6.48500 8.27700 3.77500 1.000 38.30202 74 ILE B CA 1
ATOM 10464 C C . ILE D 4 74 ? 7.91300 7.76000 3.79300 1.000 38.34200 74 ILE B C 1
ATOM 10465 O O . ILE D 4 74 ? 8.79100 8.36000 4.42600 1.000 35.43241 74 ILE B O 1
ATOM 10481 N N . ILE D 4 75 ? 8.12900 6.63600 3.11800 1.000 36.97450 75 ILE B N 1
ATOM 10482 C CA . ILE D 4 75 ? 9.45600 6.17000 2.72700 1.000 39.06196 75 ILE B CA 1
ATOM 10483 C C . ILE D 4 75 ? 9.64900 6.61100 1.28400 1.000 37.06012 75 ILE B C 1
ATOM 10484 O O . ILE D 4 75 ? 9.02500 6.05900 0.37200 1.000 41.36851 75 ILE B O 1
ATOM 10500 N N . SER D 4 76 ? 10.51600 7.59900 1.06200 1.000 40.03379 76 SER B N 1
ATOM 10501 C CA . SER D 4 76 ? 10.55900 8.24200 -0.24800 1.000 45.74081 76 SER B CA 1
ATOM 10502 C C . SER D 4 76 ? 11.14000 7.33400 -1.32300 1.000 44.52775 76 SER B C 1
ATOM 10503 O O . SER D 4 76 ? 10.78200 7.46900 -2.50000 1.000 46.96689 76 SER B O 1
ATOM 10511 N N . SER D 4 77 ? 12.05300 6.43600 -0.95100 1.000 42.69260 77 SER B N 1
ATOM 10512 C CA . SER D 4 77 ? 12.73500 5.57500 -1.92200 1.000 45.34147 77 SER B CA 1
ATOM 10513 C C . SER D 4 77 ? 13.11500 4.28900 -1.19400 1.000 43.09628 77 SER B C 1
ATOM 10514 O O . SER D 4 77 ? 14.19700 4.19400 -0.62200 1.000 46.31708 77 SER B O 1
ATOM 10522 N N . LEU D 4 78 ? 12.22900 3.30800 -1.25700 1.000 40.88286 78 LEU B N 1
ATOM 10523 C CA . LEU D 4 78 ? 12.39200 2.07300 -0.50800 1.000 39.94576 78 LEU B CA 1
ATOM 10524 C C . LEU D 4 78 ? 13.71900 1.38400 -0.81300 1.000 44.54814 78 LEU B C 1
ATOM 10525 O O . LEU D 4 78 ? 14.14500 1.30200 -1.96700 1.000 48.58109 78 LEU B O 1
ATOM 10541 N N . GLN D 4 79 ? 14.36800 0.88800 0.24000 1.000 43.80350 79 GLN B N 1
ATOM 10542 C CA . GLN D 4 79 ? 15.60800 0.13100 0.16600 1.000 48.21202 79 GLN B CA 1
ATOM 10543 C C . GLN D 4 79 ? 15.37400 -1.28800 0.67500 1.000 37.39317 79 GLN B C 1
ATOM 10544 O O . GLN D 4 79 ? 14.42200 -1.52700 1.42400 1.000 38.61163 79 GLN B O 1
ATOM 10558 N N . PRO D 4 80 ? 16.19800 -2.26200 0.26000 1.000 38.27778 80 PRO B N 1
ATOM 10559 C CA . PRO D 4 80 ? 15.96300 -3.65200 0.69800 1.000 43.02102 80 PRO B CA 1
ATOM 10560 C C . PRO D 4 80 ? 15.89500 -3.82400 2.21200 1.000 47.68662 80 PRO B C 1
ATOM 10561 O O . PRO D 4 80 ? 15.07500 -4.61100 2.70200 1.000 45.06438 80 PRO B O 1
ATOM 10572 N N . GLU D 4 81 ? 16.68300 -3.07200 2.95200 1.000 43.37772 81 GLU B N 1
ATOM 10573 C CA . GLU D 4 81 ? 16.68700 -3.19100 4.39100 1.000 46.69898 81 GLU B CA 1
ATOM 10574 C C . GLU D 4 81 ? 15.41100 -2.70300 5.06700 1.000 48.02608 81 GLU B C 1
ATOM 10575 O O . GLU D 4 81 ? 15.18800 -2.96200 6.20400 1.000 42.92398 81 GLU B O 1
ATOM 10587 N N . ASP D 4 82 ? 14.58500 -1.99300 4.33900 1.000 39.84804 82 ASP B N 1
ATOM 10588 C CA . ASP D 4 82 ? 13.32400 -1.49700 4.85700 1.000 40.26090 82 ASP B CA 1
ATOM 10589 C C . ASP D 4 82 ? 12.24100 -2.56600 4.91400 1.000 37.66223 82 ASP B C 1
ATOM 10590 O O . ASP D 4 82 ? 11.12100 -2.25700 5.33600 1.000 40.34221 82 ASP B O 1
ATOM 10599 N N . PHE D 4 83 ? 12.53500 -3.79900 4.49600 1.000 42.24426 83 PHE B N 1
ATOM 10600 C CA . PHE D 4 83 ? 11.66500 -4.92400 4.81900 1.000 41.18665 83 PHE B CA 1
ATOM 10601 C C . PHE D 4 83 ? 11.44100 -4.98500 6.32100 1.000 39.06952 83 PHE B C 1
ATOM 10602 O O . PHE D 4 83 ? 12.38300 -5.19100 7.09300 1.000 39.66661 83 PHE B O 1
ATOM 10619 N N . ALA D 4 84 ? 10.18900 -4.81200 6.73500 1.000 40.00363 84 ALA B N 1
ATOM 10620 C CA . ALA D 4 84 ? 9.87700 -4.60500 8.14000 1.000 37.85475 84 ALA B CA 1
ATOM 10621 C C . ALA D 4 84 ? 8.37600 -4.39200 8.28100 1.000 42.75278 84 ALA B C 1
ATOM 10622 O O . ALA D 4 84 ? 7.65500 -4.18400 7.29600 1.000 39.78723 84 ALA B O 1
ATOM 10629 N N . THR D 4 85 ? 7.92300 -4.42900 9.53400 1.000 35.74969 85 THR B N 1
ATOM 10630 C CA . THR D 4 85 ? 6.58700 -3.99300 9.91600 1.000 39.20287 85 THR B CA 1
ATOM 10631 C C . THR D 4 85 ? 6.70100 -2.62500 10.57700 1.000 36.69494 85 THR B C 1
ATOM 10632 O O . THR D 4 85 ? 7.56400 -2.41200 11.43700 1.000 34.39517 85 THR B O 1
ATOM 10643 N N . TYR D 4 86 ? 5.83900 -1.69900 10.15900 1.000 37.09701 86 TYR B N 1
ATOM 10644 C CA . TYR D 4 86 ? 5.86100 -0.31700 10.61600 1.000 36.89222 86 TYR B CA 1
ATOM 10645 C C . TYR D 4 86 ? 4.63500 -0.04900 11.47900 1.000 39.12393 86 TYR B C 1
ATOM 10646 O O . TYR D 4 86 ? 3.51700 -0.42300 11.10800 1.000 34.20736 86 TYR B O 1
ATOM 10664 N N . TYR D 4 87 ? 4.84400 0.62000 12.61500 1.000 40.32495 87 TYR B N 1
ATOM 10665 C CA . TYR D 4 87 ? 3.78100 0.90400 13.56800 1.000 36.01404 87 TYR B CA 1
ATOM 10666 C C . TYR D 4 87 ? 3.70100 2.39400 13.86800 1.000 31.31615 87 TYR B C 1
ATOM 10667 O O . TYR D 4 87 ? 4.72900 3.04500 14.07300 1.000 35.04406 87 TYR B O 1
ATOM 10685 N N . CYS D 4 88 ? 2.48400 2.91000 13.96700 1.000 32.97512 88 CYS B N 1
ATOM 10686 C CA . CYS D 4 88 ? 2.25800 4.17500 14.64500 1.000 37.42301 88 CYS B CA 1
ATOM 10687 C C . CYS D 4 88 ? 1.85100 3.90800 16.09000 1.000 33.71784 88 CYS B C 1
ATOM 10688 O O . CYS D 4 88 ? 1.47000 2.79600 16.46500 1.000 35.87739 88 CYS B O 1
ATOM 10695 N N . GLN D 4 89 ? 1.94800 4.95100 16.90400 1.000 38.71527 89 GLN B N 1
ATOM 10696 C CA . GLN D 4 89 ? 1.89700 4.81000 18.35300 1.000 35.42914 89 GLN B CA 1
ATOM 10697 C C . GLN D 4 89 ? 1.71000 6.19200 18.93800 1.000 35.34739 89 GLN B C 1
ATOM 10698 O O . GLN D 4 89 ? 2.36400 7.14000 18.49400 1.000 36.99535 89 GLN B O 1
ATOM 10712 N N . GLN D 4 90 ? 0.80600 6.30800 19.90900 1.000 35.92274 90 GLN B N 1
ATOM 10713 C CA . GLN D 4 90 ? 0.58000 7.56500 20.60700 1.000 39.45642 90 GLN B CA 1
ATOM 10714 C C . GLN D 4 90 ? 1.03500 7.44100 22.05400 1.000 42.30969 90 GLN B C 1
ATOM 10715 O O . GLN D 4 90 ? 0.77700 6.42500 22.71900 1.000 38.56905 90 GLN B O 1
ATOM 10729 N N . SER D 4 91 ? 1.72100 8.47700 22.53000 1.000 44.35738 91 SER B N 1
ATOM 10730 C CA . SER D 4 91 ? 2.10200 8.61800 23.93100 1.000 43.87617 91 SER B CA 1
ATOM 10731 C C . SER D 4 91 ? 1.59500 9.94000 24.49100 1.000 45.13535 91 SER B C 1
ATOM 10732 O O . SER D 4 91 ? 2.27200 10.58200 25.29300 1.000 46.60281 91 SER B O 1
ATOM 10740 N N . ASP D 4 92 ? 0.40600 10.36600 24.05800 1.000 44.15802 92 ASP B N 1
ATOM 10741 C CA . ASP D 4 92 ? -0.24400 11.51400 24.67100 1.000 49.60465 92 ASP B CA 1
ATOM 10742 C C . ASP D 4 92 ? -0.92400 11.17000 25.98500 1.000 53.29452 92 ASP B C 1
ATOM 10743 O O . ASP D 4 92 ? -1.14000 12.06800 26.80500 1.000 53.29428 92 ASP B O 1
ATOM 10752 N N . ASN D 4 93 ? -1.28000 9.91000 26.20700 1.000 50.63702 93 ASN B N 1
ATOM 10753 C CA . ASN D 4 93 ? -1.85100 9.51900 27.48300 1.000 50.57500 93 ASN B CA 1
ATOM 10754 C C . ASN D 4 93 ? -1.51800 8.05500 27.73600 1.000 47.78333 93 ASN B C 1
ATOM 10755 O O . ASN D 4 93 ? -0.84200 7.40100 26.93400 1.000 46.38295 93 ASN B O 1
ATOM 10766 N N . THR D 4 94 ? -1.98600 7.55500 28.87600 1.000 53.51701 94 THR B N 1
ATOM 10767 C CA . THR D 4 94 ? -1.98800 6.13500 29.17600 1.000 49.92392 94 THR B CA 1
ATOM 10768 C C . THR D 4 94 ? -3.39600 5.56400 28.99800 1.000 50.21717 94 THR B C 1
ATOM 10769 O O . THR D 4 94 ? -4.37700 6.22800 29.33500 1.000 48.47814 94 THR B O 1
ATOM 10780 N N . PRO D 4 95 ? -3.56100 4.34200 28.47600 1.000 50.96925 95 PRO B N 1
ATOM 10781 C CA . PRO D 4 95 ? -2.50900 3.43600 28.01600 1.000 44.67987 95 PRO B CA 1
ATOM 10782 C C . PRO D 4 95 ? -1.87700 3.92800 26.73600 1.000 47.24082 95 PRO B C 1
ATOM 10783 O O . PRO D 4 95 ? -2.52000 4.56400 25.90000 1.000 48.67459 95 PRO B O 1
ATOM 10794 N N . ARG D 4 96 ? -0.57400 3.71200 26.60400 1.000 43.54700 96 ARG B N 1
ATOM 10795 C CA . ARG D 4 96 ? 0.03800 3.86100 25.29800 1.000 41.91940 96 ARG B CA 1
ATOM 10796 C C . ARG D 4 96 ? -0.55000 2.80000 24.38200 1.000 43.13041 96 ARG B C 1
ATOM 10797 O O . ARG D 4 96 ? -0.80800 1.66700 24.80400 1.000 44.03238 96 ARG B O 1
ATOM 10818 N N . THR D 4 97 ? -0.82500 3.19200 23.14500 1.000 43.80101 97 THR B N 1
ATOM 10819 C CA . THR D 4 97 ? -1.47900 2.33800 22.16500 1.000 43.51395 97 THR B CA 1
ATOM 10820 C C . THR D 4 97 ? -0.69500 2.36600 20.86000 1.000 43.14793 97 THR B C 1
ATOM 10821 O O . THR D 4 97 ? -0.22100 3.42400 20.43700 1.000 42.30155 97 THR B O 1
ATOM 10832 N N . PHE D 4 98 ? -0.55200 1.19600 20.23800 1.000 42.42044 98 PHE B N 1
ATOM 10833 C CA . PHE D 4 98 ? 0.07100 1.03800 18.93200 1.000 39.15959 98 PHE B CA 1
ATOM 10834 C C . PHE D 4 98 ? -1.00300 0.73700 17.89000 1.000 43.24407 98 PHE B C 1
ATOM 10835 O O . PHE D 4 98 ? -2.08700 0.24900 18.22200 1.000 43.50601 98 PHE B O 1
ATOM 10852 N N . GLY D 4 99 ? -0.69500 1.04200 16.62800 1.000 38.19832 99 GLY B N 1
ATOM 10853 C CA . GLY D 4 99 ? -1.45700 0.52400 15.51300 1.000 40.73635 99 GLY B CA 1
ATOM 10854 C C . GLY D 4 99 ? -1.19300 -0.95400 15.31900 1.000 41.60276 99 GLY B C 1
ATOM 10855 O O . GLY D 4 99 ? -0.34000 -1.56000 15.96800 1.000 37.65887 99 GLY B O 1
ATOM 10859 N N . GLN D 4 100 ? -1.93600 -1.54500 14.37900 1.000 39.48126 100 GLN B N 1
ATOM 10860 C CA . GLN D 4 100 ? -1.84300 -2.98300 14.16100 1.000 40.58599 100 GLN B CA 1
ATOM 10861 C C . GLN D 4 100 ? -0.64100 -3.36900 13.30600 1.000 42.00630 100 GLN B C 1
ATOM 10862 O O . GLN D 4 100 ? -0.37100 -4.56600 13.16100 1.000 42.50566 100 GLN B O 1
ATOM 10876 N N . GLY D 4 101 ? 0.07900 -2.40200 12.74700 1.000 38.77845 101 GLY B N 1
ATOM 10877 C CA . GLY D 4 101 ? 1.26300 -2.68800 11.96100 1.000 39.66628 101 GLY B CA 1
ATOM 10878 C C . GLY D 4 101 ? 0.97000 -2.70700 10.47500 1.000 40.99572 101 GLY B C 1
ATOM 10879 O O . GLY D 4 101 ? -0.10100 -3.13300 10.04300 1.000 42.38398 101 GLY B O 1
ATOM 10883 N N . THR D 4 102 ? 1.94000 -2.25100 9.68000 1.000 39.11521 102 THR B N 1
ATOM 10884 C CA . THR D 4 102 ? 1.90900 -2.32000 8.22300 1.000 40.10164 102 THR B CA 1
ATOM 10885 C C . THR D 4 102 ? 3.12100 -3.12900 7.76800 1.000 36.97799 102 THR B C 1
ATOM 10886 O O . THR D 4 102 ? 4.25900 -2.65800 7.86500 1.000 35.23235 102 THR B O 1
ATOM 10897 N N . LYS D 4 103 ? 2.87700 -4.35000 7.28700 1.000 37.39774 103 LYS B N 1
ATOM 10898 C CA . LYS D 4 103 ? 3.93700 -5.18800 6.73400 1.000 39.94892 103 LYS B CA 1
ATOM 10899 C C . LYS D 4 103 ? 4.32100 -4.67600 5.35100 1.000 40.41824 103 LYS B C 1
ATOM 10900 O O . LYS D 4 103 ? 3.47600 -4.60600 4.45300 1.000 38.47619 103 LYS B O 1
ATOM 10912 N N . VAL D 4 104 ? 5.58700 -4.31600 5.18200 1.000 39.70544 104 VAL B N 1
ATOM 10913 C CA . VAL D 4 104 ? 6.13200 -3.89400 3.90200 1.000 37.76904 104 VAL B CA 1
ATOM 10914 C C . VAL D 4 104 ? 6.99000 -5.03000 3.36500 1.000 42.33848 104 VAL B C 1
ATOM 10915 O O . VAL D 4 104 ? 8.06000 -5.32300 3.91200 1.000 40.38573 104 VAL B O 1
ATOM 10928 N N . GLU D 4 105 ? 6.51700 -5.65800 2.29400 1.000 42.30245 105 GLU B N 1
ATOM 10929 C CA . GLU D 4 105 ? 7.21600 -6.71300 1.57700 1.000 49.91845 105 GLU B CA 1
ATOM 10930 C C . GLU D 4 105 ? 7.79700 -6.11200 0.30300 1.000 47.74271 105 GLU B C 1
ATOM 10931 O O . GLU D 4 105 ? 7.28700 -5.11800 -0.22000 1.000 41.89575 105 GLU B O 1
ATOM 10943 N N . ILE D 4 106 ? 8.88100 -6.69900 -0.18300 1.000 42.88214 106 ILE B N 1
ATOM 10944 C CA . ILE D 4 106 ? 9.66600 -6.09500 -1.25300 1.000 51.12066 106 ILE B CA 1
ATOM 10945 C C . ILE D 4 106 ? 9.54400 -6.94600 -2.51300 1.000 49.14889 106 ILE B C 1
ATOM 10946 O O . ILE D 4 106 ? 9.86800 -8.14200 -2.51000 1.000 46.45076 106 ILE B O 1
ATOM 10962 N N . LYS D 4 107 ? 9.05400 -6.33400 -3.59200 1.000 42.61640 107 LYS B N 1
ATOM 10963 C CA . LYS D 4 107 ? 9.03900 -6.98200 -4.90200 1.000 51.01790 107 LYS B CA 1
ATOM 10964 C C . LYS D 4 107 ? 10.39600 -6.82100 -5.57700 1.000 50.92012 107 LYS B C 1
ATOM 10965 O O . LYS D 4 107 ? 10.95600 -5.71900 -5.60800 1.000 50.04293 107 LYS B O 1
ATOM 10975 N N . ARG D 4 108 ? 10.92500 -7.92300 -6.11200 1.000 47.67197 108 ARG B N 1
ATOM 10976 C CA . ARG D 4 108 ? 12.20600 -7.91700 -6.80100 1.000 46.63648 108 ARG B CA 1
ATOM 10977 C C . ARG D 4 108 ? 12.11400 -8.81400 -8.03200 1.000 49.08779 108 ARG B C 1
ATOM 10978 O O . ARG D 4 108 ? 11.11900 -9.51000 -8.24200 1.000 49.05048 108 ARG B O 1
ATOM 10999 N N . THR D 4 109 ? 13.16700 -8.80900 -8.84700 1.000 47.05445 109 THR B N 1
ATOM 11000 C CA . THR D 4 109 ? 13.16900 -9.67700 -10.01500 1.000 53.43924 109 THR B CA 1
ATOM 11001 C C . THR D 4 109 ? 13.19500 -11.14500 -9.60000 1.000 53.06992 109 THR B C 1
ATOM 11002 O O . THR D 4 109 ? 13.57400 -11.50800 -8.48000 1.000 43.05377 109 THR B O 1
ATOM 11013 N N . VAL D 4 110 ? 12.78900 -11.99400 -10.54400 1.000 54.30430 110 VAL B N 1
ATOM 11014 C CA . VAL D 4 110 ? 12.77400 -13.42500 -10.29800 1.000 54.89232 110 VAL B CA 1
ATOM 11015 C C . VAL D 4 110 ? 14.19200 -13.89800 -10.02200 1.000 54.18310 110 VAL B C 1
ATOM 11016 O O . VAL D 4 110 ? 15.16100 -13.40900 -10.61800 1.000 50.86519 110 VAL B O 1
ATOM 11029 N N . ALA D 4 111 ? 14.32000 -14.82700 -9.07700 1.000 51.55853 111 ALA B N 1
ATOM 11030 C CA . ALA D 4 111 ? 15.57800 -15.51200 -8.82300 1.000 50.18609 111 ALA B CA 1
ATOM 11031 C C . ALA D 4 111 ? 15.27700 -16.98700 -8.64200 1.000 51.89330 111 ALA B C 1
ATOM 11032 O O . ALA D 4 111 ? 14.44100 -17.35500 -7.81000 1.000 48.40343 111 ALA B O 1
ATOM 11039 N N . ALA D 4 112 ? 15.94700 -17.82300 -9.44000 1.000 50.03794 112 ALA B N 1
ATOM 11040 C CA . ALA D 4 112 ? 15.76900 -19.26200 -9.34900 1.000 53.10702 112 ALA B CA 1
ATOM 11041 C C . ALA D 4 112 ? 16.51800 -19.81200 -8.13400 1.000 47.48722 112 ALA B C 1
ATOM 11042 O O . ALA D 4 112 ? 17.62200 -19.36200 -7.84200 1.000 48.41307 112 ALA B O 1
ATOM 11049 N N . PRO D 4 113 ? 15.96500 -20.80000 -7.42900 1.000 49.68795 113 PRO B N 1
ATOM 11050 C CA . PRO D 4 113 ? 16.68500 -21.35800 -6.27800 1.000 47.10155 113 PRO B CA 1
ATOM 11051 C C . PRO D 4 113 ? 17.84200 -22.24600 -6.69700 1.000 49.69137 113 PRO B C 1
ATOM 11052 O O . PRO D 4 113 ? 17.75400 -22.99900 -7.67100 1.000 49.89006 113 PRO B O 1
ATOM 11063 N N . SER D 4 114 ? 18.93100 -22.14800 -5.93600 1.000 51.88257 114 SER B N 1
ATOM 11064 C CA . SER D 4 114 ? 19.94900 -23.19000 -5.88300 1.000 51.18501 114 SER B CA 1
ATOM 11065 C C . SER D 4 114 ? 19.44900 -24.27900 -4.94600 1.000 50.50692 114 SER B C 1
ATOM 11066 O O . SER D 4 114 ? 19.03800 -23.97900 -3.82200 1.000 49.17959 114 SER B O 1
ATOM 11074 N N . VAL D 4 115 ? 19.46400 -25.52900 -5.40900 1.000 48.22925 115 VAL B N 1
ATOM 11075 C CA . VAL D 4 115 ? 18.87900 -26.65400 -4.68200 1.000 51.96923 115 VAL B CA 1
ATOM 11076 C C . VAL D 4 115 ? 19.99300 -27.54900 -4.16600 1.000 50.88851 115 VAL B C 1
ATOM 11077 O O . VAL D 4 115 ? 20.92100 -27.88400 -4.90900 1.000 52.10421 115 VAL B O 1
ATOM 11090 N N . PHE D 4 116 ? 19.87800 -27.95900 -2.90300 1.000 49.41950 116 PHE B N 1
ATOM 11091 C CA . PHE D 4 116 ? 20.79400 -28.89900 -2.27600 1.000 49.58564 116 PHE B CA 1
ATOM 11092 C C . PHE D 4 116 ? 19.98000 -29.92300 -1.49800 1.000 50.15292 116 PHE B C 1
ATOM 11093 O O . PHE D 4 116 ? 18.93100 -29.60000 -0.93100 1.000 51.46165 116 PHE B O 1
ATOM 11110 N N . ILE D 4 117 ? 20.48200 -31.15400 -1.45700 1.000 44.83785 117 ILE B N 1
ATOM 11111 C CA . ILE D 4 117 ? 19.84700 -32.25100 -0.73700 1.000 49.40692 117 ILE B CA 1
ATOM 11112 C C . ILE D 4 117 ? 20.85700 -32.80800 0.25600 1.000 50.24993 117 ILE B C 1
ATOM 11113 O O . ILE D 4 117 ? 22.04300 -32.93600 -0.06500 1.000 49.06303 117 ILE B O 1
ATOM 11129 N N . PHE D 4 118 ? 20.38800 -33.12400 1.46400 1.000 53.83032 118 PHE B N 1
ATOM 11130 C CA . PHE D 4 118 ? 21.23300 -33.63300 2.53600 1.000 56.35351 118 PHE B CA 1
ATOM 11131 C C . PHE D 4 118 ? 20.70400 -34.97400 3.03300 1.000 54.76775 118 PHE B C 1
ATOM 11132 O O . PHE D 4 118 ? 19.53300 -35.05100 3.42600 1.000 56.59274 118 PHE B O 1
ATOM 11149 N N . PRO D 4 119 ? 21.51100 -36.03800 3.06900 1.000 58.78883 119 PRO B N 1
ATOM 11150 C CA . PRO D 4 119 ? 21.02000 -37.30400 3.63400 1.000 61.11634 119 PRO B CA 1
ATOM 11151 C C . PRO D 4 119 ? 21.00300 -37.25000 5.15300 1.000 61.09345 119 PRO B C 1
ATOM 11152 O O . PRO D 4 119 ? 21.61300 -36.35400 5.75600 1.000 59.93847 119 PRO B O 1
ATOM 11163 N N . PRO D 4 120 ? 20.32800 -38.18900 5.81400 1.000 60.14770 120 PRO B N 1
ATOM 11164 C CA . PRO D 4 120 ? 20.40300 -38.24400 7.27600 1.000 62.15322 120 PRO B CA 1
ATOM 11165 C C . PRO D 4 120 ? 21.80500 -38.62500 7.71900 1.000 65.05715 120 PRO B C 1
ATOM 11166 O O . PRO D 4 120 ? 22.58300 -39.22000 6.97000 1.000 62.14342 120 PRO B O 1
ATOM 11177 N N . SER D 4 121 ? 22.12700 -38.25900 8.95600 1.000 63.87741 121 SER B N 1
ATOM 11178 C CA . SER D 4 121 ? 23.42300 -38.58900 9.52700 1.000 64.96073 121 SER B CA 1
ATOM 11179 C C . SER D 4 121 ? 23.41400 -40.00700 10.07700 1.000 68.93908 121 SER B C 1
ATOM 11180 O O . SER D 4 121 ? 22.37000 -40.53500 10.46800 1.000 70.39764 121 SER B O 1
ATOM 11188 N N . ASP D 4 122 ? 24.60000 -40.62300 10.11000 1.000 73.92950 122 ASP B N 1
ATOM 11189 C CA . ASP D 4 122 ? 24.72300 -41.92300 10.76200 1.000 77.47791 122 ASP B CA 1
ATOM 11190 C C . ASP D 4 122 ? 24.38900 -41.83200 12.24600 1.000 77.93199 122 ASP B C 1
ATOM 11191 O O . ASP D 4 122 ? 23.87400 -42.79400 12.82600 1.000 84.44378 122 ASP B O 1
ATOM 11200 N N . GLU D 4 123 ? 24.66200 -40.68700 12.87500 1.000 75.65790 123 GLU B N 1
ATOM 11201 C CA . GLU D 4 123 ? 24.31700 -40.52700 14.28300 1.000 80.45746 123 GLU B CA 1
ATOM 11202 C C . GLU D 4 123 ? 22.80900 -40.58400 14.49000 1.000 82.34580 123 GLU B C 1
ATOM 11203 O O . GLU D 4 123 ? 22.33100 -41.24400 15.42000 1.000 86.24661 123 GLU B O 1
ATOM 11215 N N . GLN D 4 124 ? 22.03800 -39.90400 13.63500 1.000 77.65511 124 GLN B N 1
ATOM 11216 C CA . GLN D 4 124 ? 20.59000 -39.89600 13.81900 1.000 79.47944 124 GLN B CA 1
ATOM 11217 C C . GLN D 4 124 ? 19.98500 -41.27300 13.57500 1.000 83.67783 124 GLN B C 1
ATOM 11218 O O . GLN D 4 124 ? 19.00300 -41.63800 14.23100 1.000 86.76428 124 GLN B O 1
ATOM 11232 N N . LEU D 4 125 ? 20.54400 -42.04100 12.63800 1.000 83.34747 125 LEU B N 1
ATOM 11233 C CA . LEU D 4 125 ? 19.95400 -43.33200 12.30200 1.000 83.71348 125 LEU B CA 1
ATOM 11234 C C . LEU D 4 125 ? 20.01100 -44.29900 13.47800 1.000 86.85294 125 LEU B C 1
ATOM 11235 O O . LEU D 4 125 ? 19.12300 -45.14600 13.62000 1.000 87.66471 125 LEU B O 1
ATOM 11251 N N . LYS D 4 126 ? 21.02200 -44.17300 14.34400 1.000 95.25431 126 LYS B N 1
ATOM 11252 C CA . LYS D 4 126 ? 21.05300 -44.98300 15.56000 1.000 102.70975 126 LYS B CA 1
ATOM 11253 C C . LYS D 4 126 ? 19.83500 -44.71200 16.43100 1.000 99.57337 126 LYS B C 1
ATOM 11254 O O . LYS D 4 126 ? 19.38100 -45.60000 17.16000 1.000 108.21697 126 LYS B O 1
ATOM 11266 N N . SER D 4 127 ? 19.29200 -43.49600 16.36800 1.000 95.68258 127 SER B N 1
ATOM 11267 C CA . SER D 4 127 ? 18.10600 -43.13700 17.13400 1.000 93.09592 127 SER B CA 1
ATOM 11268 C C . SER D 4 127 ? 16.81900 -43.71000 16.54700 1.000 91.78855 127 SER B C 1
ATOM 11269 O O . SER D 4 127 ? 15.75800 -43.55900 17.16300 1.000 87.66925 127 SER B O 1
ATOM 11277 N N . GLY D 4 128 ? 16.87700 -44.34700 15.38000 1.000 92.83997 128 GLY B N 1
ATOM 11278 C CA . GLY D 4 128 ? 15.70900 -44.95800 14.77900 1.000 87.86792 128 GLY B CA 1
ATOM 11279 C C . GLY D 4 128 ? 14.90500 -44.06200 13.86500 1.000 84.12043 128 GLY B C 1
ATOM 11280 O O . GLY D 4 128 ? 13.81700 -44.46800 13.43400 1.000 81.78751 128 GLY B O 1
ATOM 11284 N N . THR D 4 129 ? 15.40400 -42.86300 13.55300 1.000 76.08016 129 THR B N 1
ATOM 11285 C CA . THR D 4 129 ? 14.72900 -41.90200 12.69100 1.000 77.42342 129 THR B CA 1
ATOM 11286 C C . THR D 4 129 ? 15.71400 -41.39800 11.64300 1.000 73.10135 129 THR B C 1
ATOM 11287 O O . THR D 4 129 ? 16.92800 -41.38100 11.86500 1.000 72.58274 129 THR B O 1
ATOM 11298 N N . ALA D 4 130 ? 15.18000 -41.00200 10.48800 1.000 71.79946 130 ALA B N 1
ATOM 11299 C CA . ALA D 4 130 ? 15.98000 -40.52700 9.36500 1.000 70.00386 130 ALA B CA 1
ATOM 11300 C C . ALA D 4 130 ? 15.34100 -39.26900 8.79900 1.000 66.54418 130 ALA B C 1
ATOM 11301 O O . ALA D 4 130 ? 14.24900 -39.33300 8.22600 1.000 64.84056 130 ALA B O 1
ATOM 11308 N N . SER D 4 131 ? 16.02500 -38.13800 8.94400 1.000 65.26650 131 SER B N 1
ATOM 11309 C CA . SER D 4 131 ? 15.57500 -36.86500 8.39600 1.000 66.01510 131 SER B CA 1
ATOM 11310 C C . SER D 4 131 ? 16.37200 -36.56500 7.13200 1.000 60.45476 131 SER B C 1
ATOM 11311 O O . SER D 4 131 ? 17.60700 -36.54900 7.16300 1.000 63.38373 131 SER B O 1
ATOM 11319 N N . VAL D 4 132 ? 15.66700 -36.35500 6.02300 1.000 54.59220 132 VAL B N 1
ATOM 11320 C CA . VAL D 4 132 ? 16.26100 -35.96300 4.74800 1.000 56.14234 132 VAL B CA 1
ATOM 11321 C C . VAL D 4 132 ? 15.83400 -34.53100 4.47100 1.000 54.01276 132 VAL B C 1
ATOM 11322 O O . VAL D 4 132 ? 14.63800 -34.21500 4.51600 1.000 52.54994 132 VAL B O 1
ATOM 11335 N N . VAL D 4 133 ? 16.80500 -33.66900 4.18400 1.000 54.46322 133 VAL B N 1
ATOM 11336 C CA . VAL D 4 133 ? 16.57200 -32.23400 4.06600 1.000 56.92473 133 VAL B CA 1
ATOM 11337 C C . VAL D 4 133 ? 16.86300 -31.79100 2.64000 1.000 54.22291 133 VAL B C 1
ATOM 11338 O O . VAL D 4 133 ? 17.90000 -32.14900 2.06800 1.000 50.33859 133 VAL B O 1
ATOM 11351 N N . CYS D 4 134 ? 15.95900 -30.98700 2.08700 1.000 49.72099 134 CYS B N 1
ATOM 11352 C CA . CYS D 4 134 ? 16.14500 -30.33900 0.79600 1.000 56.68372 134 CYS B CA 1
ATOM 11353 C C . CYS D 4 134 ? 16.10900 -28.83300 1.00200 1.000 47.75855 134 CYS B C 1
ATOM 11354 O O . CYS D 4 134 ? 15.14400 -28.30600 1.55700 1.000 53.92322 134 CYS B O 1
ATOM 11361 N N . LEU D 4 135 ? 17.15100 -28.15000 0.54700 1.000 44.69699 135 LEU B N 1
ATOM 11362 C CA . LEU D 4 135 ? 17.30700 -26.71500 0.74300 1.000 48.37134 135 LEU B CA 1
ATOM 11363 C C . LEU D 4 135 ? 17.12200 -26.00000 -0.58800 1.000 51.91992 135 LEU B C 1
ATOM 11364 O O . LEU D 4 135 ? 17.74200 -26.37500 -1.58700 1.000 50.66184 135 LEU B O 1
ATOM 11380 N N . LEU D 4 136 ? 16.26700 -24.98200 -0.59400 1.000 49.41465 136 LEU B N 1
ATOM 11381 C CA . LEU D 4 136 ? 16.11500 -24.06000 -1.71400 1.000 49.18537 136 LEU B CA 1
ATOM 11382 C C . LEU D 4 136 ? 16.63400 -22.70300 -1.26500 1.000 47.25857 136 LEU B C 1
ATOM 11383 O O . LEU D 4 136 ? 16.05500 -22.09000 -0.36300 1.000 49.75626 136 LEU B O 1
ATOM 11399 N N . ASN D 4 137 ? 17.70000 -22.22800 -1.90500 1.000 48.27485 137 ASN B N 1
ATOM 11400 C CA . ASN D 4 137 ? 18.45600 -21.08400 -1.41500 1.000 50.08158 137 ASN B CA 1
ATOM 11401 C C . ASN D 4 137 ? 18.28400 -19.87300 -2.32200 1.000 50.92725 137 ASN B C 1
ATOM 11402 O O . ASN D 4 137 ? 18.48000 -19.96600 -3.53800 1.000 49.60009 137 ASN B O 1
ATOM 11413 N N . ASN D 4 138 ? 17.88500 -18.75000 -1.71900 1.000 47.70662 138 ASN B N 1
ATOM 11414 C CA . ASN D 4 138 ? 17.98900 -17.41800 -2.31400 1.000 47.89530 138 ASN B CA 1
ATOM 11415 C C . ASN D 4 138 ? 17.17500 -17.28400 -3.60500 1.000 50.14835 138 ASN B C 1
ATOM 11416 O O . ASN D 4 138 ? 17.70600 -16.93200 -4.66000 1.000 54.00549 138 ASN B O 1
ATOM 11427 N N . PHE D 4 139 ? 15.86600 -17.52800 -3.49700 1.000 47.41036 139 PHE B N 1
ATOM 11428 C CA . PHE D 4 139 ? 14.95300 -17.44400 -4.63100 1.000 49.23601 139 PHE B CA 1
ATOM 11429 C C . PHE D 4 139 ? 13.89600 -16.36900 -4.40700 1.000 49.99010 139 PHE B C 1
ATOM 11430 O O . PHE D 4 139 ? 13.69800 -15.87100 -3.29500 1.000 44.18501 139 PHE B O 1
ATOM 11447 N N . TYR D 4 140 ? 13.24000 -15.99200 -5.50700 1.000 44.95115 140 TYR B N 1
ATOM 11448 C CA . TYR D 4 140 ? 12.11400 -15.07100 -5.49100 1.000 46.41994 140 TYR B CA 1
ATOM 11449 C C . TYR D 4 140 ? 11.30600 -15.35100 -6.74400 1.000 49.90958 140 TYR B C 1
ATOM 11450 O O . TYR D 4 140 ? 11.91600 -15.57800 -7.79700 1.000 51.96440 140 TYR B O 1
ATOM 11468 N N . PRO D 4 141 ? 9.95100 -15.32900 -6.69900 1.000 48.95517 141 PRO B N 1
ATOM 11469 C CA . PRO D 4 141 ? 9.03200 -15.12500 -5.55500 1.000 49.14596 141 PRO B CA 1
ATOM 11470 C C . PRO D 4 141 ? 8.96400 -16.34800 -4.64800 1.000 49.07256 141 PRO B C 1
ATOM 11471 O O . PRO D 4 141 ? 9.61200 -17.35900 -4.91800 1.000 47.64666 141 PRO B O 1
ATOM 11482 N N . ARG D 4 142 ? 8.17400 -16.26000 -3.57000 1.000 56.26869 142 ARG B N 1
ATOM 11483 C CA . ARG D 4 142 ? 8.17500 -17.30100 -2.54300 1.000 60.48216 142 ARG B CA 1
ATOM 11484 C C . ARG D 4 142 ? 7.55900 -18.60000 -3.03700 1.000 59.81286 142 ARG B C 1
ATOM 11485 O O . ARG D 4 142 ? 7.90200 -19.67700 -2.53400 1.000 56.86625 142 ARG B O 1
ATOM 11506 N N . GLU D 4 143 ? 6.65400 -18.51700 -4.00500 1.000 58.53058 143 GLU B N 1
ATOM 11507 C CA . GLU D 4 143 ? 5.91500 -19.68700 -4.45300 1.000 63.42606 143 GLU B CA 1
ATOM 11508 C C . GLU D 4 143 ? 6.87400 -20.71600 -5.03300 1.000 58.28447 143 GLU B C 1
ATOM 11509 O O . GLU D 4 143 ? 7.70100 -20.39800 -5.89000 1.000 60.52766 143 GLU B O 1
ATOM 11521 N N . ALA D 4 144 ? 6.78900 -21.94300 -4.53400 1.000 54.10625 144 ALA B N 1
ATOM 11522 C CA . ALA D 4 144 ? 7.66900 -23.00900 -4.98400 1.000 55.91252 144 ALA B CA 1
ATOM 11523 C C . ALA D 4 144 ? 7.01700 -24.33900 -4.64400 1.000 57.45209 144 ALA B C 1
ATOM 11524 O O . ALA D 4 144 ? 6.32300 -24.45400 -3.63100 1.000 57.46399 144 ALA B O 1
ATOM 11531 N N . LYS D 4 145 ? 7.23300 -25.33200 -5.50600 1.000 54.78062 145 LYS B N 1
ATOM 11532 C CA . LYS D 4 145 ? 6.71600 -26.68400 -5.32400 1.000 57.01676 145 LYS B CA 1
ATOM 11533 C C . LYS D 4 145 ? 7.90000 -27.61400 -5.09700 1.000 58.41819 145 LYS B C 1
ATOM 11534 O O . LYS D 4 145 ? 8.79200 -27.70800 -5.95100 1.000 58.90750 145 LYS B O 1
ATOM 11538 N N . VAL D 4 146 ? 7.91400 -28.28200 -3.94700 1.000 57.03570 146 VAL B N 1
ATOM 11539 C CA . VAL D 4 146 ? 8.96100 -29.22700 -3.58100 1.000 57.28150 146 VAL B CA 1
ATOM 11540 C C . VAL D 4 146 ? 8.33500 -30.61000 -3.50000 1.000 63.36940 146 VAL B C 1
ATOM 11541 O O . VAL D 4 146 ? 7.45400 -30.85600 -2.66600 1.000 62.41552 146 VAL B O 1
ATOM 11554 N N . GLN D 4 147 ? 8.80300 -31.50600 -4.36600 1.000 59.92493 147 GLN B N 1
ATOM 11555 C CA . GLN D 4 147 ? 8.33000 -32.87900 -4.46200 1.000 66.97815 147 GLN B CA 1
ATOM 11556 C C . GLN D 4 147 ? 9.43200 -33.82800 -4.00500 1.000 64.91847 147 GLN B C 1
ATOM 11557 O O . GLN D 4 147 ? 10.52800 -33.82800 -4.57800 1.000 58.12183 147 GLN B O 1
ATOM 11571 N N . TRP D 4 148 ? 9.13100 -34.65200 -3.00700 1.000 58.78160 148 TRP B N 1
ATOM 11572 C CA . TRP D 4 148 ? 10.02000 -35.73400 -2.61100 1.000 57.49244 148 TRP B CA 1
ATOM 11573 C C . TRP D 4 148 ? 9.70600 -36.99100 -3.40900 1.000 62.62639 148 TRP B C 1
ATOM 11574 O O . TRP D 4 148 ? 8.53800 -37.32900 -3.63200 1.000 65.53957 148 TRP B O 1
ATOM 11595 N N . LYS D 4 149 ? 10.76000 -37.67400 -3.84400 1.000 62.77911 149 LYS B N 1
ATOM 11596 C CA . LYS D 4 149 ? 10.64200 -38.93800 -4.55500 1.000 65.14198 149 LYS B CA 1
ATOM 11597 C C . LYS D 4 149 ? 11.59200 -39.94300 -3.92900 1.000 62.59650 149 LYS B C 1
ATOM 11598 O O . LYS D 4 149 ? 12.77500 -39.64400 -3.72500 1.000 59.58998 149 LYS B O 1
ATOM 11617 N N . VAL D 4 150 ? 11.06200 -41.12100 -3.61200 1.000 60.59996 150 VAL B N 1
ATOM 11618 C CA . VAL D 4 150 ? 11.83000 -42.23600 -3.07400 1.000 59.83415 150 VAL B CA 1
ATOM 11619 C C . VAL D 4 150 ? 11.66300 -43.37900 -4.06400 1.000 61.08136 150 VAL B C 1
ATOM 11620 O O . VAL D 4 150 ? 10.56100 -43.92600 -4.21200 1.000 63.54585 150 VAL B O 1
ATOM 11633 N N . ASP D 4 151 ? 12.75100 -43.72400 -4.75500 1.000 63.81425 151 ASP B N 1
ATOM 11634 C CA . ASP D 4 151 ? 12.73500 -44.72700 -5.81800 1.000 66.98187 151 ASP B CA 1
ATOM 11635 C C . ASP D 4 151 ? 11.69100 -44.39000 -6.88400 1.000 67.99661 151 ASP B C 1
ATOM 11636 O O . ASP D 4 151 ? 10.99000 -45.26800 -7.39200 1.000 69.13345 151 ASP B O 1
ATOM 11645 N N . ASN D 4 152 ? 11.60700 -43.10100 -7.23000 1.000 70.20094 152 ASN B N 1
ATOM 11646 C CA . ASN D 4 152 ? 10.68400 -42.49400 -8.19600 1.000 74.92739 152 ASN B CA 1
ATOM 11647 C C . ASN D 4 152 ? 9.23700 -42.40400 -7.70000 1.000 74.70475 152 ASN B C 1
ATOM 11648 O O . ASN D 4 152 ? 8.39700 -41.84600 -8.41700 1.000 78.39562 152 ASN B O 1
ATOM 11659 N N . ALA D 4 153 ? 8.91500 -42.91500 -6.51100 1.000 69.46370 153 ALA B N 1
ATOM 11660 C CA . ALA D 4 153 ? 7.55900 -42.84800 -5.97500 1.000 69.98964 153 ALA B CA 1
ATOM 11661 C C . ALA D 4 153 ? 7.34600 -41.52900 -5.23900 1.000 68.11634 153 ALA B C 1
ATOM 11662 O O . ALA D 4 153 ? 8.17100 -41.13600 -4.40700 1.000 66.94154 153 ALA B O 1
ATOM 11669 N N . LEU D 4 154 ? 6.23400 -40.85900 -5.53600 1.000 72.60244 154 LEU B N 1
ATOM 11670 C CA . LEU D 4 154 ? 5.92700 -39.58500 -4.89700 1.000 73.18557 154 LEU B CA 1
ATOM 11671 C C . LEU D 4 154 ? 5.51600 -39.79300 -3.44500 1.000 65.44663 154 LEU B C 1
ATOM 11672 O O . LEU D 4 154 ? 4.76100 -40.71400 -3.12000 1.000 73.68179 154 LEU B O 1
ATOM 11688 N N . GLN D 4 155 ? 6.01300 -38.92100 -2.57400 1.000 64.06596 155 GLN B N 1
ATOM 11689 C CA . GLN D 4 155 ? 5.73200 -38.96400 -1.14700 1.000 67.58942 155 GLN B CA 1
ATOM 11690 C C . GLN D 4 155 ? 4.68700 -37.91500 -0.78600 1.000 69.26562 155 GLN B C 1
ATOM 11691 O O . GLN D 4 155 ? 4.54600 -36.89200 -1.46200 1.000 72.33205 155 GLN B O 1
ATOM 11705 N N . SER D 4 156 ? 3.95100 -38.18000 0.29100 1.000 71.87097 156 SER B N 1
ATOM 11706 C CA . SER D 4 156 ? 2.98200 -37.21700 0.79500 1.000 73.91094 156 SER B CA 1
ATOM 11707 C C . SER D 4 156 ? 2.75100 -37.46800 2.27700 1.000 75.71966 156 SER B C 1
ATOM 11708 O O . SER D 4 156 ? 2.81600 -38.60900 2.74600 1.000 78.95290 156 SER B O 1
ATOM 11716 N N . GLY D 4 157 ? 2.46800 -36.38300 3.00000 1.000 79.21452 157 GLY B N 1
ATOM 11717 C CA . GLY D 4 157 ? 2.13900 -36.46600 4.40800 1.000 80.69562 157 GLY B CA 1
ATOM 11718 C C . GLY D 4 157 ? 3.30800 -36.73400 5.32400 1.000 75.98112 157 GLY B C 1
ATOM 11719 O O . GLY D 4 157 ? 3.09500 -36.95400 6.52200 1.000 77.12052 157 GLY B O 1
ATOM 11723 N N . ASN D 4 158 ? 4.53800 -36.72100 4.80000 1.000 71.86363 158 ASN B N 1
ATOM 11724 C CA . ASN D 4 158 ? 5.73400 -36.99900 5.58600 1.000 71.51078 158 ASN B CA 1
ATOM 11725 C C . ASN D 4 158 ? 6.81100 -35.93400 5.38600 1.000 66.21125 158 ASN B C 1
ATOM 11726 O O . ASN D 4 158 ? 7.98900 -36.20000 5.64800 1.000 60.74600 158 ASN B O 1
ATOM 11737 N N . SER D 4 159 ? 6.43000 -34.73200 4.94700 1.000 65.18998 159 SER B N 1
ATOM 11738 C CA . SER D 4 159 ? 7.36600 -33.63600 4.74500 1.000 59.23062 159 SER B CA 1
ATOM 11739 C C . SER D 4 159 ? 6.81800 -32.35900 5.37000 1.000 57.91080 159 SER B C 1
ATOM 11740 O O . SER D 4 159 ? 5.61700 -32.09100 5.31300 1.000 58.85607 159 SER B O 1
ATOM 11748 N N . GLN D 4 160 ? 7.71200 -31.58200 5.97900 1.000 58.90497 160 GLN B N 1
ATOM 11749 C CA . GLN D 4 160 ? 7.38800 -30.29400 6.57300 1.000 58.74801 160 GLN B CA 1
ATOM 11750 C C . GLN D 4 160 ? 8.31300 -29.24000 5.98600 1.000 55.54089 160 GLN B C 1
ATOM 11751 O O . GLN D 4 160 ? 9.51500 -29.47500 5.83600 1.000 52.87846 160 GLN B O 1
ATOM 11765 N N . GLU D 4 161 ? 7.74600 -28.07700 5.66400 1.000 55.69703 161 GLU B N 1
ATOM 11766 C CA . GLU D 4 161 ? 8.48900 -26.96500 5.09500 1.000 55.04398 161 GLU B CA 1
ATOM 11767 C C . GLU D 4 161 ? 8.68000 -25.85800 6.12400 1.000 52.89153 161 GLU B C 1
ATOM 11768 O O . GLU D 4 161 ? 7.89400 -25.71100 7.06300 1.000 56.21418 161 GLU B O 1
ATOM 11780 N N . SER D 4 162 ? 9.75900 -25.10200 5.94400 1.000 50.78888 162 SER B N 1
ATOM 11781 C CA . SER D 4 162 ? 9.98400 -23.84800 6.64200 1.000 48.29465 162 SER B CA 1
ATOM 11782 C C . SER D 4 162 ? 10.58700 -22.85700 5.65400 1.000 49.53665 162 SER B C 1
ATOM 11783 O O . SER D 4 162 ? 11.45900 -23.22100 4.86100 1.000 48.83767 162 SER B O 1
ATOM 11791 N N . VAL D 4 163 ? 10.12900 -21.60700 5.71400 1.000 49.50296 163 VAL B N 1
ATOM 11792 C CA . VAL D 4 163 ? 10.58400 -20.53600 4.83200 1.000 50.99250 163 VAL B CA 1
ATOM 11793 C C . VAL D 4 163 ? 11.17200 -19.42900 5.69400 1.000 48.13698 163 VAL B C 1
ATOM 11794 O O . VAL D 4 163 ? 10.59400 -19.06400 6.72400 1.000 47.96173 163 VAL B O 1
ATOM 11807 N N . THR D 4 164 ? 12.30900 -18.88200 5.26900 1.000 43.94960 164 THR B N 1
ATOM 11808 C CA . THR D 4 164 ? 12.80900 -17.67800 5.91100 1.000 45.81800 164 THR B CA 1
ATOM 11809 C C . THR D 4 164 ? 11.94300 -16.48000 5.52900 1.000 49.75923 164 THR B C 1
ATOM 11810 O O . THR D 4 164 ? 11.11400 -16.52900 4.61100 1.000 47.23518 164 THR B O 1
ATOM 11821 N N . GLU D 4 165 ? 12.14200 -15.39400 6.25900 1.000 50.15233 165 GLU B N 1
ATOM 11822 C CA . GLU D 4 165 ? 11.61700 -14.10600 5.85300 1.000 53.30125 165 GLU B CA 1
ATOM 11823 C C . GLU D 4 165 ? 12.56700 -13.46900 4.84100 1.000 47.66972 165 GLU B C 1
ATOM 11824 O O . GLU D 4 165 ? 13.73000 -13.85900 4.73000 1.000 39.74854 165 GLU B O 1
ATOM 11836 N N . GLN D 4 166 ? 12.04500 -12.50400 4.07500 1.000 44.27091 166 GLN B N 1
ATOM 11837 C CA . GLN D 4 166 ? 12.82600 -11.89200 3.00300 1.000 48.33647 166 GLN B CA 1
ATOM 11838 C C . GLN D 4 166 ? 14.14800 -11.34800 3.53000 1.000 46.29777 166 GLN B C 1
ATOM 11839 O O . GLN D 4 166 ? 14.19500 -10.66700 4.55800 1.000 45.05661 166 GLN B O 1
ATOM 11853 N N . ASP D 4 167 ? 15.22300 -11.68100 2.82400 1.000 42.55103 167 ASP B N 1
ATOM 11854 C CA . ASP D 4 167 ? 16.54900 -11.23900 3.21300 1.000 45.95697 167 ASP B CA 1
ATOM 11855 C C . ASP D 4 167 ? 16.64300 -9.72100 3.13900 1.000 48.21137 167 ASP B C 1
ATOM 11856 O O . ASP D 4 167 ? 16.18200 -9.10100 2.17900 1.000 41.66648 167 ASP B O 1
ATOM 11865 N N . SER D 4 168 ? 17.25500 -9.12300 4.16500 1.000 45.39055 168 SER B N 1
ATOM 11866 C CA . SER D 4 168 ? 17.31100 -7.67100 4.27000 1.000 46.98130 168 SER B CA 1
ATOM 11867 C C . SER D 4 168 ? 18.21700 -7.01800 3.23200 1.000 44.78389 168 SER B C 1
ATOM 11868 O O . SER D 4 168 ? 18.15900 -5.79300 3.07700 1.000 43.10838 168 SER B O 1
ATOM 11876 N N . LYS D 4 169 ? 19.04400 -7.78900 2.52900 1.000 44.64787 169 LYS B N 1
ATOM 11877 C CA . LYS D 4 169 ? 19.97600 -7.25800 1.54300 1.000 47.96827 169 LYS B CA 1
ATOM 11878 C C . LYS D 4 169 ? 19.58400 -7.57700 0.10700 1.000 46.03941 169 LYS B C 1
ATOM 11879 O O . LYS D 4 169 ? 19.62900 -6.67500 -0.73000 1.000 45.50697 169 LYS B O 1
ATOM 11891 N N . ASP D 4 170 ? 19.19800 -8.82100 -0.21700 1.000 44.52282 170 ASP B N 1
ATOM 11892 C CA . ASP D 4 170 ? 18.81000 -9.18400 -1.58700 1.000 50.15933 170 ASP B CA 1
ATOM 11893 C C . ASP D 4 170 ? 17.31800 -9.48700 -1.75900 1.000 47.36156 170 ASP B C 1
ATOM 11894 O O . ASP D 4 170 ? 16.89500 -9.82300 -2.87300 1.000 47.17036 170 ASP B O 1
ATOM 11903 N N . SER D 4 171 ? 16.52100 -9.41200 -0.69300 1.000 44.72337 171 SER B N 1
ATOM 11904 C CA . SER D 4 171 ? 15.07100 -9.58100 -0.73000 1.000 42.35976 171 SER B CA 1
ATOM 11905 C C . SER D 4 171 ? 14.62700 -10.97200 -1.17400 1.000 44.52124 171 SER B C 1
ATOM 11906 O O . SER D 4 171 ? 13.47200 -11.14400 -1.56200 1.000 45.54366 171 SER B O 1
ATOM 11914 N N . THR D 4 172 ? 15.49600 -11.97400 -1.09700 1.000 42.90475 172 THR B N 1
ATOM 11915 C CA . THR D 4 172 ? 15.14600 -13.34300 -1.44600 1.000 42.88138 172 THR B CA 1
ATOM 11916 C C . THR D 4 172 ? 14.67700 -14.14100 -0.23300 1.000 46.20108 172 THR B C 1
ATOM 11917 O O . THR D 4 172 ? 14.83100 -13.74300 0.92300 1.000 44.49017 172 THR B O 1
ATOM 11928 N N . TYR D 4 173 ? 14.07400 -15.28100 -0.53400 1.000 46.47392 173 TYR B N 1
ATOM 11929 C CA . TYR D 4 173 ? 13.69300 -16.30200 0.42200 1.000 46.82451 173 TYR B CA 1
ATOM 11930 C C . TYR D 4 173 ? 14.63300 -17.48900 0.28400 1.000 48.20190 173 TYR B C 1
ATOM 11931 O O . TYR D 4 173 ? 15.24400 -17.71000 -0.76800 1.000 43.79815 173 TYR B O 1
ATOM 11949 N N . SER D 4 174 ? 14.74100 -18.24700 1.37200 1.000 45.02417 174 SER B N 1
ATOM 11950 C CA . SER D 4 174 ? 15.28000 -19.59400 1.34800 1.000 40.29635 174 SER B CA 1
ATOM 11951 C C . SER D 4 174 ? 14.26900 -20.49100 2.03900 1.000 43.83993 174 SER B C 1
ATOM 11952 O O . SER D 4 174 ? 13.51500 -20.04000 2.90200 1.000 48.63580 174 SER B O 1
ATOM 11960 N N . LEU D 4 175 ? 14.23300 -21.75400 1.62600 1.000 47.84250 175 LEU B N 1
ATOM 11961 C CA . LEU D 4 175 ? 13.21800 -22.69300 2.07900 1.000 50.32838 175 LEU B CA 1
ATOM 11962 C C . LEU D 4 175 ? 13.86700 -24.04300 2.31900 1.000 48.67755 175 LEU B C 1
ATOM 11963 O O . LEU D 4 175 ? 14.75300 -24.45800 1.56800 1.000 50.10161 175 LEU B O 1
ATOM 11979 N N . SER D 4 176 ? 13.40900 -24.72100 3.36600 1.000 48.26128 176 SER B N 1
ATOM 11980 C CA . SER D 4 176 ? 13.81700 -26.07900 3.68300 1.000 48.54522 176 SER B CA 1
ATOM 11981 C C . SER D 4 176 ? 12.58700 -26.95700 3.61500 1.000 52.28920 176 SER B C 1
ATOM 11982 O O . SER D 4 176 ? 11.49700 -26.52900 3.99800 1.000 48.34511 176 SER B O 1
ATOM 11990 N N . SER D 4 177 ? 12.76700 -28.17000 3.11200 1.000 50.00091 177 SER B N 1
ATOM 11991 C CA . SER D 4 177 ? 11.76400 -29.21900 3.19500 1.000 53.90477 177 SER B CA 1
ATOM 11992 C C . SER D 4 177 ? 12.43500 -30.41700 3.84200 1.000 51.69050 177 SER B C 1
ATOM 11993 O O . SER D 4 177 ? 13.54300 -30.79700 3.44500 1.000 50.61442 177 SER B O 1
ATOM 12001 N N . THR D 4 178 ? 11.78200 -30.98500 4.85200 1.000 48.82402 178 THR B N 1
ATOM 12002 C CA . THR D 4 178 ? 12.36500 -32.04400 5.67000 1.000 57.08070 178 THR B CA 1
ATOM 12003 C C . THR D 4 178 ? 11.48000 -33.27500 5.56100 1.000 56.82885 178 THR B C 1
ATOM 12004 O O . THR D 4 178 ? 10.38000 -33.30600 6.12200 1.000 59.11867 178 THR B O 1
ATOM 12015 N N . LEU D 4 179 ? 11.95900 -34.27100 4.82100 1.000 57.95664 179 LEU B N 1
ATOM 12016 C CA . LEU D 4 179 ? 11.32800 -35.58300 4.77300 1.000 59.61555 179 LEU B CA 1
ATOM 12017 C C . LEU D 4 179 ? 11.79000 -36.39900 5.97300 1.000 58.31703 179 LEU B C 1
ATOM 12018 O O . LEU D 4 179 ? 12.99300 -36.57000 6.18100 1.000 61.35182 179 LEU B O 1
ATOM 12034 N N . THR D 4 180 ? 10.84200 -36.90800 6.75600 1.000 63.77510 180 THR B N 1
ATOM 12035 C CA . THR D 4 180 ? 11.14200 -37.67200 7.96100 1.000 70.35060 180 THR B CA 1
ATOM 12036 C C . THR D 4 180 ? 10.66000 -39.10500 7.79100 1.000 73.53457 180 THR B C 1
ATOM 12037 O O . THR D 4 180 ? 9.50000 -39.33600 7.43200 1.000 74.18755 180 THR B O 1
ATOM 12048 N N . LEU D 4 181 ? 11.55100 -40.05800 8.06500 1.000 71.29895 181 LEU B N 1
ATOM 12049 C CA . LEU D 4 181 ? 11.26600 -41.47300 7.90700 1.000 71.41906 181 LEU B CA 1
ATOM 12050 C C . LEU D 4 181 ? 11.79900 -42.23700 9.10500 1.000 73.82674 181 LEU B C 1
ATOM 12051 O O . LEU D 4 181 ? 12.70100 -41.78400 9.81300 1.000 74.79835 181 LEU B O 1
ATOM 12067 N N . SER D 4 182 ? 11.22700 -43.41400 9.31500 1.000 70.43445 182 SER B N 1
ATOM 12068 C CA . SER D 4 182 ? 11.81300 -44.36900 10.23700 1.000 75.97417 182 SER B CA 1
ATOM 12069 C C . SER D 4 182 ? 13.10800 -44.90500 9.64400 1.000 75.71342 182 SER B C 1
ATOM 12070 O O . SER D 4 182 ? 13.30600 -44.89000 8.42800 1.000 74.28150 182 SER B O 1
ATOM 12078 N N . LYS D 4 183 ? 14.00200 -45.36700 10.52300 1.000 75.39591 183 LYS B N 1
ATOM 12079 C CA . LYS D 4 183 ? 15.23300 -45.99600 10.05600 1.000 75.52452 183 LYS B CA 1
ATOM 12080 C C . LYS D 4 183 ? 14.91900 -47.15900 9.12500 1.000 80.03077 183 LYS B C 1
ATOM 12081 O O . LYS D 4 183 ? 15.51400 -47.27600 8.04900 1.000 81.77788 183 LYS B O 1
ATOM 12096 N N . ALA D 4 184 ? 13.95100 -47.99800 9.50500 1.000 82.18890 184 ALA B N 1
ATOM 12097 C CA . ALA D 4 184 ? 13.60100 -49.16600 8.70200 1.000 88.22167 184 ALA B CA 1
ATOM 12098 C C . ALA D 4 184 ? 13.09200 -48.76300 7.32200 1.000 86.17790 184 ALA B C 1
ATOM 12099 O O . ALA D 4 184 ? 13.50500 -49.33400 6.30600 1.000 85.74854 184 ALA B O 1
ATOM 12106 N N . ASP D 4 185 ? 12.18100 -47.78600 7.26400 1.000 93.13201 185 ASP B N 1
ATOM 12107 C CA . ASP D 4 185 ? 11.69000 -47.32100 5.96900 1.000 94.99283 185 ASP B CA 1
ATOM 12108 C C . ASP D 4 185 ? 12.82300 -46.73400 5.13600 1.000 87.68867 185 ASP B C 1
ATOM 12109 O O . ASP D 4 185 ? 12.87300 -46.92600 3.91400 1.000 87.19215 185 ASP B O 1
ATOM 12118 N N . TYR D 4 186 ? 13.75300 -46.02900 5.78300 1.000 83.64170 186 TYR B N 1
ATOM 12119 C CA . TYR D 4 186 ? 14.90900 -45.50400 5.06700 1.000 78.29496 186 TYR B CA 1
ATOM 12120 C C . TYR D 4 186 ? 15.78200 -46.62600 4.51700 1.000 78.41721 186 TYR B C 1
ATOM 12121 O O . TYR D 4 186 ? 16.39200 -46.46700 3.45200 1.000 73.58541 186 TYR B O 1
ATOM 12139 N N . GLU D 4 187 ? 15.85200 -47.76700 5.21600 1.000 84.88379 187 GLU B N 1
ATOM 12140 C CA . GLU D 4 187 ? 16.58500 -48.91300 4.67900 1.000 83.51619 187 GLU B CA 1
ATOM 12141 C C . GLU D 4 187 ? 15.91200 -49.49200 3.43500 1.000 84.65206 187 GLU B C 1
ATOM 12142 O O . GLU D 4 187 ? 16.59600 -50.04900 2.57300 1.000 81.60952 187 GLU B O 1
ATOM 12154 N N . LYS D 4 188 ? 14.58300 -49.38900 3.32700 1.000 83.28690 188 LYS B N 1
ATOM 12155 C CA . LYS D 4 188 ? 13.86200 -50.08300 2.26100 1.000 85.00725 188 LYS B CA 1
ATOM 12156 C C . LYS D 4 188 ? 14.19600 -49.57100 0.86100 1.000 82.56317 188 LYS B C 1
ATOM 12157 O O . LYS D 4 188 ? 13.90400 -50.27000 -0.11400 1.000 75.56429 188 LYS B O 1
ATOM 12176 N N . HIS D 4 189 ? 14.76900 -48.37000 0.73200 1.000 77.34339 189 HIS B N 1
ATOM 12177 C CA . HIS D 4 189 ? 14.88300 -47.70900 -0.56400 1.000 71.48984 189 HIS B CA 1
ATOM 12178 C C . HIS D 4 189 ? 16.27400 -47.11500 -0.74900 1.000 70.88745 189 HIS B C 1
ATOM 12179 O O . HIS D 4 189 ? 17.07900 -47.04700 0.18400 1.000 68.63020 189 HIS B O 1
ATOM 12193 N N . LYS D 4 190 ? 16.54700 -46.69000 -1.98700 1.000 68.12563 190 LYS B N 1
ATOM 12194 C CA . LYS D 4 190 ? 17.88500 -46.30100 -2.42200 1.000 67.69948 190 LYS B CA 1
ATOM 12195 C C . LYS D 4 190 ? 17.96000 -44.86400 -2.91800 1.000 64.42514 190 LYS B C 1
ATOM 12196 O O . LYS D 4 190 ? 18.81200 -44.10100 -2.44700 1.000 62.84571 190 LYS B O 1
ATOM 12215 N N . VAL D 4 191 ? 17.12200 -44.47700 -3.87300 1.000 65.61874 191 VAL B N 1
ATOM 12216 C CA . VAL D 4 191 ? 17.25200 -43.20300 -4.56900 1.000 64.23098 191 VAL B CA 1
ATOM 12217 C C . VAL D 4 191 ? 16.32200 -42.20500 -3.89300 1.000 60.15858 191 VAL B C 1
ATOM 12218 O O . VAL D 4 191 ? 15.09700 -42.35700 -3.93800 1.000 63.77045 191 VAL B O 1
ATOM 12231 N N . TYR D 4 192 ? 16.90600 -41.17800 -3.27900 1.000 55.07096 192 TYR B N 1
ATOM 12232 C CA . TYR D 4 192 ? 16.17700 -40.12200 -2.58000 1.000 58.26463 192 TYR B CA 1
ATOM 12233 C C . TYR D 4 192 ? 16.35100 -38.83600 -3.37000 1.000 57.92105 192 TYR B C 1
ATOM 12234 O O . TYR D 4 192 ? 17.48300 -38.40400 -3.60500 1.000 57.88878 192 TYR B O 1
ATOM 12252 N N . ALA D 4 193 ? 15.23600 -38.23900 -3.78500 1.000 62.63583 193 ALA B N 1
ATOM 12253 C CA . ALA D 4 193 ? 15.25700 -37.12400 -4.71500 1.000 64.50232 193 ALA B CA 1
ATOM 12254 C C . ALA D 4 193 ? 14.33300 -36.01100 -4.25100 1.000 64.95242 193 ALA B C 1
ATOM 12255 O O . ALA D 4 193 ? 13.28200 -36.24500 -3.64200 1.000 60.22392 193 ALA B O 1
ATOM 12262 N N . CYS D 4 194 ? 14.74600 -34.79100 -4.57600 1.000 59.95741 194 CYS B N 1
ATOM 12263 C CA . CYS D 4 194 ? 14.01000 -33.57100 -4.28200 1.000 63.05005 194 CYS B CA 1
ATOM 12264 C C . CYS D 4 194 ? 13.81300 -32.85300 -5.60900 1.000 59.41173 194 CYS B C 1
ATOM 12265 O O . CYS D 4 194 ? 14.79300 -32.43300 -6.23400 1.000 58.21577 194 CYS B O 1
ATOM 12272 N N . GLU D 4 195 ? 12.56100 -32.73200 -6.05100 1.000 61.61110 195 GLU B N 1
ATOM 12273 C CA . GLU D 4 195 ? 12.22100 -32.07300 -7.30900 1.000 62.16201 195 GLU B CA 1
ATOM 12274 C C . GLU D 4 195 ? 11.63000 -30.70100 -7.01100 1.000 60.93090 195 GLU B C 1
ATOM 12275 O O . GLU D 4 195 ? 10.64700 -30.58300 -6.27100 1.000 60.71180 195 GLU B O 1
ATOM 12287 N N . VAL D 4 196 ? 12.21200 -29.67600 -7.62100 1.000 58.93190 196 VAL B N 1
ATOM 12288 C CA . VAL D 4 196 ? 11.86400 -28.28800 -7.35600 1.000 58.72902 196 VAL B CA 1
ATOM 12289 C C . VAL D 4 196 ? 11.31300 -27.67000 -8.62900 1.000 58.58496 196 VAL B C 1
ATOM 12290 O O . VAL D 4 196 ? 11.97600 -27.68300 -9.67200 1.000 58.79040 196 VAL B O 1
ATOM 12303 N N . THR D 4 197 ? 10.11400 -27.11200 -8.53000 1.000 57.37230 197 THR B N 1
ATOM 12304 C CA . THR D 4 197 ? 9.51300 -26.32200 -9.59000 1.000 60.04716 197 THR B CA 1
ATOM 12305 C C . THR D 4 197 ? 9.43300 -24.87500 -9.12200 1.000 60.12519 197 THR B C 1
ATOM 12306 O O . THR D 4 197 ? 8.97000 -24.59800 -8.00900 1.000 57.44501 197 THR B O 1
ATOM 12317 N N . HIS D 4 198 ? 9.91000 -23.96200 -9.96200 1.000 58.58202 198 HIS B N 1
ATOM 12318 C CA . HIS D 4 198 ? 9.92900 -22.55300 -9.60900 1.000 59.32174 198 HIS B CA 1
ATOM 12319 C C . HIS D 4 198 ? 9.94600 -21.72600 -10.88500 1.000 60.24982 198 HIS B C 1
ATOM 12320 O O . HIS D 4 198 ? 10.54200 -22.11800 -11.89200 1.000 52.91761 198 HIS B O 1
ATOM 12334 N N . GLN D 4 199 ? 9.30400 -20.56000 -10.79700 1.000 59.33442 199 GLN B N 1
ATOM 12335 C CA . GLN D 4 199 ? 9.12500 -19.66300 -11.93600 1.000 61.40838 199 GLN B CA 1
ATOM 12336 C C . GLN D 4 199 ? 10.44500 -19.32900 -12.62700 1.000 59.95689 199 GLN B C 1
ATOM 12337 O O . GLN D 4 199 ? 10.50100 -19.20300 -13.85300 1.000 56.07332 199 GLN B O 1
ATOM 12351 N N . GLY D 4 200 ? 11.51000 -19.15600 -11.85600 1.000 53.45197 200 GLY B N 1
ATOM 12352 C CA . GLY D 4 200 ? 12.81900 -18.85900 -12.40100 1.000 56.84142 200 GLY B CA 1
ATOM 12353 C C . GLY D 4 200 ? 13.54700 -20.02500 -13.03900 1.000 58.94922 200 GLY B C 1
ATOM 12354 O O . GLY D 4 200 ? 14.59600 -19.80300 -13.64700 1.000 57.03820 200 GLY B O 1
ATOM 12358 N N . LEU D 4 201 ? 13.03700 -21.24900 -12.91500 1.000 56.77330 201 LEU B N 1
ATOM 12359 C CA . LEU D 4 201 ? 13.63800 -22.42000 -13.54100 1.000 58.38347 201 LEU B CA 1
ATOM 12360 C C . LEU D 4 201 ? 12.93600 -22.70800 -14.86300 1.000 62.21566 201 LEU B C 1
ATOM 12361 O O . LEU D 4 201 ? 11.70200 -22.77700 -14.91400 1.000 57.44418 201 LEU B O 1
ATOM 12377 N N . SER D 4 202 ? 13.72400 -22.87200 -15.92900 1.000 66.85207 202 SER B N 1
ATOM 12378 C CA . SER D 4 202 ? 13.13100 -23.17500 -17.23000 1.000 75.07438 202 SER B CA 1
ATOM 12379 C C . SER D 4 202 ? 12.42700 -24.52700 -17.21800 1.000 68.81835 202 SER B C 1
ATOM 12380 O O . SER D 4 202 ? 11.45100 -24.72500 -17.95100 1.000 71.20042 202 SER B O 1
ATOM 12388 N N . SER D 4 203 ? 12.89800 -25.46100 -16.40000 1.000 65.44709 203 SER B N 1
ATOM 12389 C CA . SER D 4 203 ? 12.20400 -26.71600 -16.16500 1.000 68.69809 203 SER B CA 1
ATOM 12390 C C . SER D 4 203 ? 12.56200 -27.19300 -14.76600 1.000 64.98016 203 SER B C 1
ATOM 12391 O O . SER D 4 203 ? 13.52300 -26.69500 -14.16600 1.00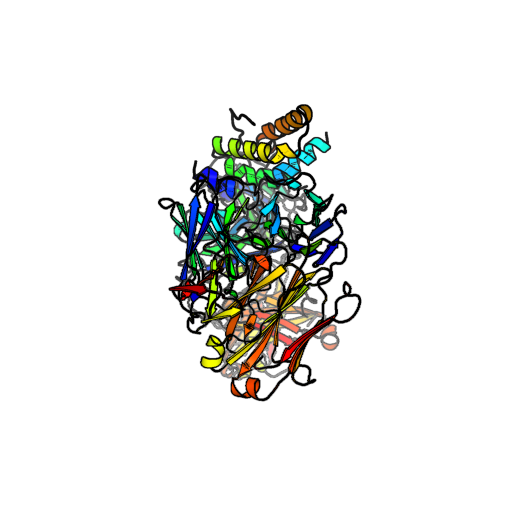0 66.25504 203 SER B O 1
ATOM 12399 N N . PRO D 4 204 ? 11.80500 -28.14800 -14.21200 1.000 70.09857 204 PRO B N 1
ATOM 12400 C CA . PRO D 4 204 ? 12.08500 -28.61400 -12.84400 1.000 66.00774 204 PRO B CA 1
ATOM 12401 C C . PRO D 4 204 ? 13.50000 -29.14300 -12.66300 1.000 63.14472 204 PRO B C 1
ATOM 12402 O O . PRO D 4 204 ? 14.03800 -29.84800 -13.51600 1.000 66.32809 204 PRO B O 1
ATOM 12413 N N . VAL D 4 205 ? 14.09100 -28.79700 -11.52200 1.000 66.64379 205 VAL B N 1
ATOM 12414 C CA . VAL D 4 205 ? 15.42700 -29.23300 -11.13700 1.000 63.48155 205 VAL B CA 1
ATOM 12415 C C . VAL D 4 205 ? 15.28000 -30.32100 -10.08900 1.000 61.49976 205 VAL B C 1
ATOM 12416 O O . VAL D 4 205 ? 14.51400 -30.16600 -9.12900 1.000 62.09288 205 VAL B O 1
ATOM 12429 N N . THR D 4 206 ? 16.02000 -31.41100 -10.26600 1.000 60.44796 206 THR B N 1
ATOM 12430 C CA . THR D 4 206 ? 16.03300 -32.52000 -9.32500 1.000 60.73663 206 THR B CA 1
ATOM 12431 C C . THR D 4 206 ? 17.43900 -32.68900 -8.76900 1.000 59.58764 206 THR B C 1
ATOM 12432 O O . THR D 4 206 ? 18.41500 -32.70000 -9.52700 1.000 56.75738 206 THR B O 1
ATOM 12443 N N . LYS D 4 207 ? 17.53000 -32.79300 -7.44500 1.000 57.61464 207 LYS B N 1
ATOM 12444 C CA . LYS D 4 207 ? 18.74600 -33.15900 -6.73400 1.000 54.95124 207 LYS B CA 1
ATOM 12445 C C . LYS D 4 207 ? 18.47100 -34.45900 -5.99900 1.000 57.06693 207 LYS B C 1
ATOM 12446 O O . LYS D 4 207 ? 17.39100 -34.63600 -5.43100 1.000 56.79441 207 LYS B O 1
ATOM 12465 N N . SER D 4 208 ? 19.43800 -35.37000 -6.01700 1.000 54.29266 208 SER B N 1
ATOM 12466 C CA . SER D 4 208 ? 19.21500 -36.68200 -5.43300 1.000 58.16099 208 SER B CA 1
ATOM 12467 C C . SER D 4 208 ? 20.51800 -37.25700 -4.90900 1.000 52.80199 208 SER B C 1
ATOM 12468 O O . SER D 4 208 ? 21.61000 -36.82900 -5.29100 1.000 52.79377 208 SER B O 1
ATOM 12476 N N . PHE D 4 209 ? 20.38000 -38.23900 -4.02000 1.000 51.54095 209 PHE B N 1
ATOM 12477 C CA . PHE D 4 209 ? 21.49700 -39.04900 -3.55600 1.000 55.54346 209 PHE B CA 1
ATOM 12478 C C . PHE D 4 209 ? 21.03300 -40.49500 -3.50000 1.000 55.86010 209 PHE B C 1
ATOM 12479 O O . PHE D 4 209 ? 19.83500 -40.78100 -3.41200 1.000 55.12349 209 PHE B O 1
ATOM 12496 N N . ASN D 4 210 ? 22.00700 -41.39900 -3.51300 1.000 58.18290 210 ASN B N 1
ATOM 12497 C CA . ASN D 4 210 ? 21.77900 -42.82900 -3.35000 1.000 61.16955 210 ASN B CA 1
ATOM 12498 C C . ASN D 4 210 ? 22.29000 -43.24200 -1.97800 1.000 64.59775 210 ASN B C 1
ATOM 12499 O O . ASN D 4 210 ? 23.46900 -43.03400 -1.67100 1.000 65.76430 210 ASN B O 1
ATOM 12510 N N . ARG D 4 211 ? 21.40000 -43.81800 -1.16800 1.000 62.77726 211 ARG B N 1
ATOM 12511 C CA . ARG D 4 211 ? 21.71600 -44.16600 0.21100 1.000 63.60829 211 ARG B CA 1
ATOM 12512 C C . ARG D 4 211 ? 22.94700 -45.05800 0.27500 1.000 64.44230 211 ARG B C 1
ATOM 12513 O O . ARG D 4 211 ? 23.05500 -46.04300 -0.45900 1.000 65.56508 211 ARG B O 1
ATOM 12534 N N . GLY D 4 212 ? 23.87300 -44.70500 1.16500 1.000 65.31987 212 GLY B N 1
ATOM 12535 C CA . GLY D 4 212 ? 25.09300 -45.46900 1.31400 1.000 68.08410 212 GLY B CA 1
ATOM 12536 C C . GLY D 4 212 ? 26.09100 -45.26900 0.20200 1.000 73.18333 212 GLY B C 1
ATOM 12537 O O . GLY D 4 212 ? 26.95500 -46.12400 0.00400 1.000 75.05707 212 GLY B O 1
ATOM 12541 N N . GLU D 4 213 ? 26.01500 -44.15100 -0.51800 1.000 75.23626 213 GLU B N 1
ATOM 12542 C CA . GLU D 4 213 ? 26.80000 -43.95300 -1.73100 1.000 82.05193 213 GLU B CA 1
ATOM 12543 C C . GLU D 4 213 ? 27.32800 -42.52800 -1.76800 1.000 89.79789 213 GLU B C 1
ATOM 12544 O O . GLU D 4 213 ? 26.54400 -41.57400 -1.79900 1.000 90.21464 213 GLU B O 1
ATOM 12556 N N . CYS D 4 214 ? 28.65200 -42.39400 -1.76500 1.000 107.81321 214 CYS B N 1
ATOM 12557 C CA . CYS D 4 214 ? 29.32400 -41.10100 -1.89800 1.000 107.71217 214 CYS B CA 1
ATOM 12558 C C . CYS D 4 214 ? 28.92900 -40.14200 -0.77800 1.000 102.15087 214 CYS B C 1
ATOM 12559 O O . CYS D 4 214 ? 29.27800 -40.35600 0.38700 1.000 100.77161 214 CYS B O 1
ATOM 12563 N N . ALA E 5 5 ? -3.51300 14.32600 50.85000 1.000 95.72517 30 ALA E N 1
ATOM 12564 C CA . ALA E 5 5 ? -2.26200 15.00700 51.17500 1.000 92.69437 30 ALA E CA 1
ATOM 12565 C C . ALA E 5 5 ? -1.25500 14.04500 51.80900 1.000 91.98131 30 ALA E C 1
ATOM 12566 O O . ALA E 5 5 ? -0.05400 14.32400 51.83800 1.000 92.85235 30 ALA E O 1
ATOM 12573 N N . ARG E 5 6 ? -1.74400 12.91800 52.33700 1.000 91.74539 31 ARG E N 1
ATOM 12574 C CA . ARG E 5 6 ? -0.83300 11.85000 52.73600 1.000 88.62131 31 ARG E CA 1
ATOM 12575 C C . ARG E 5 6 ? -0.25000 11.15700 51.51200 1.000 87.94435 31 ARG E C 1
ATOM 12576 O O . ARG E 5 6 ? 0.88900 10.67400 51.55100 1.000 81.06006 31 ARG E O 1
ATOM 12580 N N . ARG E 5 7 ? -1.01800 11.10000 50.41900 1.000 87.32111 32 ARG E N 1
ATOM 12581 C CA . ARG E 5 7 ? -0.46500 10.65300 49.14600 1.000 84.67589 32 ARG E CA 1
ATOM 12582 C C . ARG E 5 7 ? 0.69600 11.54100 48.71400 1.000 79.75658 32 ARG E C 1
ATOM 12583 O O . ARG E 5 7 ? 1.72600 11.04400 48.24500 1.000 73.33550 32 ARG E O 1
ATOM 12587 N N . CYS E 5 8 ? 0.54800 12.86100 48.87100 1.000 84.92398 33 CYS E N 1
ATOM 12588 C CA . CYS E 5 8 ? 1.60200 13.78900 48.47000 1.000 79.02494 33 CYS E CA 1
ATOM 12589 C C . CYS E 5 8 ? 2.87000 13.57500 49.28900 1.000 74.05506 33 CYS E C 1
ATOM 12590 O O . CYS E 5 8 ? 3.98000 13.56300 48.74300 1.000 67.53522 33 CYS E O 1
ATOM 12597 N N . GLN E 5 9 ? 2.72000 13.42300 50.60700 1.000 74.27923 34 GLN E N 1
ATOM 12598 C CA . GLN E 5 9 ? 3.87700 13.23800 51.47600 1.000 73.61752 34 GLN E CA 1
ATOM 12599 C C . GLN E 5 9 ? 4.66000 11.99100 51.09600 1.000 65.37863 34 GLN E C 1
ATOM 12600 O O . GLN E 5 9 ? 5.89600 11.99800 51.11300 1.000 60.32864 34 GLN E O 1
ATOM 12614 N N . SER E 5 10 ? 3.95700 10.91600 50.73100 1.000 68.15111 35 SER E N 1
ATOM 12615 C CA . SER E 5 10 ? 4.62700 9.66300 50.40100 1.000 66.40357 35 SER E CA 1
ATOM 12616 C C . SER E 5 10 ? 5.44300 9.77300 49.11900 1.000 65.43094 35 SER E C 1
ATOM 12617 O O . SER E 5 10 ? 6.56500 9.25400 49.05100 1.000 58.46467 35 SER E O 1
ATOM 12625 N N . GLN E 5 11 ? 4.90300 10.42000 48.07900 1.000 61.13793 36 GLN E N 1
ATOM 12626 C CA . GLN E 5 11 ? 5.67300 10.49600 46.84000 1.000 63.81883 36 GLN E CA 1
ATOM 12627 C C . GLN E 5 11 ? 6.79000 11.53100 46.93700 1.000 54.06848 36 GLN E C 1
ATOM 12628 O O . GLN E 5 11 ? 7.83400 11.36100 46.30200 1.000 49.93424 36 GLN E O 1
ATOM 12642 N N . LEU E 5 12 ? 6.61300 12.58800 47.72900 1.000 52.12707 37 LEU E N 1
ATOM 12643 C CA . LEU E 5 12 ? 7.72700 13.50100 47.95300 1.000 54.91292 37 LEU E CA 1
ATOM 12644 C C . LEU E 5 12 ? 8.84800 12.81300 48.72200 1.000 51.54781 37 LEU E C 1
ATOM 12645 O O . LEU E 5 12 ? 10.02400 13.08100 48.47100 1.000 47.12112 37 LEU E O 1
ATOM 12661 N N . GLU E 5 13 ? 8.50000 11.91000 49.63900 1.000 50.97078 38 GLU E N 1
ATOM 12662 C CA . GLU E 5 13 ? 9.51100 11.16200 50.38200 1.000 55.57946 38 GLU E CA 1
ATOM 12663 C C . GLU E 5 13 ? 10.34100 10.28300 49.45200 1.000 54.71019 38 GLU E C 1
ATOM 12664 O O . GLU E 5 13 ? 11.56100 10.16100 49.62300 1.000 48.30117 38 GLU E O 1
ATOM 12676 N N . ARG E 5 14 ? 9.69100 9.65900 48.46400 1.000 54.26903 39 ARG E N 1
ATOM 12677 C CA . ARG E 5 14 ? 10.36300 8.79400 47.50200 1.000 56.27517 39 ARG E CA 1
ATOM 12678 C C . ARG E 5 14 ? 10.92400 9.55300 46.30400 1.000 47.77494 39 ARG E C 1
ATOM 12679 O O . ARG E 5 14 ? 11.72200 8.99100 45.54800 1.000 49.54499 39 ARG E O 1
ATOM 12693 N N . ALA E 5 15 ? 10.53900 10.80900 46.11500 1.000 49.07271 40 ALA E N 1
ATOM 12694 C CA . ALA E 5 15 ? 11.05300 11.57500 44.99400 1.000 45.92421 40 ALA E CA 1
ATOM 12695 C C . ALA E 5 15 ? 12.54000 11.85300 45.16900 1.000 51.04851 40 ALA E C 1
ATOM 12696 O O . ALA E 5 15 ? 13.06300 11.91800 46.29000 1.000 48.39945 40 ALA E O 1
ATOM 12703 N N . ASN E 5 16 ? 13.21500 12.03900 44.03700 1.000 46.06653 41 ASN E N 1
ATOM 12704 C CA . ASN E 5 16 ? 14.63500 12.37200 43.99600 1.000 46.59629 41 ASN E CA 1
ATOM 12705 C C . ASN E 5 16 ? 14.79000 13.68300 43.23800 1.000 46.52010 41 ASN E C 1
ATOM 12706 O O . ASN E 5 16 ? 14.96800 13.67900 42.01900 1.000 44.45724 41 ASN E O 1
ATOM 12717 N N . LEU E 5 17 ? 14.73500 14.80100 43.95900 1.000 44.93112 42 LEU E N 1
ATOM 12718 C CA . LEU E 5 17 ? 14.81500 16.11900 43.34300 1.000 50.71896 42 LEU E CA 1
ATOM 12719 C C . LEU E 5 17 ? 16.23300 16.68900 43.34600 1.000 51.36273 42 LEU E C 1
ATOM 12720 O O . LEU E 5 17 ? 16.41100 17.87800 43.06900 1.000 50.62518 42 LEU E O 1
ATOM 12736 N N . ARG E 5 18 ? 17.24400 15.86600 43.63500 1.000 52.70813 43 ARG E N 1
ATOM 12737 C CA . ARG E 5 18 ? 18.62600 16.30500 43.44800 1.000 53.61462 43 ARG E CA 1
ATOM 12738 C C . ARG E 5 18 ? 18.92700 16.77800 42.02500 1.000 58.99483 43 ARG E C 1
ATOM 12739 O O . ARG E 5 18 ? 19.62100 17.80200 41.88400 1.000 55.99226 43 ARG E O 1
ATOM 12760 N N . PRO E 5 19 ? 18.48400 16.09900 40.95300 1.000 55.26398 44 PRO E N 1
ATOM 12761 C CA . PRO E 5 19 ? 18.72400 16.64300 39.60200 1.000 54.82244 44 PRO E CA 1
ATOM 12762 C C . PRO E 5 19 ? 18.20000 18.05200 39.41900 1.000 50.81920 44 PRO E C 1
ATOM 12763 O O . PRO E 5 19 ? 18.81300 18.83400 38.68500 1.000 53.93457 44 PRO E O 1
ATOM 12774 N N . CYS E 5 20 ? 17.09400 18.40600 40.07800 1.000 52.54324 45 CYS E N 1
ATOM 12775 C CA . CYS E 5 20 ? 16.58500 19.77100 39.98200 1.000 58.31396 45 CYS E CA 1
ATOM 12776 C C . CYS E 5 20 ? 17.54500 20.76200 40.61800 1.000 58.36021 45 CYS E C 1
ATOM 12777 O O . CYS E 5 20 ? 17.74800 21.86200 40.08800 1.000 55.37855 45 CYS E O 1
ATOM 12784 N N . GLU E 5 21 ? 18.15000 20.38500 41.75000 1.000 55.81591 46 GLU E N 1
ATOM 12785 C CA . GLU E 5 21 ? 19.13900 21.24800 42.38500 1.000 58.57644 46 GLU E CA 1
ATOM 12786 C C . GLU E 5 21 ? 20.31800 21.47000 41.45100 1.000 58.89697 46 GLU E C 1
ATOM 12787 O O . GLU E 5 21 ? 20.74900 22.60600 41.22700 1.000 59.15530 46 GLU E O 1
ATOM 12799 N N . GLN E 5 22 ? 20.84000 20.38600 40.87800 1.000 56.59623 47 GLN E N 1
ATOM 12800 C CA . GLN E 5 22 ? 22.02400 20.49700 40.03600 1.000 61.27535 47 GLN E CA 1
ATOM 12801 C C . GLN E 5 22 ? 21.72600 21.28000 38.76400 1.000 60.19136 47 GLN E C 1
ATOM 12802 O O . GLN E 5 22 ? 22.52200 22.13500 38.35900 1.000 62.40761 47 GLN E O 1
ATOM 12816 N N . HIS E 5 23 ? 20.57500 21.02300 38.13400 1.000 59.40087 48 HIS E N 1
ATOM 12817 C CA . HIS E 5 23 ? 20.21800 21.75100 36.91800 1.000 58.04987 48 HIS E CA 1
ATOM 12818 C C . HIS E 5 23 ? 20.08600 23.24600 37.18700 1.000 60.45662 48 HIS E C 1
ATOM 12819 O O . HIS E 5 23 ? 20.59500 24.07100 36.42100 1.000 62.11718 48 HIS E O 1
ATOM 12833 N N . LEU E 5 24 ? 19.38600 23.61300 38.26600 1.000 57.67941 49 LEU E N 1
ATOM 12834 C CA . LEU E 5 24 ? 19.20000 25.02600 38.58000 1.000 64.98241 49 LEU E CA 1
ATOM 12835 C C . LEU E 5 24 ? 20.53600 25.71900 38.82100 1.000 67.24322 49 LEU E C 1
ATOM 12836 O O . LEU E 5 24 ? 20.75300 26.84300 38.35800 1.000 73.28142 49 LEU E O 1
ATOM 12852 N N . MET E 5 25 ? 21.45500 25.04900 39.51700 1.000 71.98499 50 MET E N 1
ATOM 12853 C CA . MET E 5 25 ? 22.77200 25.62300 39.76200 1.000 80.25085 50 MET E CA 1
ATOM 12854 C C . MET E 5 25 ? 23.59000 25.73100 38.48100 1.000 81.60027 50 MET E C 1
ATOM 12855 O O . MET E 5 25 ? 24.30400 26.71900 38.28200 1.000 82.10713 50 MET E O 1
ATOM 12869 N N . GLN E 5 26 ? 23.54100 24.71100 37.62100 1.000 78.30260 51 GLN E N 1
ATOM 12870 C CA . GLN E 5 26 ? 24.18600 24.82300 36.31500 1.000 85.10070 51 GLN E CA 1
ATOM 12871 C C . GLN E 5 26 ? 23.65500 26.02700 35.56000 1.000 89.34543 51 GLN E C 1
ATOM 12872 O O . GLN E 5 26 ? 24.41500 26.77300 34.93300 1.000 96.93035 51 GLN E O 1
ATOM 12887 N N . LYS E 5 27 ? 22.34100 26.22400 35.62300 1.000 85.89519 52 LYS E N 1
ATOM 12888 C CA . LYS E 5 27 ? 21.68100 27.26300 34.84900 1.000 85.94625 52 LYS E CA 1
ATOM 12889 C C . LYS E 5 27 ? 22.17000 28.65400 35.23400 1.000 92.49577 52 LYS E C 1
ATOM 12890 O O . LYS E 5 27 ? 22.37900 29.50000 34.35700 1.000 94.44388 52 LYS E O 1
ATOM 12909 N N . ILE E 5 28 ? 22.35800 28.91900 36.53500 1.000 89.80870 53 ILE E N 1
ATOM 12910 C CA . ILE E 5 28 ? 22.76100 30.26700 36.93600 1.000 88.09886 53 ILE E CA 1
ATOM 12911 C C . ILE E 5 28 ? 24.23400 30.50000 36.61900 1.000 98.63250 53 ILE E C 1
ATOM 12912 O O . ILE E 5 28 ? 24.63100 31.61400 36.25500 1.000 99.42514 53 ILE E O 1
ATOM 12928 N N . GLN E 5 29 ? 25.06800 29.46200 36.74800 1.000 98.04058 54 GLN E N 1
ATOM 12929 C CA . GLN E 5 29 ? 26.48200 29.60900 36.41000 1.000 104.10295 54 GLN E CA 1
ATOM 12930 C C . GLN E 5 29 ? 26.67300 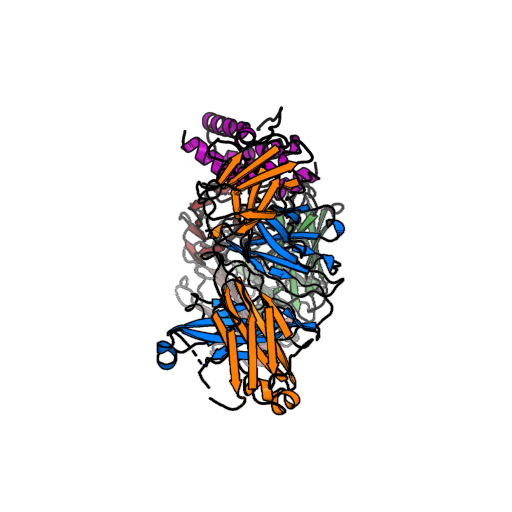29.93800 34.93500 1.000 111.58671 54 GLN E C 1
ATOM 12931 O O . GLN E 5 29 ? 27.64300 30.61400 34.57200 1.000 115.64348 54 GLN E O 1
ATOM 12938 N N . ARG E 5 30 ? 25.76500 29.47000 34.07100 1.000 108.05251 55 ARG E N 1
ATOM 12939 C CA . ARG E 5 30 ? 25.79600 29.88800 32.67300 1.000 108.07583 55 ARG E CA 1
ATOM 12940 C C . ARG E 5 30 ? 25.56300 31.38900 32.54900 1.000 116.43868 55 ARG E C 1
ATOM 12941 O O . ARG E 5 30 ? 26.23900 32.06700 31.76600 1.000 130.67923 55 ARG E O 1
ATOM 12948 N N . ASP E 5 31 ? 24.61700 31.92400 33.31800 1.000 118.42541 56 ASP E N 1
ATOM 12949 C CA . ASP E 5 31 ? 24.34800 33.35800 33.33300 1.000 116.49388 56 ASP E CA 1
ATOM 12950 C C . ASP E 5 31 ? 25.21500 34.05800 34.37700 1.000 115.44085 56 ASP E C 1
ATOM 12951 O O . ASP E 5 31 ? 26.44500 34.01100 34.31400 1.000 117.84736 56 ASP E O 1
ATOM 12955 N N . SER E 5 60 ? 24.27000 17.29200 32.11400 1.000 80.34464 85 SER E N 1
ATOM 12956 C CA . SER E 5 60 ? 23.73100 17.19300 30.75500 1.000 88.54830 85 SER E CA 1
ATOM 12957 C C . SER E 5 60 ? 22.28600 16.70200 30.77400 1.000 84.18592 85 SER E C 1
ATOM 12958 O O . SER E 5 60 ? 21.40400 17.30100 30.14800 1.000 77.71981 85 SER E O 1
ATOM 12961 N N . GLN E 5 61 ? 22.04800 15.61500 31.50600 1.000 79.28320 86 GLN E N 1
ATOM 12962 C CA . GLN E 5 61 ? 20.71200 15.06800 31.68800 1.000 70.76773 86 GLN E CA 1
ATOM 12963 C C . GLN E 5 61 ? 20.08500 15.48000 33.01600 1.000 64.43028 86 GLN E C 1
ATOM 12964 O O . GLN E 5 61 ? 19.05200 14.92600 33.39500 1.000 55.50500 86 GLN E O 1
ATOM 12978 N N . HIS E 5 62 ? 20.66300 16.46100 33.71500 1.000 60.36977 87 HIS E N 1
ATOM 12979 C CA . HIS E 5 62 ? 20.07500 16.91000 34.97500 1.000 60.88706 87 HIS E CA 1
ATOM 12980 C C . HIS E 5 62 ? 18.68100 17.47700 34.76100 1.000 52.18665 87 HIS E C 1
ATOM 12981 O O . HIS E 5 62 ? 17.74700 17.14400 35.49800 1.000 50.38917 87 HIS E O 1
ATOM 12995 N N . GLN E 5 63 ? 18.52100 18.32700 33.74800 1.000 54.55231 88 GLN E N 1
ATOM 12996 C CA . GLN E 5 63 ? 17.21300 18.90500 33.45700 1.000 55.39395 88 GLN E CA 1
ATOM 12997 C C . GLN E 5 63 ? 16.17700 17.82500 33.17900 1.000 51.66249 88 GLN E C 1
ATOM 12998 O O . GLN E 5 63 ? 15.08200 17.84000 33.75800 1.000 45.84276 88 GLN E O 1
ATOM 13012 N N . GLU E 5 64 ? 16.49300 16.89400 32.27400 1.000 48.03863 89 GLU E N 1
ATOM 13013 C CA . GLU E 5 64 ? 15.50400 15.88600 31.90400 1.000 51.10368 89 GLU E CA 1
ATOM 13014 C C . GLU E 5 64 ? 15.12300 15.02600 33.09900 1.000 44.33294 89 GLU E C 1
ATOM 13015 O O . GLU E 5 64 ? 13.94000 14.72800 33.30500 1.000 46.04483 89 GLU E O 1
ATOM 13027 N N . ARG E 5 65 ? 16.10900 14.59500 33.88500 1.000 46.80498 90 ARG E N 1
ATOM 13028 C CA . ARG E 5 65 ? 15.79200 13.82000 35.08100 1.000 49.12704 90 ARG E CA 1
ATOM 13029 C C . ARG E 5 65 ? 14.96500 14.64300 36.06400 1.000 44.22624 90 ARG E C 1
ATOM 13030 O O . ARG E 5 65 ? 14.01900 14.12600 36.66800 1.000 41.93612 90 ARG E O 1
ATOM 13051 N N . CYS E 5 66 ? 15.26500 15.93900 36.19000 1.000 43.09734 91 CYS E N 1
ATOM 13052 C CA . CYS E 5 66 ? 14.45700 16.81200 37.03900 1.000 46.44106 91 CYS E CA 1
ATOM 13053 C C . CYS E 5 66 ? 13.00900 16.86400 36.55900 1.000 48.08215 91 CYS E C 1
ATOM 13054 O O . CYS E 5 66 ? 12.07600 16.66000 37.34600 1.000 45.73508 91 CYS E O 1
ATOM 13061 N N . CYS E 5 67 ? 12.80600 17.13600 35.26100 1.000 44.31239 92 CYS E N 1
ATOM 13062 C CA . CYS E 5 67 ? 11.45300 17.24400 34.72000 1.000 47.10174 92 CYS E CA 1
ATOM 13063 C C . CYS E 5 67 ? 10.70200 15.92300 34.84000 1.000 44.35274 92 CYS E C 1
ATOM 13064 O O . CYS E 5 67 ? 9.50100 15.91000 35.13500 1.000 46.61557 92 CYS E O 1
ATOM 13071 N N . ASN E 5 68 ? 11.39000 14.80400 34.60900 1.000 38.84052 93 ASN E N 1
ATOM 13072 C CA . ASN E 5 68 ? 10.80500 13.49500 34.89300 1.000 42.70896 93 ASN E CA 1
ATOM 13073 C C . ASN E 5 68 ? 10.25500 13.42500 36.31300 1.000 45.26402 93 ASN E C 1
ATOM 13074 O O . ASN E 5 68 ? 9.10600 13.02500 36.52800 1.000 43.83781 93 ASN E O 1
ATOM 13085 N N . GLU E 5 69 ? 11.06400 13.82800 37.29700 1.000 42.33345 94 GLU E N 1
ATOM 13086 C CA . GLU E 5 69 ? 10.62600 13.77800 38.68800 1.000 43.64618 94 GLU E CA 1
ATOM 13087 C C . GLU E 5 69 ? 9.43900 14.70200 38.92900 1.000 45.20353 94 GLU E C 1
ATOM 13088 O O . GLU E 5 69 ? 8.47200 14.31700 39.59400 1.000 46.10900 94 GLU E O 1
ATOM 13100 N N . LEU E 5 70 ? 9.50300 15.93300 38.40600 1.000 44.73413 95 LEU E N 1
ATOM 13101 C CA . LEU E 5 70 ? 8.41600 16.88500 38.59700 1.000 41.68109 95 LEU E CA 1
ATOM 13102 C C . LEU E 5 70 ? 7.15300 16.47600 37.86200 1.000 47.69237 95 LEU E C 1
ATOM 13103 O O . LEU E 5 70 ? 6.05800 16.87600 38.27000 1.000 47.91163 95 LEU E O 1
ATOM 13119 N N . ASN E 5 71 ? 7.28100 15.69000 36.79100 1.000 45.78717 96 ASN E N 1
ATOM 13120 C CA . ASN E 5 71 ? 6.10700 15.22500 36.06700 1.000 50.11238 96 ASN E CA 1
ATOM 13121 C C . ASN E 5 71 ? 5.19800 14.39200 36.96200 1.000 48.39878 96 ASN E C 1
ATOM 13122 O O . ASN E 5 71 ? 3.98100 14.35300 36.75100 1.000 51.40093 96 ASN E O 1
ATOM 13133 N N . GLU E 5 72 ? 5.76600 13.73900 37.97700 1.000 47.86600 97 GLU E N 1
ATOM 13134 C CA . GLU E 5 72 ? 4.96600 12.96200 38.91800 1.000 52.03571 97 GLU E CA 1
ATOM 13135 C C . GLU E 5 72 ? 4.00400 13.82100 39.72900 1.000 47.80699 97 GLU E C 1
ATOM 13136 O O . GLU E 5 72 ? 3.05200 13.27900 40.29700 1.000 49.32667 97 GLU E O 1
ATOM 13148 N N . PHE E 5 73 ? 4.22600 15.13400 39.79700 1.000 47.17966 98 PHE E N 1
ATOM 13149 C CA . PHE E 5 73 ? 3.38900 16.04700 40.56300 1.000 56.21483 98 PHE E CA 1
ATOM 13150 C C . PHE E 5 73 ? 2.48900 16.91800 39.69400 1.000 62.48714 98 PHE E C 1
ATOM 13151 O O . PHE E 5 73 ? 1.78200 17.77800 40.23200 1.000 63.89442 98 PHE E O 1
ATOM 13168 N N . GLU E 5 74 ? 2.47900 16.71400 38.37300 1.000 56.20081 99 GLU E N 1
ATOM 13169 C CA . GLU E 5 74 ? 1.70800 17.59400 37.49800 1.000 64.27019 99 GLU E CA 1
ATOM 13170 C C . GLU E 5 74 ? 0.21200 17.51600 37.78000 1.000 64.20303 99 GLU E C 1
ATOM 13171 O O . GLU E 5 74 ? -0.49600 18.51400 37.61900 1.000 66.02583 99 GLU E O 1
ATOM 13183 N N . ASN E 5 75 ? -0.28700 16.35300 38.20100 1.000 68.43152 100 ASN E N 1
ATOM 13184 C CA . ASN E 5 75 ? -1.71600 16.15700 38.43300 1.000 72.03675 100 ASN E CA 1
ATOM 13185 C C . ASN E 5 75 ? -2.20200 16.71300 39.77300 1.000 74.14003 100 ASN E C 1
ATOM 13186 O O . ASN E 5 75 ? -3.40300 16.62000 40.05900 1.000 73.44204 100 ASN E O 1
ATOM 13193 N N . ASN E 5 76 ? -1.31900 17.28600 40.59400 1.000 68.89706 101 ASN E N 1
ATOM 13194 C CA . ASN E 5 76 ? -1.70100 17.87900 41.88000 1.000 73.82477 101 ASN E CA 1
ATOM 13195 C C . ASN E 5 76 ? -0.88600 19.15900 42.04400 1.000 69.62006 101 ASN E C 1
ATOM 13196 O O . ASN E 5 76 ? 0.29700 19.10900 42.39000 1.000 67.10913 101 ASN E O 1
ATOM 13207 N N . GLN E 5 77 ? -1.52700 20.30300 41.80100 1.000 69.14428 102 GLN E N 1
ATOM 13208 C CA . GLN E 5 77 ? -0.81300 21.57300 41.83400 1.000 70.51796 102 GLN E CA 1
ATOM 13209 C C . GLN E 5 77 ? -0.26500 21.86500 43.22700 1.000 70.59346 102 GLN E C 1
ATOM 13210 O O . GLN E 5 77 ? 0.83100 22.42100 43.36500 1.000 69.26600 102 GLN E O 1
ATOM 13214 N N . ARG E 5 78 ? -1.01400 21.50200 44.27300 1.000 68.61667 103 ARG E N 1
ATOM 13215 C CA . ARG E 5 78 ? -0.54100 21.74100 45.63400 1.000 70.17780 103 ARG E CA 1
ATOM 13216 C C . ARG E 5 78 ? 0.71400 20.93200 45.92500 1.000 69.59216 103 ARG E C 1
ATOM 13217 O O . ARG E 5 78 ? 1.65200 21.43400 46.55400 1.000 71.30443 103 ARG E O 1
ATOM 13221 N N . CYS E 5 79 ? 0.75600 19.68000 45.46500 1.000 67.05959 104 CYS E N 1
ATOM 13222 C CA . CYS E 5 79 ? 1.93800 18.85400 45.67500 1.000 67.42517 104 CYS E CA 1
ATOM 13223 C C . CYS E 5 79 ? 3.11600 19.36000 44.84800 1.000 65.71404 104 CYS E C 1
ATOM 13224 O O . CYS E 5 79 ? 4.26500 19.30600 45.30400 1.000 59.60697 104 CYS E O 1
ATOM 13231 N N . MET E 5 80 ? 2.85300 19.86200 43.63200 1.000 65.32180 105 MET E N 1
ATOM 13232 C CA . MET E 5 80 ? 3.91800 20.45600 42.82300 1.000 61.99367 105 MET E CA 1
ATOM 13233 C C . MET E 5 80 ? 4.56400 21.63100 43.54700 1.000 62.68706 105 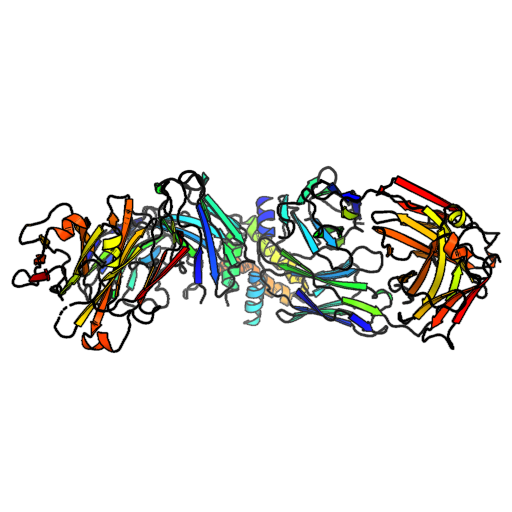MET E C 1
ATOM 13234 O O . MET E 5 80 ? 5.79200 21.77200 43.54000 1.000 58.87533 105 MET E O 1
ATOM 13248 N N . CYS E 5 81 ? 3.75500 22.50400 44.14900 1.000 63.29950 106 CYS E N 1
ATOM 13249 C CA . CYS E 5 81 ? 4.32700 23.63500 44.87100 1.000 65.61857 106 CYS E CA 1
ATOM 13250 C C . CYS E 5 81 ? 5.12400 23.16600 46.08400 1.000 61.13598 106 CYS E C 1
ATOM 13251 O O . CYS E 5 81 ? 6.17500 23.73500 46.39600 1.000 59.78135 106 CYS E O 1
ATOM 13258 N N . GLU E 5 82 ? 4.65500 22.12100 46.76700 1.000 58.91497 107 GLU E N 1
ATOM 13259 C CA . GLU E 5 82 ? 5.40600 21.59500 47.90200 1.000 61.51859 107 GLU E CA 1
ATOM 13260 C C . GLU E 5 82 ? 6.77000 21.07800 47.46300 1.000 59.60821 107 GLU E C 1
ATOM 13261 O O . GLU E 5 82 ? 7.76200 21.25300 48.17900 1.000 56.65928 107 GLU E O 1
ATOM 13270 N N . ALA E 5 83 ? 6.84400 20.45900 46.27700 1.000 51.63840 108 ALA E N 1
ATOM 13271 C CA . ALA E 5 83 ? 8.12700 19.98400 45.77000 1.000 52.25328 108 ALA E CA 1
ATOM 13272 C C . ALA E 5 83 ? 9.08500 21.14300 45.54000 1.000 53.59676 108 ALA E C 1
ATOM 13273 O O . ALA E 5 83 ? 10.26400 21.06400 45.90300 1.000 53.32979 108 ALA E O 1
ATOM 13280 N N . LEU E 5 84 ? 8.60100 22.22800 44.93100 1.000 55.46618 109 LEU E N 1
ATOM 13281 C CA . LEU E 5 84 ? 9.45200 23.39800 44.73300 1.000 57.72275 109 LEU E CA 1
ATOM 13282 C C . LEU E 5 84 ? 9.86500 24.00600 46.07000 1.000 58.21172 109 LEU E C 1
ATOM 13283 O O . LEU E 5 84 ? 11.01200 24.43500 46.23200 1.000 57.00231 109 LEU E O 1
ATOM 13299 N N . GLN E 5 85 ? 8.94700 24.03900 47.04100 1.000 57.61295 110 GLN E N 1
ATOM 13300 C CA . GLN E 5 85 ? 9.28500 24.52400 48.37700 1.000 57.24557 110 GLN E CA 1
ATOM 13301 C C . GLN E 5 85 ? 10.40200 23.69600 49.00600 1.000 58.83679 110 GLN E C 1
ATOM 13302 O O . GLN E 5 85 ? 11.31700 24.24600 49.62900 1.000 58.51625 110 GLN E O 1
ATOM 13316 N N . GLN E 5 86 ? 10.34500 22.37100 48.85900 1.000 55.65698 111 GLN E N 1
ATOM 13317 C CA . GLN E 5 86 ? 11.38100 21.53400 49.44900 1.000 55.31126 111 GLN E CA 1
ATOM 13318 C C . GLN E 5 86 ? 12.72200 21.72300 48.75200 1.000 56.15794 111 GLN E C 1
ATOM 13319 O O . GLN E 5 86 ? 13.77200 21.60900 49.39400 1.000 53.50083 111 GLN E O 1
ATOM 13333 N N . ILE E 5 87 ? 12.72300 22.01900 47.45000 1.000 58.45008 112 ILE E N 1
ATOM 13334 C CA . ILE E 5 87 ? 13.98700 22.33200 46.78600 1.000 55.41394 112 ILE E CA 1
ATOM 13335 C C . ILE E 5 87 ? 14.56000 23.63300 47.34100 1.000 56.08499 112 ILE E C 1
ATOM 13336 O O . ILE E 5 87 ? 15.77000 23.74600 47.57100 1.000 56.19366 112 ILE E O 1
ATOM 13352 N N . MET E 5 88 ? 13.70200 24.63200 47.55800 1.000 56.60612 113 MET E N 1
ATOM 13353 C CA . MET E 5 88 ? 14.16600 25.89600 48.12300 1.000 62.14151 113 MET E CA 1
ATOM 13354 C C . MET E 5 88 ? 14.66100 25.70600 49.55400 1.000 61.99555 113 MET E C 1
ATOM 13355 O O . MET E 5 88 ? 15.69500 26.26700 49.92900 1.000 65.56625 113 MET E O 1
ATOM 13369 N N . GLU E 5 89 ? 13.93700 24.91500 50.36000 1.000 61.70832 114 GLU E N 1
ATOM 13370 C CA . GLU E 5 89 ? 14.35800 24.63100 51.73400 1.000 63.03735 114 GLU E CA 1
ATOM 13371 C C . GLU E 5 89 ? 15.76400 24.05300 51.76300 1.000 66.01274 114 GLU E C 1
ATOM 13372 O O . GLU E 5 89 ? 16.63600 24.53400 52.49500 1.000 62.58025 114 GLU E O 1
ATOM 13384 N N . ASN E 5 90 ? 15.99900 23.01800 50.95300 1.000 54.37748 115 ASN E N 1
ATOM 13385 C CA . ASN E 5 90 ? 17.26900 22.31200 50.96500 1.000 59.16667 115 ASN E CA 1
ATOM 13386 C C . ASN E 5 90 ? 18.41600 23.14400 50.40700 1.000 61.58931 115 ASN E C 1
ATOM 13387 O O . ASN E 5 90 ? 19.57600 22.79000 50.64000 1.000 63.12254 115 ASN E O 1
ATOM 13398 N N . GLN E 5 91 ? 18.12700 24.23500 49.69600 1.000 65.92014 116 GLN E N 1
ATOM 13399 C CA . GLN E 5 91 ? 19.15300 25.05600 49.06800 1.000 71.17933 116 GLN E CA 1
ATOM 13400 C C . GLN E 5 91 ? 19.53400 26.28300 49.88500 1.000 81.02136 116 GLN E C 1
ATOM 13401 O O . GLN E 5 91 ? 20.40800 27.03800 49.45400 1.000 83.43637 116 GLN E O 1
ATOM 13415 N N . SER E 5 92 ? 18.90700 26.49500 51.04800 1.000 87.09636 117 SER E N 1
ATOM 13416 C CA . SER E 5 92 ? 19.20500 27.67400 51.86000 1.000 88.93286 117 SER E CA 1
ATOM 13417 C C . SER E 5 92 ? 20.67200 27.72500 52.26500 1.000 90.32509 117 SER E C 1
ATOM 13418 O O . SER E 5 92 ? 21.29100 28.79600 52.24100 1.000 95.91316 117 SER E O 1
ATOM 13426 N N . ASP E 5 93 ? 21.24200 26.58400 52.66200 1.000 88.89175 118 ASP E N 1
ATOM 13427 C CA . ASP E 5 93 ? 22.63200 26.57200 53.11100 1.000 91.59850 118 ASP E CA 1
ATOM 13428 C C . ASP E 5 93 ? 23.58200 26.98200 51.99000 1.000 94.17306 118 ASP E C 1
ATOM 13429 O O . ASP E 5 93 ? 24.60600 27.63100 52.24300 1.000 90.79821 118 ASP E O 1
ATOM 13433 N N . ARG E 5 94 ? 23.25200 26.63000 50.74600 1.000 90.72755 119 ARG E N 1
ATOM 13434 C CA . ARG E 5 94 ? 24.11400 26.90400 49.60100 1.000 99.98826 119 ARG E CA 1
ATOM 13435 C C . ARG E 5 94 ? 23.95600 28.31400 49.03300 1.000 88.81134 119 ARG E C 1
ATOM 13436 O O . ARG E 5 94 ? 24.70900 28.67100 48.11900 1.000 89.97052 119 ARG E O 1
ATOM 13440 N N . LEU E 5 95 ? 23.02100 29.11800 49.54300 1.000 91.93074 120 LEU E N 1
ATOM 13441 C CA . LEU E 5 95 ? 22.74700 30.45700 49.03200 1.000 93.21864 120 LEU E CA 1
ATOM 13442 C C . LEU E 5 95 ? 23.12700 31.50100 50.07500 1.000 93.23472 120 LEU E C 1
ATOM 13443 O O . LEU E 5 95 ? 22.71900 31.39900 51.23800 1.000 97.36992 120 LEU E O 1
ATOM 13459 N N . GLN E 5 96 ? 23.89600 32.50500 49.65000 1.000 93.25244 121 GLN E N 1
ATOM 13460 C CA . GLN E 5 96 ? 24.33700 33.59900 50.50900 1.000 98.50986 121 GLN E CA 1
ATOM 13461 C C . GLN E 5 96 ? 23.79000 34.91300 49.96800 1.000 102.16691 121 GLN E C 1
ATOM 13462 O O . GLN E 5 96 ? 24.05000 35.26900 48.81300 1.000 101.44078 121 GLN E O 1
ATOM 13466 N N . GLY E 5 97 ? 23.04000 35.62800 50.79700 1.000 100.36193 122 GLY E N 1
ATOM 13467 C CA . GLY E 5 97 ? 22.53200 36.93300 50.43600 1.000 102.08758 122 GLY E CA 1
ATOM 13468 C C . GLY E 5 97 ? 21.26500 36.86900 49.60000 1.000 105.14270 122 GLY E C 1
ATOM 13469 O O . GLY E 5 97 ? 20.96900 35.88300 48.92300 1.000 113.45903 122 GLY E O 1
ATOM 13473 N N . ARG E 5 98 ? 20.50800 37.97000 49.64800 1.000 111.51586 123 ARG E N 1
ATOM 13474 C CA . ARG E 5 98 ? 19.21600 38.02400 48.96900 1.000 109.27731 123 ARG E CA 1
ATOM 13475 C C . ARG E 5 98 ? 19.36400 37.95400 47.45300 1.000 107.23731 123 ARG E C 1
ATOM 13476 O O . ARG E 5 98 ? 18.47800 37.42200 46.77200 1.000 105.21280 123 ARG E O 1
ATOM 13480 N N . GLN E 5 99 ? 20.46200 38.48500 46.90600 1.000 116.71414 124 GLN E N 1
ATOM 13481 C CA . GLN E 5 99 ? 20.66500 38.44600 45.46000 1.000 109.81181 124 GLN E CA 1
ATOM 13482 C C . GLN E 5 99 ? 20.78100 37.01000 44.96600 1.000 108.26648 124 GLN E C 1
ATOM 13483 O O . GLN E 5 99 ? 20.14900 36.62500 43.97400 1.000 100.62844 124 GLN E O 1
ATOM 13487 N N . GLN E 5 100 ? 21.58900 36.19900 45.65400 1.000 103.79482 125 GLN E N 1
ATOM 13488 C CA . GLN E 5 100 ? 21.67800 34.78300 45.31500 1.000 97.18333 125 GLN E CA 1
ATOM 13489 C C . GLN E 5 100 ? 20.33700 34.08900 45.51600 1.000 97.13950 125 GLN E C 1
ATOM 13490 O O . GLN E 5 100 ? 19.90700 33.29000 44.67200 1.000 92.07668 125 GLN E O 1
ATOM 13494 N N . GLU E 5 101 ? 19.65200 34.39700 46.62300 1.000 98.49987 126 GLU E N 1
ATOM 13495 C CA . GLU E 5 101 ? 18.36500 33.76900 46.90500 1.000 94.69983 126 GLU E CA 1
ATOM 13496 C C . GLU E 5 101 ? 17.33200 34.13400 45.84900 1.000 89.98458 126 GLU E C 1
ATOM 13497 O O . GLU E 5 101 ? 16.59800 33.26400 45.36200 1.000 87.11699 126 GLU E O 1
ATOM 13501 N N . GLN E 5 102 ? 17.26500 35.41400 45.47500 1.000 88.97453 127 GLN E N 1
ATOM 13502 C CA . GLN E 5 102 ? 16.31800 35.82600 44.44300 1.000 89.27190 127 GLN E CA 1
ATOM 13503 C C . GLN E 5 102 ? 16.64500 35.16800 43.11000 1.000 86.63897 127 GLN E C 1
ATOM 13504 O O . GLN E 5 102 ? 15.74400 34.69300 42.40700 1.000 84.43205 127 GLN E O 1
ATOM 13508 N N . GLN E 5 103 ? 17.93200 35.11400 42.75800 1.000 89.65690 128 GLN E N 1
ATOM 13509 C CA . GLN E 5 103 ? 18.34000 34.54900 41.47600 1.000 82.52647 128 GLN E CA 1
ATOM 13510 C C . GLN E 5 103 ? 17.96000 33.07700 41.38000 1.000 82.42020 128 GLN E C 1
ATOM 13511 O O . GLN E 5 103 ? 17.50100 32.61200 40.33000 1.000 81.20829 128 GLN E O 1
ATOM 13521 N N . PHE E 5 104 ? 18.13700 32.32900 42.47300 1.000 75.51694 129 PHE E N 1
ATOM 13522 C CA . PHE E 5 104 ? 17.73200 30.92600 42.49600 1.000 70.16128 129 PHE E CA 1
ATOM 13523 C C . PHE E 5 104 ? 16.21400 30.78500 42.55400 1.000 68.68784 129 PHE E C 1
ATOM 13524 O O . PHE E 5 104 ? 15.65200 29.85200 41.97400 1.000 65.92612 129 PHE E O 1
ATOM 13541 N N . LYS E 5 105 ? 15.53600 31.68400 43.26600 1.000 77.72025 130 LYS E N 1
ATOM 13542 C CA . LYS E 5 105 ? 14.08900 31.56200 43.42000 1.000 75.75503 130 LYS E CA 1
ATOM 13543 C C . LYS E 5 105 ? 13.37200 31.80400 42.09700 1.000 75.04290 130 LYS E C 1
ATOM 13544 O O . LYS E 5 105 ? 12.35300 31.16200 41.80600 1.000 69.84713 130 LYS E O 1
ATOM 13553 N N . ARG E 5 106 ? 13.89300 32.72300 41.28200 1.000 77.76614 131 ARG E N 1
ATOM 13554 C CA . ARG E 5 106 ? 13.28600 32.98900 39.98400 1.000 74.76711 131 ARG E CA 1
ATOM 13555 C C . ARG E 5 106 ? 13.30700 31.73900 39.11200 1.000 74.25839 131 ARG E C 1
ATOM 13556 O O . ARG E 5 106 ? 12.27200 31.32400 38.57800 1.000 71.29113 131 ARG E O 1
ATOM 13560 N N . GLU E 5 107 ? 14.47700 31.10800 38.98400 1.000 72.15571 132 GLU E N 1
ATOM 13561 C CA . GLU E 5 107 ? 14.59500 29.91800 38.14700 1.000 70.75429 132 GLU E CA 1
ATOM 13562 C C . GLU E 5 107 ? 13.70900 28.79500 38.66700 1.000 71.08566 132 GLU E C 1
ATOM 13563 O O . GLU E 5 107 ? 13.09600 28.06100 37.88500 1.000 65.05811 132 GLU E O 1
ATOM 13575 N N . LEU E 5 108 ? 13.62300 28.65500 39.98900 1.000 67.10321 133 LEU E N 1
ATOM 13576 C CA . LEU E 5 108 ? 12.77700 27.61900 40.56800 1.000 64.69177 133 LEU E CA 1
ATOM 13577 C C . LEU E 5 108 ? 11.31200 27.84100 40.21200 1.000 64.13262 133 LEU E C 1
ATOM 13578 O O . LEU E 5 108 ? 10.59600 26.89100 39.87300 1.000 60.25491 133 LEU E O 1
ATOM 13594 N N . ARG E 5 109 ? 10.85300 29.09500 40.26400 1.000 62.49812 134 ARG E N 1
ATOM 13595 C CA . ARG E 5 109 ? 9.46800 29.39300 39.91500 1.000 64.76435 134 ARG E CA 1
ATOM 13596 C C . ARG E 5 109 ? 9.16600 29.06400 38.45900 1.000 65.55214 134 ARG E C 1
ATOM 13597 O O . ARG E 5 109 ? 8.04400 28.65700 38.14200 1.000 63.27983 134 ARG E O 1
ATOM 13601 N N . ASN E 5 110 ? 10.14000 29.24400 37.56300 1.000 69.48958 135 ASN E N 1
ATOM 13602 C CA . ASN E 5 110 ? 9.96500 28.95300 36.14500 1.000 72.63398 135 ASN E CA 1
ATOM 13603 C C . ASN E 5 110 ? 10.24800 27.49900 35.78800 1.000 69.44918 135 ASN E C 1
ATOM 13604 O O . ASN E 5 110 ? 10.05500 27.11500 34.63000 1.000 65.76241 135 ASN E O 1
ATOM 13615 N N . LEU E 5 111 ? 10.69400 26.68900 36.74700 1.000 61.61120 136 LEU E N 1
ATOM 13616 C CA . LEU E 5 111 ? 11.12600 25.33200 36.42800 1.000 58.78420 136 LEU E CA 1
ATOM 13617 C C . LEU E 5 111 ? 10.01800 24.45100 35.85800 1.000 60.21418 136 LEU E C 1
ATOM 13618 O O . LEU E 5 111 ? 10.29700 23.72700 34.88500 1.000 53.55593 136 LEU E O 1
ATOM 13634 N N . PRO E 5 112 ? 8.78400 24.44000 36.38200 1.000 58.85538 137 PRO E N 1
ATOM 13635 C CA . PRO E 5 112 ? 7.74600 23.63200 35.71600 1.000 58.82243 137 PRO E CA 1
ATOM 13636 C C . PRO E 5 112 ? 7.49000 24.07300 34.28300 1.000 59.41367 137 PRO E C 1
ATOM 13637 O O . PRO E 5 112 ? 7.39400 23.22500 33.38800 1.000 55.47547 137 PRO E O 1
ATOM 13648 N N . GLN E 5 113 ? 7.42600 25.38600 34.04000 1.000 63.15623 138 GLN E N 1
ATOM 13649 C CA . GLN E 5 113 ? 7.24700 25.90600 32.68400 1.000 71.13778 138 GLN E CA 1
ATOM 13650 C C . GLN E 5 113 ? 8.38000 25.45900 31.76400 1.000 65.68941 138 GLN E C 1
ATOM 13651 O O . GLN E 5 113 ? 8.14400 25.05900 30.61400 1.000 58.28309 138 GLN E O 1
ATOM 13665 N N . GLN E 5 114 ? 9.62600 25.56300 32.23600 1.000 60.04117 139 GLN E N 1
ATOM 13666 C CA . GLN E 5 114 ? 10.75100 25.11400 31.42900 1.000 59.42261 139 GLN E CA 1
ATOM 13667 C C . GLN E 5 114 ? 10.74100 23.60600 31.24600 1.000 56.39056 139 GLN E C 1
ATOM 13668 O O . GLN E 5 114 ? 11.35400 23.10900 30.29600 1.000 57.11182 139 GLN E O 1
ATOM 13682 N N . CYS E 5 115 ? 10.05200 22.87500 32.11900 1.000 50.77588 140 CYS E N 1
ATOM 13683 C CA . CYS E 5 115 ? 9.87300 21.44000 31.97200 1.000 52.93698 140 CYS E CA 1
ATOM 13684 C C . CYS E 5 115 ? 8.66400 21.07100 31.11700 1.000 50.51419 140 CYS E C 1
ATOM 13685 O O . CYS E 5 115 ? 8.41200 19.88100 30.91900 1.000 52.18079 140 CYS E O 1
ATOM 13692 N N . GLY E 5 116 ? 7.92100 22.04400 30.59600 1.000 55.48630 141 GLY E N 1
ATOM 13693 C CA . GLY E 5 116 ? 6.71000 21.73600 29.85300 1.000 54.22915 141 GLY E CA 1
ATOM 13694 C C . GLY E 5 116 ? 5.58700 21.18300 30.70400 1.000 53.70519 141 GLY E C 1
ATOM 13695 O O . GLY E 5 116 ? 4.73300 20.44100 30.19300 1.000 50.68496 141 GLY E O 1
ATOM 13699 N N . LEU E 5 117 ? 5.55600 21.54600 31.98800 1.000 53.30719 142 LEU E N 1
ATOM 13700 C CA . LEU E 5 117 ? 4.55600 21.09200 32.94100 1.000 58.91210 142 LEU E CA 1
ATOM 13701 C C . LEU E 5 117 ? 3.71900 22.27600 33.41300 1.000 62.76293 142 LEU E C 1
ATOM 13702 O O . LEU E 5 117 ? 4.18700 23.42000 33.42800 1.000 64.26689 142 LEU E O 1
ATOM 13718 N N . ARG E 5 118 ? 2.47500 21.99600 33.80300 1.000 67.18984 143 ARG E N 1
ATOM 13719 C CA . ARG E 5 118 ? 1.61800 23.03400 34.36900 1.000 76.07393 143 ARG E CA 1
ATOM 13720 C C . ARG E 5 118 ? 2.13900 23.44400 35.74500 1.000 77.94229 143 ARG E C 1
ATOM 13721 O O . ARG E 5 118 ? 2.42100 22.59200 36.59400 1.000 71.23835 143 ARG E O 1
ATOM 13725 N N . ALA E 5 119 ? 2.27600 24.75400 35.95900 1.000 81.82833 144 ALA E N 1
ATOM 13726 C CA . ALA E 5 119 ? 2.82100 25.32200 37.18200 1.000 83.70751 144 ALA E CA 1
ATOM 13727 C C . ALA E 5 119 ? 1.70300 25.69600 38.14500 1.000 85.75213 144 ALA E C 1
ATOM 13728 O O . ALA E 5 119 ? 0.56200 25.91400 37.73000 1.000 83.84914 144 ALA E O 1
ATOM 13735 N N . PRO E 5 120 ? 1.98200 25.78100 39.44800 1.000 92.46566 145 PRO E N 1
ATOM 13736 C CA . PRO E 5 120 ? 0.93800 26.23000 40.37800 1.000 96.01930 145 PRO E CA 1
ATOM 13737 C C . PRO E 5 120 ? 0.70900 27.72600 40.25300 1.000 96.93431 145 PRO E C 1
ATOM 13738 O O . PRO E 5 120 ? 1.65400 28.50300 40.09700 1.000 98.12276 145 PRO E O 1
ATOM 13749 N N . GLN E 5 121 ? -0.56500 28.12200 40.30500 1.000 101.88544 146 GLN E N 1
ATOM 13750 C CA . GLN E 5 121 ? -0.90900 29.53800 40.21000 1.000 98.88294 146 GLN E CA 1
ATOM 13751 C C . GLN E 5 121 ? -0.30200 30.31800 41.37000 1.000 105.83285 146 GLN E C 1
ATOM 13752 O O . GLN E 5 121 ? 0.52600 31.21600 41.17000 1.000 101.96635 146 GLN E O 1
ATOM 13756 N N . ARG E 5 122 ? -0.70200 29.98100 42.59200 1.000 115.27787 147 ARG E N 1
ATOM 13757 C CA . ARG E 5 122 ? -0.13400 30.55400 43.80400 1.000 106.31510 147 ARG E CA 1
ATOM 13758 C C . ARG E 5 122 ? 0.87900 29.57300 44.37600 1.000 104.82863 147 ARG E C 1
ATOM 13759 O O . ARG E 5 122 ? 0.58600 28.38000 44.50700 1.000 103.78633 147 ARG E O 1
ATOM 13763 N N . CYS E 5 123 ? 2.07300 30.07000 44.69400 1.000 105.14945 148 CYS E N 1
ATOM 13764 C CA . CYS E 5 123 ? 3.09200 29.23000 45.32200 1.000 92.99506 148 CYS E CA 1
ATOM 13765 C C . CYS E 5 123 ? 4.11500 30.13500 45.99500 1.000 87.14257 148 CYS E C 1
ATOM 13766 O O . CYS E 5 123 ? 4.93100 30.76200 45.31300 1.000 100.57458 148 CYS E O 1
ATOM 13773 N N . ASP E 5 124 ? 4.07000 30.19300 47.32400 1.000 82.80145 149 ASP E N 1
ATOM 13774 C CA . ASP E 5 124 ? 5.03000 30.96400 48.10600 1.000 86.94375 149 ASP E CA 1
ATOM 13775 C C . ASP E 5 124 ? 6.25100 30.09300 48.37400 1.000 86.41001 149 ASP E C 1
ATOM 13776 O O . ASP E 5 124 ? 6.12400 28.99400 48.92600 1.000 82.10074 149 ASP E O 1
ATOM 13780 N N . LEU E 5 125 ? 7.42700 30.57900 47.97400 1.000 97.46138 150 LEU E N 1
ATOM 13781 C CA . LEU E 5 125 ? 8.67900 29.83700 48.12100 1.000 88.17741 150 LEU E CA 1
ATOM 13782 C C . LEU E 5 125 ? 9.45600 30.40600 49.30600 1.000 95.72427 150 LEU E C 1
ATOM 13783 O O . LEU E 5 125 ? 10.43300 31.14000 49.15500 1.000 103.62664 150 LEU E O 1
ATOM 13799 N N . ASP E 5 126 ? 9.00500 30.04300 50.50700 1.000 113.81913 151 ASP E N 1
ATOM 13800 C CA . ASP E 5 126 ? 9.65300 30.44900 51.75300 1.000 113.79218 151 ASP E CA 1
ATOM 13801 C C . ASP E 5 126 ? 9.68500 29.28100 52.73100 1.000 113.91781 151 ASP E C 1
ATOM 13802 O O . ASP E 5 126 ? 8.72800 29.05900 53.47600 1.000 113.83586 151 ASP E O 1
#

Organism: Arachis hypogaea (NCBI:txid3818)

B-factor: mean 68.27, std 20.32, range [31.26, 158.89]

Sequence (967 aa):
EVQLVESGGGVVQPGGSLRLSCVASGFKFQNYGMSWVRQAPGKGLEWVADISGSDESTYYADSVKGRFTISRDTSKNTLHLQMSSPRAEDTALYYCAKATAPAGKYYYYGMDVWGQGTTVTVSSASTKGPSVFPLAPSSKSTSGGTAALGCLVKDYFPEPVTVSWNSGALTSGVHTFPAVLQSSGLYSLSSVVTVPSSSLGTQTYICNVNHKPSNTKVDKRVEPKMTQSPATLSLSPGEIATLSCRASQTVSSYLAWYQLKPGQAPRLLIYDASRRAAGIPARFSGSESGTDFTLTISSLEPEDSAVYYCHQRSNWPPVHTFGQGTKLEIKRTVAAPSVFIFPPSDEQLKSGTASVVCLLNNFYPREAKVQWKVDNALQSGNSQESVTEQDSKDSTYSLSSTLTLSKADYEKHKVYACEVTHQGLSSPVTKSFNRGEQVQLQESGPGLVKPSETLSLTCTVSGGSMSSYYWGWIRQPAGRGLEWIGRIFTTGSTIYNASLNSRVSMSVDTSKNQFSSLKLTSVTAADTALYFCVRDRRRGRSHDSNWYWYFDLWGRGTLVTVSSASTKGPSVFPLAPSSGGTAALGCLVKDYFPEEPVTVSWNSGALTSGVHTFPAVLQSSGLYSLSSVVTVPSSSLGTQTYICNVNHKPSNTKVDKRVEPKDIVMTQSPSSLSASVGDRVIITCRTSQTLSRNLNWYQQKPGEAPKLLIYGASTLQSGVPSRFTGSGSGTDFTLIISSLQPEDFATYYCQQSDNTPRTFGQGTKVEIKRTVAAPSVFIFPPSDEQLKSGTASVVCLLNNFYPREAKVQWKVDNALQSGNSQESVTEQDSKDSTYSLSSTLTLSKADYEKHKVYACEVTHQGLSSPVTKSFNRGECARRCQSQLERANLRPCEQHLMQKIQRDSQHQERCCNELNEFENNQRCMCEALQQIMENQSDRLQGRQQEQQFKRELRNLPQQCGLRAPQRCDLD